Protein AF-A0A3C1F1G6-F1 (afdb_monomer_lite)

Sequence (880 aa):
FYLWEHVTALAGELMGINPFNEPGVIGSKQRADEFIAQLTQGTVPRDATHVAANADGTITLDYGAIMRIGGSELAKAMEQLMAEHGLRRDHPAHVWAALLYLSAQRGKSYGSLLPYLVSTPSETTAWKHWQQMMTRAARMATFTSEGPRFQHSVLQLLTDGPKTGLHALVAFDNDATPLVIGDPSRPTLTFGQFIRAQSLGTAKSLEEKGQWVMRFGVQEHSGWETEFGRMLAETEATLTRLTASASASTSTNDMRPMPPTPPSVRQMTDTSGSPSDRGAGHAARVADGEAETREGVMTREAAMRAALATHSELTAFRQLVEQLPGLADTDDFLKRVLQVANERYVKALPEPFNAEAAIDALVSELRMMRMLDRPSNPTTNPMLQWPRTAEQLDSFLRRMAHALTAPSDSSSVYLTWLPGGGHLPWKVFEGVYQPEDADDNSGAQHLGQALDMAHRADPTLFVGADVLDMGMGSGPHTGYALLRGARRAVGIDVQQTALDNAWWNLEHWMPELAGRFVGYVGDVWDALPATEQTTTFKIIMLNAPPVYSRLAPRDANIHAGVGGEMIDRFVRGLPQRLAPNGVAFLRIFHGNGFADHGYNKARLEQLITTERLPLAIREELVVGSFTVVTLVPAAAHHEVAPLAPHADGSAGTSEASALAERRQIWEELSQKSGRFLVIGGKWKGAIGAQLKALVAAGQWDEAITLARQHPDQREDRLGWVNVLDRLLAQPQLLEEVEAEARWLWAKRSHVVFIGQGGSILSIPVAQQLWPNPDAPQVHWLDSTDPEAKVALLLALTGAPDLAALKQMTADELRQALARVQFIVITKSGETRETRENLKWVTSLHHRTGLHSKDHVWVLTDPGTSLWREAQAREYYPWAS

Structure (mmCIF, N/CA/C/O backbone):
data_AF-A0A3C1F1G6-F1
#
_entry.id   AF-A0A3C1F1G6-F1
#
loop_
_atom_site.group_PDB
_atom_site.id
_atom_site.type_symbol
_atom_site.label_atom_id
_atom_site.label_alt_id
_atom_site.label_comp_id
_atom_site.label_asym_id
_atom_site.label_entity_id
_atom_site.label_seq_id
_atom_site.pdbx_PDB_ins_code
_atom_site.Cartn_x
_atom_site.Cartn_y
_atom_site.Cartn_z
_atom_site.occupancy
_atom_site.B_iso_or_equiv
_atom_site.auth_seq_id
_atom_site.auth_comp_id
_atom_site.auth_asym_id
_atom_site.auth_atom_id
_atom_site.pdbx_PDB_model_num
ATOM 1 N N . PHE A 1 1 ? -14.128 -12.984 3.183 1.00 51.91 1 PHE A N 1
ATOM 2 C CA . PHE A 1 1 ? -13.138 -13.288 4.234 1.00 51.91 1 PHE A CA 1
ATOM 3 C C . PHE A 1 1 ? -12.560 -14.695 4.078 1.00 51.91 1 PHE A C 1
ATOM 5 O O . PHE A 1 1 ? -11.412 -14.787 3.684 1.00 51.91 1 PHE A O 1
ATOM 12 N N . TYR A 1 2 ? -13.346 -15.773 4.205 1.00 50.59 2 TYR A N 1
ATOM 13 C CA . TYR A 1 2 ? -12.890 -17.162 3.961 1.00 50.59 2 TYR A CA 1
ATOM 14 C C . TYR A 1 2 ? -12.131 -17.406 2.653 1.00 50.59 2 TYR A C 1
ATOM 16 O O . TYR A 1 2 ? -11.154 -18.152 2.643 1.00 50.59 2 TYR A O 1
ATOM 24 N N . LEU A 1 3 ? -12.581 -16.777 1.561 1.00 59.16 3 LEU A N 1
ATOM 25 C CA . LEU A 1 3 ? -11.887 -16.821 0.275 1.00 59.16 3 LEU A CA 1
ATOM 26 C C . LEU A 1 3 ? -10.472 -16.244 0.387 1.00 59.16 3 LEU A C 1
ATOM 28 O O . LEU A 1 3 ? -9.530 -16.886 -0.049 1.00 59.16 3 LEU A O 1
ATOM 32 N N . TRP A 1 4 ? -10.313 -15.075 1.009 1.00 63.25 4 TRP A N 1
ATOM 33 C CA . TRP A 1 4 ? -9.011 -14.427 1.188 1.00 63.25 4 TRP A CA 1
ATOM 34 C C . TRP A 1 4 ? -8.070 -15.242 2.072 1.00 63.25 4 TRP A C 1
ATOM 36 O O . TRP A 1 4 ? -6.881 -15.298 1.791 1.00 63.25 4 TRP A O 1
ATOM 46 N N . GLU A 1 5 ? -8.596 -15.929 3.080 1.00 65.44 5 GLU A N 1
ATOM 47 C CA . GLU A 1 5 ? -7.817 -16.819 3.949 1.00 65.44 5 GLU A CA 1
ATOM 48 C C . GLU A 1 5 ? -7.340 -18.069 3.195 1.00 65.44 5 GLU A C 1
ATOM 50 O O . GLU A 1 5 ? -6.167 -18.428 3.270 1.00 65.44 5 GLU A O 1
ATOM 55 N N . HIS A 1 6 ? -8.207 -18.679 2.377 1.00 64.56 6 HIS A N 1
ATOM 56 C CA . HIS A 1 6 ? -7.811 -19.776 1.484 1.00 64.56 6 HIS A CA 1
ATOM 57 C C . HIS A 1 6 ? -6.813 -19.321 0.418 1.00 64.56 6 HIS A C 1
ATOM 59 O O . HIS A 1 6 ? -5.832 -20.014 0.165 1.00 64.56 6 HIS A O 1
ATOM 65 N N . VAL A 1 7 ? -7.034 -18.154 -0.190 1.00 75.12 7 VAL A N 1
ATOM 66 C CA . VAL A 1 7 ? -6.128 -17.573 -1.188 1.00 75.12 7 VAL A CA 1
ATOM 67 C C . VAL A 1 7 ? -4.779 -17.248 -0.555 1.00 75.12 7 VAL A C 1
ATOM 69 O O . VAL A 1 7 ? -3.757 -17.550 -1.155 1.00 75.12 7 VAL A O 1
ATOM 72 N N . THR A 1 8 ? -4.747 -16.714 0.666 1.00 72.88 8 THR A N 1
ATOM 73 C CA . THR A 1 8 ? -3.501 -16.435 1.397 1.00 72.88 8 THR A CA 1
ATOM 74 C C . THR A 1 8 ? -2.773 -17.727 1.756 1.00 72.88 8 THR A C 1
ATOM 76 O O . THR A 1 8 ? -1.559 -17.805 1.585 1.00 72.88 8 THR A O 1
ATOM 79 N N . ALA A 1 9 ? -3.500 -18.763 2.189 1.00 72.75 9 ALA A N 1
ATOM 80 C CA . ALA A 1 9 ? -2.941 -20.090 2.439 1.00 72.75 9 ALA A CA 1
ATOM 81 C C . ALA A 1 9 ? -2.313 -20.700 1.176 1.00 72.75 9 ALA A C 1
ATOM 83 O O . ALA A 1 9 ? -1.165 -21.143 1.207 1.00 72.75 9 ALA A O 1
ATOM 84 N N . LEU A 1 10 ? -3.047 -20.672 0.060 1.00 75.00 10 LEU A N 1
ATOM 85 C CA . LEU A 1 10 ? -2.601 -21.192 -1.230 1.00 75.00 10 LEU A CA 1
ATOM 86 C C . LEU A 1 10 ? -1.421 -20.390 -1.786 1.00 75.00 10 LEU A C 1
ATOM 88 O O . LEU A 1 10 ? -0.431 -20.976 -2.208 1.00 75.00 10 LEU A O 1
ATOM 92 N N . ALA A 1 11 ? -1.502 -19.060 -1.763 1.00 78.81 11 ALA A N 1
ATOM 93 C CA . ALA A 1 11 ? -0.425 -18.182 -2.202 1.00 78.81 11 ALA A CA 1
ATOM 94 C C . ALA A 1 11 ? 0.829 -18.374 -1.340 1.00 78.81 11 ALA A C 1
ATOM 96 O O . ALA A 1 11 ? 1.931 -18.406 -1.878 1.00 78.81 11 ALA A O 1
ATOM 97 N N . GLY A 1 12 ? 0.663 -18.561 -0.027 1.00 77.31 12 GLY A N 1
ATOM 98 C CA . GLY A 1 12 ? 1.740 -18.932 0.884 1.00 77.31 12 GLY A CA 1
ATOM 99 C C . GLY A 1 12 ? 2.448 -20.207 0.429 1.00 77.31 12 GLY A C 1
ATOM 100 O O . GLY A 1 12 ? 3.647 -20.161 0.168 1.00 77.31 12 GLY A O 1
ATOM 101 N N . GLU A 1 13 ? 1.710 -21.306 0.241 1.00 73.81 13 GLU A N 1
ATOM 102 C CA . GLU A 1 13 ? 2.277 -22.578 -0.239 1.00 73.81 13 GLU A CA 1
ATOM 103 C C . GLU A 1 13 ? 2.973 -22.416 -1.601 1.00 73.81 13 GLU A C 1
ATOM 105 O O . GLU A 1 13 ? 4.109 -22.859 -1.762 1.00 73.81 13 GLU A O 1
ATOM 110 N N . LEU A 1 14 ? 2.348 -21.715 -2.556 1.00 76.94 14 LEU A N 1
ATOM 111 C CA . LEU A 1 14 ? 2.932 -21.441 -3.877 1.00 76.94 14 LEU A CA 1
ATOM 112 C C . LEU A 1 14 ? 4.233 -20.627 -3.799 1.00 76.94 14 LEU A C 1
ATOM 114 O O . LEU A 1 14 ? 5.099 -20.765 -4.659 1.00 76.94 14 LEU A O 1
ATOM 118 N N . MET A 1 15 ? 4.379 -19.784 -2.777 1.00 78.44 15 MET A N 1
ATOM 119 C CA . MET A 1 15 ? 5.577 -18.981 -2.530 1.00 78.44 15 MET A CA 1
ATOM 120 C C . MET A 1 15 ? 6.591 -19.662 -1.597 1.00 78.44 15 MET A C 1
ATOM 122 O O . MET A 1 15 ? 7.638 -19.074 -1.325 1.00 78.44 15 MET A O 1
ATOM 126 N N . GLY A 1 16 ? 6.306 -20.868 -1.089 1.00 76.00 16 GLY A N 1
ATOM 127 C CA . GLY A 1 16 ? 7.144 -21.553 -0.097 1.00 76.00 16 GLY A CA 1
ATOM 128 C C . GLY A 1 16 ? 7.104 -20.919 1.301 1.00 76.00 16 GLY A C 1
ATOM 129 O O . GLY A 1 16 ? 8.001 -21.141 2.115 1.00 76.00 16 GLY A O 1
ATOM 130 N N . ILE A 1 17 ? 6.072 -20.126 1.591 1.00 80.56 17 ILE A N 1
ATOM 131 C CA . ILE A 1 17 ? 5.868 -19.418 2.856 1.00 80.56 17 ILE A CA 1
ATOM 132 C C . ILE A 1 17 ? 4.772 -20.126 3.643 1.00 80.56 17 ILE A C 1
ATOM 134 O O . ILE A 1 17 ? 3.696 -20.398 3.124 1.00 80.56 17 ILE A O 1
ATOM 138 N N . ASN A 1 18 ? 4.989 -20.351 4.937 1.00 76.31 18 ASN A N 1
ATOM 139 C CA . ASN A 1 18 ? 3.908 -20.772 5.821 1.00 76.31 18 ASN A CA 1
ATOM 140 C C . ASN A 1 18 ? 3.184 -19.527 6.371 1.00 76.31 18 ASN A C 1
ATOM 142 O O . ASN A 1 18 ? 3.747 -18.837 7.219 1.00 76.31 18 ASN A O 1
ATOM 146 N N . PRO A 1 19 ? 1.941 -19.233 5.949 1.00 70.25 19 PRO A N 1
ATOM 147 C CA . PRO A 1 19 ? 1.253 -18.005 6.353 1.00 70.25 19 PRO A CA 1
ATOM 148 C C . PRO A 1 19 ? 0.762 -18.037 7.807 1.00 70.25 19 PRO A C 1
ATOM 150 O O . PRO A 1 19 ? 0.228 -17.053 8.304 1.00 70.25 19 PRO A O 1
ATOM 153 N N . PHE A 1 20 ? 0.943 -19.160 8.508 1.00 71.19 20 PHE A N 1
ATOM 154 C CA . PHE A 1 20 ? 0.504 -19.351 9.888 1.00 71.19 20 PHE A CA 1
ATOM 155 C C . PHE A 1 20 ? 1.668 -19.424 10.889 1.00 71.19 20 PHE A C 1
ATOM 157 O O . PHE A 1 20 ? 1.458 -19.782 12.056 1.00 71.19 20 PHE A O 1
ATOM 164 N N . ASN A 1 21 ? 2.903 -19.151 10.464 1.00 71.12 21 ASN A N 1
ATOM 165 C CA . ASN A 1 21 ? 4.050 -18.959 11.350 1.00 71.12 21 ASN A CA 1
ATOM 166 C C . ASN A 1 21 ? 4.728 -17.606 11.073 1.00 71.12 21 ASN A C 1
ATOM 168 O O . ASN A 1 21 ? 4.386 -16.917 10.121 1.00 71.12 21 ASN A O 1
ATOM 172 N N . GLU A 1 22 ? 5.651 -17.203 11.948 1.00 73.12 22 GLU A N 1
ATOM 173 C CA . GLU A 1 22 ? 6.291 -15.883 11.857 1.00 73.12 22 GLU A CA 1
ATOM 174 C C . GLU A 1 22 ? 7.806 -15.882 12.192 1.00 73.12 22 GLU A C 1
ATOM 176 O O . GLU A 1 22 ? 8.292 -14.983 12.883 1.00 73.12 22 GLU A O 1
ATOM 181 N N . PRO A 1 23 ? 8.608 -16.880 11.760 1.00 78.06 23 PRO A N 1
ATOM 182 C CA . PRO A 1 23 ? 10.034 -16.930 12.096 1.00 78.06 23 PRO A CA 1
ATOM 183 C C . PRO A 1 23 ? 10.818 -15.703 11.594 1.00 78.06 23 PRO A C 1
ATOM 185 O O . PRO A 1 23 ? 11.740 -15.253 12.277 1.00 78.06 23 PRO A O 1
ATOM 188 N N . GLY A 1 24 ? 10.451 -15.134 10.441 1.00 75.12 24 GLY A N 1
ATOM 189 C CA . GLY A 1 24 ? 11.069 -13.920 9.903 1.00 75.12 24 GLY A CA 1
ATOM 190 C C . GLY A 1 24 ? 10.789 -12.675 10.744 1.00 75.12 24 GLY A C 1
ATOM 191 O O . GLY A 1 24 ? 11.681 -11.851 10.965 1.00 75.12 24 GLY A O 1
ATOM 192 N N . VAL A 1 25 ? 9.573 -12.584 11.290 1.00 79.50 25 VAL A N 1
ATOM 193 C CA . VAL A 1 25 ? 9.165 -11.534 12.234 1.00 79.50 25 VAL A CA 1
ATOM 194 C C . VAL A 1 25 ? 9.964 -11.637 13.530 1.00 79.50 25 VAL A C 1
ATOM 196 O O . VAL A 1 25 ? 10.509 -10.638 14.000 1.00 79.50 25 VAL A O 1
ATOM 199 N N . ILE A 1 26 ? 10.078 -12.845 14.093 1.00 79.88 26 ILE A N 1
ATOM 200 C CA . ILE A 1 26 ? 10.829 -13.088 15.333 1.00 79.88 26 ILE A CA 1
ATOM 201 C C . ILE A 1 26 ? 12.297 -12.688 15.162 1.00 79.88 26 ILE A C 1
ATOM 203 O O . ILE A 1 26 ? 12.833 -11.971 16.005 1.00 79.88 26 ILE A O 1
ATOM 207 N N . GLY A 1 27 ? 12.932 -13.096 14.061 1.00 81.44 27 GLY A N 1
ATOM 208 C CA . GLY A 1 27 ? 14.331 -12.753 13.808 1.00 81.44 27 GLY A CA 1
ATOM 209 C C . GLY A 1 27 ? 14.558 -11.242 13.698 1.00 81.44 27 GLY A C 1
ATOM 210 O O . GLY A 1 27 ? 15.524 -10.718 14.246 1.00 81.44 27 GLY A O 1
ATOM 211 N N . SER A 1 28 ? 13.653 -10.512 13.039 1.00 84.25 28 SER A N 1
ATOM 212 C CA . SER A 1 28 ? 13.753 -9.048 12.954 1.00 84.25 28 SER A CA 1
ATOM 213 C C . SER A 1 28 ? 13.650 -8.365 14.317 1.00 84.25 28 SER A C 1
ATOM 215 O O . SER A 1 28 ? 14.442 -7.471 14.617 1.00 84.25 28 SER A O 1
ATOM 217 N N . LYS A 1 29 ? 12.731 -8.832 15.174 1.00 82.44 29 LYS A N 1
ATOM 218 C CA . LYS A 1 29 ? 12.583 -8.331 16.550 1.00 82.44 29 LYS A CA 1
ATOM 219 C C . LYS A 1 29 ? 13.867 -8.527 17.359 1.00 82.44 29 LYS A C 1
ATOM 221 O O . LYS A 1 29 ? 14.328 -7.584 17.989 1.00 82.44 29 LYS A O 1
ATOM 226 N N . GLN A 1 30 ? 14.486 -9.705 17.263 1.00 85.88 30 GLN A N 1
ATOM 227 C CA . GLN A 1 30 ? 15.752 -10.002 17.945 1.00 85.88 30 GLN A CA 1
ATOM 228 C C . GLN A 1 30 ? 16.879 -9.050 17.517 1.00 85.88 30 GLN A C 1
ATOM 230 O O . GLN A 1 30 ? 17.566 -8.487 18.364 1.00 85.88 30 GLN A O 1
ATOM 235 N N . ARG A 1 31 ? 17.027 -8.795 16.212 1.00 88.69 31 ARG A N 1
ATOM 236 C CA . ARG A 1 31 ? 18.035 -7.852 15.696 1.00 88.69 31 ARG A CA 1
ATOM 23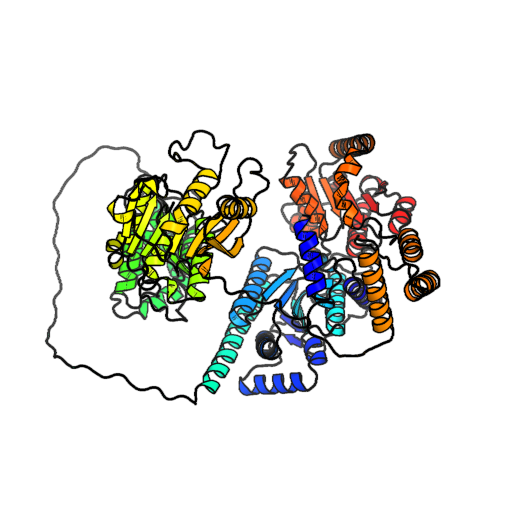7 C C . ARG A 1 31 ? 17.761 -6.411 16.118 1.00 88.69 31 ARG A C 1
ATOM 239 O O . ARG A 1 31 ? 18.687 -5.670 16.437 1.00 88.69 31 ARG A O 1
ATOM 246 N N . ALA A 1 32 ? 16.494 -6.002 16.145 1.00 86.75 32 ALA A N 1
ATOM 247 C CA . ALA A 1 32 ? 16.123 -4.693 16.673 1.00 86.75 32 ALA A CA 1
ATOM 248 C C . ALA A 1 32 ? 16.504 -4.563 18.160 1.00 86.75 32 ALA A C 1
ATOM 250 O O . ALA A 1 32 ? 17.051 -3.532 18.553 1.00 86.75 32 ALA A O 1
ATOM 251 N N . ASP A 1 33 ? 16.294 -5.611 18.966 1.00 84.62 33 ASP A N 1
ATOM 252 C CA . ASP A 1 33 ? 16.694 -5.643 20.380 1.00 84.62 33 ASP A CA 1
ATOM 253 C C . ASP A 1 33 ? 18.220 -5.533 20.561 1.00 84.62 33 ASP A C 1
ATOM 255 O O . ASP A 1 33 ? 18.683 -4.835 21.466 1.00 84.62 33 ASP A O 1
ATOM 259 N N . GLU A 1 34 ? 19.017 -6.145 19.681 1.00 87.25 34 GLU A N 1
ATOM 260 C CA . GLU A 1 34 ? 20.481 -6.004 19.683 1.00 87.25 34 GLU A CA 1
ATOM 261 C C . GLU A 1 34 ? 20.922 -4.554 19.427 1.00 87.25 34 GLU A C 1
ATOM 263 O O . GLU A 1 34 ? 21.783 -4.027 20.138 1.00 87.25 34 GLU A O 1
ATOM 268 N N . PHE A 1 35 ? 20.312 -3.873 18.452 1.00 87.06 35 PHE A N 1
ATOM 269 C CA . PHE A 1 35 ? 20.601 -2.461 18.179 1.00 87.06 35 PHE A CA 1
ATOM 270 C C . PHE A 1 35 ? 20.104 -1.531 19.294 1.00 87.06 35 PHE A C 1
ATOM 272 O O . PHE A 1 35 ? 20.777 -0.555 19.628 1.00 87.06 35 PHE A O 1
ATOM 279 N N . ILE A 1 36 ? 18.967 -1.849 19.916 1.00 84.62 36 ILE A N 1
ATOM 280 C CA . ILE A 1 36 ? 18.474 -1.157 21.114 1.00 84.62 36 ILE A CA 1
ATOM 281 C C . ILE A 1 36 ? 19.477 -1.291 22.264 1.00 84.62 36 ILE A C 1
ATOM 283 O O . ILE A 1 36 ? 19.794 -0.295 22.914 1.00 84.62 36 ILE A O 1
ATOM 287 N N . ALA A 1 37 ? 20.018 -2.488 22.498 1.00 84.94 37 ALA A N 1
ATOM 288 C CA . ALA A 1 37 ? 21.003 -2.708 23.552 1.00 84.94 37 ALA A CA 1
ATOM 289 C C . ALA A 1 37 ? 22.269 -1.856 23.343 1.00 84.94 37 ALA A C 1
ATOM 291 O O . ALA A 1 37 ? 22.789 -1.295 24.309 1.00 84.94 37 ALA A O 1
ATOM 292 N N . GLN A 1 38 ? 22.724 -1.699 22.095 1.00 83.88 38 GLN A N 1
ATOM 293 C CA . GLN A 1 38 ? 23.843 -0.812 21.748 1.00 83.88 38 GLN A CA 1
ATOM 294 C C . GLN A 1 38 ? 23.529 0.660 22.057 1.00 83.88 38 GLN A C 1
ATOM 296 O O . GLN A 1 38 ? 24.345 1.342 22.680 1.00 83.88 38 GLN A O 1
ATOM 301 N N . LEU A 1 39 ? 22.333 1.135 21.686 1.00 81.25 39 LEU A N 1
ATOM 302 C CA . LEU A 1 39 ? 21.876 2.501 21.975 1.00 81.25 39 LEU A CA 1
ATOM 303 C C . LEU A 1 39 ? 21.836 2.783 23.478 1.00 81.25 39 LEU A C 1
ATOM 305 O O . LEU A 1 39 ? 22.338 3.810 23.929 1.00 81.25 39 LEU A O 1
ATOM 309 N N . THR A 1 40 ? 21.305 1.851 24.272 1.00 79.00 40 THR A N 1
ATOM 310 C CA . THR A 1 40 ? 21.264 1.983 25.737 1.00 79.00 40 THR A CA 1
ATOM 311 C C . THR A 1 40 ? 22.665 1.989 26.365 1.00 79.00 40 THR A C 1
ATOM 313 O O . THR A 1 40 ? 22.858 2.564 27.433 1.00 79.00 40 THR A O 1
ATOM 316 N N . GLN A 1 41 ? 23.664 1.408 25.697 1.00 80.56 41 GLN A N 1
ATOM 317 C CA . GLN A 1 41 ? 25.077 1.470 26.094 1.00 80.56 41 GLN A CA 1
ATOM 318 C C . GLN A 1 41 ? 25.792 2.743 25.597 1.00 80.56 41 GLN A C 1
ATOM 320 O O . GLN A 1 41 ? 27.002 2.873 25.772 1.00 80.56 41 GLN A O 1
ATOM 325 N N . GLY A 1 42 ? 25.072 3.686 24.978 1.00 73.62 42 GLY A N 1
ATOM 326 C CA . GLY A 1 42 ? 25.628 4.935 24.451 1.00 73.62 42 GLY A CA 1
ATOM 327 C C . GLY A 1 42 ? 26.350 4.784 23.110 1.00 73.62 42 GLY A C 1
ATOM 328 O O . GLY A 1 42 ? 27.085 5.682 22.705 1.00 73.62 42 GLY A O 1
ATOM 329 N N . THR A 1 43 ? 26.163 3.658 22.416 1.00 77.19 43 THR A N 1
ATOM 330 C CA . THR A 1 43 ? 26.735 3.422 21.085 1.00 77.19 43 THR A CA 1
ATOM 331 C C . THR A 1 43 ? 25.707 3.764 20.015 1.00 77.19 43 THR A C 1
ATOM 333 O O . THR A 1 43 ? 24.568 3.317 20.086 1.00 77.19 43 THR A O 1
ATOM 336 N N . VAL A 1 44 ? 26.104 4.523 18.990 1.00 70.38 44 VAL A N 1
ATOM 337 C CA . VAL A 1 44 ? 25.251 4.789 17.822 1.00 70.38 44 VAL A CA 1
ATOM 338 C C . VAL A 1 44 ? 25.330 3.579 16.884 1.00 70.38 44 VAL A C 1
ATOM 340 O O . VAL A 1 44 ? 26.378 3.381 16.263 1.00 70.38 44 VAL A O 1
ATOM 343 N N . PRO A 1 45 ? 24.266 2.770 16.733 1.00 69.00 45 PRO A N 1
ATOM 344 C CA . PRO A 1 45 ? 24.318 1.579 15.901 1.00 69.00 45 PRO A CA 1
ATOM 345 C C . PRO A 1 45 ? 24.520 1.972 14.436 1.00 69.00 45 PRO A C 1
ATOM 347 O O . PRO A 1 45 ? 23.848 2.871 13.921 1.00 69.00 45 PRO A O 1
ATOM 350 N N . ARG A 1 46 ? 25.476 1.338 13.759 1.00 65.75 46 ARG A N 1
ATOM 351 C CA . ARG A 1 46 ? 25.737 1.520 12.326 1.00 65.75 46 ARG A CA 1
ATOM 352 C C . ARG A 1 46 ? 26.023 0.156 11.703 1.00 65.75 46 ARG A C 1
ATOM 354 O O . ARG A 1 46 ? 26.907 -0.545 12.175 1.00 65.75 46 ARG A O 1
ATOM 361 N N . ASP A 1 47 ? 25.300 -0.179 10.638 1.00 66.56 47 ASP A N 1
ATOM 362 C CA . ASP A 1 47 ? 25.583 -1.341 9.766 1.00 66.56 47 ASP A CA 1
ATOM 363 C C . ASP A 1 47 ? 25.958 -0.906 8.326 1.00 66.56 47 ASP A C 1
ATOM 365 O O . ASP A 1 47 ? 26.246 -1.708 7.429 1.00 66.56 47 ASP A O 1
ATOM 369 N N . ALA A 1 48 ? 25.992 0.412 8.112 1.00 70.94 48 ALA A N 1
ATOM 370 C CA . ALA A 1 48 ? 26.249 1.019 6.822 1.00 70.94 48 ALA A CA 1
ATOM 371 C C . ALA A 1 48 ? 27.714 0.842 6.416 1.00 70.94 48 ALA A C 1
ATOM 373 O O . ALA A 1 48 ? 28.627 1.323 7.090 1.00 70.94 48 ALA A O 1
ATOM 374 N N . THR A 1 49 ? 27.933 0.166 5.290 1.00 75.69 49 THR A N 1
ATOM 375 C CA . THR A 1 49 ? 29.273 -0.014 4.696 1.00 75.69 49 THR A CA 1
ATOM 376 C C . THR A 1 49 ? 29.440 0.725 3.377 1.00 75.69 49 THR A C 1
ATOM 378 O O . THR A 1 49 ? 30.565 1.029 2.996 1.00 75.69 49 THR A O 1
ATOM 381 N N . HIS A 1 50 ? 28.337 1.031 2.694 1.00 88.25 50 HIS A N 1
ATOM 382 C CA . HIS A 1 50 ? 28.326 1.738 1.420 1.00 88.25 50 HIS A CA 1
ATOM 383 C C . HIS A 1 50 ? 27.205 2.771 1.451 1.00 88.25 50 HIS A C 1
ATOM 385 O O . HIS A 1 50 ? 26.033 2.401 1.464 1.00 88.25 50 HIS A O 1
ATOM 391 N N . VAL A 1 51 ? 27.571 4.054 1.481 1.00 91.06 51 VAL A N 1
ATOM 392 C CA . VAL A 1 51 ? 26.623 5.163 1.627 1.00 91.06 51 VAL A CA 1
ATOM 393 C C . VAL A 1 51 ? 26.857 6.193 0.533 1.00 91.06 51 VAL A C 1
ATOM 395 O O . VAL A 1 51 ? 27.994 6.598 0.295 1.00 91.06 51 VAL A O 1
ATOM 398 N N . ALA A 1 52 ? 25.775 6.622 -0.107 1.00 93.31 52 ALA A N 1
ATOM 399 C CA . ALA A 1 52 ? 25.732 7.814 -0.946 1.00 93.31 52 ALA A CA 1
ATOM 400 C C . ALA A 1 52 ? 24.881 8.887 -0.263 1.00 93.31 52 ALA A C 1
ATOM 402 O O . ALA A 1 52 ? 23.947 8.553 0.464 1.00 93.31 52 ALA A O 1
ATOM 403 N N . ALA A 1 53 ? 25.188 10.160 -0.492 1.00 91.94 53 ALA A N 1
ATOM 404 C CA . ALA A 1 53 ? 24.446 11.272 0.089 1.00 91.94 53 ALA A CA 1
ATOM 405 C C . ALA A 1 53 ? 24.301 12.400 -0.933 1.00 91.94 53 ALA A C 1
ATOM 407 O O . ALA A 1 53 ? 25.197 12.646 -1.739 1.00 91.94 53 ALA A O 1
ATOM 408 N N . ASN A 1 54 ? 23.161 13.084 -0.927 1.00 89.31 54 ASN A N 1
ATOM 409 C CA . ASN A 1 54 ? 23.038 14.329 -1.678 1.00 89.31 54 ASN A CA 1
ATOM 410 C C . ASN A 1 54 ? 23.929 15.426 -1.048 1.00 89.31 54 ASN A C 1
ATOM 412 O O . ASN A 1 54 ? 24.474 15.262 0.043 1.00 89.31 54 ASN A O 1
ATOM 416 N N . ALA A 1 55 ? 24.126 16.537 -1.763 1.00 84.62 55 ALA A N 1
ATOM 417 C CA . ALA A 1 55 ? 25.151 17.530 -1.420 1.00 84.62 55 ALA A CA 1
ATOM 418 C C . ALA A 1 55 ? 24.989 18.164 -0.023 1.00 84.62 55 ALA A C 1
ATOM 420 O O . ALA A 1 55 ? 25.986 18.540 0.589 1.00 84.62 55 ALA A O 1
ATOM 421 N N . ASP A 1 56 ? 23.758 18.278 0.473 1.00 84.06 56 ASP A N 1
ATOM 422 C CA . ASP A 1 56 ? 23.419 18.832 1.788 1.00 84.06 56 ASP A CA 1
ATOM 423 C C . ASP A 1 56 ? 23.249 17.755 2.881 1.00 84.06 56 ASP A C 1
ATOM 425 O O . ASP A 1 56 ? 23.082 18.090 4.052 1.00 84.06 56 ASP A O 1
ATOM 429 N N . GLY A 1 57 ? 23.329 16.467 2.525 1.00 85.44 57 GLY A N 1
ATOM 430 C CA . GLY A 1 57 ? 23.164 15.341 3.446 1.00 85.44 57 GLY A CA 1
ATOM 431 C C . GLY A 1 57 ? 21.724 15.102 3.914 1.00 85.44 57 GLY A C 1
ATOM 432 O O . GLY A 1 57 ? 21.516 14.318 4.844 1.00 85.44 57 GLY A O 1
ATOM 433 N N . THR A 1 58 ? 20.741 15.757 3.291 1.00 87.56 58 THR A N 1
ATOM 434 C CA . THR A 1 58 ? 19.313 15.600 3.604 1.00 87.56 58 THR A CA 1
ATOM 435 C C . THR A 1 58 ? 18.813 14.190 3.297 1.00 87.56 58 THR A C 1
ATOM 437 O O . THR A 1 58 ? 17.992 13.663 4.046 1.00 87.56 58 THR A O 1
ATOM 440 N N . ILE A 1 59 ? 19.340 13.564 2.238 1.00 89.94 59 ILE A N 1
ATOM 441 C CA . ILE A 1 59 ? 19.036 12.190 1.830 1.00 89.94 59 ILE A CA 1
ATOM 442 C C . ILE A 1 59 ? 20.326 11.372 1.781 1.00 89.94 59 ILE A C 1
ATOM 444 O O . ILE A 1 59 ? 21.245 11.673 1.013 1.00 89.94 59 ILE A O 1
ATOM 448 N N . THR A 1 60 ? 20.362 10.285 2.545 1.00 91.62 60 THR A N 1
ATOM 449 C CA . THR A 1 60 ? 21.392 9.246 2.465 1.00 91.62 60 THR A CA 1
ATOM 450 C C . THR A 1 60 ? 20.797 7.965 1.887 1.00 91.62 60 THR A C 1
ATOM 452 O O . THR A 1 60 ? 19.621 7.667 2.075 1.00 91.62 60 THR A O 1
ATOM 455 N N . LEU A 1 61 ? 21.607 7.191 1.170 1.00 94.62 61 LEU A N 1
ATOM 456 C CA . LEU A 1 61 ? 21.266 5.864 0.668 1.00 94.62 61 LEU A CA 1
ATOM 457 C C . LEU A 1 61 ? 22.342 4.881 1.123 1.00 94.62 61 LEU A C 1
ATOM 459 O O . LEU A 1 61 ? 23.455 4.898 0.597 1.00 94.62 61 LEU A O 1
ATOM 463 N N . ASP A 1 62 ? 22.001 4.020 2.078 1.00 93.81 62 ASP A N 1
ATOM 464 C CA . ASP A 1 62 ? 22.807 2.867 2.474 1.00 93.81 62 ASP A CA 1
ATOM 465 C C . ASP A 1 62 ? 22.405 1.640 1.655 1.00 93.81 62 ASP A C 1
ATOM 467 O O . ASP A 1 62 ? 21.291 1.125 1.775 1.00 93.81 62 ASP A O 1
ATOM 471 N N . TYR A 1 63 ? 23.332 1.170 0.826 1.00 94.94 63 TYR A N 1
ATOM 472 C CA . TYR A 1 63 ? 23.170 0.010 -0.051 1.00 94.94 63 TYR A CA 1
ATOM 473 C C . TYR A 1 63 ? 24.168 -1.111 0.281 1.00 94.94 63 TYR A C 1
ATOM 475 O O . TYR A 1 63 ? 24.381 -2.026 -0.520 1.00 94.94 63 TYR A O 1
ATOM 483 N N . GLY A 1 64 ? 24.779 -1.069 1.472 1.00 93.75 64 GLY A N 1
ATOM 484 C CA . GLY A 1 64 ? 25.817 -2.012 1.889 1.00 93.75 64 GLY A CA 1
ATOM 485 C C . GLY A 1 64 ? 25.372 -3.475 1.879 1.00 93.75 64 GLY A C 1
ATOM 486 O O . GLY A 1 64 ? 26.124 -4.335 1.421 1.00 93.75 64 GLY A O 1
ATOM 487 N N . ALA A 1 65 ? 24.139 -3.758 2.307 1.00 93.75 65 ALA A N 1
ATOM 488 C CA . ALA A 1 65 ? 23.593 -5.116 2.309 1.00 93.75 65 ALA A CA 1
ATOM 489 C C . ALA A 1 65 ? 23.534 -5.721 0.896 1.00 93.75 65 ALA A C 1
ATOM 491 O O . ALA A 1 65 ? 23.946 -6.862 0.687 1.00 93.75 65 ALA A O 1
ATOM 492 N N . ILE A 1 66 ? 23.115 -4.938 -0.105 1.00 95.38 66 ILE A N 1
ATOM 493 C CA . ILE A 1 66 ? 23.102 -5.378 -1.508 1.00 95.38 66 ILE A CA 1
ATOM 494 C C . ILE A 1 66 ? 24.517 -5.700 -1.993 1.00 95.38 66 ILE A C 1
ATOM 496 O O . ILE A 1 66 ? 24.723 -6.739 -2.618 1.00 95.38 66 ILE A O 1
ATOM 500 N N . MET A 1 67 ? 25.501 -4.856 -1.670 1.00 94.94 67 MET A N 1
ATOM 501 C CA . MET A 1 67 ? 26.893 -5.085 -2.071 1.00 94.94 67 MET A CA 1
ATOM 502 C C . MET A 1 67 ? 27.487 -6.335 -1.418 1.00 94.94 67 MET A C 1
ATOM 504 O O . MET A 1 67 ? 28.192 -7.093 -2.082 1.00 94.94 67 MET A O 1
ATOM 508 N N . ARG A 1 68 ? 27.176 -6.592 -0.141 1.00 94.06 68 ARG A N 1
ATOM 509 C CA . ARG A 1 68 ? 27.633 -7.796 0.572 1.00 94.06 68 ARG A CA 1
ATOM 510 C C . ARG A 1 68 ? 27.010 -9.068 -0.002 1.00 94.06 68 ARG A C 1
ATOM 512 O O . ARG A 1 68 ? 27.736 -10.029 -0.237 1.00 94.06 68 ARG A O 1
ATOM 519 N N . ILE A 1 69 ? 25.709 -9.054 -0.303 1.00 93.25 69 ILE A N 1
ATOM 520 C CA . ILE A 1 69 ? 25.012 -10.188 -0.933 1.00 93.25 69 ILE A CA 1
ATOM 521 C C . ILE A 1 69 ? 25.519 -10.430 -2.358 1.00 93.25 69 ILE A C 1
ATOM 523 O O . ILE A 1 69 ? 25.757 -11.569 -2.752 1.00 93.25 69 ILE A O 1
ATOM 527 N N . GLY A 1 70 ? 25.665 -9.367 -3.151 1.00 90.62 70 GLY A N 1
ATOM 528 C CA . GLY A 1 70 ? 26.100 -9.459 -4.544 1.00 90.62 70 GLY A CA 1
ATOM 529 C C . GLY A 1 70 ? 27.587 -9.783 -4.721 1.00 90.62 70 GLY A C 1
ATOM 530 O O . GLY A 1 70 ? 27.990 -10.223 -5.802 1.00 90.62 70 GLY A O 1
ATOM 531 N N . GLY A 1 71 ? 28.397 -9.578 -3.678 1.00 93.38 71 GLY A N 1
ATOM 532 C CA . GLY A 1 71 ? 29.817 -9.912 -3.644 1.00 93.38 71 GLY A CA 1
ATOM 533 C C . GLY A 1 71 ? 30.649 -9.185 -4.705 1.00 93.38 71 GLY A C 1
ATOM 534 O O . GLY A 1 71 ? 30.268 -8.142 -5.243 1.00 93.38 71 GLY A O 1
ATOM 535 N N . SER A 1 72 ? 31.813 -9.756 -5.033 1.00 93.25 72 SER A N 1
ATOM 536 C CA . SER A 1 72 ? 32.758 -9.156 -5.985 1.00 93.25 72 SER A CA 1
ATOM 537 C C . SER A 1 72 ? 32.182 -8.981 -7.388 1.00 93.25 72 SER A C 1
ATOM 539 O O . SER A 1 72 ? 32.577 -8.063 -8.099 1.00 93.25 72 SER A O 1
ATOM 541 N N . GLU A 1 73 ? 31.261 -9.851 -7.799 1.00 93.69 73 GLU A N 1
ATOM 542 C CA . GLU A 1 73 ? 30.681 -9.815 -9.143 1.00 93.69 73 GLU A CA 1
ATOM 543 C C . GLU A 1 73 ? 29.704 -8.652 -9.310 1.00 93.69 73 GLU A C 1
ATOM 545 O O . GLU A 1 73 ? 29.745 -7.952 -10.323 1.00 93.69 73 GLU A O 1
ATOM 550 N N . LEU A 1 74 ? 28.858 -8.384 -8.307 1.00 94.69 74 LEU A N 1
ATOM 551 C CA . LEU A 1 74 ? 28.029 -7.181 -8.331 1.00 94.69 74 LEU A CA 1
ATOM 552 C C . LEU A 1 74 ? 28.884 -5.919 -8.224 1.00 94.69 74 LEU A C 1
ATOM 554 O O . LEU A 1 74 ? 28.628 -4.967 -8.956 1.00 94.69 74 LEU A O 1
ATOM 558 N N . ALA A 1 75 ? 29.906 -5.929 -7.361 1.00 94.31 75 ALA A N 1
ATOM 559 C CA . ALA A 1 75 ? 30.814 -4.799 -7.214 1.00 94.31 75 ALA A CA 1
ATOM 560 C C . ALA A 1 75 ? 31.432 -4.411 -8.560 1.00 94.31 75 ALA A C 1
ATOM 562 O O . ALA A 1 75 ? 31.209 -3.291 -9.006 1.00 94.31 75 ALA A O 1
ATOM 563 N N . LYS A 1 76 ? 32.090 -5.349 -9.257 1.00 96.00 76 LYS A N 1
ATOM 564 C CA . LYS A 1 76 ? 32.685 -5.113 -10.585 1.00 96.00 76 LYS A CA 1
ATOM 565 C C . LYS A 1 76 ? 31.671 -4.589 -11.603 1.00 96.00 76 LYS A C 1
ATOM 567 O O . LYS A 1 76 ? 31.968 -3.628 -12.305 1.00 96.00 76 LYS A O 1
ATOM 572 N N . ALA A 1 77 ? 30.479 -5.190 -11.668 1.00 96.00 77 ALA A N 1
ATOM 573 C CA . ALA A 1 77 ? 29.433 -4.759 -12.598 1.00 96.00 77 ALA A CA 1
ATOM 574 C C . ALA A 1 77 ? 28.962 -3.322 -12.312 1.00 96.00 77 ALA A C 1
ATOM 576 O O . ALA A 1 77 ? 28.763 -2.541 -13.239 1.00 96.00 77 ALA A O 1
ATOM 577 N N . MET A 1 78 ? 28.831 -2.962 -11.033 1.00 95.81 78 MET A N 1
ATOM 578 C CA . MET A 1 78 ? 28.531 -1.600 -10.592 1.00 95.81 78 MET A CA 1
ATOM 579 C C . MET A 1 78 ? 29.655 -0.636 -10.995 1.00 95.81 78 MET A C 1
ATOM 581 O O . MET A 1 78 ? 29.373 0.425 -11.544 1.00 95.81 78 MET A O 1
ATOM 585 N N . GLU A 1 79 ? 30.925 -1.002 -10.774 1.00 95.50 79 GLU A N 1
ATOM 586 C CA . GLU A 1 79 ? 32.072 -0.158 -11.142 1.00 95.50 79 GLU A CA 1
ATOM 587 C C . GLU A 1 79 ? 32.117 0.113 -12.646 1.00 95.50 79 GLU A C 1
ATOM 589 O O . GLU A 1 79 ? 32.277 1.262 -13.059 1.00 95.50 79 GLU A O 1
ATOM 594 N N . GLN A 1 80 ? 31.948 -0.942 -13.443 1.00 95.75 80 GLN A N 1
ATOM 595 C CA . GLN A 1 80 ? 31.962 -0.880 -14.897 1.00 95.75 80 GLN A CA 1
ATOM 596 C C . GLN A 1 80 ? 30.825 -0.001 -15.422 1.00 95.75 80 GLN A C 1
ATOM 598 O O . GLN A 1 80 ? 31.086 0.960 -16.140 1.00 95.75 80 GLN A O 1
ATOM 603 N N . LEU A 1 81 ? 29.584 -0.268 -14.999 1.00 95.62 81 LEU A N 1
ATOM 604 C CA . LEU A 1 81 ? 28.414 0.502 -15.423 1.00 95.62 81 LEU A CA 1
ATOM 605 C C . LEU A 1 81 ? 28.561 1.987 -15.074 1.00 95.62 81 LEU A C 1
ATOM 607 O O . LEU A 1 81 ? 28.229 2.864 -15.870 1.00 95.62 81 LEU A O 1
ATOM 611 N N . MET A 1 82 ? 29.073 2.277 -13.876 1.00 96.06 82 MET A N 1
ATOM 612 C CA . MET A 1 82 ? 29.270 3.654 -13.443 1.00 96.06 82 MET A CA 1
ATOM 613 C C . MET A 1 82 ? 30.337 4.373 -14.264 1.00 96.06 82 MET A C 1
ATOM 615 O O . MET A 1 82 ? 30.122 5.522 -14.645 1.00 96.06 82 MET A O 1
ATOM 619 N N . ALA A 1 83 ? 31.454 3.708 -14.568 1.00 94.88 83 ALA A N 1
ATOM 620 C CA . ALA A 1 83 ? 32.513 4.275 -15.398 1.00 94.88 83 ALA A CA 1
ATOM 621 C C . ALA A 1 83 ? 32.045 4.514 -16.843 1.00 94.88 83 ALA A C 1
ATOM 623 O O . ALA A 1 83 ? 32.288 5.586 -17.393 1.00 94.88 83 ALA A O 1
ATOM 624 N N . GLU A 1 84 ? 31.336 3.549 -17.435 1.00 94.69 84 GLU A N 1
ATOM 625 C CA . GLU A 1 84 ? 30.828 3.619 -18.812 1.00 94.69 84 GLU A CA 1
ATOM 626 C C . GLU A 1 84 ? 29.822 4.760 -19.015 1.00 94.69 84 GLU A C 1
ATOM 628 O O . GLU A 1 84 ? 29.813 5.399 -20.067 1.00 94.69 84 GLU A O 1
ATOM 633 N N . HIS A 1 85 ? 29.001 5.048 -18.002 1.00 94.00 85 HIS A N 1
ATOM 634 C CA . HIS A 1 85 ? 27.919 6.032 -18.093 1.00 94.00 85 HIS A CA 1
ATOM 635 C C . HIS A 1 85 ? 28.164 7.325 -17.302 1.00 94.00 85 HIS A C 1
ATOM 637 O O . HIS A 1 85 ? 27.259 8.153 -17.191 1.00 94.00 85 HIS A O 1
ATOM 643 N N . GLY A 1 86 ? 29.371 7.522 -16.760 1.00 94.62 86 GLY A N 1
ATOM 644 C CA . GLY A 1 86 ? 29.728 8.728 -16.005 1.00 94.62 86 GLY A CA 1
ATOM 645 C C . GLY A 1 86 ? 28.911 8.918 -14.721 1.00 94.62 86 GLY A C 1
ATOM 646 O O . GLY A 1 86 ? 28.657 10.048 -14.303 1.00 94.62 86 GLY A O 1
ATOM 647 N N . LEU A 1 87 ? 28.466 7.822 -14.105 1.00 96.62 87 LEU A N 1
ATOM 648 C CA . LEU A 1 87 ? 27.704 7.848 -12.860 1.00 96.62 87 LEU A CA 1
ATOM 649 C C . LEU A 1 87 ? 28.642 8.016 -11.660 1.00 96.62 87 LEU A C 1
ATOM 651 O O . LEU A 1 87 ? 29.793 7.581 -11.668 1.00 96.62 87 LEU A O 1
ATOM 655 N N . ARG A 1 88 ? 28.125 8.617 -10.587 1.00 95.00 88 ARG A N 1
ATOM 656 C CA . ARG A 1 88 ? 28.897 8.925 -9.374 1.00 95.00 88 ARG A CA 1
ATOM 657 C C . ARG A 1 88 ? 28.475 8.036 -8.204 1.00 95.00 88 ARG A C 1
ATOM 659 O O . ARG A 1 88 ? 27.283 7.889 -7.955 1.00 95.00 88 ARG A O 1
ATOM 666 N N . ARG A 1 89 ? 29.446 7.476 -7.471 1.00 92.00 89 ARG A N 1
ATOM 667 C CA . ARG A 1 89 ? 29.212 6.592 -6.304 1.00 92.00 89 ARG A CA 1
ATOM 668 C C . ARG A 1 89 ? 28.748 7.320 -5.050 1.00 92.00 89 ARG A C 1
ATOM 670 O O . ARG A 1 89 ? 28.128 6.704 -4.194 1.00 92.00 89 ARG A O 1
ATOM 677 N N . ASP A 1 90 ? 29.079 8.599 -4.939 1.00 92.06 90 ASP A N 1
ATOM 678 C CA . ASP A 1 90 ? 28.670 9.469 -3.838 1.00 92.06 90 ASP A CA 1
ATOM 679 C C . ASP A 1 90 ? 27.248 10.015 -4.030 1.00 92.06 90 ASP A C 1
ATOM 681 O O . ASP A 1 90 ? 26.689 10.573 -3.095 1.00 92.06 90 ASP A O 1
ATOM 685 N N . HIS A 1 91 ? 26.636 9.815 -5.204 1.00 94.69 91 HIS A N 1
ATOM 686 C CA . HIS A 1 91 ? 25.342 10.388 -5.557 1.00 94.69 91 HIS A CA 1
ATOM 687 C C . HIS A 1 91 ? 24.201 9.360 -5.454 1.00 94.69 91 HIS A C 1
ATOM 689 O O . HIS A 1 91 ? 24.189 8.388 -6.216 1.00 94.69 91 HIS A O 1
ATOM 695 N N . PRO A 1 92 ? 23.188 9.575 -4.592 1.00 95.44 92 PRO A N 1
ATOM 696 C CA . PRO A 1 92 ? 22.162 8.567 -4.316 1.00 95.44 92 PRO A CA 1
ATOM 697 C C . PRO A 1 92 ? 21.317 8.208 -5.547 1.00 95.44 92 PRO A C 1
ATOM 699 O O . PRO A 1 92 ? 21.134 7.026 -5.815 1.00 95.44 92 PRO A O 1
ATOM 702 N N . ALA A 1 93 ? 20.894 9.186 -6.359 1.00 96.19 93 ALA A N 1
ATOM 703 C CA . ALA A 1 93 ? 20.156 8.925 -7.602 1.00 96.19 93 ALA A CA 1
ATOM 704 C C . ALA A 1 93 ? 20.938 8.063 -8.617 1.00 96.19 93 ALA A C 1
ATOM 706 O O . ALA A 1 93 ? 20.388 7.143 -9.222 1.00 96.19 93 ALA A O 1
ATOM 707 N N . HIS A 1 94 ? 22.243 8.311 -8.774 1.00 97.25 94 HIS A N 1
ATOM 708 C CA . HIS A 1 94 ? 23.112 7.530 -9.659 1.00 97.25 94 HIS A CA 1
ATOM 709 C C . HIS A 1 94 ? 23.303 6.092 -9.170 1.00 97.25 94 HIS A C 1
ATOM 711 O O . HIS A 1 94 ? 23.183 5.150 -9.954 1.00 97.25 94 HIS A O 1
ATOM 717 N N . VAL A 1 95 ? 23.587 5.923 -7.875 1.00 97.12 95 VAL A N 1
ATOM 718 C CA . VAL A 1 95 ? 23.689 4.604 -7.238 1.00 97.12 95 VAL A CA 1
ATOM 719 C C . VAL A 1 95 ? 22.376 3.850 -7.396 1.00 97.12 95 VAL A C 1
ATOM 721 O O . VAL A 1 95 ? 22.381 2.685 -7.789 1.00 97.12 95 VAL A O 1
ATOM 724 N N . TRP A 1 96 ? 21.250 4.514 -7.143 1.00 95.94 96 TRP A N 1
ATOM 725 C CA . TRP A 1 96 ? 19.947 3.878 -7.194 1.00 95.94 96 TRP A CA 1
ATOM 726 C C . TRP A 1 96 ? 19.576 3.429 -8.610 1.00 95.94 96 TRP A C 1
ATOM 728 O O . TRP A 1 96 ? 19.195 2.276 -8.809 1.00 95.94 96 TRP A O 1
ATOM 738 N N . ALA A 1 97 ? 19.800 4.279 -9.615 1.00 96.69 97 ALA A N 1
ATOM 739 C CA . ALA A 1 97 ? 19.573 3.931 -11.016 1.00 96.69 97 ALA A CA 1
ATOM 740 C C . ALA A 1 97 ? 20.452 2.752 -11.470 1.00 96.69 97 ALA A C 1
ATOM 742 O O . ALA A 1 97 ? 19.965 1.841 -12.143 1.00 96.69 97 ALA A O 1
ATOM 743 N N . ALA A 1 98 ? 21.727 2.730 -11.063 1.00 96.75 98 ALA A N 1
ATOM 744 C CA . ALA A 1 98 ? 22.636 1.620 -11.345 1.00 96.75 98 ALA A CA 1
ATOM 745 C C . ALA A 1 98 ? 22.158 0.309 -10.697 1.00 96.75 98 ALA A C 1
ATOM 747 O O . ALA A 1 98 ? 22.126 -0.733 -11.355 1.00 96.75 98 ALA A O 1
ATOM 748 N N . LEU A 1 99 ? 21.727 0.356 -9.433 1.00 95.88 99 LEU A N 1
ATOM 749 C CA . LEU A 1 99 ? 21.185 -0.809 -8.735 1.00 95.88 99 LEU A CA 1
ATOM 750 C C . LEU A 1 99 ? 19.897 -1.315 -9.383 1.00 95.88 99 LEU A C 1
ATOM 752 O O . LEU A 1 99 ? 19.760 -2.525 -9.544 1.00 95.88 99 LEU A O 1
ATOM 756 N N . LEU A 1 100 ? 18.980 -0.438 -9.798 1.00 95.50 100 LEU A N 1
ATOM 757 C CA . LEU A 1 100 ? 17.755 -0.834 -10.503 1.00 95.50 100 LEU A CA 1
ATOM 758 C C . LEU A 1 100 ? 18.067 -1.511 -11.842 1.00 95.50 100 LEU A C 1
ATOM 760 O O . LEU A 1 100 ? 17.530 -2.582 -12.131 1.00 95.50 100 LEU A O 1
ATOM 764 N N . TYR A 1 101 ? 18.998 -0.947 -12.614 1.00 95.19 101 TYR A N 1
ATOM 765 C CA . TYR A 1 101 ? 19.450 -1.534 -13.874 1.00 95.19 101 TYR A CA 1
ATOM 766 C C . TYR A 1 101 ? 20.044 -2.939 -13.674 1.00 95.19 101 TYR A C 1
ATOM 768 O O . TYR A 1 101 ? 19.655 -3.897 -14.345 1.00 95.19 101 TYR A O 1
ATOM 776 N N . LEU A 1 102 ? 20.939 -3.100 -12.694 1.00 94.56 102 LEU A N 1
ATOM 777 C CA . LEU A 1 102 ? 21.567 -4.388 -12.378 1.00 94.56 102 LEU A CA 1
ATOM 778 C C . LEU A 1 102 ? 20.597 -5.389 -11.734 1.00 94.56 102 LEU A C 1
ATOM 780 O O . LEU A 1 102 ? 20.789 -6.599 -11.885 1.00 94.56 102 LEU A O 1
ATOM 784 N N . SER A 1 103 ? 19.573 -4.901 -11.031 1.00 93.12 103 SER A N 1
ATOM 785 C CA . SER A 1 103 ? 18.511 -5.714 -10.429 1.00 93.12 103 SER A CA 1
ATOM 786 C C . SER A 1 103 ? 17.670 -6.398 -11.503 1.00 93.12 103 SER A C 1
ATOM 788 O O . SER A 1 103 ? 17.438 -7.604 -11.413 1.00 93.12 103 SER A O 1
ATOM 790 N N . ALA A 1 104 ? 17.277 -5.663 -12.549 1.00 88.25 104 ALA A N 1
ATOM 791 C CA . ALA A 1 104 ? 16.522 -6.218 -13.673 1.00 88.25 104 ALA A CA 1
ATOM 792 C C . ALA A 1 104 ? 17.291 -7.357 -14.369 1.00 88.25 104 ALA A C 1
ATOM 794 O O . ALA A 1 104 ? 16.740 -8.428 -14.613 1.00 88.25 104 ALA A O 1
ATOM 795 N N . GLN A 1 105 ? 18.599 -7.181 -14.590 1.00 88.75 105 GLN A N 1
ATOM 796 C CA . GLN A 1 105 ? 19.465 -8.219 -15.174 1.00 88.75 105 GLN A CA 1
ATOM 797 C C . GLN A 1 105 ? 19.625 -9.465 -14.291 1.00 88.75 105 GLN A C 1
ATOM 799 O O . GLN A 1 105 ? 19.996 -10.530 -14.777 1.00 88.75 105 GLN A O 1
ATOM 804 N N . ARG A 1 106 ? 19.366 -9.338 -12.987 1.00 90.75 106 ARG A N 1
ATOM 805 C CA . ARG A 1 106 ? 19.495 -10.412 -11.992 1.00 90.75 106 ARG A CA 1
ATOM 806 C C . ARG A 1 106 ? 18.146 -11.000 -11.579 1.00 90.75 106 ARG A C 1
ATOM 808 O O . ARG A 1 106 ? 18.055 -11.646 -10.538 1.00 90.75 106 ARG A O 1
ATOM 815 N N . GLY A 1 107 ? 17.103 -10.781 -12.383 1.00 89.38 107 GLY A N 1
ATOM 816 C CA . GLY A 1 107 ? 15.792 -11.401 -12.189 1.00 89.38 107 GLY A CA 1
ATOM 817 C C . GLY A 1 107 ? 15.030 -10.880 -10.971 1.00 89.38 107 GLY A C 1
ATOM 818 O O . GLY A 1 107 ? 14.148 -11.567 -10.455 1.00 89.38 107 GLY A O 1
ATOM 819 N N . LYS A 1 108 ? 15.359 -9.679 -10.482 1.00 92.75 108 LYS A N 1
ATOM 820 C CA . LYS A 1 108 ? 14.530 -9.010 -9.479 1.00 92.75 108 LYS A CA 1
ATOM 821 C C . LYS A 1 108 ? 13.223 -8.572 -10.142 1.00 92.75 108 LYS A C 1
ATOM 823 O O . LYS A 1 108 ? 13.256 -7.947 -11.198 1.00 92.75 108 LYS A O 1
ATOM 828 N N . SER A 1 109 ? 12.087 -8.913 -9.539 1.00 90.31 109 SER A N 1
ATOM 829 C CA . SER A 1 109 ? 10.760 -8.781 -10.159 1.00 90.31 109 SER A CA 1
ATOM 830 C C . SER A 1 109 ? 9.790 -7.897 -9.381 1.00 90.31 109 SER A C 1
ATOM 832 O O . SER A 1 109 ? 8.788 -7.451 -9.944 1.00 90.31 109 SER A O 1
ATOM 834 N N . TYR A 1 110 ? 10.080 -7.611 -8.109 1.00 93.50 110 TYR A N 1
ATOM 835 C CA . TYR A 1 110 ? 9.245 -6.734 -7.299 1.00 93.50 110 TYR A CA 1
ATOM 836 C C . TYR A 1 110 ? 10.059 -5.855 -6.352 1.00 93.50 110 TYR A C 1
ATOM 838 O O . TYR A 1 110 ? 11.136 -6.233 -5.885 1.00 93.50 110 TYR A O 1
ATOM 846 N N . GLY A 1 111 ? 9.512 -4.679 -6.061 1.00 92.69 111 GLY A N 1
ATOM 847 C CA . GLY A 1 111 ? 10.025 -3.735 -5.087 1.00 92.69 111 GLY A CA 1
ATOM 848 C C . GLY A 1 111 ? 9.066 -3.548 -3.915 1.00 92.69 111 GLY A C 1
ATOM 849 O O . GLY A 1 111 ? 7.852 -3.521 -4.110 1.00 92.69 111 GLY A O 1
ATOM 850 N N . SER A 1 112 ? 9.587 -3.357 -2.705 1.00 93.12 112 SER A N 1
ATOM 851 C CA . SER A 1 112 ? 8.765 -2.936 -1.563 1.00 93.12 112 SER A CA 1
ATOM 852 C C . SER A 1 112 ? 9.304 -1.667 -0.923 1.00 93.12 112 SER A C 1
ATOM 854 O O . SER A 1 112 ? 10.488 -1.613 -0.584 1.00 93.12 112 SER A O 1
ATOM 856 N N . LEU A 1 113 ? 8.429 -0.696 -0.688 1.00 92.75 113 LEU A N 1
ATOM 857 C CA . LEU A 1 113 ? 8.746 0.503 0.077 1.00 92.75 113 LEU A CA 1
ATOM 858 C C . LEU A 1 113 ? 8.234 0.351 1.512 1.00 92.75 113 LEU A C 1
ATOM 860 O O . LEU A 1 113 ? 7.057 0.074 1.742 1.00 92.75 113 LEU A O 1
ATOM 864 N N . LEU A 1 114 ? 9.137 0.510 2.473 1.00 91.00 114 LEU A N 1
ATOM 865 C CA . LEU A 1 114 ? 8.923 0.249 3.892 1.00 91.00 114 LEU A CA 1
ATOM 866 C C . LEU A 1 114 ? 9.233 1.518 4.708 1.00 91.00 114 LEU A C 1
ATOM 868 O O . LEU A 1 114 ? 10.288 1.591 5.351 1.00 91.00 114 LEU A O 1
ATOM 872 N N . PRO A 1 115 ? 8.380 2.558 4.636 1.00 87.94 115 PRO A N 1
ATOM 873 C CA . PRO A 1 115 ? 8.623 3.809 5.339 1.00 87.94 115 PRO A CA 1
ATOM 874 C C . PRO A 1 115 ? 8.329 3.644 6.830 1.00 87.94 115 PRO A C 1
ATOM 876 O O . PRO A 1 115 ? 7.252 3.206 7.213 1.00 87.94 115 PRO A O 1
ATOM 879 N N . TYR A 1 116 ? 9.274 4.018 7.685 1.00 81.69 116 TYR A N 1
ATOM 880 C CA . TYR A 1 116 ? 9.119 4.101 9.141 1.00 81.69 116 TYR A CA 1
ATOM 881 C C . TYR A 1 116 ? 8.591 5.472 9.606 1.00 81.69 116 TYR A C 1
ATOM 883 O O . TYR A 1 116 ? 8.772 5.838 10.765 1.00 81.69 116 TYR A O 1
ATOM 891 N N . LEU A 1 117 ? 7.967 6.209 8.688 1.00 76.25 117 LEU A N 1
ATOM 892 C CA . LEU A 1 117 ? 7.428 7.558 8.856 1.00 76.25 117 LEU A CA 1
ATOM 893 C C . LEU A 1 117 ? 5.896 7.503 8.722 1.00 76.25 117 LEU A C 1
ATOM 895 O O . LEU A 1 117 ? 5.380 6.633 8.011 1.00 76.25 117 LEU A O 1
ATOM 899 N N . VAL A 1 118 ? 5.170 8.375 9.420 1.00 65.00 118 VAL A N 1
ATOM 900 C CA . VAL A 1 118 ? 3.708 8.503 9.323 1.00 65.00 118 VAL A CA 1
ATOM 901 C C . VAL A 1 118 ? 3.326 9.286 8.081 1.00 65.00 118 VAL A C 1
ATOM 903 O O . VAL A 1 118 ? 3.597 10.473 8.003 1.00 65.00 118 VAL A O 1
ATOM 906 N N . SER A 1 119 ? 2.567 8.646 7.187 1.00 62.25 119 SER A N 1
ATOM 907 C CA . SER A 1 119 ? 2.107 9.250 5.936 1.00 62.25 119 SER A CA 1
ATOM 908 C C . SER A 1 119 ? 1.368 10.579 6.141 1.00 62.25 119 SER A C 1
ATOM 910 O O . SER A 1 119 ? 0.162 10.614 6.403 1.00 62.25 119 SER A O 1
ATOM 912 N N . THR A 1 120 ? 2.071 11.687 5.929 1.00 65.62 120 THR A N 1
ATOM 913 C CA . THR A 1 120 ? 1.464 12.989 5.632 1.00 65.62 120 THR A CA 1
ATOM 914 C C . THR A 1 120 ? 1.040 13.042 4.149 1.00 65.62 120 THR A C 1
ATOM 916 O O . THR A 1 120 ? 1.439 12.188 3.342 1.00 65.62 120 THR A O 1
ATOM 919 N N . PRO A 1 121 ? 0.221 14.020 3.716 1.00 66.56 121 PRO A N 1
ATOM 920 C CA . PRO A 1 121 ? -0.104 14.179 2.295 1.00 66.56 121 PRO A CA 1
ATOM 921 C C . PRO A 1 121 ? 1.129 14.387 1.390 1.00 66.56 121 PRO A C 1
ATOM 923 O O . PRO A 1 121 ? 1.164 13.861 0.270 1.00 66.56 121 PRO A O 1
ATOM 926 N N . SER A 1 122 ? 2.157 15.108 1.865 1.00 62.22 122 SER A N 1
ATOM 927 C CA . SER A 1 122 ? 3.421 15.305 1.135 1.00 62.22 122 SER A CA 1
ATOM 928 C C . SER A 1 122 ? 4.186 13.990 0.985 1.00 62.22 122 SER A C 1
ATOM 930 O O . SER A 1 122 ? 4.600 13.635 -0.120 1.00 62.22 122 SER A O 1
ATOM 932 N N . GLU A 1 123 ? 4.283 13.205 2.055 1.00 71.00 123 GLU A N 1
ATOM 933 C CA . GLU A 1 123 ? 4.924 11.889 2.034 1.00 71.00 123 GLU A CA 1
ATOM 934 C C . GLU A 1 123 ? 4.185 10.890 1.143 1.00 71.00 123 GLU A C 1
ATOM 936 O O . GLU A 1 123 ? 4.800 10.185 0.344 1.00 71.00 123 GLU A O 1
ATOM 941 N N . THR A 1 124 ? 2.850 10.888 1.185 1.00 75.69 124 THR A N 1
ATOM 942 C CA . THR A 1 124 ? 2.017 10.043 0.313 1.00 75.69 124 THR A CA 1
ATOM 943 C C . THR A 1 124 ? 2.308 10.309 -1.166 1.00 75.69 124 THR A C 1
ATOM 945 O O . THR A 1 124 ? 2.324 9.385 -1.984 1.00 75.69 124 THR A O 1
ATOM 948 N N . THR A 1 125 ? 2.584 11.566 -1.521 1.00 79.50 125 THR A N 1
ATOM 949 C CA . THR A 1 125 ? 2.982 11.953 -2.880 1.00 79.50 125 THR A CA 1
ATOM 950 C C . THR A 1 125 ? 4.354 11.378 -3.244 1.00 79.50 125 THR A C 1
ATOM 952 O O . THR A 1 125 ? 4.513 10.809 -4.327 1.00 79.50 125 THR A O 1
ATOM 955 N N . ALA A 1 126 ? 5.325 11.440 -2.328 1.00 83.69 126 ALA A N 1
ATOM 956 C CA . ALA A 1 126 ? 6.646 10.841 -2.514 1.00 83.69 126 ALA A CA 1
ATOM 957 C C . ALA A 1 126 ? 6.581 9.307 -2.672 1.00 83.69 126 ALA A C 1
ATOM 959 O O . ALA A 1 126 ? 7.226 8.744 -3.560 1.00 83.69 126 ALA A O 1
ATOM 960 N N . TRP A 1 127 ? 5.748 8.624 -1.880 1.00 87.75 127 TRP A N 1
ATOM 961 C CA . TRP A 1 127 ? 5.533 7.175 -1.979 1.00 87.75 127 TRP A CA 1
ATOM 962 C C . TRP A 1 127 ? 4.904 6.775 -3.316 1.00 87.75 127 TRP A C 1
ATOM 964 O O . TRP A 1 127 ? 5.365 5.823 -3.951 1.00 87.75 127 TRP A O 1
ATOM 974 N N . LYS A 1 128 ? 3.903 7.531 -3.789 1.00 87.31 128 LYS A N 1
ATOM 975 C CA . LYS A 1 128 ? 3.293 7.329 -5.114 1.00 87.31 128 LYS A CA 1
ATOM 976 C C . LYS A 1 128 ? 4.310 7.521 -6.238 1.00 87.31 128 LYS A C 1
ATOM 978 O O . LYS A 1 128 ? 4.351 6.708 -7.159 1.00 87.31 128 LYS A O 1
ATOM 983 N N . HIS A 1 129 ? 5.157 8.547 -6.154 1.00 87.62 129 HIS A N 1
ATOM 984 C CA . HIS A 1 129 ? 6.219 8.773 -7.136 1.00 87.62 129 HIS A CA 1
ATOM 985 C C . HIS A 1 129 ? 7.209 7.597 -7.168 1.00 87.62 129 HIS A C 1
ATOM 987 O O . HIS A 1 129 ? 7.515 7.080 -8.243 1.00 87.62 129 HIS A O 1
ATOM 993 N N . TRP A 1 130 ? 7.632 7.086 -6.005 1.00 92.38 130 TRP A N 1
ATOM 994 C CA . TRP A 1 130 ? 8.492 5.900 -5.938 1.00 92.38 130 TRP A CA 1
ATOM 995 C C . TRP A 1 130 ? 7.845 4.685 -6.620 1.00 92.38 130 TRP A C 1
ATOM 997 O O . TRP A 1 130 ? 8.475 4.036 -7.457 1.00 92.38 130 TRP A O 1
ATOM 1007 N N . GLN A 1 131 ? 6.569 4.403 -6.329 1.00 91.94 131 GLN A N 1
ATOM 1008 C CA . GLN A 1 131 ? 5.836 3.283 -6.937 1.00 91.94 131 GLN A CA 1
ATOM 1009 C C . GLN A 1 131 ? 5.720 3.431 -8.460 1.00 91.94 131 GLN A C 1
ATOM 1011 O O . GLN A 1 131 ? 5.906 2.460 -9.203 1.00 91.94 131 GLN A O 1
ATOM 1016 N N . GLN A 1 132 ? 5.446 4.647 -8.938 1.00 90.31 132 GLN A N 1
ATOM 1017 C CA . GLN A 1 132 ? 5.364 4.953 -10.364 1.00 90.31 132 GLN A CA 1
ATOM 1018 C C . GLN A 1 132 ? 6.709 4.743 -11.063 1.00 90.31 132 GLN A C 1
ATOM 1020 O O . GLN A 1 132 ? 6.738 4.052 -12.081 1.00 90.31 132 GLN A O 1
ATOM 1025 N N . MET A 1 133 ? 7.810 5.253 -10.502 1.00 92.44 133 MET A N 1
ATOM 1026 C CA . MET A 1 133 ? 9.163 5.063 -11.037 1.00 92.44 133 MET A CA 1
ATOM 1027 C C . MET A 1 133 ? 9.521 3.571 -11.115 1.00 92.44 133 MET A C 1
ATOM 1029 O O . MET A 1 133 ? 9.952 3.078 -12.159 1.00 92.44 133 MET A O 1
ATOM 1033 N N . MET A 1 134 ? 9.296 2.816 -10.039 1.00 92.69 134 MET A N 1
ATOM 1034 C CA . MET A 1 134 ? 9.571 1.376 -10.005 1.00 92.69 134 MET A CA 1
ATOM 1035 C C . MET A 1 134 ? 8.743 0.597 -11.042 1.00 92.69 134 MET A C 1
ATOM 1037 O O . MET A 1 134 ? 9.264 -0.282 -11.729 1.00 92.69 134 MET A O 1
ATOM 1041 N N . THR A 1 135 ? 7.466 0.947 -11.213 1.00 90.62 135 THR A N 1
ATOM 1042 C CA . THR A 1 135 ? 6.569 0.261 -12.158 1.00 90.62 135 THR A CA 1
ATOM 1043 C C . THR A 1 135 ? 6.875 0.635 -13.612 1.00 90.62 135 THR A C 1
ATOM 1045 O O . THR A 1 135 ? 6.893 -0.226 -14.495 1.00 90.62 135 THR A O 1
ATOM 1048 N N . ARG A 1 136 ? 7.119 1.920 -13.893 1.00 86.94 136 ARG A N 1
ATOM 1049 C CA . ARG A 1 136 ? 7.298 2.441 -15.258 1.00 86.94 136 ARG A CA 1
ATOM 1050 C C . ARG A 1 136 ? 8.718 2.247 -15.771 1.00 86.94 136 ARG A C 1
ATOM 1052 O O . ARG A 1 136 ? 8.887 1.730 -16.876 1.00 86.94 136 ARG A O 1
ATOM 1059 N N . ALA A 1 137 ? 9.711 2.637 -14.976 1.00 83.50 137 ALA A N 1
ATOM 1060 C CA . ALA A 1 137 ? 11.109 2.640 -15.385 1.00 83.50 137 ALA A CA 1
ATOM 1061 C C . ALA A 1 137 ? 11.812 1.320 -15.049 1.00 83.50 137 ALA A C 1
ATOM 1063 O O . ALA A 1 137 ? 12.486 0.760 -15.910 1.00 83.50 137 ALA A O 1
ATOM 1064 N N . ALA A 1 138 ? 11.611 0.775 -13.842 1.00 84.06 138 ALA A N 1
ATOM 1065 C CA . ALA A 1 138 ? 12.236 -0.493 -13.443 1.00 84.06 138 ALA A CA 1
ATOM 1066 C C . ALA A 1 138 ? 11.429 -1.746 -13.839 1.00 84.06 138 ALA A C 1
ATOM 1068 O O . ALA A 1 138 ? 11.957 -2.852 -13.757 1.00 84.06 138 ALA A O 1
ATOM 1069 N N . ARG A 1 139 ? 10.175 -1.586 -14.299 1.00 88.44 139 ARG A N 1
ATOM 1070 C CA . ARG A 1 139 ? 9.265 -2.684 -14.697 1.00 88.44 139 ARG A CA 1
ATOM 1071 C C . ARG A 1 139 ? 9.039 -3.724 -13.592 1.00 88.44 139 ARG A C 1
ATOM 1073 O O . ARG A 1 139 ? 8.841 -4.902 -13.875 1.00 88.44 139 ARG A O 1
ATOM 1080 N N . MET A 1 140 ? 9.054 -3.282 -12.337 1.00 92.50 140 MET A N 1
ATOM 1081 C CA . MET A 1 140 ? 8.857 -4.133 -11.164 1.00 92.50 140 MET A CA 1
ATOM 1082 C C . MET A 1 140 ? 7.450 -3.973 -10.595 1.00 92.50 140 MET A C 1
ATOM 1084 O O . MET A 1 140 ? 6.929 -2.860 -10.526 1.00 92.50 140 MET A O 1
ATOM 1088 N N . ALA A 1 141 ? 6.857 -5.073 -10.123 1.00 92.88 141 ALA A N 1
ATOM 1089 C CA . ALA A 1 141 ? 5.669 -4.995 -9.273 1.00 92.88 141 ALA A CA 1
ATOM 1090 C C . ALA A 1 141 ? 6.022 -4.264 -7.970 1.00 92.88 141 ALA A C 1
ATOM 1092 O O . ALA A 1 141 ? 7.136 -4.417 -7.470 1.00 92.88 141 ALA A O 1
ATOM 1093 N N . THR A 1 142 ? 5.106 -3.478 -7.402 1.00 92.69 142 THR A N 1
ATOM 1094 C CA . THR A 1 142 ? 5.391 -2.751 -6.159 1.00 92.69 142 THR A CA 1
ATOM 1095 C C . THR A 1 142 ? 4.297 -2.862 -5.121 1.00 92.69 142 THR A C 1
ATOM 1097 O O . THR A 1 142 ? 3.123 -3.008 -5.448 1.00 92.69 142 THR A O 1
ATOM 1100 N N . PHE A 1 143 ? 4.696 -2.759 -3.856 1.00 88.12 143 PHE A N 1
ATOM 1101 C CA . PHE A 1 143 ? 3.784 -2.487 -2.754 1.00 88.12 143 PHE A CA 1
ATOM 1102 C C . PHE A 1 143 ? 4.474 -1.623 -1.692 1.00 88.12 143 PHE A C 1
ATOM 1104 O O . PHE A 1 143 ? 5.704 -1.595 -1.594 1.00 88.12 143 PHE A O 1
ATOM 1111 N N . THR A 1 144 ? 3.673 -0.928 -0.889 1.00 86.75 144 THR A N 1
ATOM 1112 C CA . THR A 1 144 ? 4.149 -0.092 0.219 1.00 86.75 144 THR A CA 1
ATOM 1113 C C . THR A 1 144 ? 3.488 -0.554 1.507 1.00 86.75 144 THR A C 1
ATOM 1115 O O . THR A 1 144 ? 2.294 -0.850 1.514 1.00 86.75 144 THR A O 1
ATOM 1118 N N . SER A 1 145 ? 4.250 -0.638 2.595 1.00 80.81 145 SER A N 1
ATOM 1119 C CA . SER A 1 145 ? 3.706 -0.962 3.913 1.00 80.81 145 SER A CA 1
ATOM 1120 C C . SER A 1 145 ? 4.473 -0.219 4.996 1.00 80.81 145 SER A C 1
ATOM 1122 O O . SER A 1 145 ? 5.698 -0.273 5.032 1.00 80.81 145 SER A O 1
ATOM 1124 N N . GLU A 1 146 ? 3.758 0.491 5.861 1.00 76.62 146 GLU A N 1
ATOM 1125 C CA . GLU A 1 146 ? 4.357 1.344 6.887 1.00 76.62 146 GLU A CA 1
ATOM 1126 C C . GLU A 1 146 ? 5.026 0.541 8.015 1.00 76.62 146 GLU A C 1
ATOM 1128 O O . GLU A 1 146 ? 4.553 -0.519 8.436 1.00 76.62 146 GLU A O 1
ATOM 1133 N N . GLY A 1 147 ? 6.129 1.097 8.515 1.00 67.12 147 GLY A N 1
ATOM 1134 C CA . GLY A 1 147 ? 7.143 0.529 9.403 1.00 67.12 147 GLY A CA 1
ATOM 1135 C C . GLY A 1 147 ? 6.633 -0.375 10.516 1.00 67.12 147 GLY A C 1
ATOM 1136 O O . GLY A 1 147 ? 6.863 -1.587 10.495 1.00 67.12 147 GLY A O 1
ATOM 1137 N N . PRO A 1 148 ? 5.955 0.192 11.524 1.00 61.03 148 PRO A N 1
ATOM 1138 C CA . PRO A 1 148 ? 5.473 -0.587 12.661 1.00 61.03 148 PRO A CA 1
ATOM 1139 C C . PRO A 1 148 ? 4.418 -1.632 12.264 1.00 61.03 148 PRO A C 1
ATOM 1141 O O . PRO A 1 148 ? 4.326 -2.690 12.878 1.00 61.03 148 PRO A O 1
ATOM 1144 N N . ARG A 1 149 ? 3.640 -1.378 11.205 1.00 69.81 149 ARG A N 1
ATOM 1145 C CA . ARG A 1 149 ? 2.513 -2.231 10.793 1.00 69.81 149 ARG A CA 1
ATOM 1146 C C . ARG A 1 149 ? 2.977 -3.478 10.049 1.00 69.81 149 ARG A C 1
ATOM 1148 O O . ARG A 1 149 ? 2.498 -4.579 10.327 1.00 69.81 149 ARG A O 1
ATOM 1155 N N . PHE A 1 150 ? 3.934 -3.329 9.132 1.00 70.06 150 PHE A N 1
ATOM 1156 C CA . PHE A 1 150 ? 4.404 -4.425 8.280 1.00 70.06 150 PHE A CA 1
ATOM 1157 C C . PHE A 1 150 ? 5.127 -5.521 9.077 1.00 70.06 150 PHE A C 1
ATOM 1159 O O . PHE A 1 150 ? 5.149 -6.685 8.661 1.00 70.06 150 PHE A O 1
ATOM 1166 N N . GLN A 1 151 ? 5.707 -5.165 10.232 1.00 66.50 151 GLN A N 1
ATOM 1167 C CA . GLN A 1 151 ? 6.467 -6.077 11.092 1.00 66.50 151 GLN A CA 1
ATOM 1168 C C . GLN A 1 151 ? 5.631 -7.249 11.615 1.00 66.50 151 GLN A C 1
ATOM 1170 O O . GLN A 1 151 ? 6.200 -8.240 12.056 1.00 66.50 151 GLN A O 1
ATOM 1175 N N . HIS A 1 152 ? 4.302 -7.175 11.537 1.00 64.88 152 HIS A N 1
ATOM 1176 C CA . HIS A 1 152 ? 3.399 -8.206 12.045 1.00 64.88 152 HIS A CA 1
ATOM 1177 C C . HIS A 1 152 ? 2.880 -9.191 10.986 1.00 64.88 152 HIS A C 1
ATOM 1179 O O . HIS A 1 152 ? 2.234 -10.168 11.355 1.00 64.88 152 HIS A O 1
ATOM 1185 N N . SER A 1 153 ? 3.125 -8.965 9.691 1.00 67.94 153 SER A N 1
ATOM 1186 C CA . SER A 1 153 ? 2.602 -9.846 8.630 1.00 67.94 153 SER A CA 1
ATOM 1187 C C . SER A 1 153 ? 3.438 -9.810 7.350 1.00 67.94 153 SER A C 1
ATOM 1189 O O . SER A 1 153 ? 3.975 -10.826 6.917 1.00 67.94 153 SER A O 1
ATOM 1191 N N . VAL A 1 154 ? 3.612 -8.627 6.765 1.00 80.25 154 VAL A N 1
ATOM 1192 C CA . VAL A 1 154 ? 4.309 -8.422 5.485 1.00 80.25 154 VAL A CA 1
ATOM 1193 C C . VAL A 1 154 ? 5.788 -8.798 5.568 1.00 80.25 154 VAL A C 1
ATOM 1195 O O . VAL A 1 154 ? 6.347 -9.314 4.604 1.00 80.25 154 VAL A O 1
ATOM 1198 N N . LEU A 1 155 ? 6.434 -8.599 6.718 1.00 83.06 155 LEU A N 1
ATOM 1199 C CA . LEU A 1 155 ? 7.846 -8.947 6.868 1.00 83.06 155 LEU A CA 1
ATOM 1200 C C . LEU A 1 155 ? 8.114 -10.440 6.642 1.00 83.06 155 LEU A C 1
ATOM 1202 O O . LEU A 1 155 ? 9.139 -10.782 6.062 1.00 83.06 155 LEU A O 1
ATOM 1206 N N . GLN A 1 156 ? 7.180 -11.309 7.036 1.00 83.38 156 GLN A N 1
ATOM 1207 C CA . GLN A 1 156 ? 7.275 -12.752 6.812 1.00 83.38 156 GLN A CA 1
ATOM 1208 C C . GLN A 1 156 ? 7.310 -13.079 5.311 1.00 83.38 156 GLN A C 1
ATOM 1210 O O . GLN A 1 156 ? 8.142 -13.876 4.875 1.00 83.38 156 GLN A O 1
ATOM 1215 N N . LEU A 1 157 ? 6.461 -12.412 4.518 1.00 85.00 157 LEU A N 1
ATOM 1216 C CA . LEU A 1 157 ? 6.476 -12.506 3.056 1.00 85.00 157 LEU A CA 1
ATOM 1217 C C . LEU A 1 157 ? 7.836 -12.088 2.491 1.00 85.00 157 LEU A C 1
ATOM 1219 O O . LEU A 1 157 ? 8.379 -12.767 1.625 1.00 85.00 157 LEU A O 1
ATOM 1223 N N . LEU A 1 158 ? 8.411 -11.002 3.004 1.00 89.31 158 LEU A N 1
ATOM 1224 C CA . LEU A 1 158 ? 9.689 -10.502 2.508 1.00 89.31 158 LEU A CA 1
ATOM 1225 C C . LEU A 1 158 ? 10.865 -11.404 2.884 1.00 89.31 158 LEU A C 1
ATOM 1227 O O . LEU A 1 158 ? 11.725 -11.682 2.052 1.00 89.31 158 LEU A O 1
ATOM 1231 N N . THR A 1 159 ? 10.924 -11.898 4.117 1.00 88.31 159 THR A N 1
ATOM 1232 C CA . THR A 1 159 ? 12.054 -12.713 4.579 1.00 88.31 159 THR A CA 1
ATOM 1233 C C . THR A 1 159 ? 12.027 -14.125 4.011 1.00 88.31 159 THR A C 1
ATOM 1235 O O . THR A 1 159 ? 13.076 -14.641 3.617 1.00 88.31 159 THR A O 1
ATOM 1238 N N . ASP A 1 160 ? 10.852 -14.751 3.964 1.00 84.38 160 ASP A N 1
ATOM 1239 C CA . ASP A 1 160 ? 10.725 -16.174 3.643 1.00 84.38 160 ASP A CA 1
ATOM 1240 C C . ASP A 1 160 ? 10.174 -16.425 2.234 1.00 84.38 160 ASP A C 1
ATOM 1242 O O . ASP A 1 160 ? 10.267 -17.545 1.744 1.00 84.38 160 ASP A O 1
ATOM 1246 N N . GLY A 1 161 ? 9.678 -15.389 1.553 1.00 83.69 161 GLY A N 1
ATOM 1247 C CA . GLY A 1 161 ? 9.245 -15.471 0.163 1.00 83.69 161 GLY A CA 1
ATOM 1248 C C . GLY A 1 161 ? 10.373 -15.442 -0.872 1.00 83.69 161 GLY A C 1
ATOM 1249 O O . GLY A 1 161 ? 11.566 -15.477 -0.531 1.00 83.69 161 GLY A O 1
ATOM 1250 N N . PRO A 1 162 ? 10.003 -15.348 -2.165 1.00 86.44 162 PRO A N 1
ATOM 1251 C CA . PRO A 1 162 ? 10.945 -15.377 -3.277 1.00 86.44 162 PRO A CA 1
ATOM 1252 C C . PRO A 1 162 ? 12.058 -14.328 -3.158 1.00 86.44 162 PRO A C 1
ATOM 1254 O O . PRO A 1 162 ? 11.822 -13.167 -2.806 1.00 86.44 162 PRO A O 1
ATOM 1257 N N . LYS A 1 163 ? 13.284 -14.719 -3.531 1.00 90.44 163 LYS A N 1
ATOM 1258 C CA . LYS A 1 163 ? 14.498 -13.872 -3.492 1.00 90.44 163 LYS A CA 1
ATOM 1259 C C . LYS A 1 163 ? 14.603 -12.882 -4.655 1.00 90.44 163 LYS A C 1
ATOM 1261 O O . LYS A 1 163 ? 15.677 -12.352 -4.950 1.00 90.44 163 LYS A O 1
ATOM 1266 N N . THR A 1 164 ? 13.484 -12.620 -5.318 1.00 91.50 164 THR A N 1
ATOM 1267 C CA . THR A 1 164 ? 13.360 -11.675 -6.431 1.00 91.50 164 THR A CA 1
ATOM 1268 C C . THR A 1 164 ? 13.000 -10.260 -5.961 1.00 91.50 164 THR A C 1
ATOM 1270 O O . THR A 1 164 ? 12.786 -9.381 -6.794 1.00 91.50 164 THR A O 1
ATOM 1273 N N . GLY A 1 165 ? 12.955 -10.029 -4.644 1.00 91.06 165 GLY A N 1
ATOM 1274 C CA . GLY A 1 165 ? 12.607 -8.748 -4.038 1.00 91.06 165 GLY A CA 1
ATOM 1275 C C . GLY A 1 165 ? 13.759 -7.746 -3.978 1.00 91.06 165 GLY A C 1
ATOM 1276 O O . GLY A 1 165 ? 14.934 -8.126 -3.863 1.00 91.06 165 GLY A O 1
ATOM 1277 N N . LEU A 1 166 ? 13.385 -6.466 -4.047 1.00 94.31 166 LEU A N 1
ATOM 1278 C CA . LEU A 1 166 ? 14.219 -5.292 -3.799 1.00 94.31 166 LEU A CA 1
ATOM 1279 C C . LEU A 1 166 ? 13.518 -4.356 -2.799 1.00 94.31 166 LEU A C 1
ATOM 1281 O O . LEU A 1 166 ? 12.487 -3.760 -3.102 1.00 94.31 166 LEU A O 1
ATOM 1285 N N . HIS A 1 167 ? 14.059 -4.220 -1.595 1.00 94.38 167 HIS A N 1
ATOM 1286 C CA . HIS A 1 167 ? 13.377 -3.568 -0.476 1.00 94.38 167 HIS A CA 1
ATOM 1287 C C . HIS A 1 167 ? 14.040 -2.233 -0.130 1.00 94.38 167 HIS A C 1
ATOM 1289 O O . HIS A 1 167 ? 15.249 -2.172 0.088 1.00 94.38 167 HIS A O 1
ATOM 1295 N N . ALA A 1 168 ? 13.244 -1.171 -0.055 1.00 94.31 168 ALA A N 1
ATOM 1296 C CA . ALA A 1 168 ? 13.673 0.165 0.330 1.00 94.31 168 ALA A CA 1
ATOM 1297 C C . ALA A 1 168 ? 13.042 0.537 1.673 1.00 94.31 168 ALA A C 1
ATOM 1299 O O . ALA A 1 168 ? 11.827 0.693 1.763 1.00 94.31 168 ALA A O 1
ATOM 1300 N N . LEU A 1 169 ? 13.860 0.683 2.713 1.00 92.81 169 LEU A N 1
ATOM 1301 C CA . LEU A 1 169 ? 13.428 1.243 3.992 1.00 92.81 169 LEU A CA 1
ATOM 1302 C C . LEU A 1 169 ? 13.631 2.754 3.958 1.00 92.81 169 LEU A C 1
ATOM 1304 O O . LEU A 1 169 ? 14.650 3.203 3.444 1.00 92.81 169 LEU A O 1
ATOM 1308 N N . VAL A 1 170 ? 12.717 3.527 4.538 1.00 89.88 170 VAL A N 1
ATOM 1309 C CA . VAL A 1 170 ? 12.903 4.977 4.721 1.00 89.88 170 VAL A CA 1
ATOM 1310 C C . VAL A 1 170 ? 12.747 5.298 6.196 1.00 89.88 170 VAL A C 1
ATOM 1312 O O . VAL A 1 170 ? 11.756 4.894 6.795 1.00 89.88 170 VAL A O 1
ATOM 1315 N N . ALA A 1 171 ? 13.726 5.960 6.804 1.00 86.06 171 ALA A N 1
ATOM 1316 C CA . ALA A 1 171 ? 13.686 6.312 8.221 1.00 86.06 171 ALA A CA 1
ATOM 1317 C C . ALA A 1 171 ? 14.490 7.586 8.491 1.00 86.06 171 ALA A C 1
ATOM 1319 O O . ALA A 1 171 ? 15.465 7.864 7.791 1.00 86.06 171 ALA A O 1
ATOM 1320 N N . PHE A 1 172 ? 14.135 8.317 9.549 1.00 80.69 172 PHE A N 1
ATOM 1321 C CA . PHE A 1 172 ? 14.979 9.404 10.032 1.00 80.69 172 PHE A CA 1
ATOM 1322 C C . PHE A 1 172 ? 16.331 8.867 10.523 1.00 80.69 172 PHE A C 1
ATOM 1324 O O . PHE A 1 172 ? 16.410 7.829 11.191 1.00 80.69 172 PHE A O 1
ATOM 1331 N N . ASP A 1 173 ? 17.405 9.563 10.155 1.00 72.88 173 ASP A N 1
ATOM 1332 C CA . ASP A 1 173 ? 18.780 9.215 10.536 1.00 72.88 173 ASP A CA 1
ATOM 1333 C C . ASP A 1 173 ? 19.311 10.025 11.723 1.00 72.88 173 ASP A C 1
ATOM 1335 O O . ASP A 1 173 ? 20.441 9.803 12.168 1.00 72.88 173 ASP A O 1
ATOM 1339 N N . ASN A 1 174 ? 18.503 10.938 12.259 1.00 65.25 174 ASN A N 1
ATOM 1340 C CA . ASN A 1 174 ? 18.853 11.756 13.405 1.00 65.25 174 ASN A CA 1
ATOM 1341 C C . ASN A 1 174 ? 18.279 11.183 14.717 1.00 65.25 174 ASN A C 1
ATOM 1343 O O . ASN A 1 174 ? 17.199 10.604 14.773 1.00 65.25 174 ASN A O 1
ATOM 1347 N N . ASP A 1 175 ? 19.012 11.380 15.814 1.00 58.97 175 ASP A N 1
ATOM 1348 C CA . ASP A 1 175 ? 18.542 11.052 17.170 1.00 58.97 175 ASP A CA 1
ATOM 1349 C C . ASP A 1 175 ? 17.604 12.144 17.738 1.00 58.97 175 ASP A C 1
ATOM 1351 O O . ASP A 1 175 ? 17.249 12.113 18.918 1.00 58.97 175 ASP A O 1
ATOM 1355 N N . ALA A 1 176 ? 17.244 13.143 16.922 1.00 51.50 176 ALA A N 1
ATOM 1356 C CA . ALA A 1 176 ? 16.754 14.445 17.371 1.00 51.50 176 ALA A CA 1
ATOM 1357 C C . ALA A 1 176 ? 15.260 14.493 17.714 1.00 51.50 176 ALA A C 1
ATOM 1359 O O . ALA A 1 176 ? 14.806 15.512 18.241 1.00 51.50 176 ALA A O 1
ATOM 1360 N N . THR A 1 177 ? 14.507 13.406 17.518 1.00 56.56 177 THR A N 1
ATOM 1361 C CA . THR A 1 177 ? 13.085 13.444 17.850 1.00 56.56 177 THR A CA 1
ATOM 1362 C C . THR A 1 177 ? 12.887 13.501 19.373 1.00 56.56 177 THR A C 1
ATOM 1364 O O . THR A 1 177 ? 13.287 12.575 20.088 1.00 56.56 177 THR A O 1
ATOM 1367 N N . PRO A 1 178 ? 12.246 14.554 19.915 1.00 57.59 178 PRO A N 1
ATOM 1368 C CA . PRO A 1 178 ? 12.308 14.891 21.341 1.00 57.59 178 PRO A CA 1
ATOM 1369 C C . PRO A 1 178 ? 11.459 13.990 22.249 1.00 57.59 178 PRO A C 1
ATOM 1371 O O . PRO A 1 178 ? 11.493 14.136 23.473 1.00 57.59 178 PRO A O 1
ATOM 1374 N N . LEU A 1 179 ? 10.662 13.072 21.690 1.00 67.06 179 LEU A N 1
ATOM 1375 C CA . LEU A 1 179 ? 9.827 12.187 22.496 1.00 67.06 179 LEU A CA 1
ATOM 1376 C C . LEU A 1 179 ? 10.660 11.042 23.079 1.00 67.06 179 LEU A C 1
ATOM 1378 O O . LEU A 1 179 ? 11.013 10.077 22.397 1.00 67.06 179 LEU A O 1
ATOM 1382 N N . VAL A 1 180 ? 10.937 11.160 24.374 1.00 71.69 180 VAL A N 1
ATOM 1383 C CA . VAL A 1 180 ? 11.605 10.138 25.179 1.00 71.69 180 VAL A CA 1
ATOM 1384 C C . VAL A 1 180 ? 10.665 8.987 25.542 1.00 71.69 180 VAL A C 1
ATOM 1386 O O . VAL A 1 180 ? 9.477 9.171 25.813 1.00 71.69 180 VAL A O 1
ATOM 1389 N N . ILE A 1 181 ? 11.236 7.790 25.586 1.00 68.94 181 ILE A N 1
ATOM 1390 C CA . ILE A 1 181 ? 10.627 6.553 26.053 1.00 68.94 181 ILE A CA 1
ATOM 1391 C C . ILE A 1 181 ? 11.067 6.307 27.503 1.00 68.94 181 ILE A C 1
ATOM 1393 O O . ILE A 1 181 ? 12.262 6.176 27.804 1.00 68.94 181 ILE A O 1
ATOM 1397 N N . GLY A 1 182 ? 10.085 6.179 28.397 1.00 60.91 182 GLY A N 1
ATOM 1398 C CA . GLY A 1 182 ? 10.292 5.955 29.830 1.00 60.91 182 GLY A CA 1
ATOM 1399 C C . GLY A 1 182 ? 10.127 7.224 30.670 1.00 60.91 182 GLY A C 1
ATOM 1400 O O . GLY A 1 182 ? 9.449 8.167 30.266 1.00 60.91 182 GLY A O 1
ATOM 1401 N N . ASP A 1 183 ? 10.708 7.220 31.870 1.00 55.22 183 ASP A N 1
ATOM 1402 C CA . ASP A 1 183 ? 10.696 8.371 32.777 1.00 55.22 183 ASP A CA 1
ATOM 1403 C C . ASP A 1 183 ? 11.532 9.521 32.176 1.00 55.22 183 ASP A C 1
ATOM 1405 O O . ASP A 1 183 ? 12.709 9.309 31.882 1.00 55.22 183 ASP A O 1
ATOM 1409 N N . PRO A 1 184 ? 10.985 10.740 32.012 1.00 53.34 184 PRO A N 1
ATOM 1410 C CA . PRO A 1 184 ? 11.738 11.893 31.514 1.00 53.34 184 PRO A CA 1
ATOM 1411 C C . PRO A 1 184 ? 12.994 12.241 32.328 1.00 53.34 184 PRO A C 1
ATOM 1413 O O . PRO A 1 184 ? 13.921 12.836 31.787 1.00 53.34 184 PRO A O 1
ATOM 1416 N N . SER A 1 185 ? 13.045 11.877 33.613 1.00 45.94 185 SER A N 1
ATOM 1417 C CA . SER A 1 185 ? 14.211 12.082 34.482 1.00 45.94 185 SER A CA 1
ATOM 1418 C C . SER A 1 185 ? 15.319 11.038 34.278 1.00 45.94 185 SER A C 1
ATOM 1420 O O . SER A 1 185 ? 16.460 11.263 34.686 1.00 45.94 185 SER A O 1
ATOM 1422 N N . ARG A 1 186 ? 14.996 9.900 33.644 1.00 53.66 186 ARG A N 1
ATOM 1423 C CA . ARG A 1 186 ? 15.909 8.797 33.296 1.00 53.66 186 ARG A CA 1
ATOM 1424 C C . ARG A 1 186 ? 15.458 8.139 31.980 1.00 53.66 186 ARG A C 1
ATOM 1426 O O . ARG A 1 186 ? 14.982 6.998 32.000 1.00 53.66 186 ARG A O 1
ATOM 1433 N N . PRO A 1 187 ? 15.554 8.854 30.845 1.00 58.59 187 PRO A N 1
ATOM 1434 C CA . PRO A 1 187 ? 15.071 8.347 29.569 1.00 58.59 187 PRO A CA 1
ATOM 1435 C C . PRO A 1 187 ? 15.874 7.113 29.151 1.00 58.59 187 PRO A C 1
ATOM 1437 O O . PRO A 1 187 ? 17.091 7.067 29.322 1.00 58.59 187 PRO A O 1
ATOM 1440 N N . THR A 1 188 ? 15.187 6.103 28.613 1.00 68.19 188 THR A N 1
ATOM 1441 C CA . THR A 1 188 ? 15.845 4.866 28.150 1.00 68.19 188 THR A CA 1
ATOM 1442 C C . THR A 1 188 ? 16.271 4.951 26.685 1.00 68.19 188 THR A C 1
ATOM 1444 O O . THR A 1 188 ? 17.371 4.523 26.350 1.00 68.19 188 THR A O 1
ATOM 1447 N N . LEU A 1 189 ? 15.415 5.525 25.834 1.00 75.12 189 LEU A N 1
ATOM 1448 C CA . LEU A 1 189 ? 15.605 5.767 24.398 1.00 75.12 189 LEU A CA 1
ATOM 1449 C C . LEU A 1 189 ? 14.721 6.949 23.967 1.00 75.12 189 LEU A C 1
ATOM 1451 O O . LEU A 1 189 ? 13.776 7.288 24.679 1.00 75.12 189 LEU A O 1
ATOM 1455 N N . THR A 1 190 ? 14.947 7.532 22.791 1.00 78.38 190 THR A N 1
ATOM 1456 C CA . THR A 1 190 ? 13.922 8.316 22.074 1.00 78.38 190 THR A CA 1
ATOM 1457 C C . THR A 1 190 ? 13.144 7.434 21.095 1.00 78.38 190 THR A C 1
ATOM 1459 O O . THR A 1 190 ? 13.606 6.363 20.694 1.00 78.38 190 THR A O 1
ATOM 1462 N N . PHE A 1 191 ? 11.954 7.868 20.674 1.00 77.12 191 PHE A N 1
ATOM 1463 C CA . PHE A 1 191 ? 11.219 7.175 19.609 1.00 77.12 191 PHE A CA 1
ATOM 1464 C C . PHE A 1 191 ? 11.970 7.191 18.266 1.00 77.12 191 PHE A C 1
ATOM 1466 O O . PHE A 1 191 ? 11.907 6.198 17.544 1.00 77.12 191 PHE A O 1
ATOM 1473 N N . GLY A 1 192 ? 12.749 8.240 17.970 1.00 77.12 192 GLY A N 1
ATOM 1474 C CA . GLY A 1 192 ? 13.634 8.273 16.796 1.00 77.12 192 GLY A CA 1
ATOM 1475 C C . GLY A 1 192 ? 14.721 7.194 16.862 1.00 77.12 192 GLY A C 1
ATOM 1476 O O . GLY A 1 192 ? 14.882 6.405 15.932 1.00 77.12 192 GLY A O 1
ATOM 1477 N N . GLN A 1 193 ? 15.386 7.058 18.015 1.00 80.25 193 GLN A N 1
ATOM 1478 C CA . GLN A 1 193 ? 16.357 5.984 18.265 1.00 80.25 193 GLN A CA 1
ATOM 1479 C C . GLN A 1 193 ? 15.727 4.589 18.151 1.00 80.25 193 GLN A C 1
ATOM 1481 O O . GLN A 1 193 ? 16.331 3.670 17.594 1.00 80.25 193 GLN A O 1
ATOM 1486 N N . PHE A 1 194 ? 14.498 4.431 18.645 1.00 81.56 194 PHE A N 1
ATOM 1487 C CA . PHE A 1 194 ? 13.754 3.180 18.546 1.00 81.56 194 PHE A CA 1
ATOM 1488 C C . PHE A 1 194 ? 13.425 2.818 17.089 1.00 81.56 194 PHE A C 1
ATOM 1490 O O . PHE A 1 194 ? 13.712 1.702 16.657 1.00 81.56 194 PHE A O 1
ATOM 1497 N N . ILE A 1 195 ? 12.902 3.765 16.304 1.00 81.62 195 ILE A N 1
ATOM 1498 C CA . ILE A 1 195 ? 12.629 3.591 14.867 1.00 81.62 195 ILE A CA 1
ATOM 1499 C C . ILE A 1 195 ? 13.908 3.237 14.105 1.00 81.62 195 ILE A C 1
ATOM 1501 O O . ILE A 1 195 ? 13.921 2.307 13.294 1.00 81.62 195 ILE A O 1
ATOM 1505 N N . ARG A 1 196 ? 15.010 3.928 14.406 1.00 82.12 196 ARG A N 1
ATOM 1506 C CA . ARG A 1 196 ? 16.317 3.650 13.812 1.00 82.12 196 ARG A CA 1
ATOM 1507 C C . ARG A 1 196 ? 16.732 2.203 14.063 1.00 82.12 196 ARG A C 1
ATOM 1509 O O . ARG A 1 196 ? 17.045 1.496 13.105 1.00 82.12 196 ARG A O 1
ATOM 1516 N N . ALA A 1 197 ? 16.644 1.734 15.307 1.00 85.50 197 ALA A N 1
ATOM 1517 C CA . ALA A 1 197 ? 16.944 0.348 15.657 1.00 85.50 197 ALA A CA 1
ATOM 1518 C C . ALA A 1 197 ? 16.027 -0.666 14.950 1.00 85.50 197 ALA A C 1
ATOM 1520 O O . ALA A 1 197 ? 16.520 -1.674 14.446 1.00 85.50 197 ALA A O 1
ATOM 1521 N N . GLN A 1 198 ? 14.721 -0.394 14.841 1.00 85.94 198 GLN A N 1
ATOM 1522 C CA . GLN A 1 198 ? 13.794 -1.272 14.115 1.00 85.94 198 GLN A CA 1
ATOM 1523 C C . GLN A 1 198 ? 14.101 -1.348 12.616 1.00 85.94 198 GLN A C 1
ATOM 1525 O O . GLN A 1 198 ? 14.078 -2.436 12.033 1.00 85.94 198 GLN A O 1
ATOM 1530 N N . SER A 1 199 ? 14.409 -0.207 11.994 1.00 87.94 199 SER A N 1
ATOM 1531 C CA . SER A 1 199 ? 14.756 -0.155 10.573 1.00 87.94 199 SER A CA 1
ATOM 1532 C C . SER A 1 199 ? 16.052 -0.921 10.288 1.00 87.94 199 SER A C 1
ATOM 1534 O O . SER A 1 199 ? 16.109 -1.711 9.347 1.00 87.94 199 SER A O 1
ATOM 1536 N N . LEU A 1 200 ? 17.065 -0.779 11.150 1.00 88.56 200 LEU A N 1
ATOM 1537 C CA . LEU A 1 200 ? 18.316 -1.532 11.056 1.00 88.56 200 LEU A CA 1
ATOM 1538 C C . LEU A 1 200 ? 18.096 -3.031 11.300 1.00 88.56 200 LEU A C 1
ATOM 1540 O O . LEU A 1 200 ? 18.603 -3.851 10.538 1.00 88.56 200 LEU A O 1
ATOM 1544 N N . GLY A 1 201 ? 17.294 -3.399 12.303 1.00 89.50 201 GLY A N 1
ATOM 1545 C CA . GLY A 1 201 ? 16.955 -4.796 12.586 1.00 89.50 201 GLY A CA 1
ATOM 1546 C C . GLY A 1 201 ? 16.248 -5.479 11.413 1.00 89.50 201 GLY A C 1
ATOM 1547 O O . GLY A 1 201 ? 16.582 -6.610 11.051 1.00 89.50 201 GLY A O 1
ATOM 1548 N N . THR A 1 202 ? 15.341 -4.757 10.750 1.00 90.25 202 THR A N 1
ATOM 1549 C CA . THR A 1 202 ? 14.651 -5.242 9.549 1.00 90.25 202 THR A CA 1
ATOM 1550 C C . THR A 1 202 ? 15.591 -5.361 8.357 1.00 90.25 202 THR A C 1
ATOM 1552 O O . THR A 1 202 ? 15.592 -6.402 7.699 1.00 90.25 202 THR A O 1
ATOM 1555 N N . ALA A 1 203 ? 16.421 -4.346 8.096 1.00 91.38 203 ALA A N 1
ATOM 1556 C CA . ALA A 1 203 ? 17.424 -4.410 7.036 1.00 91.38 203 ALA A CA 1
ATOM 1557 C C . ALA A 1 203 ? 18.358 -5.612 7.234 1.00 91.38 203 ALA A C 1
ATOM 1559 O O . ALA A 1 203 ? 18.557 -6.400 6.311 1.00 91.38 203 ALA A O 1
ATOM 1560 N N . LYS A 1 204 ? 18.835 -5.829 8.463 1.00 90.94 204 LYS A N 1
ATOM 1561 C CA . LYS A 1 204 ? 19.690 -6.968 8.797 1.00 90.94 204 LYS A CA 1
ATOM 1562 C C . LYS A 1 204 ? 18.977 -8.312 8.624 1.00 90.94 204 LYS A C 1
ATOM 1564 O O . LYS A 1 204 ? 19.551 -9.258 8.092 1.00 90.94 204 LYS A O 1
ATOM 1569 N N . SER A 1 205 ? 17.703 -8.385 9.012 1.00 91.38 205 SER A N 1
ATOM 1570 C CA . SER A 1 205 ? 16.857 -9.572 8.825 1.00 91.38 205 SER A CA 1
ATOM 1571 C C . SER A 1 205 ? 16.714 -9.965 7.358 1.00 91.38 205 SER A C 1
ATOM 1573 O O . SER A 1 205 ? 16.851 -11.136 7.004 1.00 91.38 205 SER A O 1
ATOM 1575 N N . LEU A 1 206 ? 16.448 -8.980 6.500 1.00 92.44 206 LEU A N 1
ATOM 1576 C CA . LEU A 1 206 ? 16.328 -9.176 5.059 1.00 92.44 206 LEU A CA 1
ATOM 1577 C C . LEU A 1 206 ? 17.675 -9.564 4.441 1.00 92.44 206 LEU A C 1
ATOM 1579 O O . LEU A 1 206 ? 17.724 -10.486 3.625 1.00 92.44 206 LEU A O 1
ATOM 1583 N N . GLU A 1 207 ? 18.763 -8.928 4.882 1.00 92.75 207 GLU A N 1
ATOM 1584 C CA . GLU A 1 207 ? 20.115 -9.235 4.422 1.00 92.75 207 GLU A CA 1
ATOM 1585 C C . GLU A 1 207 ? 20.495 -10.699 4.677 1.00 92.75 207 GLU A C 1
ATOM 1587 O O . GLU A 1 207 ? 20.893 -11.408 3.754 1.00 92.75 207 GLU A O 1
ATOM 1592 N N . GLU A 1 208 ? 20.340 -11.179 5.912 1.00 91.25 208 GLU A N 1
ATOM 1593 C CA . GLU A 1 208 ? 20.672 -12.561 6.294 1.00 91.25 208 GLU A CA 1
ATOM 1594 C C . GLU A 1 208 ? 19.837 -13.602 5.540 1.00 91.25 208 GLU A C 1
ATOM 1596 O O . GLU A 1 208 ? 20.251 -14.747 5.360 1.00 91.25 208 GLU A O 1
ATOM 1601 N N . LYS A 1 209 ? 18.657 -13.195 5.068 1.00 90.81 209 LYS A N 1
ATOM 1602 C CA . LYS A 1 209 ? 17.768 -14.003 4.233 1.00 90.81 209 LYS A CA 1
ATOM 1603 C C . LYS A 1 209 ? 18.078 -13.876 2.739 1.00 90.81 209 LYS A C 1
ATOM 1605 O O . LYS A 1 209 ? 17.320 -14.415 1.931 1.00 90.81 209 LYS A O 1
ATOM 1610 N N . GLY A 1 210 ? 19.151 -13.183 2.359 1.00 91.25 210 GLY A N 1
ATOM 1611 C CA . GLY A 1 210 ? 19.591 -12.999 0.975 1.00 91.25 210 GLY A CA 1
ATOM 1612 C C . GLY A 1 210 ? 18.710 -12.055 0.153 1.00 91.25 210 GLY A C 1
ATOM 1613 O O . GLY A 1 210 ? 18.795 -12.057 -1.077 1.00 91.25 210 GLY A O 1
ATOM 1614 N N . GLN A 1 211 ? 17.846 -11.269 0.798 1.00 92.94 211 GLN A N 1
ATOM 1615 C CA . GLN A 1 211 ? 17.026 -10.279 0.109 1.00 92.94 211 GLN A CA 1
ATOM 1616 C C . GLN A 1 211 ? 17.816 -9.002 -0.156 1.00 92.94 211 GLN A C 1
ATOM 1618 O O . GLN A 1 211 ? 18.612 -8.556 0.668 1.00 92.94 211 GLN A O 1
ATOM 1623 N N . TRP A 1 212 ? 17.580 -8.385 -1.313 1.00 95.25 212 TRP A N 1
ATOM 1624 C CA . TRP A 1 212 ? 18.234 -7.122 -1.637 1.00 95.25 212 TRP A CA 1
ATOM 1625 C C . TRP A 1 212 ? 17.526 -5.999 -0.906 1.00 95.25 212 TRP A C 1
ATOM 1627 O O . TRP A 1 212 ? 16.352 -5.746 -1.152 1.00 95.25 212 TRP A O 1
ATOM 1637 N N . VAL A 1 213 ? 18.240 -5.340 -0.002 1.00 95.12 213 VAL A N 1
ATOM 1638 C CA . VAL A 1 213 ? 17.681 -4.308 0.861 1.00 95.12 213 VAL A CA 1
ATOM 1639 C C . VAL A 1 213 ? 18.602 -3.100 0.928 1.00 95.12 213 VAL A C 1
ATOM 1641 O O . VAL A 1 213 ? 19.822 -3.234 1.010 1.00 95.12 213 VAL A O 1
ATOM 1644 N N . MET A 1 214 ? 18.006 -1.918 0.895 1.00 94.88 214 MET A N 1
ATOM 1645 C CA . MET A 1 214 ? 18.680 -0.650 1.143 1.00 94.88 214 MET A CA 1
ATOM 1646 C C . MET A 1 214 ? 17.865 0.197 2.104 1.00 94.88 214 MET A C 1
ATOM 1648 O O . MET A 1 214 ? 16.663 -0.019 2.292 1.00 94.88 214 MET A O 1
ATOM 1652 N N . ARG A 1 215 ? 18.521 1.201 2.670 1.00 93.06 215 ARG A N 1
ATOM 1653 C CA . ARG A 1 215 ? 17.899 2.141 3.589 1.00 93.06 215 ARG A CA 1
ATOM 1654 C C . ARG A 1 215 ? 18.172 3.566 3.134 1.00 93.06 215 ARG A C 1
ATOM 1656 O O . ARG A 1 215 ? 19.323 3.969 3.007 1.00 93.06 215 ARG A O 1
ATOM 1663 N N . PHE A 1 216 ? 17.102 4.313 2.917 1.00 91.94 216 PHE A N 1
ATOM 1664 C CA . PHE A 1 216 ? 17.130 5.754 2.774 1.00 91.94 216 PHE A CA 1
ATOM 1665 C C . PHE A 1 216 ? 17.077 6.383 4.165 1.00 91.94 216 PHE A C 1
ATOM 1667 O O . PHE A 1 216 ? 16.124 6.162 4.918 1.00 91.94 216 PHE A O 1
ATOM 1674 N N . GLY A 1 217 ? 18.119 7.128 4.513 1.00 89.25 217 GLY A N 1
ATOM 1675 C CA . GLY A 1 217 ? 18.117 7.995 5.681 1.00 89.25 217 GLY A CA 1
ATOM 1676 C C . GLY A 1 217 ? 17.652 9.385 5.278 1.00 89.25 217 GLY A C 1
ATOM 1677 O O . GLY A 1 217 ? 18.133 9.935 4.288 1.00 89.25 217 GLY A O 1
ATOM 1678 N N . VAL A 1 218 ? 16.713 9.944 6.033 1.00 86.31 218 VAL A N 1
ATOM 1679 C CA . VAL A 1 218 ? 16.216 11.310 5.823 1.00 86.31 218 VAL A CA 1
ATOM 1680 C C . VAL A 1 218 ? 16.423 12.152 7.081 1.00 86.31 218 VAL A C 1
ATOM 1682 O O . VAL A 1 218 ? 16.604 11.615 8.178 1.00 86.31 218 VAL A O 1
ATOM 1685 N N . GLN A 1 219 ? 16.446 13.473 6.936 1.00 78.50 219 GLN A N 1
ATOM 1686 C CA . GLN A 1 219 ? 16.578 14.409 8.055 1.00 78.50 219 GLN A CA 1
ATOM 1687 C C . GLN A 1 219 ? 15.207 14.992 8.435 1.00 78.50 219 GLN A C 1
ATOM 1689 O O . GLN A 1 219 ? 14.389 15.262 7.568 1.00 78.50 219 GLN A O 1
ATOM 1694 N N . GLU A 1 220 ? 14.972 15.225 9.728 1.00 64.00 220 GLU A N 1
ATOM 1695 C CA . GLU A 1 220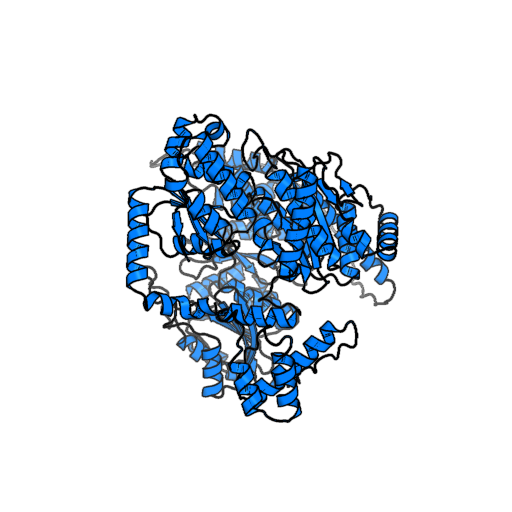 ? 13.677 15.648 10.312 1.00 64.00 220 GLU A CA 1
ATOM 1696 C C . GLU A 1 220 ? 13.239 17.083 9.958 1.00 64.00 220 GLU A C 1
ATOM 1698 O O . GLU A 1 220 ? 12.177 17.531 10.377 1.00 64.00 220 GLU A O 1
ATOM 1703 N N . HIS A 1 221 ? 14.035 17.845 9.203 1.00 58.72 221 HIS A N 1
ATOM 1704 C CA . HIS A 1 221 ? 13.646 19.202 8.824 1.00 58.72 221 HIS A CA 1
ATOM 1705 C C . HIS A 1 221 ? 12.639 19.188 7.662 1.00 58.72 221 HIS A C 1
ATOM 1707 O O . HIS A 1 221 ? 12.682 18.327 6.786 1.00 58.72 221 HIS A O 1
ATOM 1713 N N . SER A 1 222 ? 11.739 20.175 7.645 1.00 58.84 222 SER A N 1
ATOM 1714 C CA . SER A 1 222 ? 10.752 20.365 6.576 1.00 58.84 222 SER A CA 1
ATOM 1715 C C . SER A 1 222 ? 11.436 20.413 5.204 1.00 58.84 222 SER A C 1
ATOM 1717 O O . SER A 1 222 ? 12.329 21.244 5.016 1.00 58.84 222 SER A O 1
ATOM 1719 N N . GLY A 1 223 ? 11.003 19.584 4.248 1.00 72.69 223 GLY A N 1
ATOM 1720 C CA . GLY A 1 223 ? 11.464 19.650 2.856 1.00 72.69 223 GLY A CA 1
ATOM 1721 C C . GLY A 1 223 ? 12.224 18.423 2.352 1.00 72.69 223 GLY A C 1
ATOM 1722 O O . GLY A 1 223 ? 12.522 18.362 1.155 1.00 72.69 223 GLY A O 1
ATOM 1723 N N . TRP A 1 224 ? 12.496 17.426 3.201 1.00 83.50 224 TRP A N 1
ATOM 1724 C CA . TRP A 1 224 ? 13.145 16.185 2.767 1.00 83.50 224 TRP A CA 1
ATOM 1725 C C . TRP A 1 224 ? 12.330 15.456 1.686 1.00 83.50 224 TRP A C 1
ATOM 1727 O O . TRP A 1 224 ? 12.917 14.855 0.790 1.00 83.50 224 TRP A O 1
ATOM 1737 N N . GLU A 1 225 ? 10.997 15.558 1.693 1.00 85.75 225 GLU A N 1
ATOM 1738 C CA . GLU A 1 225 ? 10.116 14.943 0.690 1.00 85.75 225 GLU A CA 1
ATOM 1739 C C . GLU A 1 225 ? 10.349 15.540 -0.699 1.00 85.75 225 GLU A C 1
ATOM 1741 O O . GLU A 1 225 ? 10.282 14.841 -1.712 1.00 85.75 225 GLU A O 1
ATOM 1746 N N . THR A 1 226 ? 10.663 16.838 -0.744 1.00 86.25 226 THR A N 1
ATOM 1747 C CA . THR A 1 226 ? 10.988 17.541 -1.987 1.00 86.25 226 THR A CA 1
ATOM 1748 C C . THR A 1 226 ? 12.324 17.053 -2.536 1.00 86.25 226 THR A C 1
ATOM 1750 O O . THR A 1 226 ? 12.414 16.731 -3.722 1.00 86.25 226 THR A O 1
ATOM 1753 N N . GLU A 1 227 ? 13.351 16.940 -1.690 1.00 87.88 227 GLU A N 1
ATOM 1754 C CA . GLU A 1 227 ? 14.653 16.405 -2.110 1.00 87.88 227 GLU A CA 1
ATOM 1755 C C . GLU A 1 227 ? 14.568 14.929 -2.507 1.00 87.88 227 GLU A C 1
ATOM 1757 O O . GLU A 1 227 ? 15.137 14.526 -3.524 1.00 87.88 227 GLU A O 1
ATOM 1762 N N . PHE A 1 228 ? 13.801 14.125 -1.768 1.00 90.38 228 PHE A N 1
ATOM 1763 C CA . PHE A 1 228 ? 13.539 12.733 -2.116 1.00 90.38 228 PHE A CA 1
ATOM 1764 C C . PHE A 1 228 ? 12.825 12.636 -3.471 1.00 90.38 228 PHE A C 1
ATOM 1766 O O . PHE A 1 228 ? 13.245 11.868 -4.334 1.00 90.38 228 PHE A O 1
ATOM 1773 N N . GLY A 1 229 ? 11.815 13.475 -3.718 1.00 90.88 229 GLY A N 1
ATOM 1774 C CA . GLY A 1 229 ? 11.131 13.568 -5.008 1.00 90.88 229 GLY A CA 1
ATOM 1775 C C . GLY A 1 229 ? 12.064 13.940 -6.167 1.00 90.88 229 GLY A C 1
ATOM 1776 O O . GLY A 1 229 ? 11.992 13.318 -7.229 1.00 90.88 229 GLY A O 1
ATOM 1777 N N . ARG A 1 230 ? 12.984 14.895 -5.969 1.00 90.81 230 ARG A N 1
ATOM 1778 C CA . ARG A 1 230 ? 14.010 15.241 -6.973 1.00 90.81 230 ARG A CA 1
ATOM 1779 C C . ARG A 1 230 ? 14.962 14.079 -7.236 1.00 90.81 230 ARG A C 1
ATOM 1781 O O . ARG A 1 230 ? 15.235 13.772 -8.395 1.00 90.81 230 ARG A O 1
ATOM 1788 N N . MET A 1 231 ? 15.416 13.400 -6.182 1.00 94.25 231 MET A N 1
ATOM 1789 C CA . MET A 1 231 ? 16.264 12.214 -6.300 1.00 94.25 231 MET A CA 1
ATOM 1790 C C . MET A 1 231 ? 15.569 11.106 -7.109 1.00 94.25 231 MET A C 1
ATOM 1792 O O . MET A 1 231 ? 16.213 10.471 -7.946 1.00 94.25 231 MET A O 1
ATOM 1796 N N . LEU A 1 232 ? 14.268 10.872 -6.902 1.00 94.31 232 LEU A N 1
ATOM 1797 C CA . LEU A 1 232 ? 13.498 9.891 -7.677 1.00 94.31 232 LEU A CA 1
ATOM 1798 C C . LEU A 1 232 ? 13.393 10.274 -9.157 1.00 94.31 232 LEU A C 1
ATOM 1800 O O . LEU A 1 232 ? 13.666 9.433 -10.012 1.00 94.31 232 LEU A O 1
ATOM 1804 N N . ALA A 1 233 ? 13.099 11.540 -9.467 1.00 92.81 233 ALA A N 1
ATOM 1805 C CA . ALA A 1 233 ? 13.038 12.019 -10.850 1.00 92.81 233 ALA A CA 1
ATOM 1806 C C . ALA A 1 233 ? 14.392 11.870 -11.573 1.00 92.81 233 ALA A C 1
ATOM 1808 O O . ALA A 1 233 ? 14.462 11.422 -12.719 1.00 92.81 233 ALA A O 1
ATOM 1809 N N . GLU A 1 234 ? 15.493 12.193 -10.891 1.00 95.50 234 GLU A N 1
ATOM 1810 C CA . GLU A 1 234 ? 16.843 12.016 -11.432 1.00 95.50 234 GLU A CA 1
ATOM 1811 C C . GLU A 1 234 ? 17.208 10.534 -11.614 1.00 95.50 234 GLU A C 1
ATOM 1813 O O . GLU A 1 234 ? 17.840 10.159 -12.611 1.00 95.50 234 GLU A O 1
ATOM 1818 N N . THR A 1 235 ? 16.777 9.677 -10.682 1.00 96.31 235 THR A N 1
ATOM 1819 C CA . THR A 1 235 ? 16.919 8.220 -10.795 1.00 96.31 235 THR A CA 1
ATOM 1820 C C . THR A 1 235 ? 16.188 7.717 -12.037 1.00 96.31 235 THR A C 1
ATOM 1822 O O . THR A 1 235 ? 16.781 6.991 -12.834 1.00 96.31 235 THR A O 1
ATOM 1825 N N . GLU A 1 236 ? 14.932 8.125 -12.240 1.00 94.88 236 GLU A N 1
ATOM 1826 C CA . GLU A 1 236 ? 14.113 7.732 -13.390 1.00 94.88 236 GLU A CA 1
ATOM 1827 C C . GLU A 1 236 ? 14.759 8.152 -14.714 1.00 94.88 236 GLU A C 1
ATOM 1829 O O . GLU A 1 236 ? 14.921 7.333 -15.626 1.00 94.88 236 GLU A O 1
ATOM 1834 N N . ALA A 1 237 ? 15.195 9.411 -14.805 1.00 94.00 237 ALA A N 1
ATOM 1835 C CA . ALA A 1 237 ? 15.878 9.935 -15.982 1.00 94.00 237 ALA A CA 1
ATOM 1836 C C . ALA A 1 237 ? 17.181 9.171 -16.269 1.00 94.00 237 ALA A C 1
ATOM 1838 O O . ALA A 1 237 ? 17.496 8.850 -17.419 1.00 94.00 237 ALA A O 1
ATOM 1839 N N . THR A 1 238 ? 17.944 8.836 -15.228 1.00 95.38 238 THR A N 1
ATOM 1840 C CA . THR A 1 238 ? 19.196 8.084 -15.360 1.00 95.38 238 THR A CA 1
ATOM 1841 C C . THR A 1 238 ? 18.948 6.637 -15.776 1.00 95.38 238 THR A C 1
ATOM 1843 O O . THR A 1 238 ? 19.568 6.174 -16.731 1.00 95.38 238 THR A O 1
ATOM 1846 N N . LEU A 1 239 ? 17.995 5.945 -15.152 1.00 94.50 239 LEU A N 1
ATOM 1847 C CA . LEU A 1 239 ? 17.615 4.578 -15.513 1.00 94.50 239 LEU A CA 1
ATOM 1848 C C . LEU A 1 239 ? 17.082 4.493 -16.953 1.00 94.50 239 LEU A C 1
ATOM 1850 O O . LEU A 1 239 ? 17.420 3.568 -17.695 1.00 94.50 239 LEU A O 1
ATOM 1854 N N . THR A 1 240 ? 16.310 5.491 -17.385 1.00 92.06 240 THR A N 1
ATOM 1855 C CA . THR A 1 240 ? 15.820 5.593 -18.768 1.00 92.06 240 THR A CA 1
ATOM 1856 C C . THR A 1 240 ? 16.976 5.721 -19.764 1.00 92.06 240 THR A C 1
ATOM 1858 O O . THR A 1 240 ? 16.977 5.065 -20.804 1.00 92.06 240 THR A O 1
ATOM 1861 N N . ARG A 1 241 ? 18.018 6.502 -19.438 1.00 92.00 241 ARG A N 1
ATOM 1862 C CA . ARG A 1 241 ? 19.228 6.591 -20.277 1.00 92.00 241 ARG A CA 1
ATOM 1863 C C . ARG A 1 241 ? 19.981 5.260 -20.354 1.00 92.00 241 ARG A C 1
ATOM 1865 O O . ARG A 1 241 ? 20.352 4.858 -21.454 1.00 92.00 241 ARG A O 1
ATOM 1872 N N . LEU A 1 242 ? 20.162 4.573 -19.222 1.00 91.56 242 LEU A N 1
ATOM 1873 C CA . LEU A 1 242 ? 20.853 3.273 -19.156 1.00 91.56 242 LEU A CA 1
ATOM 1874 C C . LEU A 1 242 ? 20.138 2.188 -19.978 1.00 91.56 242 LEU A C 1
ATOM 1876 O O . LEU A 1 242 ? 20.769 1.381 -20.660 1.00 91.56 242 LEU A O 1
ATOM 1880 N N . THR A 1 243 ? 18.806 2.174 -19.945 1.00 87.94 243 THR A N 1
ATOM 1881 C CA . THR A 1 243 ? 17.996 1.203 -20.698 1.00 87.94 243 THR A CA 1
ATOM 1882 C C . THR A 1 243 ? 17.949 1.518 -22.198 1.00 87.94 243 THR A C 1
ATOM 1884 O O . THR A 1 243 ? 18.004 0.603 -23.026 1.00 87.94 243 THR A O 1
ATOM 1887 N N . ALA A 1 244 ? 17.940 2.800 -22.579 1.00 83.31 244 ALA A N 1
ATOM 1888 C CA . ALA A 1 244 ? 18.014 3.215 -23.980 1.00 83.31 244 ALA A CA 1
ATOM 1889 C C . ALA A 1 244 ? 19.368 2.871 -24.630 1.00 83.31 244 ALA A C 1
ATOM 1891 O O . ALA A 1 244 ? 19.394 2.368 -25.756 1.00 83.31 244 ALA A O 1
ATOM 1892 N N . SER A 1 245 ? 20.493 3.068 -23.930 1.00 72.50 245 SER A N 1
ATOM 1893 C CA . SER A 1 245 ? 21.823 2.724 -24.462 1.00 72.50 245 SER A CA 1
ATOM 1894 C C . SER A 1 245 ? 22.004 1.221 -24.691 1.00 72.50 245 SER A C 1
ATOM 1896 O O . SER A 1 245 ? 22.621 0.826 -25.680 1.00 72.50 245 SER A O 1
ATOM 1898 N N . ALA A 1 246 ? 21.414 0.380 -23.837 1.00 63.66 246 ALA A N 1
ATOM 1899 C CA . ALA A 1 246 ? 21.417 -1.076 -24.006 1.00 63.66 246 ALA A CA 1
ATOM 1900 C C . ALA A 1 246 ? 20.585 -1.548 -25.219 1.00 63.66 246 ALA A C 1
ATOM 1902 O O . ALA A 1 246 ? 20.905 -2.555 -25.851 1.00 63.66 246 ALA A O 1
ATOM 1903 N N . SER A 1 247 ? 19.537 -0.799 -25.572 1.00 57.44 247 SER A N 1
ATOM 1904 C CA . SER A 1 247 ? 18.674 -1.083 -26.730 1.00 57.44 247 SER A CA 1
ATOM 1905 C C . SER A 1 247 ? 19.337 -0.691 -28.060 1.00 57.44 247 SER A C 1
ATOM 1907 O O . SER A 1 247 ? 19.091 -1.303 -29.096 1.00 57.44 247 SER A O 1
ATOM 1909 N N . ALA A 1 248 ? 20.208 0.323 -28.043 1.00 48.72 248 ALA A N 1
ATOM 1910 C CA . ALA A 1 248 ? 20.949 0.764 -29.224 1.00 48.72 248 ALA A CA 1
ATOM 1911 C C . ALA A 1 248 ? 22.089 -0.202 -29.598 1.00 48.72 248 ALA A C 1
ATOM 1913 O O . ALA A 1 248 ? 22.315 -0.452 -30.785 1.00 48.72 248 ALA A O 1
ATOM 1914 N N . SER A 1 249 ? 22.769 -0.796 -28.608 1.00 45.62 249 SER A N 1
ATOM 1915 C CA . SER A 1 249 ? 23.877 -1.740 -28.833 1.00 45.62 249 SER A CA 1
ATOM 1916 C C . SER A 1 249 ? 23.436 -3.103 -29.385 1.00 45.62 249 SER A C 1
ATOM 1918 O O . SER A 1 249 ? 24.259 -3.830 -29.937 1.00 45.62 249 SER A O 1
ATOM 1920 N N . THR A 1 250 ? 22.144 -3.434 -29.303 1.00 40.88 250 THR A N 1
ATOM 1921 C CA . THR A 1 250 ? 21.552 -4.675 -29.834 1.00 40.88 250 THR A CA 1
ATOM 1922 C C . THR A 1 250 ? 21.033 -4.554 -31.277 1.00 40.88 250 THR A C 1
ATOM 1924 O O . THR A 1 250 ? 20.604 -5.551 -31.850 1.00 40.88 250 THR A O 1
ATOM 1927 N N . SER A 1 251 ? 21.106 -3.369 -31.903 1.00 33.31 251 SER A N 1
ATOM 1928 C CA . SER A 1 251 ? 20.482 -3.082 -33.214 1.00 33.31 251 SER A CA 1
ATOM 1929 C C . SER A 1 251 ? 21.393 -3.194 -34.453 1.00 33.31 251 SER A C 1
ATOM 1931 O O . SER A 1 251 ? 20.960 -2.881 -35.559 1.00 33.31 251 SER A O 1
ATOM 1933 N N . THR A 1 252 ? 22.639 -3.661 -34.331 1.00 33.94 252 THR A N 1
ATOM 1934 C CA . THR A 1 252 ? 23.596 -3.697 -35.462 1.00 33.94 252 THR A CA 1
ATOM 1935 C C . THR A 1 252 ? 23.497 -4.924 -36.375 1.00 33.94 252 THR A C 1
ATOM 1937 O O . THR A 1 252 ? 24.361 -5.103 -37.231 1.00 33.94 252 THR A O 1
ATOM 1940 N N . ASN A 1 253 ? 22.455 -5.751 -36.265 1.00 34.75 253 ASN A N 1
ATOM 1941 C CA . ASN A 1 253 ? 22.303 -6.926 -37.125 1.00 34.75 253 ASN A CA 1
ATOM 1942 C C . ASN A 1 253 ? 20.832 -7.177 -37.499 1.00 34.75 253 ASN A C 1
ATOM 1944 O O . ASN A 1 253 ? 20.198 -8.058 -36.937 1.00 34.75 253 ASN A O 1
ATOM 1948 N N . ASP A 1 254 ? 20.277 -6.387 -38.426 1.00 29.28 254 ASP A N 1
ATOM 1949 C CA . ASP A 1 254 ? 19.343 -6.922 -39.430 1.00 29.28 254 ASP A CA 1
ATOM 1950 C C . ASP A 1 254 ? 19.006 -5.906 -40.535 1.00 29.28 254 ASP A C 1
ATOM 1952 O O . ASP A 1 254 ? 18.591 -4.773 -40.288 1.00 29.28 254 ASP A O 1
ATOM 1956 N N . MET A 1 255 ? 19.176 -6.339 -41.787 1.00 37.78 255 MET A N 1
ATOM 1957 C CA . MET A 1 255 ? 18.814 -5.585 -42.987 1.00 37.78 255 MET A CA 1
ATOM 1958 C C . MET A 1 255 ? 17.294 -5.545 -43.185 1.00 37.78 255 MET A C 1
ATOM 1960 O O . MET A 1 255 ? 16.641 -6.588 -43.209 1.00 37.78 255 MET A O 1
ATOM 1964 N N . ARG A 1 256 ? 16.736 -4.362 -43.480 1.00 29.61 256 ARG A N 1
ATOM 1965 C CA . ARG A 1 256 ? 15.436 -4.238 -44.167 1.00 29.61 256 ARG A CA 1
ATOM 1966 C C . ARG A 1 256 ? 15.463 -3.196 -45.295 1.00 29.61 256 ARG A C 1
ATOM 1968 O O . ARG A 1 256 ? 16.250 -2.254 -45.223 1.00 29.61 256 ARG A O 1
ATOM 1975 N N . PRO A 1 257 ? 14.630 -3.368 -46.344 1.00 29.39 257 PRO A N 1
ATOM 1976 C CA . PRO A 1 257 ? 14.730 -2.644 -47.610 1.00 29.39 257 PRO A CA 1
ATOM 1977 C C . PRO A 1 257 ? 13.927 -1.331 -47.619 1.00 29.39 257 PRO A C 1
ATOM 1979 O O . PRO A 1 257 ? 12.882 -1.220 -46.979 1.00 29.39 257 PRO A O 1
ATOM 1982 N N . MET A 1 258 ? 14.412 -0.355 -48.393 1.00 28.08 258 MET A N 1
ATOM 1983 C CA . MET A 1 258 ? 13.805 0.969 -48.609 1.00 28.08 258 MET A CA 1
ATOM 1984 C C . MET A 1 258 ? 12.533 0.928 -49.483 1.00 28.08 258 MET A C 1
ATOM 1986 O O . MET A 1 258 ? 12.514 0.184 -50.467 1.00 28.08 258 MET A O 1
ATOM 1990 N N . PRO A 1 259 ? 11.518 1.779 -49.219 1.00 28.19 259 PRO A N 1
ATOM 1991 C CA . PRO A 1 259 ? 10.409 2.029 -50.141 1.00 28.19 259 PRO A CA 1
ATOM 1992 C C . PRO A 1 259 ? 10.646 3.262 -51.055 1.00 28.19 259 PRO A C 1
ATOM 1994 O O . PRO A 1 259 ? 11.524 4.080 -50.769 1.00 28.19 259 PRO A O 1
ATOM 1997 N N . PRO A 1 260 ? 9.893 3.397 -52.171 1.00 28.14 260 PRO A N 1
ATOM 1998 C CA . PRO A 1 260 ? 10.221 4.284 -53.289 1.00 28.14 260 PRO A CA 1
ATOM 1999 C C . PRO A 1 260 ? 9.599 5.691 -53.197 1.00 28.14 260 PRO A C 1
ATOM 2001 O O . PRO A 1 260 ? 8.555 5.905 -52.584 1.00 28.14 260 PRO A O 1
ATOM 2004 N N . THR A 1 261 ? 10.236 6.639 -53.884 1.00 34.12 261 THR A N 1
ATOM 2005 C CA . THR A 1 261 ? 9.858 8.055 -54.042 1.00 34.12 261 THR A CA 1
ATOM 2006 C C . THR A 1 261 ? 8.764 8.275 -55.105 1.00 34.12 261 THR A C 1
ATOM 2008 O O . THR A 1 261 ? 8.834 7.654 -56.167 1.00 34.12 261 THR A O 1
ATOM 2011 N N . PRO A 1 262 ? 7.831 9.231 -54.909 1.00 26.92 262 PRO A N 1
ATOM 2012 C CA . PRO A 1 262 ? 7.096 9.879 -56.007 1.00 26.92 262 PRO A CA 1
ATOM 2013 C C . PRO A 1 262 ? 7.185 11.436 -55.994 1.00 26.92 262 PRO A C 1
ATOM 2015 O O . PRO A 1 262 ? 7.761 12.003 -55.066 1.00 26.92 262 PRO A O 1
ATOM 2018 N N . PRO A 1 263 ? 6.712 12.136 -57.056 1.00 27.72 263 PRO A N 1
ATOM 2019 C CA . PRO A 1 263 ? 7.466 13.212 -57.713 1.00 27.72 263 PRO A CA 1
ATOM 2020 C C . PRO A 1 263 ? 7.040 14.660 -57.392 1.00 27.72 263 PRO A C 1
ATOM 2022 O O . PRO A 1 263 ? 6.031 14.937 -56.754 1.00 27.72 263 PRO A O 1
ATOM 2025 N N . SER A 1 264 ? 7.855 15.583 -57.906 1.00 29.70 264 SER A N 1
ATOM 2026 C CA . SER A 1 264 ? 7.793 17.044 -57.834 1.00 29.70 264 SER A CA 1
ATOM 2027 C C . SER A 1 264 ? 6.724 17.696 -58.726 1.00 29.70 264 SER A C 1
ATOM 2029 O O . SER A 1 264 ? 6.595 17.341 -59.895 1.00 29.70 264 SER A O 1
ATOM 2031 N N . VAL A 1 265 ? 6.060 18.752 -58.224 1.00 26.94 265 VAL A N 1
ATOM 2032 C CA . VAL A 1 265 ? 5.389 19.795 -59.032 1.00 26.94 265 VAL A CA 1
ATOM 2033 C C . VAL A 1 265 ? 5.579 21.181 -58.385 1.00 26.94 265 VAL A C 1
ATOM 2035 O O . VAL A 1 265 ? 5.733 21.311 -57.176 1.00 26.94 265 VAL A O 1
ATOM 2038 N N . ARG A 1 266 ? 5.667 22.189 -59.260 1.00 25.77 266 ARG A N 1
ATOM 2039 C CA . ARG A 1 266 ? 6.233 23.541 -59.140 1.00 25.77 266 ARG A CA 1
ATOM 2040 C C . ARG A 1 266 ? 5.366 24.602 -58.434 1.00 25.77 266 ARG A C 1
ATOM 2042 O O . ARG A 1 266 ? 4.146 24.534 -58.431 1.00 25.77 266 ARG A O 1
ATOM 2049 N N . GLN A 1 267 ? 6.102 25.619 -57.972 1.00 27.89 267 GLN A N 1
ATOM 2050 C CA . GLN A 1 267 ? 5.789 27.007 -57.581 1.00 27.89 267 GLN A CA 1
ATOM 2051 C C . GLN A 1 267 ? 4.675 27.753 -58.347 1.00 27.89 267 GLN A C 1
ATOM 2053 O O . GLN A 1 267 ? 4.557 27.578 -59.556 1.00 27.89 267 GLN A O 1
ATOM 2058 N N . MET A 1 268 ? 4.046 28.729 -57.665 1.00 23.28 268 MET A N 1
ATOM 2059 C CA . MET A 1 268 ? 3.936 30.164 -58.049 1.00 23.28 268 MET A CA 1
ATOM 2060 C C . MET A 1 268 ? 3.292 30.964 -56.880 1.00 23.28 268 MET A C 1
ATOM 2062 O O . MET A 1 268 ? 2.292 30.505 -56.344 1.00 23.28 268 MET A O 1
ATOM 2066 N N . THR A 1 269 ? 3.997 31.926 -56.245 1.00 24.78 269 THR A N 1
ATOM 2067 C CA . THR A 1 269 ? 3.864 33.420 -56.354 1.00 24.78 269 THR A CA 1
ATOM 2068 C C . THR A 1 269 ? 2.456 33.946 -55.992 1.00 24.78 269 THR A C 1
ATOM 2070 O O . THR A 1 269 ? 1.489 33.383 -56.475 1.00 24.78 269 THR A O 1
ATOM 2073 N N . ASP A 1 270 ? 2.186 35.021 -55.244 1.00 25.45 270 ASP A N 1
ATOM 2074 C CA . ASP A 1 270 ? 2.963 36.173 -54.779 1.00 25.45 270 ASP A CA 1
ATOM 2075 C C . ASP A 1 270 ? 2.169 36.951 -53.687 1.00 25.45 270 ASP A C 1
ATOM 2077 O O . ASP A 1 270 ? 0.945 36.879 -53.623 1.00 25.45 270 ASP A O 1
ATOM 2081 N N . THR A 1 271 ? 2.922 37.664 -52.849 1.00 25.48 271 THR A N 1
ATOM 2082 C CA . THR A 1 271 ? 2.724 38.935 -52.106 1.00 25.48 271 THR A CA 1
ATOM 2083 C C . THR A 1 271 ? 1.358 39.610 -51.774 1.00 25.48 271 THR A C 1
ATOM 2085 O O . THR A 1 271 ? 0.565 39.998 -52.620 1.00 25.48 271 THR A O 1
ATOM 2088 N N . SER A 1 272 ? 1.273 39.972 -50.476 1.00 26.64 272 SER A N 1
ATOM 2089 C CA . SER A 1 272 ? 0.944 41.286 -49.855 1.00 26.64 272 SER A CA 1
ATOM 2090 C C . SER A 1 272 ? -0.456 41.930 -49.925 1.00 26.64 272 SER A C 1
ATOM 2092 O O . SER A 1 272 ? -0.979 42.192 -51.000 1.00 26.64 272 SER A O 1
ATOM 2094 N N . GLY A 1 273 ? -0.939 42.401 -48.757 1.00 25.02 273 GLY A N 1
ATOM 2095 C CA . GLY A 1 273 ? -1.787 43.603 -48.660 1.00 25.02 273 GLY A CA 1
ATOM 2096 C C . GLY A 1 273 ? -2.826 43.639 -47.523 1.00 25.02 273 GLY A C 1
ATOM 2097 O O . GLY A 1 273 ? -3.952 43.201 -47.713 1.00 25.02 273 GLY A O 1
ATOM 2098 N N . SER A 1 274 ? -2.484 44.255 -46.387 1.00 24.22 274 SER A N 1
ATOM 2099 C CA . SER A 1 274 ? -3.423 44.936 -45.457 1.00 24.22 274 SER A CA 1
ATOM 2100 C C . SER A 1 274 ? -3.317 46.462 -45.693 1.00 24.22 274 SER A C 1
ATOM 2102 O O . SER A 1 274 ? -2.384 46.852 -46.403 1.00 24.22 274 SER A O 1
ATOM 2104 N N . PRO A 1 275 ? -4.075 47.379 -45.039 1.00 44.44 275 PRO A N 1
ATOM 2105 C CA . PRO A 1 275 ? -5.345 47.311 -44.278 1.00 44.44 275 PRO A CA 1
ATOM 2106 C C . PRO A 1 275 ? -6.346 48.443 -44.681 1.00 44.44 275 PRO A C 1
ATOM 2108 O O . PRO A 1 275 ? -6.006 49.320 -45.471 1.00 44.44 275 PRO A O 1
ATOM 2111 N N . SER A 1 276 ? -7.557 48.504 -44.099 1.00 25.17 276 SER A N 1
ATOM 2112 C CA . SER A 1 276 ? -8.066 49.694 -43.357 1.00 25.17 276 SER A CA 1
ATOM 2113 C C . SER A 1 276 ? -9.583 49.710 -43.072 1.00 25.17 276 SER A C 1
ATOM 2115 O O . SER A 1 276 ? -10.404 49.178 -43.810 1.00 25.17 276 SER A O 1
ATOM 2117 N N . ASP A 1 277 ? -9.857 50.361 -41.941 1.00 25.89 277 ASP A N 1
ATOM 2118 C CA . ASP A 1 277 ? -11.057 50.661 -41.150 1.00 25.89 277 ASP A CA 1
ATOM 2119 C C . ASP A 1 277 ? -12.339 51.251 -41.779 1.00 25.89 277 ASP A C 1
ATOM 2121 O O . ASP A 1 277 ? -12.330 51.863 -42.848 1.00 25.89 277 ASP A O 1
ATOM 2125 N N . ARG A 1 278 ? -13.360 51.262 -40.888 1.00 26.34 278 ARG A N 1
ATOM 2126 C CA . ARG A 1 278 ? -14.583 52.104 -40.738 1.00 26.34 278 ARG A CA 1
ATOM 2127 C C . ARG A 1 278 ? -15.882 51.364 -41.094 1.00 26.34 278 ARG A C 1
ATOM 2129 O O . ARG A 1 278 ? -15.997 50.812 -42.172 1.00 26.34 278 ARG A O 1
ATOM 2136 N N . GLY A 1 279 ? -16.951 51.339 -40.296 1.00 23.73 279 GLY A N 1
ATOM 2137 C CA . GLY A 1 279 ? -17.296 52.030 -39.054 1.00 23.73 279 GLY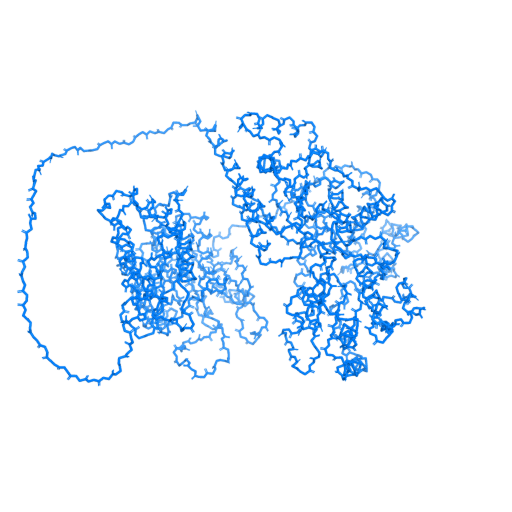 A CA 1
ATOM 2138 C C . GLY A 1 279 ? -18.809 52.333 -39.015 1.00 23.73 279 GLY A C 1
ATOM 2139 O O . GLY A 1 279 ? -19.293 53.052 -39.876 1.00 23.73 279 GLY A O 1
ATOM 2140 N N . ALA A 1 280 ? -19.485 51.825 -37.975 1.00 26.17 280 ALA A N 1
ATOM 2141 C CA . ALA A 1 280 ? -20.642 52.376 -37.237 1.00 26.17 280 ALA A CA 1
ATOM 2142 C C . ALA A 1 280 ? -22.068 52.538 -37.846 1.00 26.17 280 ALA A C 1
ATOM 2144 O O . ALA A 1 280 ? -22.277 53.133 -38.896 1.00 26.17 280 ALA A O 1
ATOM 2145 N N . GLY A 1 281 ? -23.061 52.157 -37.016 1.00 24.05 281 GLY A N 1
ATOM 2146 C CA . GLY A 1 281 ? -24.469 52.618 -36.993 1.00 24.05 281 GLY A CA 1
ATOM 2147 C C . GLY A 1 281 ? -25.347 51.735 -36.073 1.00 24.05 281 GLY A C 1
ATOM 2148 O O . GLY A 1 281 ? -25.628 50.608 -36.449 1.00 24.05 281 GLY A O 1
ATOM 2149 N N . HIS A 1 282 ? -25.535 52.074 -34.780 1.00 25.59 282 HIS A N 1
ATOM 2150 C CA . HIS A 1 282 ? -26.750 52.672 -34.142 1.00 25.59 282 HIS A CA 1
ATOM 2151 C C . HIS A 1 282 ? -28.040 51.803 -34.203 1.00 25.59 282 HIS A C 1
ATOM 2153 O O . HIS A 1 282 ? -28.383 51.343 -35.277 1.00 25.59 282 HIS A O 1
ATOM 2159 N N . ALA A 1 283 ? -28.884 51.598 -33.171 1.00 26.05 283 ALA A N 1
ATOM 2160 C CA . ALA A 1 283 ? -28.970 52.067 -31.778 1.00 26.05 283 ALA A CA 1
ATOM 2161 C C . ALA A 1 283 ? -30.103 51.327 -30.986 1.00 26.05 283 ALA A C 1
ATOM 2163 O O . ALA A 1 283 ? -31.085 50.934 -31.600 1.00 26.05 283 ALA A O 1
ATOM 2164 N N . ALA A 1 284 ? -29.935 51.209 -29.649 1.00 26.33 284 ALA A N 1
ATOM 2165 C CA . ALA A 1 284 ? -30.853 51.392 -28.480 1.00 26.33 284 ALA A CA 1
ATOM 2166 C C . ALA A 1 284 ? -32.347 50.913 -28.520 1.00 26.33 284 ALA A C 1
ATOM 2168 O O . ALA A 1 284 ? -33.009 51.067 -29.532 1.00 26.33 284 ALA A O 1
ATOM 2169 N N . ARG A 1 285 ? -33.016 50.399 -27.460 1.00 27.42 285 ARG A N 1
ATOM 2170 C CA . ARG A 1 285 ? -33.153 50.805 -26.029 1.00 27.42 285 ARG A CA 1
ATOM 2171 C C . ARG A 1 285 ? -33.818 49.682 -25.170 1.00 27.42 285 ARG A C 1
ATOM 2173 O O . ARG A 1 285 ? -34.726 49.036 -25.671 1.00 27.42 285 ARG A O 1
ATOM 2180 N N . VAL A 1 286 ? -33.312 49.398 -23.954 1.00 26.53 286 VAL A N 1
ATOM 2181 C CA . VAL A 1 286 ? -33.828 49.698 -22.571 1.00 26.53 286 VAL A CA 1
ATOM 2182 C C . VAL A 1 286 ? -34.907 48.754 -21.996 1.00 26.53 286 VAL A C 1
ATOM 2184 O O . VAL A 1 286 ? -36.044 48.798 -22.449 1.00 26.53 286 VAL A O 1
ATOM 2187 N N . ALA A 1 287 ? -34.572 48.032 -20.913 1.00 27.22 287 ALA A N 1
ATOM 2188 C CA . ALA A 1 287 ? -35.246 48.105 -19.599 1.00 27.22 287 ALA A CA 1
ATOM 2189 C C . ALA A 1 287 ? -34.484 47.277 -18.541 1.00 27.22 287 ALA A C 1
ATOM 2191 O O . ALA A 1 287 ? -33.943 46.219 -18.845 1.00 27.22 287 ALA A O 1
ATOM 2192 N N . ASP A 1 288 ? -34.423 47.829 -17.333 1.00 26.56 288 ASP A N 1
ATOM 2193 C CA . ASP A 1 288 ? -33.519 47.515 -16.227 1.00 26.56 288 ASP A CA 1
ATOM 2194 C C . ASP A 1 288 ? -33.850 46.238 -15.440 1.00 26.56 288 ASP A C 1
ATOM 2196 O O . ASP A 1 288 ? -35.013 45.873 -15.270 1.00 26.56 288 ASP A O 1
ATOM 2200 N N . GLY A 1 289 ? -32.809 45.624 -14.874 1.00 24.44 289 GLY A N 1
ATOM 2201 C CA . GLY A 1 289 ? -32.912 44.543 -13.898 1.00 24.44 289 GLY A CA 1
ATOM 2202 C C . GLY A 1 289 ? -31.539 43.981 -13.545 1.00 24.44 289 GLY A C 1
ATOM 2203 O O . GLY A 1 289 ? -31.036 43.119 -14.249 1.00 24.44 289 GLY A O 1
ATOM 2204 N N . GLU A 1 290 ? -30.963 44.507 -12.465 1.00 27.33 290 GLU A N 1
ATOM 2205 C CA . GLU A 1 290 ? -29.794 43.991 -11.734 1.00 27.33 290 GLU A CA 1
ATOM 2206 C C . GLU A 1 290 ? -28.440 44.041 -12.463 1.00 27.33 290 GLU A C 1
ATOM 2208 O O . GLU A 1 290 ? -27.998 43.150 -13.182 1.00 27.33 290 GLU A O 1
ATOM 2213 N N . ALA A 1 291 ? -27.733 45.140 -12.196 1.00 29.69 291 ALA A N 1
ATOM 2214 C CA . ALA A 1 291 ? -26.304 45.258 -12.407 1.00 29.69 291 ALA A CA 1
ATOM 2215 C C . ALA A 1 291 ? -25.552 44.333 -11.432 1.00 29.69 291 ALA A C 1
ATOM 2217 O O . ALA A 1 291 ? -25.121 44.767 -10.366 1.00 29.69 291 ALA A O 1
ATOM 2218 N N . GLU A 1 292 ? -25.357 43.072 -11.815 1.00 31.70 292 GLU A N 1
ATOM 2219 C CA . GLU A 1 292 ? -24.206 42.311 -11.334 1.00 31.70 292 GLU A CA 1
ATOM 2220 C C . GLU A 1 292 ? -22.938 42.853 -12.007 1.00 31.70 292 GLU A C 1
ATOM 2222 O O . GLU A 1 292 ? -22.848 43.100 -13.213 1.00 31.70 292 GLU A O 1
ATOM 2227 N N . THR A 1 293 ? -21.961 43.148 -11.168 1.00 34.31 293 THR A N 1
ATOM 2228 C CA . THR A 1 293 ? -20.790 43.970 -11.438 1.00 34.31 293 THR A CA 1
ATOM 2229 C C . THR A 1 293 ? -19.864 43.351 -12.492 1.00 34.31 293 THR A C 1
ATOM 2231 O O . THR A 1 293 ? -19.127 42.399 -12.244 1.00 34.31 293 THR A O 1
ATOM 2234 N N . ARG A 1 294 ? -19.784 43.986 -13.671 1.00 38.06 294 ARG A N 1
ATOM 2235 C CA . ARG A 1 294 ? -18.730 43.741 -14.684 1.00 38.06 294 ARG A CA 1
ATOM 2236 C C . ARG A 1 294 ? -17.297 43.907 -14.140 1.00 38.06 294 ARG A C 1
ATOM 2238 O O . ARG A 1 294 ? -16.358 43.416 -14.763 1.00 38.06 294 ARG A O 1
ATOM 2245 N N . GLU A 1 295 ? -17.122 44.553 -12.985 1.00 39.53 295 GLU A N 1
ATOM 2246 C CA . GLU A 1 295 ? -15.833 44.670 -12.285 1.00 39.53 295 GLU A CA 1
ATOM 2247 C C . GLU A 1 295 ? -15.337 43.341 -11.687 1.00 39.53 295 GLU A C 1
ATOM 2249 O O . GLU A 1 295 ? -14.126 43.125 -11.645 1.00 39.53 295 GLU A O 1
ATOM 2254 N N . GLY A 1 296 ? -16.225 42.412 -11.306 1.00 43.25 296 GLY A N 1
ATOM 2255 C CA . GLY A 1 296 ? -15.829 41.107 -10.755 1.00 43.25 296 GLY A CA 1
ATOM 2256 C C . GLY A 1 296 ? -15.275 40.146 -11.813 1.00 43.25 296 GLY A C 1
ATOM 2257 O O . GLY A 1 296 ? -14.278 39.467 -11.597 1.00 43.25 296 GLY A O 1
ATOM 2258 N N . VAL A 1 297 ? -15.864 40.125 -13.012 1.00 45.84 297 VAL A N 1
ATOM 2259 C CA . VAL A 1 297 ? -15.432 39.213 -14.090 1.00 45.84 297 VAL A CA 1
ATOM 2260 C C . VAL A 1 297 ? -14.107 39.664 -14.710 1.00 45.84 297 VAL A C 1
ATOM 2262 O O . VAL A 1 297 ? -13.222 38.839 -14.924 1.00 45.84 297 VAL A O 1
ATOM 2265 N N . MET A 1 298 ? -13.925 40.972 -14.931 1.00 49.59 298 MET A N 1
ATOM 2266 C CA . MET A 1 298 ? -12.666 41.516 -15.462 1.00 49.59 298 MET A CA 1
ATOM 2267 C C . MET A 1 298 ? -11.494 41.329 -14.489 1.00 49.59 298 MET A C 1
ATOM 2269 O O . MET A 1 298 ? -10.365 41.125 -14.931 1.00 49.59 298 MET A O 1
ATOM 2273 N N . THR A 1 299 ? -11.744 41.351 -13.174 1.00 62.22 299 THR A N 1
ATOM 2274 C CA . THR A 1 299 ? -10.710 41.079 -12.160 1.00 62.22 299 THR A CA 1
ATOM 2275 C C . THR A 1 299 ? -10.379 39.590 -12.054 1.00 62.22 299 THR A C 1
ATOM 2277 O O . THR A 1 299 ? -9.196 39.258 -11.999 1.00 62.22 299 THR A O 1
ATOM 2280 N N . ARG A 1 300 ? -11.368 38.684 -12.132 1.00 64.94 300 ARG A N 1
ATOM 2281 C CA . ARG A 1 300 ? -11.122 37.228 -12.209 1.00 64.94 300 ARG A CA 1
ATOM 2282 C C . ARG A 1 300 ? -10.372 36.830 -13.482 1.00 64.94 300 ARG A C 1
ATOM 2284 O O . ARG A 1 300 ? -9.425 36.052 -13.409 1.00 64.94 300 ARG A O 1
ATOM 2291 N N . GLU A 1 301 ? -10.741 37.388 -14.635 1.00 62.31 301 GLU A N 1
ATOM 2292 C CA . GLU A 1 301 ? -10.054 37.128 -15.905 1.00 62.31 301 GLU A CA 1
ATOM 2293 C C . GLU A 1 301 ? -8.622 37.686 -15.895 1.00 62.31 301 GLU A C 1
ATOM 2295 O O . GLU A 1 301 ? -7.697 37.022 -16.361 1.00 62.31 301 GLU A O 1
ATOM 2300 N N . ALA A 1 302 ? -8.407 38.871 -15.314 1.00 66.31 302 ALA A N 1
ATOM 2301 C CA . ALA A 1 302 ? -7.070 39.433 -15.131 1.00 66.31 302 ALA A CA 1
ATOM 2302 C C . ALA A 1 302 ? -6.212 38.594 -14.167 1.00 66.31 302 ALA A C 1
ATOM 2304 O O . ALA A 1 302 ? -5.043 38.350 -14.463 1.00 66.31 302 ALA A O 1
ATOM 2305 N N . ALA A 1 303 ? -6.786 38.105 -13.062 1.00 67.50 303 ALA A N 1
ATOM 2306 C CA . ALA A 1 303 ? -6.112 37.206 -12.125 1.00 67.50 303 ALA A CA 1
ATOM 2307 C C . ALA A 1 303 ? -5.753 35.866 -12.785 1.00 67.50 303 ALA A C 1
ATOM 2309 O O . ALA A 1 303 ? -4.630 35.391 -12.636 1.00 67.50 303 ALA A O 1
ATOM 2310 N N . MET A 1 304 ? -6.662 35.308 -13.593 1.00 69.31 304 MET A N 1
ATOM 2311 C CA . MET A 1 304 ? -6.408 34.101 -14.379 1.00 69.31 304 MET A CA 1
ATOM 2312 C C . MET A 1 304 ? -5.293 34.328 -15.406 1.00 69.31 304 MET A C 1
ATOM 2314 O O . MET A 1 304 ? -4.374 33.525 -15.510 1.00 69.31 304 MET A O 1
ATOM 2318 N N . ARG A 1 305 ? -5.316 35.451 -16.139 1.00 68.38 305 ARG A N 1
ATOM 2319 C CA . ARG A 1 305 ? -4.256 35.817 -17.097 1.00 68.38 305 ARG A CA 1
ATOM 2320 C C . ARG A 1 305 ? -2.896 35.974 -16.419 1.00 68.38 305 ARG A C 1
ATOM 2322 O O . ARG A 1 305 ? -1.901 35.516 -16.973 1.00 68.38 305 ARG A O 1
ATOM 2329 N N . ALA A 1 306 ? -2.854 36.603 -15.245 1.00 69.12 306 ALA A N 1
ATOM 2330 C CA . ALA A 1 306 ? -1.623 36.790 -14.485 1.00 69.12 306 ALA A CA 1
ATOM 2331 C C . ALA A 1 306 ? -1.060 35.451 -13.992 1.00 69.12 306 ALA A C 1
ATOM 2333 O O . ALA A 1 306 ? 0.109 35.163 -14.231 1.00 69.12 306 ALA A O 1
ATOM 2334 N N . ALA A 1 307 ? -1.900 34.612 -13.386 1.00 67.44 307 ALA A N 1
ATOM 2335 C CA . ALA A 1 307 ? -1.475 33.320 -12.865 1.00 67.44 307 ALA A CA 1
ATOM 2336 C C . ALA A 1 307 ? -1.098 32.332 -13.990 1.00 67.44 307 ALA A C 1
ATOM 2338 O O . ALA A 1 307 ? -0.129 31.588 -13.853 1.00 67.44 307 ALA A O 1
ATOM 2339 N N . LEU A 1 308 ? -1.760 32.387 -15.156 1.00 66.12 308 LEU A N 1
ATOM 2340 C CA . LEU A 1 308 ? -1.375 31.600 -16.338 1.00 66.12 308 LEU A CA 1
ATOM 2341 C C . LEU A 1 308 ? -0.004 31.999 -16.882 1.00 66.12 308 LEU A C 1
ATOM 2343 O O . LEU A 1 308 ? 0.742 31.140 -17.346 1.00 66.12 308 LEU A O 1
ATOM 2347 N N . ALA A 1 309 ? 0.326 33.292 -16.842 1.00 65.06 309 ALA A N 1
ATOM 2348 C CA . ALA A 1 309 ? 1.604 33.796 -17.334 1.00 65.06 309 ALA A CA 1
ATOM 2349 C C . ALA A 1 309 ? 2.795 33.344 -16.471 1.00 65.06 309 ALA A C 1
ATOM 2351 O O . ALA A 1 309 ? 3.925 33.338 -16.956 1.00 65.06 309 ALA A O 1
ATOM 2352 N N . THR A 1 310 ? 2.552 32.973 -15.211 1.00 65.19 310 THR A N 1
ATOM 2353 C CA . THR A 1 310 ? 3.587 32.572 -14.248 1.00 65.19 310 THR A CA 1
ATOM 2354 C C . THR A 1 310 ? 3.590 31.077 -13.934 1.00 65.19 310 THR A C 1
ATOM 2356 O O . THR A 1 310 ? 4.517 30.602 -13.278 1.00 65.19 310 THR A O 1
ATOM 2359 N N . HIS A 1 311 ? 2.585 30.321 -14.391 1.00 73.50 311 HIS A N 1
ATOM 2360 C CA . HIS A 1 311 ? 2.483 28.886 -14.121 1.00 73.50 311 HIS A CA 1
ATOM 2361 C C . HIS A 1 311 ? 3.512 28.105 -14.945 1.00 73.50 311 HIS A C 1
ATOM 2363 O O . HIS A 1 311 ? 3.512 28.129 -16.183 1.00 73.50 311 HIS A O 1
ATOM 2369 N N . SER A 1 312 ? 4.436 27.441 -14.253 1.00 68.75 312 SER A N 1
ATOM 2370 C CA . SER A 1 312 ? 5.652 26.873 -14.844 1.00 68.75 312 SER A CA 1
ATOM 2371 C C . SER A 1 312 ? 5.368 25.788 -15.885 1.00 68.75 312 SER A C 1
ATOM 2373 O O . SER A 1 312 ? 6.052 25.713 -16.907 1.00 68.75 312 SER A O 1
ATOM 2375 N N . GLU A 1 313 ? 4.327 24.985 -15.684 1.00 64.88 313 GLU A N 1
ATOM 2376 C CA . GLU A 1 313 ? 3.990 23.893 -16.598 1.00 64.88 313 GLU A CA 1
ATOM 2377 C C . GLU A 1 313 ? 3.259 24.356 -17.849 1.00 64.88 313 GLU A C 1
ATOM 2379 O O . GLU A 1 313 ? 3.526 23.859 -18.940 1.00 64.88 313 GLU A O 1
ATOM 2384 N N . LEU A 1 314 ? 2.397 25.364 -17.730 1.00 66.25 314 LEU A N 1
ATOM 2385 C CA . LEU A 1 314 ? 1.767 25.978 -18.898 1.00 66.25 314 LEU A CA 1
ATOM 2386 C C . LEU A 1 314 ? 2.759 26.811 -19.702 1.00 66.25 314 LEU A C 1
ATOM 2388 O O . LEU A 1 314 ? 2.641 26.895 -20.923 1.00 66.25 314 LEU A O 1
ATOM 2392 N N . THR A 1 315 ? 3.785 27.353 -19.047 1.00 67.62 315 THR A N 1
ATOM 2393 C CA . THR A 1 315 ? 4.925 27.978 -19.726 1.00 67.62 315 THR A CA 1
ATOM 2394 C C . THR A 1 315 ? 5.705 26.947 -20.546 1.00 67.62 315 THR A C 1
ATOM 2396 O O . THR A 1 315 ? 5.995 27.186 -21.719 1.00 67.62 315 THR A O 1
ATOM 2399 N N . ALA A 1 316 ? 5.986 25.769 -19.979 1.00 64.62 316 ALA A N 1
ATOM 2400 C CA . ALA A 1 316 ? 6.616 24.666 -20.707 1.00 64.62 316 ALA A CA 1
ATOM 2401 C C . ALA A 1 316 ? 5.726 24.144 -21.851 1.00 64.62 316 ALA A C 1
ATOM 2403 O O . ALA A 1 316 ? 6.211 23.852 -22.946 1.00 64.62 316 ALA A O 1
ATOM 2404 N N . PHE A 1 317 ? 4.411 24.092 -21.634 1.00 63.78 317 PHE A N 1
ATOM 2405 C CA . PHE A 1 317 ? 3.442 23.706 -22.652 1.00 63.78 317 PHE A CA 1
ATOM 2406 C C . PHE A 1 317 ? 3.358 24.710 -23.801 1.00 63.78 317 PHE A C 1
ATOM 2408 O O . PHE A 1 317 ? 3.362 24.323 -24.966 1.00 63.78 317 PHE A O 1
ATOM 2415 N N . ARG A 1 318 ? 3.369 26.011 -23.501 1.00 68.19 318 ARG A N 1
ATOM 2416 C CA . ARG A 1 318 ? 3.442 27.078 -24.505 1.00 68.19 318 ARG A CA 1
ATOM 2417 C C . ARG A 1 318 ? 4.685 26.920 -25.384 1.00 68.19 318 ARG A C 1
ATOM 2419 O O . ARG A 1 318 ? 4.567 26.930 -26.605 1.00 68.19 318 ARG A O 1
ATOM 2426 N N . GLN A 1 319 ? 5.848 26.687 -24.774 1.00 68.38 319 GLN A N 1
ATOM 2427 C CA . GLN A 1 319 ? 7.103 26.446 -25.497 1.00 68.38 319 GLN A CA 1
ATOM 2428 C C . GLN A 1 319 ? 7.058 25.179 -26.363 1.00 68.38 319 GLN A C 1
ATOM 2430 O O . GLN A 1 319 ? 7.717 25.117 -27.401 1.00 68.38 319 GLN A O 1
ATOM 2435 N N . LEU A 1 320 ? 6.294 24.161 -25.954 1.00 64.56 320 LEU A N 1
ATOM 2436 C CA . LEU A 1 320 ? 6.048 22.959 -26.749 1.00 64.56 320 LEU A CA 1
ATOM 2437 C C . LEU A 1 320 ? 5.192 23.266 -27.986 1.00 64.56 320 LEU A C 1
ATOM 2439 O O . LEU A 1 320 ? 5.502 22.811 -29.086 1.00 64.56 320 LEU A O 1
ATOM 2443 N N . VAL A 1 321 ? 4.122 24.036 -27.799 1.00 63.91 321 VAL A N 1
ATOM 2444 C CA . VAL A 1 321 ? 3.168 24.413 -28.848 1.00 63.91 321 VAL A CA 1
ATOM 2445 C C . VAL A 1 321 ? 3.816 25.330 -29.888 1.00 63.91 321 VAL A C 1
ATOM 2447 O O . VAL A 1 321 ? 3.602 25.134 -31.080 1.00 63.91 321 VAL A O 1
ATOM 2450 N N . GLU A 1 322 ? 4.686 26.250 -29.468 1.00 68.06 322 GLU A N 1
ATOM 2451 C CA . GLU A 1 322 ? 5.467 27.133 -30.354 1.00 68.06 322 GLU A CA 1
ATOM 2452 C C . GLU A 1 322 ? 6.407 26.377 -31.309 1.00 68.06 322 GLU A C 1
ATOM 2454 O O . GLU A 1 322 ? 6.834 26.921 -32.325 1.00 68.06 322 GLU A O 1
ATOM 2459 N N . GLN A 1 323 ? 6.711 25.108 -31.022 1.00 66.62 323 GLN A N 1
ATOM 2460 C CA . GLN A 1 323 ? 7.529 24.253 -31.886 1.00 66.62 323 GLN A CA 1
ATOM 2461 C C . GLN A 1 323 ? 6.704 23.491 -32.937 1.00 66.62 323 GLN A C 1
ATOM 2463 O O . GLN A 1 323 ? 7.284 22.796 -33.775 1.00 66.62 323 GLN A O 1
ATOM 2468 N N . LEU A 1 324 ? 5.367 23.597 -32.918 1.00 64.12 324 LEU A N 1
ATOM 2469 C CA . LEU A 1 324 ? 4.504 22.970 -33.918 1.00 64.12 324 LEU A CA 1
ATOM 2470 C C . LEU A 1 324 ? 4.504 23.774 -35.233 1.00 64.12 324 LEU A C 1
ATOM 2472 O O . LEU A 1 324 ? 4.343 24.996 -35.216 1.00 64.12 324 LEU A O 1
ATOM 2476 N N . PRO A 1 325 ? 4.612 23.112 -36.400 1.00 62.66 325 PRO A N 1
ATOM 2477 C CA . PRO A 1 325 ? 4.545 23.799 -37.685 1.00 62.66 325 PRO A CA 1
ATOM 2478 C C . PRO A 1 325 ? 3.185 24.490 -37.888 1.00 62.66 325 PRO A C 1
ATOM 2480 O O . PRO A 1 325 ? 2.137 23.874 -37.669 1.00 62.66 325 PRO A O 1
ATOM 2483 N N . GLY A 1 326 ? 3.208 25.743 -38.362 1.00 62.59 326 GLY A N 1
ATOM 2484 C CA . GLY A 1 326 ? 2.016 26.491 -38.792 1.00 62.59 326 GLY A CA 1
ATOM 2485 C C . GLY A 1 326 ? 1.340 27.365 -37.729 1.00 62.59 326 GLY A C 1
ATOM 2486 O O . GLY A 1 326 ? 0.242 27.858 -37.976 1.00 62.59 326 GLY A O 1
ATOM 2487 N N . LEU A 1 327 ? 1.952 27.565 -36.558 1.00 57.75 327 LEU A N 1
ATOM 2488 C CA . LEU A 1 327 ? 1.381 28.405 -35.502 1.00 57.75 327 LEU A CA 1
ATOM 2489 C C . LEU A 1 327 ? 1.660 29.887 -35.810 1.00 57.75 327 LEU A C 1
ATOM 2491 O O . LEU A 1 327 ? 2.802 30.332 -35.743 1.00 57.75 327 LEU A O 1
ATOM 2495 N N . ALA A 1 328 ? 0.630 30.636 -36.211 1.00 51.72 328 ALA A N 1
ATOM 2496 C CA . ALA A 1 328 ? 0.780 32.038 -36.613 1.00 51.72 328 ALA A CA 1
ATOM 2497 C C . ALA A 1 328 ? 0.829 33.016 -35.421 1.00 51.72 328 ALA A C 1
ATOM 2499 O O . ALA A 1 328 ? 1.442 34.073 -35.546 1.00 51.72 328 ALA A O 1
ATOM 2500 N N . ASP A 1 329 ? 0.203 32.670 -34.285 1.00 60.22 329 ASP A N 1
ATOM 2501 C CA . ASP A 1 329 ? 0.167 33.493 -33.067 1.00 60.22 329 ASP A CA 1
ATOM 2502 C C . ASP A 1 329 ? -0.160 32.642 -31.816 1.00 60.22 329 ASP A C 1
ATOM 2504 O O . ASP A 1 329 ? -1.249 32.074 -31.695 1.00 60.22 329 ASP A O 1
ATOM 2508 N N . THR A 1 330 ? 0.780 32.539 -30.873 1.00 56.66 330 THR A N 1
ATOM 2509 C CA . THR A 1 330 ? 0.618 31.788 -29.615 1.00 56.66 330 THR A CA 1
ATOM 2510 C C . THR A 1 330 ? -0.350 32.460 -28.632 1.00 56.66 330 THR A C 1
ATOM 2512 O O . THR A 1 330 ? -0.892 31.797 -27.743 1.00 56.66 330 THR A O 1
ATOM 2515 N N . ASP A 1 331 ? -0.606 33.763 -28.774 1.00 58.81 331 ASP A N 1
ATOM 2516 C CA . ASP A 1 331 ? -1.499 34.490 -27.869 1.00 58.81 331 ASP A CA 1
ATOM 2517 C C . ASP A 1 331 ? -2.981 34.193 -28.159 1.00 58.81 331 ASP A C 1
ATOM 2519 O O . ASP A 1 331 ? -3.807 34.241 -27.243 1.00 58.81 331 ASP A O 1
ATOM 2523 N N . ASP A 1 332 ? -3.342 33.813 -29.392 1.00 57.06 332 ASP A N 1
ATOM 2524 C CA . ASP A 1 332 ? -4.708 33.370 -29.726 1.00 57.06 332 ASP A CA 1
ATOM 2525 C C . ASP A 1 332 ? -5.028 31.980 -29.144 1.00 57.06 332 ASP A C 1
ATOM 2527 O O . ASP A 1 332 ? -6.153 31.703 -28.723 1.00 57.06 332 ASP A O 1
ATOM 2531 N N . PHE A 1 333 ? -4.008 31.129 -29.016 1.00 59.94 333 PHE A N 1
ATOM 2532 C CA . PHE A 1 333 ? -4.084 29.836 -28.335 1.00 59.94 333 PHE A CA 1
ATOM 2533 C C . PHE A 1 333 ? -4.349 29.998 -26.831 1.00 59.94 333 PHE A C 1
ATOM 2535 O O . PHE A 1 333 ? -5.284 29.399 -26.295 1.00 59.94 333 PHE A O 1
ATOM 2542 N N . LEU A 1 334 ? -3.585 30.864 -26.153 1.00 59.00 334 LEU A N 1
ATOM 2543 C CA . LEU A 1 334 ? -3.770 31.132 -24.723 1.00 59.00 334 LEU A CA 1
ATOM 2544 C C . LEU A 1 334 ? -5.147 31.729 -24.428 1.00 59.00 334 LEU A C 1
ATOM 2546 O O . LEU A 1 334 ? -5.766 31.354 -23.436 1.00 59.00 334 LEU A O 1
ATOM 2550 N N . LYS A 1 335 ? -5.667 32.597 -25.307 1.00 63.16 335 LYS A N 1
ATOM 2551 C CA . LYS A 1 335 ? -7.038 33.129 -25.200 1.00 63.16 335 LYS A CA 1
ATOM 2552 C C . LYS A 1 335 ? -8.105 32.031 -25.239 1.00 63.16 335 LYS A C 1
ATOM 2554 O O . LYS A 1 335 ? -9.114 32.155 -24.555 1.00 63.16 335 LYS A O 1
ATOM 2559 N N . ARG A 1 336 ? -7.888 30.951 -25.992 1.00 64.50 336 ARG A N 1
ATOM 2560 C CA . ARG A 1 336 ? -8.845 29.835 -26.114 1.00 64.50 336 ARG A CA 1
ATOM 2561 C C . ARG A 1 336 ? -8.753 28.854 -24.951 1.00 64.50 336 ARG A C 1
ATOM 2563 O O . ARG A 1 336 ? -9.782 28.405 -24.460 1.00 64.50 336 ARG A O 1
ATOM 2570 N N . VAL A 1 337 ? -7.543 28.582 -24.460 1.00 62.94 337 VAL A N 1
ATOM 2571 C CA . VAL A 1 337 ? -7.335 27.852 -23.195 1.00 62.94 337 VAL A CA 1
ATOM 2572 C C . VAL A 1 337 ? -7.987 28.615 -22.034 1.00 62.94 337 VAL A C 1
ATOM 2574 O O . VAL A 1 337 ? -8.687 28.025 -21.214 1.00 62.94 337 VAL A O 1
ATOM 2577 N N . LEU A 1 338 ? -7.845 29.944 -22.025 1.00 60.94 338 LEU A N 1
ATOM 2578 C CA . LEU A 1 338 ? -8.543 30.846 -21.110 1.00 60.94 338 LEU A CA 1
ATOM 2579 C C . LEU A 1 338 ? -10.060 30.790 -21.260 1.00 60.94 338 LEU A C 1
ATOM 2581 O O . LEU A 1 338 ? -10.750 30.794 -20.250 1.00 60.94 338 LEU A O 1
ATOM 2585 N N . GLN A 1 339 ? -10.585 30.736 -22.483 1.00 62.97 339 GLN A N 1
ATOM 2586 C CA . GLN A 1 339 ? -12.024 30.632 -22.717 1.00 62.97 339 GLN A CA 1
ATOM 2587 C C . GLN A 1 339 ? -12.597 29.344 -22.105 1.00 62.97 339 GLN A C 1
ATOM 2589 O O . GLN A 1 339 ? -13.555 29.417 -21.339 1.00 62.97 339 GLN A O 1
ATOM 2594 N N . VAL A 1 340 ? -11.945 28.204 -22.355 1.00 60.94 340 VAL A N 1
ATOM 2595 C CA . VAL A 1 340 ? -12.285 26.897 -21.765 1.00 60.94 340 VAL A CA 1
ATOM 2596 C C . VAL A 1 340 ? -12.268 26.955 -20.234 1.00 60.94 340 VAL A C 1
ATOM 2598 O O . VAL A 1 340 ? -13.222 26.535 -19.579 1.00 60.94 340 VAL A O 1
ATOM 2601 N N . ALA A 1 341 ? -11.205 27.519 -19.654 1.00 59.72 341 ALA A N 1
ATOM 2602 C CA . ALA A 1 341 ? -11.063 27.653 -18.207 1.00 59.72 341 ALA A CA 1
ATOM 2603 C C . ALA A 1 341 ? -12.108 28.606 -17.600 1.00 59.72 341 ALA A C 1
ATOM 2605 O O . ALA A 1 341 ? -12.641 28.361 -16.516 1.00 59.72 341 ALA A O 1
ATOM 2606 N N . ASN A 1 342 ? -12.428 29.688 -18.311 1.00 59.62 342 ASN A N 1
ATOM 2607 C CA . ASN A 1 342 ? -13.397 30.692 -17.892 1.00 59.62 342 ASN A CA 1
ATOM 2608 C C . ASN A 1 342 ? -14.825 30.130 -17.869 1.00 59.62 342 ASN A C 1
ATOM 2610 O O . ASN A 1 342 ? -15.580 30.350 -16.924 1.00 59.62 342 ASN A O 1
ATOM 2614 N N . GLU A 1 343 ? -15.199 29.366 -18.889 1.00 59.50 343 GLU A N 1
ATOM 2615 C CA . GLU A 1 343 ? -16.528 28.761 -18.980 1.00 59.50 343 GLU A CA 1
ATOM 2616 C C . GLU A 1 343 ? -16.719 27.632 -17.965 1.00 59.50 343 GLU A C 1
ATOM 2618 O O . GLU A 1 343 ? -17.782 27.555 -17.352 1.00 59.50 343 GLU A O 1
ATOM 2623 N N .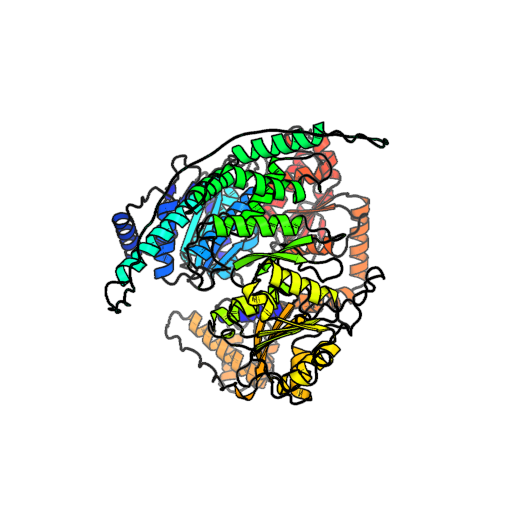 ARG A 1 344 ? -15.684 26.816 -17.726 1.00 58.28 344 ARG A N 1
ATOM 2624 C CA . ARG A 1 344 ? -15.766 25.656 -16.830 1.00 58.28 344 ARG A CA 1
ATOM 2625 C C . ARG A 1 344 ? -15.578 25.987 -15.347 1.00 58.28 344 ARG A C 1
ATOM 2627 O O . ARG A 1 344 ? -16.267 25.405 -14.519 1.00 58.28 344 ARG A O 1
ATOM 2634 N N . TYR A 1 345 ? -14.674 26.906 -14.999 1.00 58.97 345 TYR A N 1
ATOM 2635 C CA . TYR A 1 345 ? -14.297 27.158 -13.598 1.00 58.97 345 TYR A CA 1
ATOM 2636 C C . TYR A 1 345 ? -14.653 28.557 -13.101 1.00 58.97 345 TYR A C 1
ATOM 2638 O O . TYR A 1 345 ? -14.956 28.729 -11.925 1.00 58.97 345 TYR A O 1
ATOM 2646 N N . VAL A 1 346 ? -14.645 29.574 -13.967 1.00 57.38 346 VAL A N 1
ATOM 2647 C CA . VAL A 1 346 ? -14.883 30.961 -13.521 1.00 57.38 346 VAL A CA 1
ATOM 2648 C C . VAL A 1 346 ? -16.374 31.275 -13.410 1.00 57.38 346 VAL A C 1
ATOM 2650 O O . VAL A 1 346 ? -16.768 31.990 -12.488 1.00 57.38 346 VAL A O 1
ATOM 2653 N N . LYS A 1 347 ? -17.209 30.737 -14.309 1.00 56.94 347 LYS A N 1
ATOM 2654 C CA . LYS A 1 347 ? -18.672 30.921 -14.271 1.00 56.94 347 LYS A CA 1
ATOM 2655 C C . LYS A 1 347 ? -19.410 29.949 -13.339 1.00 56.94 347 LYS A C 1
ATOM 2657 O O . LYS A 1 347 ? -20.522 30.264 -12.935 1.00 56.94 347 LYS A O 1
ATOM 2662 N N . ALA A 1 348 ? -18.819 28.798 -13.007 1.00 54.34 348 ALA A N 1
ATOM 2663 C CA . ALA A 1 348 ? -19.506 27.705 -12.305 1.00 54.34 348 ALA A CA 1
ATOM 2664 C C . ALA A 1 348 ? -19.228 27.613 -10.787 1.00 54.34 348 ALA A C 1
ATOM 2666 O O . ALA A 1 348 ? -19.923 26.868 -10.099 1.00 54.34 348 ALA A O 1
ATOM 2667 N N . LEU A 1 349 ? -18.235 28.335 -10.246 1.00 51.62 349 LEU A N 1
ATOM 2668 C CA . LEU A 1 349 ? -17.818 28.215 -8.838 1.00 51.62 349 LEU A CA 1
ATOM 2669 C C . LEU A 1 349 ? -18.333 29.377 -7.954 1.00 51.62 349 LEU A C 1
ATOM 2671 O O . LEU A 1 349 ? -18.185 30.541 -8.346 1.00 51.62 349 LEU A O 1
ATOM 2675 N N . PRO A 1 350 ? -18.889 29.105 -6.752 1.00 52.12 350 PRO A N 1
ATOM 2676 C CA . PRO A 1 350 ? -19.226 30.139 -5.766 1.00 52.12 350 PRO A CA 1
ATOM 2677 C C . PRO A 1 350 ? -17.973 30.773 -5.126 1.00 52.12 350 PRO A C 1
ATOM 2679 O O . PRO A 1 350 ? -16.923 30.141 -5.049 1.00 52.12 350 PRO A O 1
ATOM 2682 N N . GLU A 1 351 ? -18.083 32.015 -4.640 1.00 51.03 351 GLU A N 1
ATOM 2683 C CA . GLU A 1 351 ? -16.996 32.746 -3.951 1.00 51.03 351 GLU A CA 1
ATOM 2684 C C . GLU A 1 351 ? -16.580 32.093 -2.606 1.00 51.03 351 GLU A C 1
ATOM 2686 O O . GLU A 1 351 ? -17.454 31.574 -1.901 1.00 51.03 351 GLU A O 1
ATOM 2691 N N . PRO A 1 352 ? -15.290 32.180 -2.189 1.00 57.69 352 PRO A N 1
ATOM 2692 C CA . PRO A 1 352 ? -14.217 32.982 -2.793 1.00 57.69 352 PRO A CA 1
ATOM 2693 C C . PRO A 1 352 ? -13.485 32.320 -3.984 1.00 57.69 352 PRO A C 1
ATOM 2695 O O . PRO A 1 352 ? -13.039 31.178 -3.893 1.00 57.69 352 PRO A O 1
ATOM 2698 N N . PHE A 1 353 ? -13.302 33.057 -5.087 1.00 62.84 353 PHE A N 1
ATOM 2699 C CA . PHE A 1 353 ? -12.608 32.596 -6.300 1.00 62.84 353 PHE A CA 1
ATOM 2700 C C . PHE A 1 353 ? -11.074 32.600 -6.147 1.00 62.84 353 PHE A C 1
ATOM 2702 O O . PHE A 1 353 ? -10.463 33.645 -5.922 1.00 62.84 353 PHE A O 1
ATOM 2709 N N . ASN A 1 354 ? -10.438 31.439 -6.343 1.00 70.25 354 ASN A N 1
ATOM 2710 C CA . ASN A 1 354 ? -8.980 31.283 -6.351 1.00 70.25 354 ASN A CA 1
ATOM 2711 C C . ASN A 1 354 ? -8.477 30.938 -7.766 1.00 70.25 354 ASN A C 1
ATOM 2713 O O . ASN A 1 354 ? -8.696 29.832 -8.263 1.00 70.25 354 ASN A O 1
ATOM 2717 N N . ALA A 1 355 ? -7.782 31.887 -8.401 1.00 66.44 355 ALA A N 1
ATOM 2718 C CA . ALA A 1 355 ? -7.261 31.736 -9.759 1.00 66.44 355 ALA A CA 1
ATOM 2719 C C . ALA A 1 355 ? -6.150 30.676 -9.874 1.00 66.44 355 ALA A C 1
ATOM 2721 O O . ALA A 1 355 ? -6.109 29.968 -10.875 1.00 66.44 355 ALA A O 1
ATOM 2722 N N . GLU A 1 356 ? -5.285 30.521 -8.865 1.00 68.00 356 GLU A N 1
ATOM 2723 C CA . GLU A 1 356 ? -4.231 29.495 -8.880 1.00 68.00 356 GLU A CA 1
ATOM 2724 C C . GLU A 1 356 ? -4.832 28.093 -8.795 1.00 68.00 356 GLU A C 1
ATOM 2726 O O . GLU A 1 356 ? -4.505 27.244 -9.615 1.00 68.00 356 GLU A O 1
ATOM 2731 N N . ALA A 1 357 ? -5.802 27.881 -7.901 1.00 64.50 357 ALA A N 1
ATOM 2732 C CA . ALA A 1 357 ? -6.496 26.598 -7.788 1.00 64.50 357 ALA A CA 1
ATOM 2733 C C . ALA A 1 357 ? -7.270 26.234 -9.071 1.00 64.50 357 ALA A C 1
ATOM 2735 O O . ALA A 1 357 ? -7.302 25.072 -9.472 1.00 64.50 357 ALA A O 1
ATOM 2736 N N . ALA A 1 358 ? -7.872 27.222 -9.741 1.00 64.19 358 ALA A N 1
ATOM 2737 C CA . ALA A 1 358 ? -8.555 27.012 -11.016 1.00 64.19 358 ALA A CA 1
ATOM 2738 C C . ALA A 1 358 ? -7.578 26.672 -12.160 1.00 64.19 358 ALA A C 1
ATOM 2740 O O . ALA A 1 358 ? -7.898 25.849 -13.019 1.00 64.19 358 ALA A O 1
ATOM 2741 N N . ILE A 1 359 ? -6.378 27.262 -12.166 1.00 68.00 359 ILE A N 1
ATOM 2742 C CA . ILE A 1 359 ? -5.323 26.910 -13.127 1.00 68.00 359 ILE A CA 1
ATOM 2743 C C . ILE A 1 359 ? -4.741 25.544 -12.807 1.00 68.00 359 ILE A C 1
ATOM 2745 O O . ILE A 1 359 ? -4.565 24.759 -13.726 1.00 68.00 359 ILE A O 1
ATOM 2749 N N . ASP A 1 360 ? -4.495 25.217 -11.542 1.00 66.12 360 ASP A N 1
ATOM 2750 C CA . ASP A 1 360 ? -4.026 23.891 -11.141 1.00 66.12 360 ASP A CA 1
ATOM 2751 C C . ASP A 1 360 ? -5.031 22.802 -11.527 1.00 66.12 360 ASP A C 1
ATOM 2753 O O . ASP A 1 360 ? -4.627 21.740 -11.999 1.00 66.12 360 ASP A O 1
ATOM 2757 N N . ALA A 1 361 ? -6.335 23.078 -11.423 1.00 61.38 361 ALA A N 1
ATOM 2758 C CA . ALA A 1 361 ? -7.382 22.189 -11.923 1.00 61.38 361 ALA A CA 1
ATOM 2759 C C . ALA A 1 361 ? -7.302 22.014 -13.450 1.00 61.38 361 ALA A C 1
ATOM 2761 O O . ALA A 1 361 ? -7.264 20.883 -13.935 1.00 61.38 361 ALA A O 1
ATOM 2762 N N . LEU A 1 362 ? -7.177 23.109 -14.208 1.00 65.62 362 LEU A N 1
ATOM 2763 C CA . LEU A 1 362 ? -7.005 23.065 -15.664 1.00 65.62 362 LEU A CA 1
ATOM 2764 C C . LEU A 1 362 ? -5.723 22.325 -16.080 1.00 65.62 362 LEU A C 1
ATOM 2766 O O . LEU A 1 362 ? -5.733 21.534 -17.020 1.00 65.62 362 LEU A O 1
ATOM 2770 N N . VAL A 1 363 ? -4.609 22.575 -15.394 1.00 66.12 363 VAL A N 1
ATOM 2771 C CA . VAL A 1 363 ? -3.320 21.913 -15.622 1.00 66.12 363 VAL A CA 1
ATOM 2772 C C . VAL A 1 363 ? -3.433 20.434 -15.292 1.00 66.12 363 VAL A C 1
ATOM 2774 O O . VAL A 1 363 ? -2.944 19.614 -16.059 1.00 66.12 363 VAL A O 1
ATOM 2777 N N . SER A 1 364 ? -4.109 20.073 -14.203 1.00 59.62 364 SER A N 1
ATOM 2778 C CA . SER A 1 364 ? -4.401 18.682 -13.863 1.00 59.62 364 SER A CA 1
ATOM 2779 C C . SER A 1 364 ? -5.230 18.004 -14.960 1.00 59.62 364 SER A C 1
ATOM 2781 O O . SER A 1 364 ? -4.884 16.907 -15.393 1.00 59.62 364 SER A O 1
ATOM 2783 N N . GLU A 1 365 ? -6.247 18.676 -15.509 1.00 57.91 365 GLU A N 1
ATOM 2784 C CA . GLU A 1 365 ? -7.029 18.165 -16.643 1.00 57.91 365 GLU A CA 1
ATOM 2785 C C . GLU A 1 365 ? -6.182 18.000 -17.914 1.00 57.91 365 GLU A C 1
ATOM 2787 O O . GLU A 1 365 ? -6.240 16.956 -18.568 1.00 57.91 365 GLU A O 1
ATOM 2792 N N . LEU A 1 366 ? -5.347 18.988 -18.249 1.00 61.72 366 LEU A N 1
ATOM 2793 C CA . LEU A 1 366 ? -4.408 18.901 -19.369 1.00 61.72 366 LEU A CA 1
ATOM 2794 C C . LEU A 1 366 ? -3.380 17.780 -19.150 1.00 61.72 366 LEU A C 1
ATOM 2796 O O . LEU A 1 366 ? -3.102 17.030 -20.083 1.00 61.72 366 LEU A O 1
ATOM 2800 N N . ARG A 1 367 ? -2.864 17.581 -17.931 1.00 59.00 367 ARG A N 1
ATOM 2801 C CA . ARG A 1 367 ? -1.991 16.445 -17.584 1.00 59.00 367 ARG A CA 1
ATOM 2802 C C . ARG A 1 367 ? -2.721 15.114 -17.735 1.00 59.00 367 ARG A C 1
ATOM 2804 O O . ARG A 1 367 ? -2.161 14.189 -18.315 1.00 59.00 367 ARG A O 1
ATOM 2811 N N . MET A 1 368 ? -3.965 15.008 -17.265 1.00 51.56 368 MET A N 1
ATOM 2812 C CA . MET A 1 368 ? -4.769 13.795 -17.432 1.00 51.56 368 MET A CA 1
ATOM 2813 C C . MET A 1 368 ? -4.966 13.475 -18.911 1.00 51.56 368 MET A C 1
ATOM 2815 O O . MET A 1 368 ? -4.701 12.356 -19.331 1.00 51.56 368 MET A O 1
ATOM 2819 N N . MET A 1 369 ? -5.281 14.467 -19.746 1.00 51.47 369 MET A N 1
ATOM 2820 C CA . MET A 1 369 ? -5.350 14.299 -21.204 1.00 51.47 369 MET A CA 1
ATOM 2821 C C . MET A 1 369 ? -4.010 13.982 -21.873 1.00 51.47 369 MET A C 1
ATOM 2823 O O . MET A 1 369 ? -3.958 13.810 -23.092 1.00 51.47 369 MET A O 1
ATOM 2827 N N . ARG A 1 370 ? -2.923 13.901 -21.095 1.00 53.50 370 ARG A N 1
ATOM 2828 C CA . ARG A 1 370 ? -1.540 13.843 -21.571 1.00 53.50 370 ARG A CA 1
ATOM 2829 C C . ARG A 1 370 ? -1.232 14.986 -22.527 1.00 53.50 370 ARG A C 1
ATOM 2831 O O . ARG A 1 370 ? -0.345 14.854 -23.361 1.00 53.50 370 ARG A O 1
ATOM 2838 N N . MET A 1 371 ? -1.955 16.105 -22.373 1.00 56.69 371 MET A N 1
ATOM 2839 C CA . MET A 1 371 ? -1.749 17.366 -23.073 1.00 56.69 371 MET A CA 1
ATOM 2840 C C . MET A 1 371 ? -0.479 18.103 -22.594 1.00 56.69 371 MET A C 1
ATOM 2842 O O . MET A 1 371 ? -0.064 19.079 -23.191 1.00 56.69 371 MET A O 1
ATOM 2846 N N . LEU A 1 372 ? 0.189 17.648 -21.539 1.00 56.16 372 LEU A N 1
ATOM 2847 C CA . LEU A 1 372 ? 1.433 18.272 -21.066 1.00 56.16 372 LEU A CA 1
ATOM 2848 C C . LEU A 1 372 ? 2.667 17.381 -21.279 1.00 56.16 372 LEU A C 1
ATOM 2850 O O . LEU A 1 372 ? 3.793 17.824 -21.062 1.00 56.16 372 LEU A O 1
ATOM 2854 N N . ASP A 1 373 ? 2.467 16.166 -21.798 1.00 51.97 373 ASP A N 1
ATOM 2855 C CA . ASP A 1 373 ? 3.521 15.180 -22.018 1.00 51.97 373 ASP A CA 1
ATOM 2856 C C . ASP A 1 373 ? 3.963 15.160 -23.493 1.00 51.97 373 ASP A C 1
ATOM 2858 O O . ASP A 1 373 ? 3.152 14.991 -24.407 1.00 51.97 373 ASP A O 1
ATOM 2862 N N . ARG A 1 374 ? 5.274 15.257 -23.763 1.00 49.78 374 ARG A N 1
ATOM 2863 C CA . ARG A 1 374 ? 5.813 14.940 -25.103 1.00 49.78 374 ARG A CA 1
ATOM 2864 C C . ARG A 1 374 ? 5.614 13.450 -25.404 1.00 49.78 374 ARG A C 1
ATOM 2866 O O . ARG A 1 374 ? 5.937 12.621 -24.553 1.00 49.78 374 ARG A O 1
ATOM 2873 N N . PRO A 1 375 ? 5.180 13.063 -26.617 1.00 47.66 375 PRO A N 1
ATOM 2874 C CA . PRO A 1 375 ? 4.948 11.657 -26.912 1.00 47.66 375 PRO A CA 1
ATOM 2875 C C . PRO A 1 375 ? 6.273 10.887 -26.998 1.00 47.66 375 PRO A C 1
ATOM 2877 O O . PRO A 1 375 ? 7.170 11.255 -27.754 1.00 47.66 375 PRO A O 1
ATOM 2880 N N . SER A 1 376 ? 6.367 9.777 -26.262 1.00 41.25 376 SER A N 1
ATOM 2881 C CA . SER A 1 376 ? 7.467 8.805 -26.336 1.00 41.25 376 SER A CA 1
ATOM 2882 C C . SER A 1 376 ? 7.124 7.546 -27.147 1.00 41.25 376 SER A C 1
ATOM 2884 O O . SER A 1 376 ? 7.978 6.674 -27.287 1.00 41.25 376 SER A O 1
ATOM 2886 N N . ASN A 1 377 ? 5.911 7.425 -27.713 1.00 36.91 377 ASN A N 1
ATOM 2887 C CA . ASN A 1 377 ? 5.521 6.236 -28.483 1.00 36.91 377 ASN A CA 1
ATOM 2888 C C . ASN A 1 377 ? 4.527 6.551 -29.629 1.00 36.91 377 ASN A C 1
ATOM 2890 O O . ASN A 1 377 ? 3.498 7.182 -29.375 1.00 36.91 377 ASN A O 1
ATOM 2894 N N . PRO A 1 378 ? 4.780 6.122 -30.882 1.00 37.22 378 PRO A N 1
ATOM 2895 C CA . PRO A 1 378 ? 3.844 6.299 -31.989 1.00 37.22 378 PRO A CA 1
ATOM 2896 C C . PRO A 1 378 ? 2.714 5.259 -31.928 1.00 37.22 378 PRO A C 1
ATOM 2898 O O . PRO A 1 378 ? 2.917 4.078 -32.195 1.00 37.22 378 PRO A O 1
ATOM 2901 N N . THR A 1 379 ? 1.491 5.691 -31.619 1.00 42.91 379 THR A N 1
ATOM 2902 C CA . THR A 1 379 ? 0.279 4.900 -31.893 1.00 42.91 379 THR A CA 1
ATOM 2903 C C . THR A 1 379 ? -0.020 4.934 -33.398 1.00 42.91 379 THR A C 1
ATOM 2905 O O . THR A 1 379 ? 0.277 5.920 -34.064 1.00 42.91 379 THR A O 1
ATOM 2908 N N . THR A 1 380 ? -0.599 3.885 -33.989 1.00 34.84 380 THR A N 1
ATOM 2909 C CA . THR A 1 380 ? -0.917 3.846 -35.437 1.00 34.84 380 THR A CA 1
ATOM 2910 C C . THR A 1 380 ? -2.157 4.660 -35.824 1.00 34.84 380 THR A C 1
ATOM 2912 O O . THR A 1 380 ? -2.391 4.872 -37.012 1.00 34.84 380 THR A O 1
ATOM 2915 N N . ASN A 1 381 ? -2.935 5.151 -34.851 1.00 39.97 381 ASN A N 1
ATOM 2916 C CA . ASN A 1 381 ? -4.123 5.967 -35.095 1.00 39.97 381 ASN A CA 1
ATOM 2917 C C . ASN A 1 381 ? -3.822 7.465 -34.852 1.00 39.97 381 ASN A C 1
ATOM 2919 O O . ASN A 1 381 ? -3.557 7.835 -33.706 1.00 39.97 381 ASN A O 1
ATOM 2923 N N . PRO A 1 382 ? -3.899 8.331 -35.883 1.00 38.12 382 PRO A N 1
ATOM 2924 C CA . PRO A 1 382 ? -3.588 9.761 -35.781 1.00 38.12 382 PRO A CA 1
ATOM 2925 C C . PRO A 1 382 ? -4.470 10.543 -34.793 1.00 38.12 382 PRO A C 1
ATOM 2927 O O . PRO A 1 382 ? -4.064 11.609 -34.348 1.00 38.12 382 PRO A O 1
ATOM 2930 N N . MET A 1 383 ? -5.630 10.011 -34.402 1.00 40.72 383 MET A N 1
ATOM 2931 C CA . MET A 1 383 ? -6.549 10.636 -33.439 1.00 40.72 383 MET A CA 1
ATOM 2932 C C . MET A 1 383 ? -6.162 10.420 -31.969 1.00 40.72 383 MET A C 1
ATOM 2934 O O . MET A 1 383 ? -6.632 11.138 -31.095 1.00 40.72 383 MET A O 1
ATOM 2938 N N . LEU A 1 384 ? -5.314 9.425 -31.692 1.00 45.84 384 LEU A N 1
ATOM 2939 C CA . LEU A 1 384 ? -4.757 9.140 -30.361 1.00 45.84 384 LEU A CA 1
ATOM 2940 C C . LEU A 1 384 ? -3.324 9.671 -30.221 1.00 45.84 384 LEU A C 1
ATOM 2942 O O . LEU A 1 384 ? -2.605 9.306 -29.291 1.00 45.84 384 LEU A O 1
ATOM 2946 N N . GLN A 1 385 ? -2.876 10.464 -31.191 1.00 52.91 385 GLN A N 1
ATOM 2947 C CA . GLN A 1 385 ? -1.567 11.089 -31.178 1.00 52.91 385 GLN A CA 1
ATOM 2948 C C . GLN A 1 385 ? -1.691 12.525 -30.694 1.00 52.91 385 GLN A C 1
ATOM 2950 O O . GLN A 1 385 ? -2.658 13.219 -31.001 1.00 52.91 385 GLN A O 1
ATOM 2955 N N . TRP A 1 386 ? -0.651 12.977 -29.995 1.00 55.72 386 TRP A N 1
ATOM 2956 C CA . TRP A 1 386 ? -0.400 14.394 -29.785 1.00 55.72 386 TRP A CA 1
ATOM 2957 C C . TRP A 1 386 ? -0.588 15.169 -31.105 1.00 55.72 386 TRP A C 1
ATOM 2959 O O . TRP A 1 386 ? -0.001 14.742 -32.111 1.00 55.72 386 TRP A O 1
ATOM 2969 N N . PRO A 1 387 ? -1.362 16.272 -31.148 1.00 60.84 387 PRO A N 1
ATOM 2970 C CA . PRO A 1 387 ? -1.544 17.034 -32.379 1.00 60.84 387 PRO A CA 1
ATOM 2971 C C . PRO A 1 387 ? -0.187 17.457 -32.955 1.00 60.84 387 PRO A C 1
ATOM 2973 O O . PRO A 1 387 ? 0.619 18.111 -32.296 1.00 60.84 387 PRO A O 1
ATOM 2976 N N . ARG A 1 388 ? 0.089 17.041 -34.196 1.00 61.31 388 ARG A N 1
ATOM 2977 C CA . ARG A 1 388 ? 1.410 17.183 -34.836 1.00 61.31 388 ARG A CA 1
ATOM 2978 C C . ARG A 1 388 ? 1.595 18.518 -35.551 1.00 61.31 388 ARG A C 1
ATOM 2980 O O . ARG A 1 388 ? 2.700 18.836 -35.981 1.00 61.31 388 ARG A O 1
ATOM 2987 N N . THR A 1 389 ? 0.515 19.277 -35.705 1.00 64.50 389 THR A N 1
ATOM 2988 C CA . THR A 1 389 ? 0.489 20.594 -36.346 1.00 64.50 389 THR A CA 1
ATOM 2989 C C . THR A 1 389 ? -0.313 21.570 -35.499 1.00 64.50 389 THR A C 1
ATOM 2991 O O . THR A 1 389 ? -1.187 21.165 -34.725 1.00 64.50 389 THR A O 1
ATOM 2994 N N . ALA A 1 390 ? -0.043 22.861 -35.688 1.00 63.53 390 ALA A N 1
ATOM 2995 C CA . ALA A 1 390 ? -0.818 23.935 -35.082 1.00 63.53 390 ALA A CA 1
ATOM 2996 C C . ALA A 1 390 ? -2.316 23.808 -35.389 1.00 63.53 390 ALA A C 1
ATOM 2998 O O . ALA A 1 390 ? -3.152 23.954 -34.504 1.00 63.53 390 ALA A O 1
ATOM 2999 N N . GLU A 1 391 ? -2.647 23.460 -36.632 1.00 63.56 391 GLU A N 1
ATOM 3000 C CA . GLU A 1 391 ? -4.019 23.320 -37.112 1.00 63.56 391 GLU A CA 1
ATOM 3001 C C . GLU A 1 391 ? -4.770 22.176 -36.416 1.00 63.56 391 GLU A C 1
ATOM 3003 O O . GLU A 1 391 ? -5.923 22.346 -36.025 1.00 63.56 391 GLU A O 1
ATOM 3008 N N . GLN A 1 392 ? -4.119 21.029 -36.190 1.00 63.69 392 GLN A N 1
ATOM 3009 C CA . GLN A 1 392 ? -4.716 19.901 -35.462 1.00 63.69 392 GLN A CA 1
ATOM 3010 C C . GLN A 1 392 ? -4.983 20.238 -33.991 1.00 63.69 392 GLN A C 1
ATOM 3012 O O . GLN A 1 392 ? -6.049 19.898 -33.473 1.00 63.69 392 GLN A O 1
ATOM 3017 N N . LEU A 1 393 ? -4.044 20.925 -33.334 1.00 67.25 393 LEU A N 1
ATOM 3018 C CA . LEU A 1 393 ? -4.195 21.369 -31.947 1.00 67.25 393 LEU A CA 1
ATOM 3019 C C . LEU A 1 393 ? -5.301 22.425 -31.822 1.00 67.25 393 LEU A C 1
ATOM 3021 O O . LEU A 1 393 ? -6.169 22.316 -30.962 1.00 67.25 393 LEU A O 1
ATOM 3025 N N . ASP A 1 394 ? -5.313 23.410 -32.716 1.00 63.91 394 ASP A N 1
ATOM 3026 C CA . ASP A 1 394 ? -6.323 24.468 -32.778 1.00 63.91 394 ASP A CA 1
ATOM 3027 C C . ASP A 1 394 ? -7.720 23.896 -33.086 1.00 63.91 394 ASP A C 1
ATOM 3029 O O . ASP A 1 394 ? -8.713 24.258 -32.458 1.00 63.91 394 ASP A O 1
ATOM 3033 N N . SER A 1 395 ? -7.804 22.919 -33.991 1.00 67.00 395 SER A N 1
ATOM 3034 C CA . SER A 1 395 ? -9.027 22.163 -34.287 1.00 67.00 395 SER A CA 1
ATOM 3035 C C . SER A 1 395 ? -9.538 21.386 -33.063 1.00 67.00 395 SER A C 1
ATOM 3037 O O . SER A 1 395 ? -10.734 21.415 -32.771 1.00 67.00 395 SER A O 1
ATOM 3039 N N . PHE A 1 396 ? -8.643 20.745 -32.303 1.00 69.06 396 PHE A N 1
ATOM 3040 C CA . PHE A 1 396 ? -8.982 20.046 -31.060 1.00 69.06 396 PHE A CA 1
ATOM 3041 C C . PHE A 1 396 ? -9.488 21.005 -29.972 1.00 69.06 396 PHE A C 1
ATOM 3043 O O . PHE A 1 396 ? -10.563 20.786 -29.414 1.00 69.06 396 PHE A O 1
ATOM 3050 N N . LEU A 1 397 ? -8.774 22.106 -29.721 1.00 67.94 397 LEU A N 1
ATOM 3051 C CA . LEU A 1 397 ? -9.173 23.103 -28.725 1.00 67.94 397 LEU A CA 1
ATOM 3052 C C . LEU A 1 397 ? -10.486 23.805 -29.092 1.00 67.94 397 LEU A C 1
ATOM 3054 O O . LEU A 1 397 ? -11.306 24.045 -28.210 1.00 67.94 397 LEU A O 1
ATOM 3058 N N . ARG A 1 398 ? -10.734 24.076 -30.383 1.00 65.94 398 ARG A N 1
ATOM 3059 C CA . ARG A 1 398 ? -12.029 24.592 -30.863 1.00 65.94 398 ARG A CA 1
ATOM 3060 C C . ARG A 1 398 ? -13.170 23.633 -30.563 1.00 65.94 398 ARG A C 1
ATOM 3062 O O . ARG A 1 398 ? -14.208 24.063 -30.071 1.00 65.94 398 ARG A O 1
ATOM 3069 N N . ARG A 1 399 ? -12.982 22.340 -30.837 1.00 64.81 399 ARG A N 1
ATOM 3070 C CA . ARG A 1 399 ? -13.982 21.317 -30.513 1.00 64.81 399 ARG A CA 1
ATOM 3071 C C . ARG A 1 399 ? -14.222 21.218 -29.011 1.00 64.81 399 ARG A C 1
ATOM 3073 O O . ARG A 1 399 ? -15.370 21.083 -28.605 1.00 64.81 399 ARG A O 1
ATOM 3080 N N . MET A 1 400 ? -13.182 21.339 -28.192 1.00 66.25 400 MET A N 1
ATOM 3081 C CA . MET A 1 400 ? -13.303 21.325 -26.733 1.00 66.25 400 MET A CA 1
ATOM 3082 C C . MET A 1 400 ? -14.056 22.547 -26.195 1.00 66.25 400 MET A C 1
ATOM 3084 O O . MET A 1 400 ? -15.017 22.377 -25.451 1.00 66.25 400 MET A O 1
ATOM 3088 N N . ALA A 1 401 ? -13.703 23.757 -26.633 1.00 63.25 401 ALA A N 1
ATOM 3089 C CA . ALA A 1 401 ? -14.429 24.976 -26.274 1.00 63.25 401 ALA A CA 1
ATOM 3090 C C . ALA A 1 401 ? -15.894 24.921 -26.740 1.00 63.25 401 ALA A C 1
ATOM 3092 O O . ALA A 1 401 ? -16.806 25.226 -25.978 1.00 63.25 401 ALA A O 1
ATOM 3093 N N . HIS A 1 402 ? -16.147 24.449 -27.965 1.00 62.72 402 HIS A N 1
ATOM 3094 C CA . HIS A 1 402 ? -17.508 24.254 -28.466 1.00 62.72 402 HIS A CA 1
ATOM 3095 C C . HIS A 1 402 ? -18.292 23.217 -27.645 1.00 62.72 402 HIS A C 1
ATOM 3097 O O . HIS A 1 402 ? -19.451 23.440 -27.318 1.00 62.72 402 HIS A O 1
ATOM 3103 N N . ALA A 1 403 ? -17.674 22.094 -27.265 1.00 60.53 403 ALA A N 1
ATOM 3104 C CA . ALA A 1 403 ? -18.319 21.065 -26.445 1.00 60.53 403 ALA A CA 1
ATOM 3105 C C . ALA A 1 403 ? -18.786 21.606 -25.084 1.00 60.53 403 ALA A C 1
ATOM 3107 O O . ALA A 1 403 ? -19.867 21.234 -24.618 1.00 60.53 403 ALA A O 1
ATOM 3108 N N . LEU A 1 404 ? -17.978 22.490 -24.488 1.00 57.88 404 LEU A N 1
ATOM 3109 C CA . LEU A 1 404 ? -18.223 23.139 -23.199 1.00 57.88 404 LEU A CA 1
ATOM 3110 C C . LEU A 1 404 ? -19.230 24.301 -23.276 1.00 57.88 404 LEU A C 1
ATOM 3112 O O . LEU A 1 404 ? -19.823 24.645 -22.260 1.00 57.88 404 LEU A O 1
ATOM 3116 N N . THR A 1 405 ? -19.446 24.882 -24.462 1.00 54.28 405 THR A N 1
ATOM 3117 C CA . THR A 1 405 ? -20.344 26.039 -24.683 1.00 54.28 405 THR A CA 1
ATOM 3118 C C . THR A 1 405 ? -21.646 25.712 -25.389 1.00 54.28 405 THR A C 1
ATOM 3120 O O . THR A 1 405 ? -22.560 26.537 -25.377 1.00 54.28 405 THR A O 1
ATOM 3123 N N . ALA A 1 406 ? -21.736 24.549 -26.036 1.00 54.97 406 ALA A N 1
ATOM 3124 C CA . ALA A 1 406 ? -22.922 24.145 -26.770 1.00 54.97 406 ALA A CA 1
ATOM 3125 C C . ALA A 1 406 ? -24.140 24.131 -25.825 1.00 54.97 406 ALA A C 1
ATOM 3127 O O . ALA A 1 406 ? -24.094 23.434 -24.806 1.00 54.97 406 ALA A O 1
ATOM 3128 N N . PRO A 1 407 ? -25.214 24.878 -26.149 1.00 44.66 407 PRO A N 1
ATOM 3129 C CA . PRO A 1 407 ? -26.378 25.000 -25.290 1.00 44.66 407 PRO A CA 1
ATOM 3130 C C . PRO A 1 407 ? -27.115 23.664 -25.251 1.00 44.66 407 PRO A C 1
ATOM 3132 O O . PRO A 1 407 ? -27.747 23.250 -26.219 1.00 44.66 407 PRO A O 1
ATOM 3135 N N . SER A 1 408 ? -27.018 22.987 -24.119 1.00 43.28 408 SER A N 1
ATOM 3136 C CA . SER A 1 408 ? -27.962 21.954 -23.722 1.00 43.28 408 SER A CA 1
ATOM 3137 C C . SER A 1 408 ? -28.134 22.078 -22.223 1.00 43.28 408 SER A C 1
ATOM 3139 O O . SER A 1 408 ? -27.145 21.987 -21.488 1.00 43.28 408 SER A O 1
ATOM 3141 N N . ASP A 1 409 ? -29.371 22.347 -21.815 1.00 44.41 409 ASP A N 1
ATOM 3142 C CA . ASP A 1 409 ? -29.806 22.395 -20.426 1.00 44.41 409 ASP A CA 1
ATOM 3143 C C . ASP A 1 409 ? -29.191 21.183 -19.687 1.00 44.41 409 ASP A C 1
ATOM 3145 O O . ASP A 1 409 ? -29.410 20.035 -20.066 1.00 44.41 409 ASP A O 1
ATOM 3149 N N . SER A 1 410 ? -28.281 21.457 -18.746 1.00 50.59 410 SER A N 1
ATOM 3150 C CA . SER A 1 410 ? -27.605 20.487 -17.854 1.00 50.59 410 SER A CA 1
ATOM 3151 C C . SER A 1 410 ? -26.685 19.393 -18.446 1.00 50.59 410 SER A C 1
ATOM 3153 O O . SER A 1 410 ? -26.499 18.349 -17.823 1.00 50.59 410 SER A O 1
ATOM 3155 N N . SER A 1 411 ? -26.007 19.598 -19.583 1.00 49.50 411 SER A N 1
ATOM 3156 C CA . SER A 1 411 ? -24.956 18.643 -20.014 1.00 49.50 411 SER A CA 1
ATOM 3157 C C . SER A 1 411 ? -23.597 18.885 -19.344 1.00 49.50 411 SER A C 1
ATOM 3159 O O . SER A 1 411 ? -23.105 20.015 -19.361 1.00 49.50 411 SER A O 1
ATOM 3161 N N . SER A 1 412 ? -22.922 17.820 -18.909 1.00 53.72 412 SER A N 1
ATOM 3162 C CA . SER A 1 412 ? -21.548 17.878 -18.397 1.00 53.72 412 SER A CA 1
ATOM 3163 C C . SER A 1 412 ? -20.565 17.205 -19.366 1.00 53.72 412 SER A C 1
ATOM 3165 O O . SER A 1 412 ? -20.820 16.125 -19.905 1.00 53.72 412 SER A O 1
ATOM 3167 N N . VAL A 1 413 ? -19.421 17.848 -19.620 1.00 52.59 413 VAL A N 1
ATOM 3168 C CA . VAL A 1 413 ? -18.325 17.269 -20.417 1.00 52.59 413 VAL A CA 1
ATOM 3169 C C . VAL A 1 413 ? -17.314 16.644 -19.464 1.00 52.59 413 VAL A C 1
ATOM 3171 O O . VAL A 1 413 ? -16.633 17.360 -18.731 1.00 52.59 413 VAL A O 1
ATOM 3174 N N . TYR A 1 414 ? -17.189 15.320 -19.486 1.00 54.00 414 TYR A N 1
ATOM 3175 C CA . TYR A 1 414 ? -16.250 14.595 -18.630 1.00 54.00 414 TYR A CA 1
ATOM 3176 C C . TYR A 1 414 ? -15.035 14.132 -19.424 1.00 54.00 414 TYR A C 1
ATOM 3178 O O . TYR A 1 414 ? -15.087 13.936 -20.639 1.00 54.00 414 TYR A O 1
ATOM 3186 N N . LEU A 1 415 ? -13.914 13.950 -18.736 1.00 49.91 415 LEU A N 1
ATOM 3187 C CA . LEU A 1 415 ? -12.745 13.308 -19.324 1.00 49.91 415 LEU A CA 1
ATOM 3188 C C . LEU A 1 415 ? -12.938 11.799 -19.212 1.00 49.91 415 LEU A C 1
ATOM 3190 O O . LEU A 1 415 ? -12.526 11.186 -18.229 1.00 49.91 415 LEU A O 1
ATOM 3194 N N . THR A 1 416 ? -13.590 11.187 -20.204 1.00 48.88 416 THR A N 1
ATOM 3195 C CA . THR A 1 416 ? -13.716 9.729 -20.200 1.00 48.88 416 THR A CA 1
ATOM 3196 C C . THR A 1 416 ? -12.391 9.096 -20.606 1.00 48.88 416 THR A C 1
ATOM 3198 O O . THR A 1 416 ? -11.709 9.526 -21.543 1.00 48.88 416 THR A O 1
ATOM 3201 N N . TRP A 1 417 ? -12.012 8.055 -19.875 1.00 49.38 417 TRP A N 1
ATOM 3202 C CA . TRP A 1 417 ? -10.871 7.234 -20.231 1.00 49.38 417 TRP A CA 1
ATOM 3203 C C . TRP A 1 417 ? -11.246 6.388 -21.445 1.00 49.38 417 TRP A C 1
ATOM 3205 O O . TRP A 1 417 ? -12.108 5.511 -21.347 1.00 49.38 417 TRP A O 1
ATOM 3215 N N . LEU A 1 418 ? -10.599 6.628 -22.588 1.00 55.44 418 LEU A N 1
ATOM 3216 C CA . LEU A 1 418 ? -10.617 5.633 -23.645 1.00 55.44 418 LEU A CA 1
ATOM 3217 C C . LEU A 1 418 ? -9.584 4.557 -23.313 1.00 55.44 418 LEU A C 1
ATOM 3219 O O . LEU A 1 418 ? -8.450 4.875 -22.926 1.00 55.44 418 LEU A O 1
ATOM 3223 N N . PRO A 1 419 ? -9.935 3.279 -23.498 1.00 48.41 419 PRO A N 1
ATOM 3224 C CA . PRO A 1 419 ? -8.995 2.215 -23.229 1.00 48.41 419 PRO A CA 1
ATOM 3225 C C . PRO A 1 419 ? -7.685 2.374 -24.012 1.00 48.41 419 PRO A C 1
ATOM 3227 O O . PRO A 1 419 ? -7.670 2.836 -25.149 1.00 48.41 419 PRO A O 1
ATOM 3230 N N . GLY A 1 420 ? -6.541 2.095 -23.385 1.00 46.22 420 GLY A N 1
ATOM 3231 C CA . GLY A 1 420 ? -5.223 2.296 -24.013 1.00 46.22 420 GLY A CA 1
ATOM 3232 C C . GLY A 1 420 ? -4.533 3.628 -23.710 1.00 46.22 420 GLY A C 1
ATOM 3233 O O . GLY A 1 420 ? -3.495 3.919 -24.304 1.00 46.22 420 GLY A O 1
ATOM 3234 N N . GLY A 1 421 ? -5.044 4.398 -22.743 1.00 44.28 421 GLY A N 1
ATOM 3235 C CA . GLY A 1 421 ? -4.283 5.455 -22.066 1.00 44.28 421 GLY A CA 1
ATOM 3236 C C . GLY A 1 421 ? -4.336 6.844 -22.703 1.00 44.28 421 GLY A C 1
ATOM 3237 O O . GLY A 1 421 ? -3.462 7.656 -22.408 1.00 44.28 421 GLY A O 1
ATOM 3238 N N . GLY A 1 422 ? -5.331 7.118 -23.549 1.00 49.88 422 GLY A N 1
ATOM 3239 C CA . GLY A 1 422 ? -5.684 8.478 -23.962 1.00 49.88 422 GLY A CA 1
ATOM 3240 C C . GLY A 1 422 ? -6.993 8.897 -23.298 1.00 49.88 422 GLY A C 1
ATOM 3241 O O . GLY A 1 422 ? -7.947 8.121 -23.294 1.00 49.88 422 GLY A O 1
ATOM 3242 N N . HIS A 1 423 ? -7.057 10.107 -22.745 1.00 55.09 423 HIS A N 1
ATOM 3243 C CA . HIS A 1 423 ? -8.333 10.690 -22.334 1.00 55.09 423 HIS A CA 1
ATOM 3244 C C . HIS A 1 423 ? -8.838 11.535 -23.500 1.00 55.09 423 HIS A C 1
ATOM 3246 O O . HIS A 1 423 ? -8.141 12.450 -23.941 1.00 55.09 423 HIS A O 1
ATOM 3252 N N . LEU A 1 424 ? -10.021 11.209 -24.021 1.00 58.59 424 LEU A N 1
ATOM 3253 C CA . LEU A 1 424 ? -10.745 12.129 -24.892 1.00 58.59 424 LEU A CA 1
ATOM 3254 C C . LEU A 1 424 ? -11.791 12.853 -24.043 1.00 58.59 424 LEU A C 1
ATOM 3256 O O . LEU A 1 424 ? -12.426 12.218 -23.194 1.00 58.59 424 LEU A O 1
ATOM 3260 N N . PRO A 1 425 ? -12.008 14.159 -24.262 1.00 62.88 425 PRO A N 1
ATOM 3261 C CA . PRO A 1 425 ? -13.180 14.810 -23.708 1.00 62.88 425 PRO A CA 1
ATOM 3262 C C . PRO A 1 425 ? -14.406 14.100 -24.287 1.00 62.88 425 PRO A C 1
ATOM 3264 O O . PRO A 1 425 ? -14.511 13.927 -25.497 1.00 62.88 425 PRO A O 1
ATOM 3267 N N . TRP A 1 426 ? -15.306 13.640 -23.429 1.00 73.00 426 TRP A N 1
ATOM 3268 C CA . TRP A 1 426 ? -16.479 12.871 -23.820 1.00 73.00 426 TRP A CA 1
ATOM 3269 C C . TRP A 1 426 ? -17.698 13.484 -23.155 1.00 73.00 426 TRP A C 1
ATOM 3271 O O . TRP A 1 426 ? -17.771 13.608 -21.930 1.00 73.00 426 TRP A O 1
ATOM 3281 N N . LYS A 1 427 ? -18.647 13.936 -23.969 1.00 73.56 427 LYS A N 1
ATOM 3282 C CA . LYS A 1 427 ? -19.823 14.642 -23.469 1.00 73.56 427 LYS A CA 1
ATOM 3283 C C . LYS A 1 427 ? -20.860 13.633 -23.004 1.00 73.56 427 LYS A C 1
ATOM 3285 O O . LYS A 1 427 ? -21.121 12.660 -23.713 1.00 73.56 427 LYS A O 1
ATOM 3290 N N . VAL A 1 428 ? -21.472 13.886 -21.853 1.00 71.81 428 VAL A N 1
ATOM 3291 C CA . VAL A 1 428 ? -22.618 13.116 -21.364 1.00 71.81 428 VAL A CA 1
ATOM 3292 C C . VAL A 1 428 ? -23.823 14.048 -21.283 1.00 71.81 428 VAL A C 1
ATOM 3294 O O . VAL A 1 428 ? -23.746 15.132 -20.699 1.00 71.81 428 VAL A O 1
ATOM 3297 N N . PHE A 1 429 ? -24.916 13.665 -21.937 1.00 73.00 429 PHE A N 1
ATOM 3298 C CA . PHE A 1 429 ? -26.180 14.396 -21.871 1.00 73.00 429 PHE A CA 1
ATOM 3299 C C . PHE A 1 429 ? -26.898 14.094 -20.554 1.00 73.00 429 PHE A C 1
ATOM 3301 O O . PHE A 1 429 ? -26.735 13.016 -19.982 1.00 73.00 429 PHE A O 1
ATOM 3308 N N . GLU A 1 430 ? -27.707 15.038 -20.076 1.00 64.75 430 GLU A N 1
ATOM 3309 C CA . GLU A 1 430 ? -28.542 14.820 -18.895 1.00 64.75 430 GLU A CA 1
ATOM 3310 C C . GLU A 1 430 ? -29.438 13.581 -19.082 1.00 64.75 430 GLU A C 1
ATOM 3312 O O . GLU A 1 430 ? -30.010 13.359 -20.151 1.00 64.75 430 GLU A O 1
ATOM 3317 N N . GLY A 1 431 ? -29.531 12.739 -18.049 1.00 60.47 431 GLY A N 1
ATOM 3318 C CA . GLY A 1 431 ? -30.316 11.501 -18.078 1.00 60.47 431 GLY A CA 1
ATOM 3319 C C . GLY A 1 431 ? -29.641 10.302 -18.759 1.00 60.47 431 GLY A C 1
ATOM 3320 O O . GLY A 1 431 ? -30.157 9.192 -18.632 1.00 60.47 431 GLY A O 1
ATOM 3321 N N . VAL A 1 432 ? -28.487 10.488 -19.413 1.00 70.56 432 VAL A N 1
ATOM 3322 C CA . VAL A 1 432 ? -27.628 9.392 -19.893 1.00 70.56 432 VAL A CA 1
ATOM 3323 C C . VAL A 1 432 ? -26.660 8.998 -18.780 1.00 70.56 432 VAL A C 1
ATOM 3325 O O . VAL A 1 432 ? -26.125 9.860 -18.085 1.00 70.56 432 VAL A O 1
ATOM 3328 N N . TYR A 1 433 ? -26.418 7.692 -18.604 1.00 66.75 433 TYR A N 1
ATOM 3329 C CA . TYR A 1 433 ? -25.498 7.209 -17.572 1.00 66.75 433 TYR A CA 1
ATOM 3330 C C . TYR A 1 433 ? -24.121 7.870 -17.709 1.00 66.75 433 TYR A C 1
ATOM 3332 O O . TYR A 1 433 ? -23.433 7.734 -18.727 1.00 66.75 433 TYR A O 1
ATOM 3340 N N . GLN A 1 434 ? -23.725 8.567 -16.649 1.00 58.00 434 GLN A N 1
ATOM 3341 C CA . GLN A 1 434 ? -22.426 9.194 -16.535 1.00 58.00 434 GLN A CA 1
ATOM 3342 C C . GLN A 1 434 ? -21.390 8.151 -16.090 1.00 58.00 434 GLN A C 1
ATOM 3344 O O . GLN A 1 434 ? -21.560 7.527 -15.042 1.00 58.00 434 GLN A O 1
ATOM 3349 N N . PRO A 1 435 ? -20.285 7.966 -16.831 1.00 54.41 435 PRO A N 1
ATOM 3350 C CA . PRO A 1 435 ? -19.110 7.309 -16.280 1.00 54.41 435 PRO A CA 1
ATOM 3351 C C . PRO A 1 435 ? -18.558 8.229 -15.181 1.00 54.41 435 PRO A C 1
ATOM 3353 O O . PRO A 1 435 ? -18.018 9.284 -15.504 1.00 54.41 435 PRO A O 1
ATOM 3356 N N . GLU A 1 436 ? -18.769 7.897 -13.904 1.00 48.47 436 GLU A N 1
ATOM 3357 C CA . GLU A 1 436 ? -18.306 8.724 -12.777 1.00 48.47 436 GLU A CA 1
ATOM 3358 C C . GLU A 1 436 ? -16.793 9.021 -12.869 1.00 48.47 436 GLU A C 1
ATOM 3360 O O . GLU A 1 436 ? -16.003 8.175 -13.314 1.00 48.47 436 GLU A O 1
ATOM 3365 N N . ASP A 1 437 ? -16.436 10.258 -12.502 1.00 37.31 437 ASP A N 1
ATOM 3366 C CA . ASP A 1 437 ? -15.091 10.845 -12.547 1.00 37.31 437 ASP A CA 1
ATOM 3367 C C . ASP A 1 437 ? -14.058 10.025 -11.762 1.00 37.31 437 ASP A C 1
ATOM 3369 O O . ASP A 1 437 ? -14.392 9.492 -10.715 1.00 37.31 437 ASP A O 1
ATOM 3373 N N . ALA A 1 438 ? -12.819 9.996 -12.282 1.00 37.56 438 ALA A N 1
ATOM 3374 C CA . ALA A 1 438 ? -11.475 9.800 -11.689 1.00 37.56 438 ALA A CA 1
ATOM 3375 C C . ALA A 1 438 ? -11.199 8.849 -10.488 1.00 37.56 438 ALA A C 1
ATOM 3377 O O . ALA A 1 438 ? -10.040 8.472 -10.311 1.00 37.56 438 ALA A O 1
ATOM 3378 N N . ASP A 1 439 ? -12.185 8.405 -9.717 1.00 35.47 439 ASP A N 1
ATOM 3379 C CA . ASP A 1 439 ? -12.085 7.410 -8.651 1.00 35.47 439 ASP A CA 1
ATOM 3380 C C . ASP A 1 439 ? -12.421 6.014 -9.210 1.00 35.47 439 ASP A C 1
ATOM 3382 O O . ASP A 1 439 ? -13.525 5.527 -9.017 1.00 35.47 439 ASP A O 1
ATOM 3386 N N . ASP A 1 440 ? -11.486 5.406 -9.956 1.00 41.84 440 ASP A N 1
ATOM 3387 C CA . ASP A 1 440 ? -11.249 3.965 -10.267 1.00 41.84 440 ASP A CA 1
ATOM 3388 C C . ASP A 1 440 ? -12.412 2.921 -10.372 1.00 41.84 440 ASP A C 1
ATOM 3390 O O . ASP A 1 440 ? -12.158 1.714 -10.468 1.00 41.84 440 ASP A O 1
ATOM 3394 N N . ASN A 1 441 ? -13.691 3.307 -10.384 1.00 45.78 441 ASN A N 1
ATOM 3395 C CA . ASN A 1 441 ? -14.805 2.400 -10.077 1.00 45.78 441 ASN A CA 1
ATOM 3396 C C . ASN A 1 441 ? -16.030 2.515 -10.996 1.00 45.78 441 ASN A C 1
ATOM 3398 O O . ASN A 1 441 ? -17.040 1.848 -10.743 1.00 45.78 441 ASN A O 1
ATOM 3402 N N . SER A 1 442 ? -15.972 3.293 -12.083 1.00 57.00 442 SER A N 1
ATOM 3403 C CA . SER A 1 442 ? -17.091 3.328 -13.030 1.00 57.00 442 SER A CA 1
ATOM 3404 C C . SER A 1 442 ? -17.098 2.090 -13.932 1.00 57.00 442 SER A C 1
ATOM 3406 O O . SER A 1 442 ? -16.081 1.628 -14.452 1.00 57.00 442 SER A O 1
ATOM 3408 N N . GLY A 1 443 ? -18.289 1.535 -14.156 1.00 57.06 443 GLY A N 1
ATOM 3409 C CA . GLY A 1 443 ? -18.462 0.291 -14.902 1.00 57.06 443 GLY A CA 1
ATOM 3410 C C . GLY A 1 443 ? -17.945 0.289 -16.333 1.00 57.06 443 GLY A C 1
ATOM 3411 O O . GLY A 1 443 ? -17.506 -0.741 -16.850 1.00 57.06 443 GLY A O 1
ATOM 3412 N N . ALA A 1 444 ? -17.967 1.465 -16.955 1.00 62.62 444 ALA A N 1
ATOM 3413 C CA . ALA A 1 444 ? -17.436 1.666 -18.287 1.00 62.62 444 ALA A CA 1
ATOM 3414 C C . ALA A 1 444 ? -15.901 1.549 -18.322 1.00 62.62 444 ALA A C 1
ATOM 3416 O O . ALA A 1 444 ? -15.354 1.053 -19.307 1.00 62.62 444 ALA A O 1
ATOM 3417 N N . GLN A 1 445 ? -15.192 1.926 -17.253 1.00 66.62 445 GLN A N 1
ATOM 3418 C CA . GLN A 1 445 ? -13.733 1.813 -17.202 1.00 66.62 445 GLN A CA 1
ATOM 3419 C C . GLN A 1 445 ? -13.276 0.354 -17.135 1.00 66.62 445 GLN A C 1
ATOM 3421 O O . GLN A 1 445 ? -12.368 -0.019 -17.871 1.00 66.62 445 GLN A O 1
ATOM 3426 N N . HIS A 1 446 ? -13.924 -0.498 -16.333 1.00 71.81 446 HIS A N 1
ATOM 3427 C CA . HIS A 1 446 ? -13.522 -1.910 -16.194 1.00 71.81 446 HIS A CA 1
ATOM 3428 C C . HIS A 1 446 ? -13.748 -2.713 -17.479 1.00 71.81 446 HIS A C 1
ATOM 3430 O O . HIS A 1 446 ? -12.857 -3.446 -17.910 1.00 71.81 446 HIS A O 1
ATOM 3436 N N . LEU A 1 447 ? -14.902 -2.534 -18.138 1.00 77.50 447 LEU A N 1
ATOM 3437 C CA . LEU A 1 447 ? -15.135 -3.124 -19.462 1.00 77.50 447 LEU A CA 1
ATOM 3438 C C . LEU A 1 447 ? -14.120 -2.586 -20.478 1.00 77.50 447 LEU A C 1
ATOM 3440 O O . LEU A 1 447 ? -13.549 -3.345 -21.256 1.00 77.50 447 LEU A O 1
ATOM 3444 N N . GLY A 1 448 ? -13.829 -1.289 -20.406 1.00 76.75 448 GLY A N 1
ATOM 3445 C CA . GLY A 1 448 ? -12.781 -0.664 -21.194 1.00 76.75 448 GLY A CA 1
ATOM 3446 C C . GLY A 1 448 ? -11.410 -1.324 -21.009 1.00 76.75 448 GLY A C 1
ATOM 3447 O O . GLY A 1 448 ? -10.754 -1.668 -21.988 1.00 76.75 448 GLY A O 1
ATOM 3448 N N . GLN A 1 449 ? -10.978 -1.544 -19.766 1.00 73.75 449 GLN A N 1
ATOM 3449 C CA . GLN A 1 449 ? -9.692 -2.171 -19.448 1.00 73.75 449 GLN A CA 1
ATOM 3450 C C . GLN A 1 449 ? -9.587 -3.575 -20.043 1.00 73.75 449 GLN A C 1
ATOM 3452 O O . GLN A 1 449 ? -8.566 -3.895 -20.651 1.00 73.75 449 GLN A O 1
ATOM 3457 N N . ALA A 1 450 ? -10.651 -4.374 -19.946 1.00 78.81 450 ALA A N 1
ATOM 3458 C CA . ALA A 1 450 ? -10.699 -5.695 -20.564 1.00 78.81 450 ALA A CA 1
ATOM 3459 C C . ALA A 1 450 ? -10.560 -5.622 -22.097 1.00 78.81 450 ALA A C 1
ATOM 3461 O O . ALA A 1 450 ? -9.787 -6.383 -22.680 1.00 78.81 450 ALA A O 1
ATOM 3462 N N . LEU A 1 451 ? -11.232 -4.664 -22.750 1.00 82.50 451 LEU A N 1
ATOM 3463 C CA . LEU A 1 451 ? -11.108 -4.447 -24.197 1.00 82.50 451 LEU A CA 1
ATOM 3464 C C . LEU A 1 451 ? -9.680 -4.056 -24.605 1.00 82.50 451 LEU A C 1
ATOM 3466 O O . LEU A 1 451 ? -9.187 -4.528 -25.630 1.00 82.50 451 LEU A O 1
ATOM 3470 N N . ASP A 1 452 ? -8.994 -3.230 -23.810 1.00 77.69 452 ASP A N 1
ATOM 3471 C CA . ASP A 1 452 ? -7.602 -2.859 -24.089 1.00 77.69 452 ASP A CA 1
ATOM 3472 C C . ASP A 1 452 ? -6.626 -4.005 -23.846 1.00 77.69 452 ASP A C 1
ATOM 3474 O O . ASP A 1 452 ? -5.700 -4.192 -24.631 1.00 77.69 452 ASP A O 1
ATOM 3478 N N . MET A 1 453 ? -6.832 -4.799 -22.794 1.00 76.38 453 MET A N 1
ATOM 3479 C CA . MET A 1 453 ? -6.040 -6.005 -22.550 1.00 76.38 453 MET A CA 1
ATOM 3480 C C . MET A 1 453 ? -6.172 -6.983 -23.720 1.00 76.38 453 MET A C 1
ATOM 3482 O O . MET A 1 453 ? -5.156 -7.431 -24.255 1.00 76.38 453 MET A O 1
ATOM 3486 N N . ALA A 1 454 ? -7.399 -7.222 -24.188 1.00 80.94 454 ALA A N 1
ATOM 3487 C CA . ALA A 1 454 ? -7.659 -8.065 -25.349 1.00 80.94 454 ALA A CA 1
ATOM 3488 C C . ALA A 1 454 ? -7.031 -7.494 -26.632 1.00 80.94 454 ALA A C 1
ATOM 3490 O O . ALA A 1 454 ? -6.427 -8.234 -27.406 1.00 80.94 454 ALA A O 1
ATOM 3491 N N . HIS A 1 455 ? -7.092 -6.174 -26.840 1.00 80.94 455 HIS A N 1
ATOM 3492 C CA . HIS A 1 455 ? -6.422 -5.521 -27.966 1.00 80.94 455 HIS A CA 1
ATOM 3493 C C . HIS A 1 455 ? -4.892 -5.624 -27.900 1.00 80.94 455 HIS A C 1
ATOM 3495 O O . HIS A 1 455 ? -4.237 -5.764 -28.927 1.00 80.94 455 HIS A O 1
ATOM 3501 N N . ARG A 1 456 ? -4.288 -5.539 -26.711 1.00 75.06 456 ARG A N 1
ATOM 3502 C CA . ARG A 1 456 ? -2.832 -5.699 -26.562 1.00 75.06 456 ARG A CA 1
ATOM 3503 C C . ARG A 1 456 ? -2.392 -7.134 -26.820 1.00 75.06 456 ARG A C 1
ATOM 3505 O O . ARG A 1 456 ? -1.310 -7.332 -27.365 1.00 75.06 456 ARG A O 1
ATOM 3512 N N . ALA A 1 457 ? -3.215 -8.105 -26.430 1.00 77.12 457 ALA A N 1
ATOM 3513 C CA . ALA A 1 457 ? -2.982 -9.514 -26.721 1.00 77.12 457 ALA A CA 1
ATOM 3514 C C . ALA A 1 457 ? -3.134 -9.817 -28.223 1.00 77.12 457 ALA A C 1
ATOM 3516 O O . ALA A 1 457 ? -2.322 -10.551 -28.782 1.00 77.12 457 ALA A O 1
ATOM 3517 N N . ASP A 1 458 ? -4.119 -9.203 -28.887 1.00 81.81 458 ASP A N 1
ATOM 3518 C CA . ASP A 1 458 ? -4.319 -9.267 -30.337 1.00 81.81 458 ASP A CA 1
ATOM 3519 C C . ASP A 1 458 ? -4.562 -7.865 -30.937 1.00 81.81 458 ASP A C 1
ATOM 3521 O O . ASP A 1 458 ? -5.702 -7.382 -31.004 1.00 81.81 458 ASP A O 1
ATOM 3525 N N . PRO A 1 459 ? -3.506 -7.204 -31.456 1.00 81.06 459 PRO A N 1
ATOM 3526 C CA . PRO A 1 459 ? -3.628 -5.892 -32.094 1.00 81.06 459 PRO A CA 1
ATOM 3527 C C . PRO A 1 459 ? -4.550 -5.873 -33.322 1.00 81.06 459 PRO A C 1
ATOM 3529 O O . PRO A 1 459 ? -4.976 -4.803 -33.756 1.00 81.06 459 PRO A O 1
ATOM 3532 N N . THR A 1 460 ? -4.879 -7.037 -33.888 1.00 85.00 460 THR A N 1
ATOM 3533 C CA . THR A 1 460 ? -5.770 -7.178 -35.049 1.00 85.00 460 THR A CA 1
ATOM 3534 C C . THR A 1 460 ? -7.222 -7.463 -34.666 1.00 85.00 460 THR A C 1
ATOM 3536 O O . THR A 1 460 ? -8.086 -7.546 -35.544 1.00 85.00 460 THR A O 1
ATOM 3539 N N . LEU A 1 461 ? -7.525 -7.564 -33.368 1.00 86.38 461 LEU A N 1
ATOM 3540 C CA . LEU A 1 461 ? -8.833 -7.966 -32.853 1.00 86.38 461 LEU A CA 1
ATOM 3541 C C . LEU A 1 461 ? -9.979 -7.133 -33.447 1.00 86.38 461 LEU A C 1
ATOM 3543 O O . LEU A 1 461 ? -10.931 -7.696 -33.990 1.00 86.38 461 LEU A O 1
ATOM 3547 N N . PHE A 1 462 ? -9.843 -5.806 -33.429 1.00 89.94 462 PHE A N 1
ATOM 3548 C CA . PHE A 1 462 ? -10.844 -4.864 -33.941 1.00 89.94 462 PHE A CA 1
ATOM 3549 C C . PHE A 1 462 ? -10.720 -4.581 -35.442 1.00 89.94 462 PHE A C 1
ATOM 3551 O O . PHE A 1 462 ? -11.679 -4.116 -36.052 1.00 89.94 462 PHE A O 1
ATOM 3558 N N . VAL A 1 463 ? -9.575 -4.860 -36.069 1.00 90.50 463 VAL A N 1
ATOM 3559 C CA . VAL A 1 463 ? -9.318 -4.470 -37.463 1.00 90.50 463 VAL A CA 1
ATOM 3560 C C . VAL A 1 463 ? -10.284 -5.192 -38.405 1.00 90.50 463 VAL A C 1
ATOM 3562 O O . VAL A 1 463 ? -10.303 -6.419 -38.484 1.00 90.50 463 VAL A O 1
ATOM 3565 N N . GLY A 1 464 ? -11.107 -4.418 -39.119 1.00 90.12 464 GLY A N 1
ATOM 3566 C CA . GLY A 1 464 ? -12.114 -4.935 -40.051 1.00 90.12 464 GLY A CA 1
ATOM 3567 C C . GLY A 1 464 ? -13.310 -5.632 -39.386 1.00 90.12 464 GLY A C 1
ATOM 3568 O O . GLY A 1 464 ? -14.148 -6.196 -40.091 1.00 90.12 464 GLY A O 1
ATOM 3569 N N . ALA A 1 465 ? -13.399 -5.600 -38.054 1.00 92.62 465 ALA A N 1
ATOM 3570 C CA . ALA A 1 465 ? -14.438 -6.272 -37.285 1.00 92.62 465 ALA A CA 1
ATOM 3571 C C . ALA A 1 465 ? -15.787 -5.542 -37.368 1.00 92.62 465 ALA A C 1
ATOM 3573 O O . ALA A 1 465 ? -15.824 -4.310 -37.382 1.00 92.62 465 ALA A O 1
ATOM 3574 N N . ASP A 1 466 ? -16.877 -6.311 -37.348 1.00 94.75 466 ASP A N 1
ATOM 3575 C CA . ASP A 1 466 ? -18.187 -5.806 -36.932 1.00 94.75 466 ASP A CA 1
ATOM 3576 C C . ASP A 1 466 ? -18.329 -5.995 -35.425 1.00 94.75 466 ASP A C 1
ATOM 3578 O O . ASP A 1 466 ? -18.119 -7.098 -34.903 1.00 94.75 466 ASP A O 1
ATOM 3582 N N . VAL A 1 467 ? -18.667 -4.900 -34.751 1.00 96.19 467 VAL A N 1
ATOM 3583 C CA . VAL A 1 467 ? -18.720 -4.791 -33.292 1.00 96.19 467 VAL A CA 1
ATOM 3584 C C . VAL A 1 467 ? -20.143 -4.459 -32.868 1.00 96.19 467 VAL A C 1
ATOM 3586 O O . VAL A 1 467 ? -20.788 -3.634 -33.511 1.00 96.19 467 VAL A O 1
ATOM 3589 N N . LEU A 1 468 ? -20.620 -5.091 -31.800 1.00 95.81 468 LEU A N 1
ATOM 3590 C CA . LEU A 1 468 ? -21.921 -4.823 -31.193 1.00 95.81 468 LEU A CA 1
ATOM 3591 C C . LEU A 1 468 ? -21.736 -4.376 -29.741 1.00 95.81 468 LEU A C 1
ATOM 3593 O O . LEU A 1 468 ? -21.108 -5.087 -28.960 1.00 95.81 468 LEU A O 1
ATOM 3597 N N . ASP A 1 469 ? -22.279 -3.214 -29.398 1.00 93.12 469 ASP A N 1
ATOM 3598 C CA . ASP A 1 469 ? -22.198 -2.578 -28.083 1.00 93.12 469 ASP A CA 1
ATOM 3599 C C . ASP A 1 469 ? -23.607 -2.416 -27.498 1.00 93.12 469 ASP A C 1
ATOM 3601 O O . ASP A 1 469 ? -24.426 -1.680 -28.046 1.00 93.12 469 ASP A O 1
ATOM 3605 N N . MET A 1 470 ? -23.923 -3.147 -26.429 1.00 89.75 470 MET A N 1
ATOM 3606 C CA . MET A 1 470 ? -25.246 -3.153 -25.799 1.00 89.75 470 MET A CA 1
ATOM 3607 C C . MET A 1 470 ? -25.212 -2.476 -24.430 1.00 89.75 470 MET A C 1
ATOM 3609 O O . MET A 1 470 ? -24.386 -2.818 -23.580 1.00 89.75 470 MET A O 1
ATOM 3613 N N . GLY A 1 471 ? -26.148 -1.553 -24.198 1.00 82.50 471 GLY A N 1
ATOM 3614 C CA . GLY A 1 471 ? -26.096 -0.662 -23.036 1.00 82.50 471 GLY A CA 1
ATOM 3615 C C . GLY A 1 471 ? -24.940 0.329 -23.166 1.00 82.50 471 GLY A C 1
ATOM 3616 O O . GLY A 1 471 ? -24.172 0.532 -22.224 1.00 82.50 471 GLY A O 1
ATOM 3617 N N . MET A 1 472 ? -24.770 0.874 -24.371 1.00 83.12 472 MET A N 1
ATOM 3618 C CA . MET A 1 472 ? -23.602 1.670 -24.744 1.00 83.12 472 MET A CA 1
ATOM 3619 C C . MET A 1 472 ? -23.556 3.049 -24.062 1.00 83.12 472 MET A C 1
ATOM 3621 O O . MET A 1 472 ? -22.493 3.677 -24.024 1.00 83.12 472 MET A O 1
ATOM 3625 N N . GLY A 1 473 ? -24.688 3.552 -23.550 1.00 83.00 473 GLY A N 1
ATOM 3626 C CA . GLY A 1 473 ? -24.784 4.886 -22.964 1.00 83.00 473 GLY A CA 1
ATOM 3627 C C . GLY A 1 473 ? -24.286 5.965 -23.929 1.00 83.00 473 GLY A C 1
ATOM 3628 O O . GLY A 1 473 ? -24.689 6.021 -25.086 1.00 83.00 473 GLY A O 1
ATOM 3629 N N . SER A 1 474 ? -23.347 6.797 -23.477 1.00 80.06 474 SER A N 1
ATOM 3630 C CA . SER A 1 474 ? -22.734 7.858 -24.292 1.00 80.06 474 SER A CA 1
ATOM 3631 C C . SER A 1 474 ? -21.743 7.361 -25.365 1.00 80.06 474 SER A C 1
ATOM 3633 O O . SER A 1 474 ? -21.112 8.180 -26.037 1.00 80.06 474 SER A O 1
ATOM 3635 N N . GLY A 1 475 ? -21.581 6.044 -25.539 1.00 84.00 475 GLY A N 1
ATOM 3636 C CA . GLY A 1 475 ? -20.817 5.405 -26.619 1.00 84.00 475 GLY A CA 1
ATOM 3637 C C . GLY A 1 475 ? -19.282 5.306 -26.494 1.00 84.00 475 GLY A C 1
ATOM 3638 O O . GLY A 1 475 ? -18.627 5.243 -27.541 1.00 84.00 475 GLY A O 1
ATOM 3639 N N . PRO A 1 476 ? -18.645 5.280 -25.303 1.00 81.00 476 PRO A N 1
ATOM 3640 C CA . PRO A 1 476 ? -17.180 5.261 -25.206 1.00 81.00 476 PRO A CA 1
ATOM 3641 C C . PRO A 1 476 ? -16.535 3.976 -25.765 1.00 81.00 476 PRO A C 1
ATOM 3643 O O . PRO A 1 476 ? -15.495 4.052 -26.424 1.00 81.00 476 PRO A O 1
ATOM 3646 N N . HIS A 1 477 ? -17.135 2.793 -25.564 1.00 85.62 477 HIS A N 1
ATOM 3647 C CA . HIS A 1 477 ? -16.594 1.520 -26.082 1.00 85.62 477 HIS A CA 1
ATOM 3648 C C . HIS A 1 477 ? -16.789 1.383 -27.590 1.00 85.62 477 HIS A C 1
ATOM 3650 O O . HIS A 1 477 ? -15.872 0.961 -28.296 1.00 85.62 477 HIS A O 1
ATOM 3656 N N . THR A 1 478 ? -17.939 1.827 -28.095 1.00 89.19 478 THR A N 1
ATOM 3657 C CA . THR A 1 478 ? -18.190 2.023 -29.527 1.00 89.19 478 THR A CA 1
ATOM 3658 C C . THR A 1 478 ? -17.111 2.901 -30.170 1.00 89.19 478 THR A C 1
ATOM 3660 O O . THR A 1 478 ? -16.489 2.500 -31.159 1.00 89.19 478 THR A O 1
ATOM 3663 N N . GLY A 1 479 ? -16.824 4.069 -29.583 1.00 85.50 479 GLY A N 1
ATOM 3664 C CA . GLY A 1 479 ? -15.757 4.957 -30.048 1.00 85.50 479 GLY A CA 1
ATOM 3665 C C . GLY A 1 479 ? -14.382 4.287 -30.027 1.00 85.50 479 GLY A C 1
ATOM 3666 O O . GLY A 1 479 ? -13.641 4.358 -31.010 1.00 85.50 479 GLY A O 1
ATOM 3667 N N . TYR A 1 480 ? -14.059 3.568 -28.948 1.00 84.12 480 TYR A N 1
ATOM 3668 C CA . TYR A 1 480 ? -12.815 2.804 -28.836 1.00 84.12 480 TYR A CA 1
ATOM 3669 C C . TYR A 1 480 ? -12.659 1.772 -29.960 1.00 84.12 480 TYR A C 1
ATOM 3671 O O . TYR A 1 480 ? -11.624 1.723 -30.626 1.00 84.12 480 TYR A O 1
ATOM 3679 N N . ALA A 1 481 ? -13.696 0.977 -30.218 1.00 88.12 481 ALA A N 1
ATOM 3680 C CA . ALA A 1 481 ? -13.666 -0.058 -31.240 1.00 88.12 481 ALA A CA 1
ATOM 3681 C C . ALA A 1 481 ? -13.449 0.520 -32.650 1.00 88.12 481 ALA A C 1
ATOM 3683 O O . ALA A 1 481 ? -12.620 0.014 -33.415 1.00 88.12 481 ALA A O 1
ATOM 3684 N N . LEU A 1 482 ? -14.134 1.622 -32.979 1.00 89.75 482 LEU A N 1
ATOM 3685 C CA . LEU A 1 482 ? -13.950 2.339 -34.245 1.00 89.75 482 LEU A CA 1
ATOM 3686 C C . LEU A 1 482 ? -12.525 2.896 -34.377 1.00 89.75 482 LEU A C 1
ATOM 3688 O O . LEU A 1 482 ? -11.896 2.731 -35.425 1.00 89.75 482 LEU A O 1
ATOM 3692 N N . LEU A 1 483 ? -11.966 3.464 -33.303 1.00 83.38 483 LEU A N 1
ATOM 3693 C CA . LEU A 1 483 ? -10.571 3.917 -33.266 1.00 83.38 483 LEU A CA 1
ATOM 3694 C C . LEU A 1 483 ? -9.565 2.765 -33.431 1.00 83.38 483 LEU A C 1
ATOM 3696 O O . LEU A 1 483 ? -8.463 2.979 -33.940 1.00 83.38 483 LEU A O 1
ATOM 3700 N N . ARG A 1 484 ? -9.906 1.536 -33.039 1.00 84.12 484 ARG A N 1
ATOM 3701 C CA . ARG A 1 484 ? -9.060 0.349 -33.261 1.00 84.12 484 ARG A CA 1
ATOM 3702 C C . ARG A 1 484 ? -9.262 -0.310 -34.627 1.00 84.12 484 ARG A C 1
ATOM 3704 O O . ARG A 1 484 ? -8.679 -1.357 -34.897 1.00 84.12 484 ARG A O 1
ATOM 3711 N N . GLY A 1 485 ? -10.009 0.336 -35.521 1.00 86.75 485 GLY A N 1
ATOM 3712 C CA . GLY A 1 485 ? -10.144 -0.088 -36.910 1.00 86.75 485 GLY A CA 1
ATOM 3713 C C . GLY A 1 485 ? -11.329 -1.010 -37.170 1.00 86.75 485 GLY A C 1
ATOM 3714 O O . GLY A 1 485 ? -11.326 -1.691 -38.200 1.00 86.75 485 GLY A O 1
ATOM 3715 N N . ALA A 1 486 ? -12.337 -1.023 -36.290 1.00 93.25 486 ALA A N 1
ATOM 3716 C CA . ALA A 1 486 ? -13.608 -1.673 -36.590 1.00 93.25 486 ALA A CA 1
ATOM 3717 C C . ALA A 1 486 ? -14.180 -1.147 -37.914 1.00 93.25 486 ALA A C 1
ATOM 3719 O O . ALA A 1 486 ? -14.137 0.052 -38.223 1.00 93.25 486 ALA A O 1
ATOM 3720 N N . ARG A 1 487 ? -14.694 -2.073 -38.727 1.00 94.56 487 ARG A N 1
ATOM 3721 C CA . ARG A 1 487 ? -15.342 -1.744 -39.999 1.00 94.56 487 ARG A CA 1
ATOM 3722 C C . ARG A 1 487 ? -16.651 -1.010 -39.740 1.00 94.56 487 ARG A C 1
ATOM 3724 O O . ARG A 1 487 ? -16.946 -0.041 -40.435 1.00 94.56 487 ARG A O 1
ATOM 3731 N N . ARG A 1 488 ? -17.410 -1.488 -38.753 1.00 94.56 488 ARG A N 1
ATOM 3732 C CA . ARG A 1 488 ? -18.698 -0.944 -38.326 1.00 94.56 488 ARG A CA 1
ATOM 3733 C C . ARG A 1 488 ? -18.921 -1.254 -36.849 1.00 94.56 488 ARG A C 1
ATOM 3735 O O . ARG A 1 488 ? -18.562 -2.338 -36.388 1.00 94.56 488 ARG A O 1
ATOM 3742 N N . ALA A 1 489 ? -19.544 -0.324 -36.138 1.00 94.88 489 ALA A N 1
ATOM 3743 C CA . ALA A 1 489 ? -20.000 -0.524 -34.770 1.00 94.88 489 ALA A CA 1
ATOM 3744 C C . ALA A 1 489 ? -21.519 -0.335 -34.703 1.00 94.88 489 ALA A C 1
ATOM 3746 O O . ALA A 1 489 ? -22.048 0.667 -35.179 1.00 94.88 489 ALA A O 1
ATOM 3747 N N . VAL A 1 490 ? -22.213 -1.321 -34.149 1.00 95.19 490 VAL A N 1
ATOM 3748 C CA . VAL A 1 490 ? -23.652 -1.285 -33.904 1.00 95.19 490 VAL A CA 1
ATOM 3749 C C . VAL A 1 490 ? -23.862 -1.051 -32.416 1.00 95.19 490 VAL A C 1
ATOM 3751 O O . VAL A 1 490 ? -23.357 -1.819 -31.605 1.00 95.19 490 VAL A O 1
ATOM 3754 N N . GLY A 1 491 ? -24.580 0.007 -32.067 1.00 92.50 491 GLY A N 1
ATOM 3755 C CA . GLY A 1 491 ? -24.915 0.358 -30.694 1.00 92.50 491 GLY A CA 1
ATOM 3756 C C . GLY A 1 491 ? -26.382 0.107 -30.392 1.00 92.50 491 GLY A C 1
ATOM 3757 O O . GLY A 1 491 ? -27.246 0.400 -31.220 1.00 92.50 491 GLY A O 1
ATOM 3758 N N . ILE A 1 492 ? -26.665 -0.420 -29.208 1.00 91.19 492 ILE A N 1
ATOM 3759 C CA . ILE A 1 492 ? -28.022 -0.611 -28.706 1.00 91.19 492 ILE A CA 1
ATOM 3760 C C . ILE A 1 492 ? -28.127 0.038 -27.337 1.00 91.19 492 ILE A C 1
ATOM 3762 O O . ILE A 1 492 ? -27.322 -0.235 -26.443 1.00 91.19 492 ILE A O 1
ATOM 3766 N N . ASP A 1 493 ? -29.150 0.864 -27.171 1.00 88.31 493 ASP A N 1
ATOM 3767 C CA . ASP A 1 493 ? -29.535 1.399 -25.875 1.00 88.31 493 ASP A CA 1
ATOM 3768 C C . ASP A 1 493 ? -31.058 1.513 -25.791 1.00 88.31 493 ASP A C 1
ATOM 3770 O O . ASP A 1 493 ? -31.746 1.645 -26.800 1.00 88.31 493 ASP A O 1
ATOM 3774 N N . VAL A 1 494 ? -31.605 1.463 -24.585 1.00 81.75 494 VAL A N 1
ATOM 3775 C CA . VAL A 1 494 ? -33.053 1.582 -24.369 1.00 81.75 494 VAL A CA 1
ATOM 3776 C C . VAL A 1 494 ? -33.506 3.041 -24.436 1.00 81.75 494 VAL A C 1
ATOM 3778 O O . VAL A 1 494 ? -34.695 3.310 -24.606 1.00 81.75 494 VAL A O 1
ATOM 3781 N N . GLN A 1 495 ? -32.566 3.988 -24.343 1.00 78.50 495 GLN A N 1
ATOM 3782 C CA . GLN A 1 495 ? -32.822 5.421 -24.437 1.00 78.50 495 GLN A CA 1
ATOM 3783 C C . GLN A 1 495 ? -32.367 5.992 -25.787 1.00 78.50 495 GLN A C 1
ATOM 3785 O O . GLN A 1 495 ? -31.191 5.921 -26.143 1.00 78.50 495 GLN A O 1
ATOM 3790 N N . GLN A 1 496 ? -33.274 6.673 -26.498 1.00 83.69 496 GLN A N 1
ATOM 3791 C CA . GLN A 1 496 ? -32.917 7.451 -27.695 1.00 83.69 496 GLN A CA 1
ATOM 3792 C C . GLN A 1 496 ? -31.850 8.510 -27.376 1.00 83.69 496 GLN A C 1
ATOM 3794 O O . GLN A 1 496 ? -30.895 8.661 -28.129 1.00 83.69 496 GLN A O 1
ATOM 3799 N N . THR A 1 497 ? -31.946 9.164 -26.213 1.00 79.06 497 THR A N 1
ATOM 3800 C CA . THR A 1 497 ? -30.979 10.176 -25.759 1.00 79.06 497 THR A CA 1
ATOM 3801 C C . THR A 1 497 ? -29.553 9.627 -25.647 1.00 79.06 497 THR A C 1
ATOM 3803 O O . THR A 1 497 ? -28.601 10.354 -25.918 1.00 79.06 497 THR A O 1
ATOM 3806 N N . ALA A 1 498 ? -29.381 8.347 -25.297 1.00 81.56 498 ALA A N 1
ATOM 3807 C CA . ALA A 1 498 ? -28.068 7.703 -25.258 1.00 81.56 498 ALA A CA 1
ATOM 3808 C C . ALA A 1 498 ? -27.492 7.519 -26.673 1.00 81.56 498 ALA A C 1
ATOM 3810 O O . ALA A 1 498 ? -26.325 7.841 -26.909 1.00 81.56 498 ALA A O 1
ATOM 3811 N N . LEU A 1 499 ? -28.323 7.105 -27.641 1.00 86.94 499 LEU A N 1
ATOM 3812 C CA . LEU A 1 499 ? -27.913 7.046 -29.047 1.00 86.94 499 LEU A CA 1
ATOM 3813 C C . LEU A 1 499 ? -27.539 8.421 -29.598 1.00 86.94 499 LEU A C 1
ATOM 3815 O O . LEU A 1 499 ? -26.491 8.553 -30.230 1.00 86.94 499 LEU A O 1
ATOM 3819 N N . ASP A 1 500 ? -28.358 9.437 -29.328 1.00 85.00 500 ASP A N 1
ATOM 3820 C CA . ASP A 1 500 ? -28.111 10.807 -29.779 1.00 85.00 500 ASP A CA 1
ATOM 3821 C C . ASP A 1 500 ? -26.815 11.352 -29.165 1.00 85.00 500 ASP A C 1
ATOM 3823 O O . ASP A 1 500 ? -26.015 11.998 -29.844 1.00 85.00 500 ASP A O 1
ATOM 3827 N N . ASN A 1 501 ? -26.553 11.034 -27.894 1.00 85.44 501 ASN A N 1
ATOM 3828 C CA . ASN A 1 501 ? -25.326 11.420 -27.214 1.00 85.44 501 ASN A CA 1
ATOM 3829 C C . ASN A 1 501 ? -24.088 10.721 -27.803 1.00 85.44 501 ASN A C 1
ATOM 3831 O O . ASN A 1 501 ? -23.068 11.382 -28.018 1.00 85.44 501 ASN A O 1
ATOM 3835 N N . ALA A 1 502 ? -24.157 9.418 -28.087 1.00 86.31 502 ALA A N 1
ATOM 3836 C CA . ALA A 1 502 ? -23.069 8.694 -28.743 1.00 86.31 502 ALA A CA 1
ATOM 3837 C C . ALA A 1 502 ? -22.821 9.199 -30.169 1.00 86.31 502 ALA A C 1
ATOM 3839 O O . ALA A 1 502 ? -21.667 9.397 -30.551 1.00 86.31 502 ALA A O 1
ATOM 3840 N N . TRP A 1 503 ? -23.889 9.471 -30.927 1.00 87.12 503 TRP A N 1
ATOM 3841 C CA . TRP A 1 503 ? -23.796 10.067 -32.258 1.00 87.12 503 TRP A CA 1
ATOM 3842 C C . TRP A 1 503 ? -23.104 11.424 -32.199 1.00 87.12 503 TRP A C 1
ATOM 3844 O O . TRP A 1 503 ? -22.142 11.649 -32.926 1.00 87.12 503 TRP A O 1
ATOM 3854 N N . TRP A 1 504 ? -23.521 12.283 -31.266 1.00 86.19 504 TRP A N 1
ATOM 3855 C CA . TRP A 1 504 ? -22.901 13.583 -31.046 1.00 86.19 504 TRP A CA 1
ATOM 3856 C C . TRP A 1 504 ? -21.411 13.450 -30.721 1.00 86.19 504 TRP A C 1
ATOM 3858 O O . TRP A 1 504 ? -20.594 14.143 -31.318 1.00 86.19 504 TRP A O 1
ATOM 3868 N N . ASN A 1 505 ? -21.025 12.533 -29.825 1.00 83.31 505 ASN A N 1
ATOM 3869 C CA . ASN A 1 505 ? -19.613 12.318 -29.496 1.00 83.31 505 ASN A CA 1
ATOM 3870 C C . ASN A 1 505 ? -18.810 11.828 -30.707 1.00 83.31 505 ASN A C 1
ATOM 3872 O O . ASN A 1 505 ? -17.694 12.293 -30.931 1.00 83.31 505 ASN A O 1
ATOM 3876 N N . LEU A 1 506 ? -19.359 10.911 -31.502 1.00 86.25 506 LEU A N 1
ATOM 3877 C CA . LEU A 1 506 ? -18.683 10.399 -32.689 1.00 86.25 506 LEU A CA 1
ATOM 3878 C C . LEU A 1 506 ? -18.586 11.452 -33.789 1.00 86.25 506 LEU A C 1
ATOM 3880 O O . LEU A 1 506 ? -17.515 11.620 -34.352 1.00 86.25 506 LEU A O 1
ATOM 3884 N N . GLU A 1 507 ? -19.650 12.189 -34.082 1.00 85.62 507 GLU A N 1
ATOM 3885 C CA . GLU A 1 507 ? -19.640 13.258 -35.084 1.00 85.62 507 GLU A CA 1
ATOM 3886 C C . GLU A 1 507 ? -18.707 14.400 -34.675 1.00 85.62 507 GLU A C 1
ATOM 3888 O O . GLU A 1 507 ? -17.934 14.905 -35.490 1.00 85.62 507 GLU A O 1
ATOM 3893 N N . HIS A 1 508 ? -18.727 14.770 -33.395 1.00 79.38 508 HIS A N 1
ATOM 3894 C CA . HIS A 1 508 ? -17.939 15.882 -32.884 1.00 79.38 508 HIS A CA 1
ATOM 3895 C C . HIS A 1 508 ? -16.459 15.522 -32.760 1.00 79.38 508 HIS A C 1
ATOM 3897 O O . HIS A 1 508 ? -15.606 16.273 -33.230 1.00 79.38 508 HIS A O 1
ATOM 3903 N N . TRP A 1 509 ? -16.125 14.374 -32.164 1.00 75.19 509 TRP A N 1
ATOM 3904 C CA . TRP A 1 509 ? -14.730 13.989 -31.929 1.00 75.19 509 TRP A CA 1
ATOM 3905 C C . TRP A 1 509 ? -14.114 13.201 -33.078 1.00 75.19 509 TRP A C 1
ATOM 3907 O O . TRP A 1 509 ? -12.906 13.300 -33.278 1.00 75.19 509 TRP A O 1
ATOM 3917 N N . MET A 1 510 ? -14.914 12.434 -33.825 1.00 79.19 510 MET A N 1
ATOM 3918 C CA . MET A 1 510 ? -14.467 11.485 -34.855 1.00 79.19 510 MET A CA 1
ATOM 3919 C C . MET A 1 510 ? -15.333 11.518 -36.127 1.00 79.19 510 MET A C 1
ATOM 3921 O O . MET A 1 510 ? -15.821 10.469 -36.564 1.00 79.19 510 MET A O 1
ATOM 3925 N N . PRO A 1 511 ? -15.510 12.686 -36.770 1.00 81.50 511 PRO A N 1
ATOM 3926 C CA . PRO A 1 511 ? -16.462 12.849 -37.872 1.00 81.50 511 PRO A CA 1
ATOM 3927 C C . PRO A 1 511 ? -16.247 11.849 -39.020 1.00 81.50 511 PRO A C 1
ATOM 3929 O O . PRO A 1 511 ? -17.206 11.356 -39.607 1.00 81.50 511 PRO A O 1
ATOM 3932 N N . GLU A 1 512 ? -14.996 11.470 -39.303 1.00 83.62 512 GLU A N 1
ATOM 3933 C CA . GLU A 1 512 ? -14.670 10.486 -40.349 1.00 83.62 512 GLU A CA 1
ATOM 3934 C C . GLU A 1 512 ? -15.072 9.040 -40.008 1.00 83.62 512 GLU A C 1
ATOM 3936 O O . GLU A 1 512 ? -15.187 8.187 -40.892 1.00 83.62 512 GLU A O 1
ATOM 3941 N N . LEU A 1 513 ? -15.274 8.743 -38.723 1.00 85.69 513 LEU A N 1
ATOM 3942 C CA . LEU A 1 513 ? -15.687 7.431 -38.226 1.00 85.69 513 LEU A CA 1
ATOM 3943 C C . LEU A 1 513 ? -17.180 7.379 -37.890 1.00 85.69 513 LEU A C 1
ATOM 3945 O O . LEU A 1 513 ? -17.732 6.282 -37.853 1.00 85.69 513 LEU A O 1
ATOM 3949 N N . ALA A 1 514 ? -17.840 8.527 -37.700 1.00 86.62 514 ALA A N 1
ATOM 3950 C CA . ALA A 1 514 ? -19.256 8.611 -37.335 1.00 86.62 514 ALA A CA 1
ATOM 3951 C C . ALA A 1 514 ? -20.166 7.844 -38.309 1.00 86.62 514 ALA A C 1
ATOM 3953 O O . ALA A 1 514 ? -21.040 7.097 -37.885 1.00 86.62 514 ALA A O 1
ATOM 3954 N N . GLY A 1 515 ? -19.880 7.900 -39.616 1.00 89.88 515 GLY A N 1
ATOM 3955 C CA . GLY A 1 515 ? -20.623 7.146 -40.638 1.00 89.88 515 GLY A CA 1
ATOM 3956 C C . GLY A 1 515 ? -20.497 5.614 -40.553 1.00 89.88 515 GLY A C 1
ATOM 3957 O O . GLY A 1 515 ? -21.146 4.907 -41.321 1.00 89.88 515 GLY A O 1
ATOM 3958 N N . ARG A 1 516 ? -19.656 5.083 -39.656 1.00 93.75 516 ARG A N 1
ATOM 3959 C CA . ARG A 1 516 ? -19.500 3.641 -39.386 1.00 93.75 516 ARG A CA 1
ATOM 3960 C C . ARG A 1 516 ? -20.276 3.180 -38.155 1.00 93.75 516 ARG A C 1
ATOM 3962 O O . ARG A 1 516 ? -20.227 1.993 -37.829 1.00 93.75 516 ARG A O 1
ATOM 3969 N N . PHE A 1 517 ? -20.942 4.094 -37.460 1.00 95.56 517 PHE A N 1
ATOM 3970 C CA . PHE A 1 517 ? -21.796 3.785 -36.327 1.00 95.56 517 PHE A CA 1
ATOM 3971 C C . PHE A 1 517 ? -23.250 3.625 -36.778 1.00 95.56 517 PHE A C 1
ATOM 3973 O O . PHE A 1 517 ? -23.713 4.320 -37.681 1.00 95.56 517 PHE A O 1
ATOM 3980 N N . VAL A 1 518 ? -23.965 2.683 -36.169 1.00 93.62 518 VAL A N 1
ATOM 3981 C CA . VAL A 1 518 ? -25.402 2.473 -36.377 1.00 93.62 518 VAL A CA 1
ATOM 3982 C C . VAL A 1 518 ? -26.043 2.229 -35.017 1.00 93.62 518 VAL A C 1
ATOM 3984 O O . VAL A 1 518 ? -25.648 1.294 -34.328 1.00 93.62 518 VAL A O 1
ATOM 3987 N N . GLY A 1 519 ? -27.016 3.052 -34.628 1.00 91.81 519 GLY A N 1
ATOM 3988 C CA . GLY A 1 519 ? -27.710 2.940 -33.343 1.00 91.81 519 GLY A CA 1
ATOM 3989 C C . GLY A 1 519 ? -29.125 2.377 -33.482 1.00 91.81 519 GLY A C 1
ATOM 3990 O O . GLY A 1 519 ? -29.843 2.752 -34.409 1.00 91.81 519 GLY A O 1
ATOM 3991 N N . TYR A 1 520 ? -29.543 1.529 -32.542 1.00 92.94 520 TYR A N 1
ATOM 3992 C CA . TYR A 1 520 ? -30.922 1.046 -32.426 1.00 92.94 520 TYR A CA 1
ATOM 3993 C C . TYR A 1 520 ? -31.456 1.229 -31.008 1.00 92.94 520 TYR A C 1
ATOM 3995 O O . TYR A 1 520 ? -30.778 0.892 -30.038 1.00 92.94 520 TYR A O 1
ATOM 4003 N N . VAL A 1 521 ? -32.680 1.754 -30.893 1.00 89.00 521 VAL A N 1
ATOM 4004 C CA . VAL A 1 521 ? -33.346 1.897 -29.595 1.00 89.00 521 VAL A CA 1
ATOM 4005 C C . VAL A 1 521 ? -34.085 0.611 -29.258 1.00 89.00 521 VAL A C 1
ATOM 4007 O O . VAL A 1 521 ? -34.945 0.176 -30.024 1.00 89.00 521 VAL A O 1
ATOM 4010 N N . GLY A 1 522 ? -33.787 0.024 -28.102 1.00 84.12 522 GLY A N 1
ATOM 4011 C CA . GLY A 1 522 ? -34.516 -1.126 -27.576 1.00 84.12 522 GLY A CA 1
ATOM 4012 C C . GLY A 1 522 ? -33.691 -1.989 -26.625 1.00 84.12 522 GLY A C 1
ATOM 4013 O O . GLY A 1 522 ? -32.567 -1.652 -26.264 1.00 84.12 522 GLY A O 1
ATOM 4014 N N . ASP A 1 523 ? -34.267 -3.120 -26.217 1.00 82.19 523 ASP A N 1
ATOM 4015 C CA . ASP A 1 523 ? -33.661 -4.037 -25.248 1.00 82.19 523 ASP A CA 1
ATOM 4016 C C . ASP A 1 523 ? -32.855 -5.147 -25.941 1.00 82.19 523 ASP A C 1
ATOM 4018 O O . ASP A 1 523 ? -33.403 -5.930 -26.718 1.00 82.19 523 ASP A O 1
ATOM 4022 N N . VAL A 1 524 ? -31.555 -5.228 -25.633 1.00 85.38 524 VAL A N 1
ATOM 4023 C CA . VAL A 1 524 ? -30.619 -6.293 -26.048 1.00 85.38 524 VAL A CA 1
ATOM 4024 C C . VAL A 1 524 ? -30.847 -6.759 -27.501 1.00 85.38 524 VAL A C 1
ATOM 4026 O O . VAL A 1 524 ? -30.536 -6.034 -28.440 1.00 85.38 524 VAL A O 1
ATOM 4029 N N . TRP A 1 525 ? -31.375 -7.970 -27.716 1.00 89.62 525 TRP A N 1
ATOM 4030 C CA . TRP A 1 525 ? -31.519 -8.571 -29.046 1.00 89.62 525 TRP A CA 1
ATOM 4031 C C . TRP A 1 525 ? -32.762 -8.090 -29.797 1.00 89.62 525 TRP A C 1
ATOM 4033 O O . TRP A 1 525 ? -32.764 -8.130 -31.029 1.00 89.62 525 TRP A O 1
ATOM 4043 N N . ASP A 1 526 ? -33.793 -7.634 -29.082 1.00 85.81 526 ASP A N 1
ATOM 4044 C CA . ASP A 1 526 ? -35.089 -7.250 -29.654 1.00 85.81 526 ASP A CA 1
ATOM 4045 C C . ASP A 1 526 ? -35.010 -5.910 -30.398 1.00 85.81 526 ASP A C 1
ATOM 4047 O O . ASP A 1 526 ? -35.812 -5.638 -31.290 1.00 85.81 526 ASP A O 1
ATOM 4051 N N . ALA A 1 527 ? -34.003 -5.091 -30.078 1.00 86.50 527 ALA A N 1
ATOM 4052 C CA . ALA A 1 527 ? -33.733 -3.829 -30.761 1.00 86.50 527 ALA A CA 1
ATOM 4053 C C . ALA A 1 527 ? -33.194 -4.012 -32.191 1.00 86.50 527 ALA A C 1
ATOM 4055 O O . ALA A 1 527 ? -33.247 -3.083 -32.998 1.00 86.50 527 ALA A O 1
ATOM 4056 N N . LEU A 1 528 ? -32.646 -5.189 -32.521 1.00 89.19 528 LEU A N 1
ATOM 4057 C CA . LEU A 1 528 ? -32.049 -5.417 -33.833 1.00 89.19 528 LEU A CA 1
ATOM 4058 C C . LEU A 1 528 ? -33.141 -5.571 -34.907 1.00 89.19 528 LEU A C 1
ATOM 4060 O O . LEU A 1 528 ? -33.967 -6.492 -34.823 1.00 89.19 528 LEU A O 1
ATOM 4064 N N . PRO A 1 529 ? -33.129 -4.743 -35.970 1.00 87.50 529 PRO A N 1
ATOM 4065 C CA . PRO A 1 529 ? -34.080 -4.885 -37.066 1.00 87.50 529 PRO A CA 1
ATOM 4066 C C . PRO A 1 529 ? -33.868 -6.218 -37.786 1.00 87.50 529 PRO A C 1
ATOM 4068 O O . PRO A 1 529 ? -32.783 -6.797 -37.738 1.00 87.50 529 PRO A O 1
ATOM 4071 N N . ALA A 1 530 ? -34.878 -6.680 -38.527 1.00 83.88 530 ALA A N 1
ATOM 4072 C CA . ALA A 1 530 ? -34.822 -7.947 -39.266 1.00 83.88 530 ALA A CA 1
ATOM 4073 C C . ALA A 1 530 ? -33.567 -8.091 -40.154 1.00 83.88 530 ALA A C 1
ATOM 4075 O O . ALA A 1 530 ? -33.051 -9.193 -40.319 1.00 83.88 530 ALA A O 1
ATOM 4076 N N . THR A 1 531 ? -33.036 -6.979 -40.671 1.00 79.88 531 THR A N 1
ATOM 4077 C CA . THR A 1 531 ? -31.800 -6.930 -41.469 1.00 79.88 531 THR A CA 1
ATOM 4078 C C . THR A 1 531 ? -30.533 -7.271 -40.684 1.00 79.88 531 THR A C 1
ATOM 4080 O O . THR A 1 531 ? -29.565 -7.722 -41.282 1.00 79.88 531 THR A O 1
ATOM 4083 N N . GLU A 1 532 ? -30.526 -7.072 -39.365 1.00 82.50 532 GLU A N 1
ATOM 4084 C CA . GLU A 1 532 ? -29.401 -7.388 -38.475 1.00 82.50 532 GLU A CA 1
ATOM 4085 C C . GLU A 1 532 ? -29.653 -8.657 -37.644 1.00 82.50 532 GLU A C 1
ATOM 4087 O O . GLU A 1 532 ? -28.778 -9.109 -36.906 1.00 82.50 532 GLU A O 1
ATOM 4092 N N . GLN A 1 533 ? -30.839 -9.271 -37.755 1.00 79.06 533 GLN A N 1
ATOM 4093 C CA . GLN A 1 533 ? -31.205 -10.450 -36.963 1.00 79.06 533 GLN A CA 1
ATOM 4094 C C . GLN A 1 533 ? -30.412 -11.719 -37.308 1.00 79.06 533 GLN A C 1
ATOM 4096 O O . GLN A 1 533 ? -30.393 -12.668 -36.530 1.00 79.06 533 GLN A O 1
ATOM 4101 N N . THR A 1 534 ? -29.718 -11.740 -38.441 1.00 81.44 534 THR A N 1
ATOM 4102 C CA . THR A 1 534 ? -28.844 -12.852 -38.839 1.00 81.44 534 THR A CA 1
ATOM 4103 C C . THR A 1 534 ? -27.368 -12.462 -38.871 1.00 81.44 534 THR A C 1
ATOM 4105 O O . THR A 1 534 ? -26.530 -13.281 -39.241 1.00 81.44 534 THR A O 1
ATOM 4108 N N . THR A 1 535 ? -27.032 -11.217 -38.517 1.00 87.06 535 THR A N 1
ATOM 4109 C CA . THR A 1 535 ? -25.648 -10.737 -38.509 1.00 87.06 535 THR A CA 1
ATOM 4110 C C . THR A 1 535 ? -24.887 -11.367 -37.347 1.00 87.06 535 THR A C 1
ATOM 4112 O O . THR A 1 535 ? -25.353 -11.347 -36.204 1.00 87.06 535 THR A O 1
ATOM 4115 N N . THR A 1 536 ? -23.694 -11.891 -37.637 1.00 92.94 536 THR A N 1
ATOM 4116 C CA . THR A 1 536 ? -22.729 -12.302 -36.614 1.00 92.94 536 THR A CA 1
ATOM 4117 C C . THR A 1 536 ? -21.679 -11.224 -36.398 1.00 92.94 536 THR A C 1
ATOM 4119 O O . THR A 1 536 ? -21.130 -10.693 -37.365 1.00 92.94 536 THR A O 1
ATOM 4122 N N . PHE A 1 537 ? -21.332 -10.964 -35.146 1.00 95.00 537 PHE A N 1
ATOM 4123 C CA . PHE A 1 537 ? -20.354 -9.960 -34.751 1.00 95.00 537 PHE A CA 1
ATOM 4124 C C . PHE A 1 537 ? -19.086 -10.639 -34.243 1.00 95.00 537 PHE A C 1
ATOM 4126 O O . PHE A 1 537 ? -19.140 -11.659 -33.550 1.00 95.00 537 PHE A O 1
ATOM 4133 N N . LYS A 1 538 ? -17.925 -10.075 -34.592 1.00 94.12 538 LYS A N 1
ATOM 4134 C CA . LYS A 1 538 ? -16.635 -10.571 -34.089 1.00 94.12 538 LYS A CA 1
ATOM 4135 C C . LYS A 1 538 ? -16.448 -10.179 -32.622 1.00 94.12 538 LYS A C 1
ATOM 4137 O O . LYS A 1 538 ? -15.802 -10.910 -31.881 1.00 94.12 538 LYS A O 1
ATOM 4142 N N . ILE A 1 539 ? -17.010 -9.043 -32.211 1.00 95.88 539 ILE A N 1
ATOM 4143 C CA . ILE A 1 539 ? -16.918 -8.533 -30.842 1.00 95.88 539 ILE A CA 1
ATOM 4144 C C . ILE A 1 539 ? -18.314 -8.125 -30.385 1.00 95.88 539 ILE A C 1
ATOM 4146 O O . ILE A 1 539 ? -18.980 -7.357 -31.078 1.00 95.88 539 ILE A O 1
ATOM 4150 N N . ILE A 1 540 ? -18.749 -8.635 -29.234 1.00 96.19 540 ILE A N 1
ATOM 4151 C CA . ILE A 1 540 ? -20.027 -8.273 -28.608 1.00 96.19 540 ILE A CA 1
ATOM 4152 C C . ILE A 1 540 ? -19.752 -7.799 -27.184 1.00 96.19 540 ILE A C 1
ATOM 4154 O O . ILE A 1 540 ? -19.009 -8.441 -26.450 1.00 96.19 540 ILE A O 1
ATOM 4158 N N . MET A 1 541 ? -20.329 -6.677 -26.783 1.00 92.62 541 MET A N 1
ATOM 4159 C CA . MET A 1 541 ? -20.081 -6.055 -25.486 1.00 92.62 541 MET A CA 1
ATOM 4160 C C . MET A 1 541 ? -21.414 -5.819 -24.787 1.00 92.62 541 MET A C 1
ATOM 4162 O O . MET A 1 541 ? -22.363 -5.352 -25.413 1.00 92.62 541 MET A O 1
ATOM 4166 N N . LEU A 1 542 ? -21.481 -6.146 -23.497 1.00 88.44 542 LEU A N 1
ATOM 4167 C CA . LEU A 1 542 ? -22.603 -5.782 -22.639 1.00 88.44 542 LEU A CA 1
ATOM 4168 C C . LEU A 1 542 ? -22.083 -5.173 -21.337 1.00 88.44 542 LEU A C 1
ATOM 4170 O O . LEU A 1 542 ? -21.501 -5.861 -20.488 1.00 88.44 542 LEU A O 1
ATOM 4174 N N . ASN A 1 543 ? -22.350 -3.880 -21.162 1.00 77.12 543 ASN A N 1
ATOM 4175 C CA . ASN A 1 543 ? -22.131 -3.178 -19.904 1.00 77.12 543 ASN A CA 1
ATOM 4176 C C . ASN A 1 543 ? -23.411 -3.215 -19.057 1.00 77.12 543 ASN A C 1
ATOM 4178 O O . ASN A 1 543 ? -24.161 -2.244 -18.997 1.00 77.12 543 ASN A O 1
ATOM 4182 N N . ALA A 1 544 ? -23.687 -4.354 -18.418 1.00 68.00 544 ALA A N 1
ATOM 4183 C CA . ALA A 1 544 ? -24.898 -4.500 -17.617 1.00 68.00 544 ALA A CA 1
ATOM 4184 C C . ALA A 1 544 ? -24.938 -3.463 -16.465 1.00 68.00 544 ALA A C 1
ATOM 4186 O O . ALA A 1 544 ? -23.935 -3.303 -15.757 1.00 68.00 544 ALA A O 1
ATOM 4187 N N . PRO A 1 545 ? -26.066 -2.756 -16.247 1.00 61.38 545 PRO A N 1
ATOM 4188 C CA . PRO A 1 545 ? -26.201 -1.824 -15.132 1.00 61.38 545 PRO A CA 1
ATOM 4189 C C . PRO A 1 545 ? -26.271 -2.563 -13.779 1.00 61.38 545 PRO A C 1
ATOM 4191 O O . PRO A 1 545 ? -26.659 -3.735 -13.729 1.00 61.38 545 PRO A O 1
ATOM 4194 N N . PRO A 1 546 ? -25.932 -1.892 -12.662 1.00 52.38 546 PRO A N 1
ATOM 4195 C CA . PRO A 1 546 ? -26.148 -2.431 -11.321 1.00 52.38 546 PRO A CA 1
ATOM 4196 C C . PRO A 1 546 ? -27.636 -2.695 -11.066 1.00 52.38 546 PRO A C 1
ATOM 4198 O O . PRO A 1 546 ? -28.494 -1.897 -11.446 1.00 52.38 546 PRO A O 1
ATOM 4201 N N . VAL A 1 547 ? -27.953 -3.780 -10.359 1.00 50.91 547 VAL A N 1
ATOM 4202 C CA . VAL A 1 547 ? -29.332 -4.071 -9.943 1.00 50.91 547 VAL A CA 1
ATOM 4203 C C . VAL A 1 547 ? -29.658 -3.279 -8.673 1.00 50.91 547 VAL A C 1
ATOM 4205 O O . VAL A 1 547 ? -29.483 -3.772 -7.561 1.00 50.91 547 VAL A O 1
ATOM 4208 N N . TYR A 1 548 ? -30.094 -2.025 -8.812 1.00 46.56 548 TYR A N 1
ATOM 4209 C CA . TYR A 1 548 ? -30.514 -1.206 -7.670 1.00 46.56 548 TYR A CA 1
ATOM 4210 C C . TYR A 1 548 ? -31.965 -1.518 -7.282 1.00 46.56 548 TYR A C 1
ATOM 4212 O O . TYR A 1 548 ? -32.893 -1.145 -7.990 1.00 46.56 548 TYR A O 1
ATOM 4220 N N . SER A 1 549 ? -32.187 -2.159 -6.131 1.00 37.31 549 SER A N 1
ATOM 4221 C CA . SER A 1 549 ? -33.544 -2.451 -5.638 1.00 37.31 549 SER A CA 1
ATOM 4222 C C . SER A 1 549 ? -34.178 -1.329 -4.797 1.00 37.31 549 SER A C 1
ATOM 4224 O O . SER A 1 549 ? -35.310 -1.493 -4.345 1.00 37.31 549 SER A O 1
ATOM 4226 N N . ARG A 1 550 ? -33.504 -0.188 -4.562 1.00 36.78 550 ARG A N 1
ATOM 4227 C CA . ARG A 1 550 ? -34.030 0.903 -3.705 1.00 36.78 550 ARG A CA 1
ATOM 4228 C C . ARG A 1 550 ? -33.546 2.316 -4.066 1.00 36.78 550 ARG A C 1
ATOM 4230 O O . ARG A 1 550 ? -33.037 3.025 -3.202 1.00 36.78 550 ARG A O 1
ATOM 4237 N N . LEU A 1 551 ? -33.747 2.768 -5.302 1.00 35.06 551 LEU A N 1
ATOM 4238 C CA . LEU A 1 551 ? -33.763 4.213 -5.561 1.00 35.06 551 LEU A CA 1
ATOM 4239 C C . LEU A 1 551 ? -35.199 4.738 -5.466 1.00 35.06 551 LEU A C 1
ATOM 4241 O O . LEU A 1 551 ? -36.116 4.238 -6.113 1.00 35.06 551 LEU A O 1
ATOM 4245 N N . ALA A 1 552 ? -35.376 5.726 -4.588 1.00 28.14 552 ALA A N 1
ATOM 4246 C CA . ALA A 1 552 ? -36.565 6.561 -4.491 1.00 28.14 552 ALA A CA 1
ATOM 4247 C C . ALA A 1 552 ? -36.825 7.285 -5.836 1.00 28.14 552 ALA A C 1
ATOM 4249 O O . ALA A 1 552 ? -35.888 7.489 -6.608 1.00 28.14 552 ALA A O 1
ATOM 4250 N N . PRO A 1 553 ? -38.075 7.687 -6.130 1.00 33.84 553 PRO A N 1
ATOM 4251 C CA . PRO A 1 553 ? -38.551 8.043 -7.471 1.00 33.84 553 PRO A CA 1
ATOM 4252 C C . PRO A 1 553 ? -38.089 9.432 -7.952 1.00 33.84 553 PRO A C 1
ATOM 4254 O O . PRO A 1 553 ? -38.916 10.310 -8.191 1.00 33.84 553 PRO A O 1
ATOM 4257 N N . ARG A 1 554 ? -36.777 9.658 -8.094 1.00 36.53 554 ARG A N 1
ATOM 4258 C CA . ARG A 1 554 ? -36.258 10.828 -8.825 1.00 36.53 554 ARG A CA 1
ATOM 4259 C C . ARG A 1 554 ? -35.888 10.546 -10.280 1.00 36.53 554 ARG A C 1
ATOM 4261 O O . ARG A 1 554 ? -36.011 11.466 -11.074 1.00 36.53 554 ARG A O 1
ATOM 4268 N N . ASP A 1 555 ? -35.607 9.298 -10.657 1.00 41.41 555 ASP A N 1
ATOM 4269 C CA . ASP A 1 555 ? -35.223 8.963 -12.035 1.00 41.41 555 ASP A CA 1
ATOM 4270 C C . ASP A 1 555 ? -36.211 7.987 -12.681 1.00 41.41 555 ASP A C 1
ATOM 4272 O O . ASP A 1 555 ? -35.999 6.778 -12.741 1.00 41.41 555 ASP A O 1
ATOM 4276 N N . ALA A 1 556 ? -37.310 8.526 -13.209 1.00 34.78 556 ALA A N 1
ATOM 4277 C CA . ALA A 1 556 ? -38.311 7.786 -13.988 1.00 34.78 556 ALA A CA 1
ATOM 4278 C C . ALA A 1 556 ? -37.797 7.286 -15.365 1.00 34.78 556 ALA A C 1
ATOM 4280 O O . ALA A 1 556 ? -38.578 6.771 -16.163 1.00 34.78 556 ALA A O 1
ATOM 4281 N N . ASN A 1 557 ? -36.496 7.425 -15.653 1.00 40.34 557 ASN A N 1
ATOM 4282 C CA . ASN A 1 557 ? -35.897 7.185 -16.972 1.00 40.34 557 ASN A CA 1
ATOM 4283 C C . ASN A 1 557 ? -35.119 5.860 -17.095 1.00 40.34 557 ASN A C 1
ATOM 4285 O O . ASN A 1 557 ? -34.638 5.539 -18.182 1.00 40.34 557 ASN A O 1
ATOM 4289 N N . ILE A 1 558 ? -35.009 5.058 -16.030 1.00 46.62 558 ILE A N 1
ATOM 4290 C CA . ILE A 1 558 ? -34.343 3.741 -16.064 1.00 46.62 558 ILE A CA 1
ATOM 4291 C C . ILE A 1 558 ? -35.414 2.640 -16.142 1.00 46.62 558 ILE A C 1
ATOM 4293 O O . ILE A 1 558 ? -35.643 1.887 -15.197 1.00 46.62 558 ILE A O 1
ATOM 4297 N N . HIS A 1 559 ? -36.128 2.568 -17.266 1.00 39.94 559 HIS A N 1
ATOM 4298 C CA . HIS A 1 559 ? -37.165 1.558 -17.493 1.00 39.94 559 HIS A CA 1
ATOM 4299 C C . HIS A 1 559 ? -36.866 0.696 -18.721 1.00 39.94 559 HIS A C 1
ATOM 4301 O O . HIS A 1 559 ? -37.418 0.899 -19.796 1.00 39.94 559 HIS A O 1
ATOM 4307 N N . ALA A 1 560 ? -36.038 -0.328 -18.510 1.00 35.75 560 ALA A N 1
ATOM 4308 C CA . ALA A 1 560 ? -36.087 -1.596 -19.234 1.00 35.75 560 ALA A CA 1
ATOM 4309 C C . ALA A 1 560 ? -35.417 -2.678 -18.369 1.00 35.75 560 ALA A C 1
ATOM 4311 O O . ALA A 1 560 ? -34.251 -2.543 -18.016 1.00 35.75 560 ALA A O 1
ATOM 4312 N N . GLY A 1 561 ? -36.186 -3.701 -17.970 1.00 48.12 561 GLY A N 1
ATOM 4313 C CA . GLY A 1 561 ? -35.767 -4.946 -17.299 1.00 48.12 561 GLY A CA 1
ATOM 4314 C C . GLY A 1 561 ? -34.379 -4.979 -16.644 1.00 48.12 561 GLY A C 1
ATOM 4315 O O . GLY A 1 561 ? -33.502 -5.705 -17.105 1.00 48.12 561 GLY A O 1
ATOM 4316 N N . VAL A 1 562 ? -34.182 -4.222 -15.563 1.00 51.06 562 VAL A N 1
ATOM 4317 C CA . VAL A 1 562 ? -32.894 -4.133 -14.860 1.00 51.06 562 VAL A CA 1
ATOM 4318 C C . VAL A 1 562 ? -32.706 -5.385 -13.996 1.00 51.06 562 VAL A C 1
ATOM 4320 O O . VAL A 1 562 ? -33.461 -5.594 -13.048 1.00 51.06 562 VAL A O 1
ATOM 4323 N N . GLY A 1 563 ? -31.732 -6.249 -14.311 1.00 60.69 563 GLY A N 1
ATOM 4324 C CA . GLY A 1 563 ? -31.477 -7.448 -13.504 1.00 60.69 563 GLY A CA 1
ATOM 4325 C C . GLY A 1 563 ? -30.804 -8.619 -14.219 1.00 60.69 563 GLY A C 1
ATOM 4326 O O . GLY A 1 563 ? -30.460 -8.559 -15.398 1.00 60.69 563 GLY A O 1
ATOM 4327 N N . GLY A 1 564 ? -30.670 -9.733 -13.492 1.00 66.50 564 GLY A N 1
ATOM 4328 C CA . GLY A 1 564 ? -30.110 -10.985 -14.008 1.00 66.50 564 GLY A CA 1
ATOM 4329 C C . GLY A 1 564 ? -30.850 -11.586 -15.210 1.00 66.50 564 GLY A C 1
ATOM 4330 O O . GLY A 1 564 ? -30.236 -12.286 -16.004 1.00 66.50 564 GLY A O 1
ATOM 4331 N N . GLU A 1 565 ? -32.137 -11.278 -15.394 1.00 74.31 565 GLU A N 1
ATOM 4332 C CA . GLU A 1 565 ? -32.919 -11.756 -16.544 1.00 74.31 565 GLU A CA 1
ATOM 4333 C C . GLU A 1 565 ? -32.468 -11.150 -17.879 1.00 74.31 565 GLU A C 1
ATOM 4335 O O . GLU A 1 565 ? -32.517 -11.826 -18.905 1.00 74.31 565 GLU A O 1
ATOM 4340 N N . MET A 1 566 ? -32.020 -9.890 -17.882 1.00 79.06 566 MET A N 1
ATOM 4341 C CA . MET A 1 566 ? -31.459 -9.255 -19.077 1.00 79.06 566 MET A CA 1
ATOM 4342 C C . MET A 1 566 ? -30.146 -9.936 -19.472 1.00 79.06 566 MET A C 1
ATOM 4344 O O . MET A 1 566 ? -29.945 -10.247 -20.645 1.00 79.06 566 MET A O 1
ATOM 4348 N N . ILE A 1 567 ? -29.307 -10.271 -18.486 1.00 83.69 567 ILE A N 1
ATOM 4349 C CA . ILE A 1 567 ? -28.072 -11.026 -18.720 1.00 83.69 567 ILE A CA 1
ATOM 4350 C C . ILE A 1 567 ? -28.397 -12.441 -19.223 1.00 83.69 567 ILE A C 1
ATOM 4352 O O . ILE A 1 567 ? -27.775 -12.898 -20.178 1.00 83.69 567 ILE A O 1
ATOM 4356 N N . ASP A 1 568 ? -29.417 -13.109 -18.673 1.00 86.19 568 ASP A N 1
ATOM 4357 C CA . ASP A 1 568 ? -29.876 -14.409 -19.181 1.00 86.19 568 ASP A CA 1
ATOM 4358 C C . ASP A 1 568 ? -30.337 -14.311 -20.652 1.00 86.19 568 ASP A C 1
ATOM 4360 O O . ASP A 1 568 ? -29.942 -15.136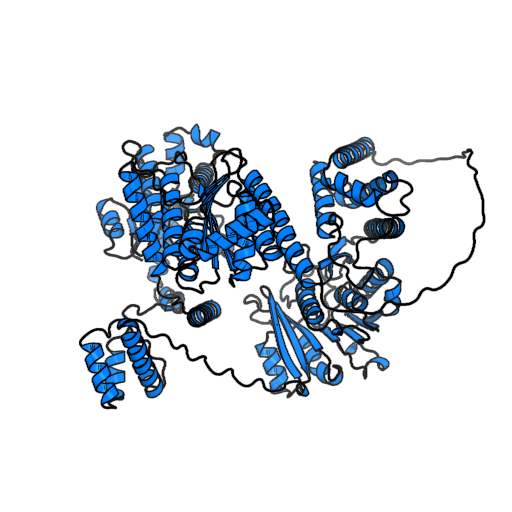 -21.479 1.00 86.19 568 ASP A O 1
ATOM 4364 N N . ARG A 1 569 ? -31.120 -13.280 -21.023 1.00 88.06 569 ARG A N 1
ATOM 4365 C CA . ARG A 1 569 ? -31.515 -13.027 -22.427 1.00 88.06 569 ARG A CA 1
ATOM 4366 C C . ARG A 1 569 ? -30.303 -12.762 -23.319 1.00 88.06 569 ARG A C 1
ATOM 4368 O O . ARG A 1 569 ? -30.215 -13.337 -24.406 1.00 88.06 569 ARG A O 1
ATOM 4375 N N . PHE A 1 570 ? -29.357 -11.941 -22.861 1.00 90.62 570 PHE A N 1
ATOM 4376 C CA . PHE A 1 570 ? -28.099 -11.684 -23.558 1.00 90.62 570 PHE A CA 1
ATOM 4377 C C . PHE A 1 570 ? -27.352 -12.991 -23.848 1.00 90.62 570 PHE A C 1
ATOM 4379 O O . PHE A 1 570 ? -27.129 -13.337 -25.008 1.00 90.62 570 PHE A O 1
ATOM 4386 N N . VAL A 1 571 ? -27.051 -13.775 -22.813 1.00 92.25 571 VAL A N 1
ATOM 4387 C CA . VAL A 1 571 ? -26.256 -15.004 -22.933 1.00 92.25 571 VAL A CA 1
ATOM 4388 C C . VAL A 1 571 ? -26.954 -16.053 -23.808 1.00 92.25 571 VAL A C 1
ATOM 4390 O O . VAL A 1 571 ? -26.285 -16.714 -24.599 1.00 92.25 571 VAL A O 1
ATOM 4393 N N . ARG A 1 572 ? -28.289 -16.169 -23.751 1.00 93.06 572 ARG A N 1
ATOM 4394 C CA . ARG A 1 572 ? -29.063 -17.093 -24.606 1.00 93.06 572 ARG A CA 1
ATOM 4395 C C . ARG A 1 572 ? -29.009 -16.753 -26.095 1.00 93.06 572 ARG A C 1
ATOM 4397 O O . ARG A 1 572 ? -28.983 -17.663 -26.922 1.00 93.06 572 ARG A O 1
ATOM 4404 N N . GLY A 1 573 ? -29.006 -15.469 -26.451 1.00 90.56 573 GLY A N 1
ATOM 4405 C CA . GLY A 1 573 ? -28.926 -15.037 -27.854 1.00 90.56 573 GLY A CA 1
ATOM 4406 C C . GLY A 1 573 ? -27.508 -15.089 -28.428 1.00 90.56 573 GLY A C 1
ATOM 4407 O O . GLY A 1 573 ? -27.332 -15.220 -29.641 1.00 90.56 573 GLY A O 1
ATOM 4408 N N . LEU A 1 574 ? -26.492 -15.056 -27.563 1.00 93.19 574 LEU A N 1
ATOM 4409 C CA . LEU A 1 574 ? -25.090 -14.945 -27.950 1.00 93.19 574 LEU A CA 1
ATOM 4410 C C . LEU A 1 574 ? -24.597 -16.035 -28.931 1.00 93.19 574 LEU A C 1
ATOM 4412 O O . LEU A 1 574 ? -23.952 -15.666 -29.912 1.00 93.19 574 LEU A O 1
ATOM 4416 N N . PRO A 1 575 ? -24.917 -17.340 -28.775 1.00 92.88 575 PRO A N 1
ATOM 4417 C CA . PRO A 1 575 ? -24.431 -18.391 -29.676 1.00 92.88 575 PRO A CA 1
ATOM 4418 C C . PRO A 1 575 ? -24.793 -18.201 -31.151 1.00 92.88 575 PRO A C 1
ATOM 4420 O O . PRO A 1 575 ? -24.062 -18.654 -32.024 1.00 92.88 575 PRO A O 1
ATOM 4423 N N . GLN A 1 576 ? -25.926 -17.555 -31.437 1.00 89.56 576 GLN A N 1
ATOM 4424 C CA . GLN A 1 576 ? -26.393 -17.335 -32.809 1.00 89.56 576 GLN A CA 1
ATOM 4425 C C . GLN A 1 576 ? -25.779 -16.079 -33.436 1.00 89.56 576 GLN A C 1
ATOM 4427 O O . GLN A 1 576 ? -25.839 -15.906 -34.651 1.00 89.56 576 GLN A O 1
ATOM 4432 N N . ARG A 1 577 ? -25.229 -15.182 -32.608 1.00 91.75 577 ARG A N 1
ATOM 4433 C CA . ARG A 1 577 ? -24.777 -13.842 -33.008 1.00 91.75 577 ARG A CA 1
ATOM 4434 C C . ARG A 1 577 ? -23.273 -13.648 -32.870 1.00 91.75 577 ARG A C 1
ATOM 4436 O O . ARG A 1 577 ? -22.735 -12.721 -33.464 1.00 91.75 577 ARG A O 1
ATOM 4443 N N . LEU A 1 578 ? -22.582 -14.502 -32.122 1.00 93.62 578 LEU A N 1
ATOM 4444 C CA . LEU A 1 578 ? -21.134 -14.454 -31.977 1.00 93.62 578 LEU A CA 1
ATOM 4445 C C . LEU A 1 578 ? -20.460 -15.202 -33.133 1.00 93.62 578 LEU A C 1
ATOM 4447 O O . LEU A 1 578 ? -20.776 -16.359 -33.404 1.00 93.62 578 LEU A O 1
ATOM 4451 N N . ALA A 1 579 ? -19.523 -14.548 -33.821 1.00 91.44 579 ALA A N 1
ATOM 4452 C CA . ALA A 1 579 ? -18.755 -15.189 -34.885 1.00 91.44 579 ALA A CA 1
ATOM 4453 C C . ALA A 1 579 ? -17.935 -16.389 -34.348 1.00 91.44 579 ALA A C 1
ATOM 4455 O O . ALA A 1 579 ? -17.567 -16.397 -33.173 1.00 91.44 579 ALA A O 1
ATOM 4456 N N . PRO A 1 580 ? -17.565 -17.383 -35.183 1.00 85.69 580 PRO A N 1
ATOM 4457 C CA . PRO A 1 580 ? -16.813 -18.567 -34.736 1.00 85.69 580 PRO A CA 1
ATOM 4458 C C . PRO A 1 580 ? -15.462 -18.273 -34.063 1.00 85.69 580 PRO A C 1
ATOM 4460 O O . PRO A 1 580 ? -15.020 -19.025 -33.201 1.00 85.69 580 PRO A O 1
ATOM 4463 N N . ASN A 1 581 ? -14.808 -17.177 -34.452 1.00 86.00 581 ASN A N 1
ATOM 4464 C CA . ASN A 1 581 ? -13.587 -16.640 -33.841 1.00 86.00 581 ASN A CA 1
ATOM 4465 C C . ASN A 1 581 ? -13.857 -15.350 -33.046 1.00 86.00 581 ASN A C 1
ATOM 4467 O O . ASN A 1 581 ? -12.956 -14.533 -32.858 1.00 86.00 581 ASN A O 1
ATOM 4471 N N . GLY A 1 582 ? -15.116 -15.134 -32.674 1.00 89.06 582 GLY A N 1
ATOM 4472 C CA . GLY A 1 582 ? -15.567 -13.955 -31.967 1.00 89.06 582 GLY A CA 1
ATOM 4473 C C . GLY A 1 582 ? -15.381 -14.070 -30.462 1.00 89.06 582 GLY A C 1
ATOM 4474 O O . GLY A 1 582 ? -15.235 -15.158 -29.900 1.00 89.06 582 GLY A O 1
ATOM 4475 N N . VAL A 1 583 ? -15.416 -12.914 -29.814 1.00 92.94 583 VAL A N 1
ATOM 4476 C CA . VAL A 1 583 ? -15.314 -12.769 -28.366 1.00 92.94 583 VAL A CA 1
ATOM 4477 C C . VAL A 1 583 ? -16.429 -11.866 -27.852 1.00 92.94 583 VAL A C 1
ATOM 4479 O O . VAL A 1 583 ? -16.764 -10.859 -28.477 1.00 92.94 583 VAL A O 1
ATOM 4482 N N . ALA A 1 584 ? -17.022 -12.233 -26.723 1.00 94.88 584 ALA A N 1
ATOM 4483 C CA . ALA A 1 584 ? -18.009 -11.411 -26.050 1.00 94.88 584 ALA A CA 1
ATOM 4484 C C . ALA A 1 584 ? -17.531 -11.012 -24.656 1.00 94.88 584 ALA A C 1
ATOM 4486 O O . ALA A 1 584 ? -17.072 -11.855 -23.887 1.00 94.88 584 ALA A O 1
ATOM 4487 N N . PHE A 1 585 ? -17.664 -9.732 -24.332 1.00 92.31 585 PHE A N 1
ATOM 4488 C CA . PHE A 1 585 ? -17.284 -9.163 -23.048 1.00 92.31 585 PHE A CA 1
ATOM 4489 C C . PHE A 1 585 ? -18.541 -8.825 -22.257 1.00 92.31 585 PHE A C 1
ATOM 4491 O O . PHE A 1 585 ? -19.359 -8.010 -22.687 1.00 92.31 585 PHE A O 1
ATOM 4498 N N . LEU A 1 586 ? -18.688 -9.461 -21.100 1.00 89.00 586 LEU A N 1
ATOM 4499 C CA . LEU A 1 586 ? -19.836 -9.299 -20.223 1.00 89.00 586 LEU A CA 1
ATOM 4500 C C . LEU A 1 586 ? -19.377 -8.797 -18.860 1.00 89.00 586 LEU A C 1
ATOM 4502 O O . LEU A 1 586 ? -18.640 -9.486 -18.156 1.00 89.00 586 LEU A O 1
ATOM 4506 N N . ARG A 1 587 ? -19.857 -7.625 -18.449 1.00 81.12 587 ARG A N 1
ATOM 4507 C CA . ARG A 1 587 ? -19.654 -7.144 -17.080 1.00 81.12 587 ARG A CA 1
ATOM 4508 C C . ARG A 1 587 ? -20.730 -7.697 -16.138 1.00 81.12 587 ARG A C 1
ATOM 4510 O O . ARG A 1 587 ? -21.918 -7.598 -16.429 1.00 81.12 587 ARG A O 1
ATOM 4517 N N . ILE A 1 588 ? -20.305 -8.231 -14.993 1.00 75.88 588 ILE A N 1
ATOM 4518 C CA . ILE A 1 588 ? -21.142 -8.768 -13.908 1.00 75.88 588 ILE A CA 1
ATOM 4519 C C . ILE A 1 588 ? -20.703 -8.222 -12.533 1.00 75.88 588 ILE A C 1
ATOM 4521 O O . ILE A 1 588 ? -19.609 -7.673 -12.392 1.00 75.88 588 ILE A O 1
ATOM 4525 N N . PHE A 1 589 ? -21.553 -8.361 -11.508 1.00 66.06 589 PHE A N 1
ATOM 4526 C CA . PHE A 1 589 ? -21.376 -7.745 -10.181 1.00 66.06 589 PHE A CA 1
ATOM 4527 C C . PHE A 1 589 ? -21.189 -8.786 -9.066 1.00 66.06 589 PHE A C 1
ATOM 4529 O O . PHE A 1 589 ? -21.936 -9.757 -8.970 1.00 66.06 589 PHE A O 1
ATOM 4536 N N . HIS A 1 590 ? -20.250 -8.521 -8.156 1.00 58.62 590 HIS A N 1
ATOM 4537 C CA . HIS A 1 590 ? -19.929 -9.302 -6.961 1.00 58.62 590 HIS A CA 1
ATOM 4538 C C . HIS A 1 590 ? -19.967 -8.400 -5.712 1.00 58.62 590 HIS A C 1
ATOM 4540 O O . HIS A 1 590 ? -18.967 -7.801 -5.324 1.00 58.62 590 HIS A O 1
ATOM 4546 N N . GLY A 1 591 ? -21.121 -8.300 -5.047 1.00 46.62 591 GLY A N 1
ATOM 4547 C CA . GLY A 1 591 ? -21.245 -7.550 -3.794 1.00 46.62 591 GLY A CA 1
ATOM 4548 C C . GLY A 1 591 ? -22.264 -8.158 -2.832 1.00 46.62 591 GLY A C 1
ATOM 4549 O O . GLY A 1 591 ? -23.415 -8.377 -3.200 1.00 46.62 591 GLY A O 1
ATOM 4550 N N . ASN A 1 592 ? -21.856 -8.367 -1.575 1.00 39.41 592 ASN A N 1
ATOM 4551 C CA . ASN A 1 592 ? -22.693 -8.903 -0.488 1.00 39.41 592 ASN A CA 1
ATOM 4552 C C . ASN A 1 592 ? -23.875 -7.987 -0.088 1.00 39.41 592 ASN A C 1
ATOM 4554 O O . ASN A 1 592 ? -24.740 -8.419 0.665 1.00 39.41 592 ASN A O 1
ATOM 4558 N N . GLY A 1 593 ? -23.939 -6.744 -0.585 1.00 40.81 593 GLY A N 1
ATOM 4559 C CA . GLY A 1 593 ? -25.065 -5.820 -0.373 1.00 40.81 593 GLY A CA 1
ATOM 4560 C C . GLY A 1 593 ? -26.268 -6.044 -1.301 1.00 40.81 593 GLY A C 1
ATOM 4561 O O . GLY A 1 593 ? -27.301 -5.409 -1.122 1.00 40.81 593 GLY A O 1
ATOM 4562 N N . PHE A 1 594 ? -26.147 -6.950 -2.277 1.00 43.69 594 PHE A N 1
ATOM 4563 C CA . PHE A 1 594 ? -27.174 -7.251 -3.284 1.00 43.69 594 PHE A CA 1
ATOM 4564 C C . PHE A 1 594 ? -27.546 -8.741 -3.288 1.00 43.69 594 PHE A C 1
ATOM 4566 O O . PHE A 1 594 ? -27.834 -9.309 -4.343 1.00 43.69 594 PHE A O 1
ATOM 4573 N N . ALA A 1 595 ? -27.505 -9.384 -2.114 1.00 38.59 595 ALA A N 1
ATOM 4574 C CA . ALA A 1 595 ? -27.678 -10.830 -1.939 1.00 38.59 595 ALA A CA 1
ATOM 4575 C C . ALA A 1 595 ? -28.968 -11.397 -2.566 1.00 38.59 595 ALA A C 1
ATOM 4577 O O . ALA A 1 595 ? -28.987 -12.563 -2.946 1.00 38.59 595 ALA A O 1
ATOM 4578 N N . ASP A 1 596 ? -29.994 -10.566 -2.770 1.00 40.22 596 ASP A N 1
ATOM 4579 C CA . ASP A 1 596 ? -31.250 -11.003 -3.381 1.00 40.22 596 ASP A CA 1
ATOM 4580 C C . ASP A 1 596 ? -31.279 -10.890 -4.926 1.00 40.22 596 ASP A C 1
ATOM 4582 O O . ASP A 1 596 ? -32.191 -11.431 -5.544 1.00 40.22 596 ASP A O 1
ATOM 4586 N N . HIS A 1 597 ? -30.323 -10.202 -5.583 1.00 47.41 597 HIS A N 1
ATOM 4587 C CA . HIS A 1 597 ? -30.434 -9.866 -7.023 1.00 47.41 597 HIS A CA 1
ATOM 4588 C C . HIS A 1 597 ? -29.117 -9.841 -7.846 1.00 47.41 597 HIS A C 1
ATOM 4590 O O . HIS A 1 597 ? -29.149 -9.510 -9.033 1.00 47.41 597 HIS A O 1
ATOM 4596 N N . GLY A 1 598 ? -27.956 -10.186 -7.273 1.00 53.38 598 GLY A N 1
ATOM 4597 C CA . GLY A 1 598 ? -26.666 -10.177 -7.985 1.00 53.38 598 GLY A CA 1
ATOM 4598 C C . GLY A 1 598 ? -26.501 -11.309 -9.015 1.00 53.38 598 GLY A C 1
ATOM 4599 O O . GLY A 1 598 ? -26.659 -12.485 -8.689 1.00 53.38 598 GLY A O 1
ATOM 4600 N N . TYR A 1 599 ? -26.145 -10.973 -10.260 1.00 65.06 599 TYR A N 1
ATOM 4601 C CA . TYR A 1 599 ? -25.728 -11.944 -11.280 1.00 65.06 599 TYR A CA 1
ATOM 4602 C C . TYR A 1 599 ? -24.218 -12.172 -11.177 1.00 65.06 599 TYR A C 1
ATOM 4604 O O . TYR A 1 599 ? -23.446 -11.242 -11.400 1.00 65.06 599 TYR A O 1
ATOM 4612 N N . ASN A 1 600 ? -23.801 -13.386 -10.820 1.00 72.12 600 ASN A N 1
ATOM 4613 C CA . ASN A 1 600 ? -22.399 -13.741 -10.592 1.00 72.12 600 ASN A CA 1
ATOM 4614 C C . ASN A 1 600 ? -21.933 -14.848 -11.554 1.00 72.12 600 ASN A C 1
ATOM 4616 O O . ASN A 1 600 ? -22.742 -15.470 -12.247 1.00 72.12 600 ASN A O 1
ATOM 4620 N N . LYS A 1 601 ? -20.622 -15.116 -11.569 1.00 79.94 601 LYS A N 1
ATOM 4621 C CA . LYS A 1 601 ? -20.016 -16.161 -12.407 1.00 79.94 601 LYS A CA 1
ATOM 4622 C C . LYS A 1 601 ? -20.698 -17.524 -12.248 1.00 79.94 601 LYS A C 1
ATOM 4624 O O . LYS A 1 601 ? -20.990 -18.165 -13.247 1.00 79.94 601 LYS A O 1
ATOM 4629 N N . ALA A 1 602 ? -21.011 -17.938 -11.021 1.00 80.56 602 ALA A N 1
ATOM 4630 C CA . ALA A 1 602 ? -21.632 -19.238 -10.771 1.00 80.56 602 ALA A CA 1
ATOM 4631 C C . ALA A 1 602 ? -23.018 -19.356 -11.431 1.00 80.56 602 ALA A C 1
ATOM 4633 O O . ALA A 1 602 ? -23.338 -20.395 -12.004 1.00 80.56 602 ALA A O 1
ATOM 4634 N N . ARG A 1 603 ? -23.829 -18.287 -11.418 1.00 81.31 603 ARG A N 1
ATOM 4635 C CA . ARG A 1 603 ? -25.115 -18.249 -12.135 1.00 81.31 603 ARG A CA 1
ATOM 4636 C C . ARG A 1 603 ? -24.924 -18.280 -13.654 1.00 81.31 603 ARG A C 1
ATOM 4638 O O . ARG A 1 603 ? -25.676 -18.973 -14.332 1.00 81.31 603 ARG A O 1
ATOM 4645 N N . LEU A 1 604 ? -23.917 -17.578 -14.177 1.00 85.94 604 LEU A N 1
ATOM 4646 C CA . LEU A 1 604 ? -23.566 -17.612 -15.600 1.00 85.94 604 LEU A CA 1
ATOM 4647 C C . LEU A 1 604 ? -23.145 -19.023 -16.045 1.00 85.94 604 LEU A C 1
ATOM 4649 O O . LEU A 1 604 ? -23.655 -19.542 -17.036 1.00 85.94 604 LEU A O 1
ATOM 4653 N N . GLU A 1 605 ? -22.256 -19.666 -15.286 1.00 86.56 605 GLU A N 1
ATOM 4654 C CA . GLU A 1 605 ? -21.824 -21.051 -15.504 1.00 86.56 605 GLU A CA 1
ATOM 4655 C C . GLU A 1 605 ? -23.004 -22.018 -15.416 1.00 86.56 605 GLU A C 1
ATOM 4657 O O . GLU A 1 605 ? -23.147 -22.906 -16.261 1.00 86.56 605 GLU A O 1
ATOM 4662 N N . GLN A 1 606 ? -23.886 -21.821 -14.431 1.00 86.25 606 GLN A N 1
ATOM 4663 C CA . GLN A 1 606 ? -25.103 -22.604 -14.279 1.00 86.25 606 GLN A CA 1
ATOM 4664 C C . GLN A 1 606 ? -26.023 -22.442 -15.491 1.00 86.25 606 GLN A C 1
ATOM 4666 O O . GLN A 1 606 ? -26.512 -23.456 -15.983 1.00 86.25 606 GLN A O 1
ATOM 4671 N N . LEU A 1 607 ? -26.243 -21.225 -16.001 1.00 87.62 607 LEU A N 1
ATOM 4672 C CA . LEU A 1 607 ? -27.057 -20.983 -17.196 1.00 87.62 607 LEU A CA 1
ATOM 4673 C C . LEU A 1 607 ? -26.465 -21.696 -18.419 1.00 87.62 607 LEU A C 1
ATOM 4675 O O . LEU A 1 607 ? -27.160 -22.484 -19.060 1.00 87.62 607 LEU A O 1
ATOM 4679 N N . ILE A 1 608 ? -25.177 -21.466 -18.707 1.00 90.25 608 ILE A N 1
ATOM 4680 C CA . ILE A 1 608 ? -24.472 -22.067 -19.853 1.00 90.25 608 ILE A CA 1
ATOM 4681 C C . ILE A 1 608 ? -24.551 -23.594 -19.787 1.00 90.25 608 ILE A C 1
ATOM 4683 O O . ILE A 1 608 ? -24.868 -24.245 -20.783 1.00 90.25 608 ILE A O 1
ATOM 4687 N N . THR A 1 609 ? -24.323 -24.165 -18.603 1.00 88.38 609 THR A N 1
ATOM 4688 C CA . THR A 1 609 ? -24.334 -25.617 -18.390 1.00 88.38 609 THR A CA 1
ATOM 4689 C C . THR A 1 609 ? -25.744 -26.198 -18.481 1.00 88.38 609 THR A C 1
ATOM 4691 O O . THR A 1 609 ? -25.960 -27.199 -19.165 1.00 88.38 609 THR A O 1
ATOM 4694 N N . THR A 1 610 ? -26.718 -25.576 -17.810 1.00 90.06 610 THR A N 1
ATOM 4695 C CA . THR A 1 610 ? -28.101 -26.076 -17.724 1.00 90.06 610 THR A CA 1
ATOM 4696 C C . THR A 1 610 ? -28.787 -26.030 -19.083 1.00 90.06 610 THR A C 1
ATOM 4698 O O . THR A 1 610 ? -29.453 -26.990 -19.469 1.00 90.06 610 THR A O 1
ATOM 4701 N N . GLU A 1 611 ? -28.586 -24.952 -19.840 1.00 92.88 611 GLU A N 1
ATOM 4702 C CA . GLU A 1 611 ? -29.176 -24.778 -21.172 1.00 92.88 611 GLU A CA 1
ATOM 4703 C C . GLU A 1 611 ? -28.289 -25.318 -22.301 1.00 92.88 611 GLU A C 1
ATOM 4705 O O . GLU A 1 611 ? -28.676 -25.267 -23.467 1.00 92.88 611 GLU A O 1
ATOM 4710 N N . ARG A 1 612 ? -27.122 -25.889 -21.965 1.00 89.94 612 ARG A N 1
ATOM 4711 C CA . ARG A 1 612 ? -26.149 -26.460 -22.915 1.00 89.94 612 ARG A CA 1
ATOM 4712 C C . ARG A 1 612 ? -25.775 -25.480 -24.029 1.00 89.94 612 ARG A C 1
ATOM 4714 O O . ARG A 1 612 ? -25.674 -25.856 -25.199 1.00 89.94 612 ARG A O 1
ATOM 4721 N N . LEU A 1 613 ? -25.578 -24.217 -23.663 1.00 91.94 613 LEU A N 1
ATOM 4722 C CA . LEU A 1 613 ? -25.163 -23.187 -24.607 1.00 91.94 613 LEU A CA 1
ATOM 4723 C C . LEU A 1 613 ? -23.723 -23.488 -25.065 1.00 91.94 613 LEU A C 1
ATOM 4725 O O . LEU A 1 613 ? -22.879 -23.790 -24.222 1.00 91.94 613 LEU A O 1
ATOM 4729 N N . PRO A 1 614 ? -23.399 -23.410 -26.371 1.00 91.69 614 PRO A N 1
ATOM 4730 C CA . PRO A 1 614 ? -22.074 -23.747 -26.902 1.00 91.69 614 PRO A CA 1
ATOM 4731 C C . PRO A 1 614 ? -21.062 -22.610 -26.674 1.00 91.69 614 PRO A C 1
ATOM 4733 O O . PRO A 1 614 ? -20.406 -22.134 -27.603 1.00 91.69 614 PRO A O 1
ATOM 4736 N N . LEU A 1 615 ? -20.944 -22.162 -25.428 1.00 92.56 615 LEU A N 1
ATOM 4737 C CA . LEU A 1 615 ? -20.093 -21.067 -24.979 1.00 92.56 615 LEU A CA 1
ATOM 4738 C C . LEU A 1 615 ? -19.115 -21.569 -23.916 1.00 92.56 615 LEU A C 1
ATOM 4740 O O . LEU A 1 615 ? -19.436 -22.467 -23.141 1.00 92.56 615 LEU A O 1
ATOM 4744 N N . ALA A 1 616 ? -17.935 -20.963 -23.863 1.00 89.44 616 ALA A N 1
ATOM 4745 C CA . ALA A 1 616 ? -16.940 -21.187 -22.826 1.00 89.44 616 ALA A CA 1
ATOM 4746 C C . ALA A 1 616 ? -16.467 -19.854 -22.238 1.00 89.44 616 ALA A C 1
ATOM 4748 O O . ALA A 1 616 ? -16.407 -18.843 -22.942 1.00 89.44 616 ALA A O 1
ATOM 4749 N N . ILE A 1 617 ? -16.118 -19.868 -20.953 1.00 89.62 617 ILE A N 1
ATOM 4750 C CA . ILE A 1 617 ? -15.533 -18.729 -20.240 1.00 89.62 617 ILE A CA 1
ATOM 4751 C C . ILE A 1 617 ? -14.006 -18.854 -20.302 1.00 89.62 617 ILE A C 1
ATOM 4753 O O . ILE A 1 617 ? -13.474 -19.917 -19.982 1.00 89.62 617 ILE A O 1
ATOM 4757 N N . ARG A 1 618 ? -13.299 -17.795 -20.723 1.00 81.81 618 ARG A N 1
ATOM 4758 C CA . ARG A 1 618 ? -11.832 -17.827 -20.917 1.00 81.81 618 ARG A CA 1
ATOM 4759 C C . ARG A 1 618 ? -11.019 -16.950 -19.987 1.00 81.81 618 ARG A C 1
ATOM 4761 O O . ARG A 1 618 ? -10.018 -17.409 -19.450 1.00 81.81 618 ARG A O 1
ATOM 4768 N N . GLU A 1 619 ? -11.416 -15.697 -19.842 1.00 73.62 619 GLU A N 1
ATOM 4769 C CA . GLU A 1 619 ? -10.667 -14.703 -19.079 1.00 73.62 619 GLU A CA 1
ATOM 4770 C C . GLU A 1 619 ? -11.616 -13.935 -18.173 1.00 73.62 619 GLU A C 1
ATOM 4772 O O . GLU A 1 619 ? -12.735 -13.593 -18.571 1.00 73.62 619 GLU A O 1
ATOM 4777 N N . GLU A 1 620 ? -11.141 -13.669 -16.960 1.00 73.00 620 GLU A N 1
ATOM 4778 C CA . GLU A 1 620 ? -11.861 -12.926 -15.938 1.00 73.00 620 GLU A CA 1
ATOM 4779 C C . GLU A 1 620 ? -10.979 -11.808 -15.416 1.00 73.00 620 GLU A C 1
ATOM 4781 O O . GLU A 1 620 ? -9.885 -12.045 -14.901 1.00 73.00 620 GLU A O 1
ATOM 4786 N N . LEU A 1 621 ? -11.481 -10.584 -15.535 1.00 69.75 621 LEU A N 1
ATOM 4787 C CA . LEU A 1 621 ? -10.884 -9.421 -14.905 1.00 69.75 621 LEU A CA 1
ATOM 4788 C C . LEU A 1 621 ? -11.739 -9.044 -13.697 1.00 69.75 621 LEU A C 1
ATOM 4790 O O . LEU A 1 621 ? -12.874 -8.599 -13.862 1.00 69.75 621 LEU A O 1
ATOM 4794 N N . VAL A 1 622 ? -11.202 -9.230 -12.491 1.00 65.62 622 VAL A N 1
ATOM 4795 C CA . VAL A 1 622 ? -11.866 -8.851 -11.235 1.00 65.62 622 VAL A CA 1
ATOM 4796 C C . VAL A 1 622 ? -11.319 -7.504 -10.779 1.00 65.62 622 VAL A C 1
ATOM 4798 O O . VAL A 1 622 ? -10.131 -7.391 -10.478 1.00 65.62 622 VAL A O 1
ATOM 4801 N N . VAL A 1 623 ? -12.184 -6.490 -10.713 1.00 55.59 623 VAL A N 1
ATOM 4802 C CA . VAL A 1 623 ? -11.826 -5.139 -10.255 1.00 55.59 623 VAL A CA 1
ATOM 4803 C C . VAL A 1 623 ? -12.842 -4.700 -9.210 1.00 55.59 623 VAL A C 1
ATOM 4805 O O . VAL A 1 623 ? -14.022 -4.524 -9.511 1.00 55.59 623 VAL A O 1
ATOM 4808 N N . GLY A 1 624 ? -12.404 -4.576 -7.956 1.00 61.56 624 GLY A N 1
ATOM 4809 C CA . GLY A 1 624 ? -13.282 -4.218 -6.841 1.00 61.56 624 GLY A CA 1
ATOM 4810 C C . GLY A 1 624 ? -14.449 -5.201 -6.668 1.00 61.56 624 GLY A C 1
ATOM 4811 O O . GLY A 1 624 ? -14.243 -6.391 -6.439 1.00 61.56 624 GLY A O 1
ATOM 4812 N N . SER A 1 625 ? -15.680 -4.692 -6.763 1.00 56.94 625 SER A N 1
ATOM 4813 C CA . SER A 1 625 ? -16.935 -5.454 -6.671 1.00 56.94 625 SER A CA 1
ATOM 4814 C C . SER A 1 625 ? -17.486 -5.905 -8.032 1.00 56.94 625 SER A C 1
ATOM 4816 O O . SER A 1 625 ? -18.649 -6.297 -8.124 1.00 56.94 625 SER A O 1
ATOM 4818 N N . PHE A 1 626 ? -16.687 -5.862 -9.100 1.00 65.12 626 PHE A N 1
ATOM 4819 C CA . PHE A 1 626 ? -17.115 -6.201 -10.459 1.00 65.12 626 PHE A CA 1
ATOM 4820 C C . PHE A 1 626 ? -16.216 -7.265 -11.080 1.00 65.12 626 PHE A C 1
ATOM 4822 O O . PHE A 1 626 ? -15.058 -7.457 -10.702 1.00 65.12 626 PHE A O 1
ATOM 4829 N N . THR A 1 627 ? -16.753 -7.969 -12.068 1.00 74.12 627 THR A N 1
ATOM 4830 C CA . THR A 1 627 ? -15.988 -8.899 -12.896 1.00 74.12 627 THR A CA 1
ATOM 4831 C C . THR A 1 627 ? -16.374 -8.708 -14.352 1.00 74.12 627 THR A C 1
ATOM 4833 O O . THR A 1 627 ? -17.557 -8.639 -14.674 1.00 74.12 627 THR A O 1
ATOM 4836 N N . VAL A 1 628 ? -15.389 -8.609 -15.239 1.00 83.00 628 VAL A N 1
ATOM 4837 C CA . VAL A 1 628 ? -15.610 -8.710 -16.684 1.00 83.00 628 VAL A CA 1
ATOM 4838 C C . VAL A 1 628 ? -15.261 -10.127 -17.104 1.00 83.00 628 VAL A C 1
ATOM 4840 O O . VAL A 1 628 ? -14.130 -10.570 -16.916 1.00 83.00 628 VAL A O 1
ATOM 4843 N N . VAL A 1 629 ? -16.249 -10.836 -17.638 1.00 88.00 629 VAL A N 1
ATOM 4844 C CA . VAL A 1 629 ? -16.136 -12.212 -18.114 1.00 88.00 629 VAL A CA 1
ATOM 4845 C C . VAL A 1 629 ? -16.042 -12.208 -19.631 1.00 88.00 629 VAL A C 1
ATOM 4847 O O . VAL A 1 629 ? -16.837 -11.560 -20.315 1.00 88.00 629 VAL A O 1
ATOM 4850 N N . THR A 1 630 ? -15.093 -12.978 -20.150 1.00 90.94 630 THR A N 1
ATOM 4851 C CA . THR A 1 630 ? -14.919 -13.187 -21.585 1.00 90.94 630 THR A CA 1
ATOM 4852 C C . THR A 1 630 ? -15.553 -14.510 -22.008 1.00 90.94 630 THR A C 1
ATOM 4854 O O . THR A 1 630 ? -15.116 -15.578 -21.572 1.00 90.94 630 THR A O 1
ATOM 4857 N N . LEU A 1 631 ? -16.568 -14.436 -22.871 1.00 92.50 631 LEU A N 1
ATOM 4858 C CA . LEU A 1 631 ? -17.280 -15.574 -23.452 1.00 92.50 631 LEU A CA 1
ATOM 4859 C C . LEU A 1 631 ? -16.831 -15.804 -24.900 1.00 92.50 631 LEU A C 1
ATOM 4861 O O . LEU A 1 631 ? -16.772 -14.871 -25.702 1.00 92.50 631 LEU A O 1
ATOM 4865 N N . VAL A 1 632 ? -16.553 -17.057 -25.251 1.00 92.88 632 VAL A N 1
ATOM 4866 C CA . VAL A 1 632 ? -16.159 -17.475 -26.607 1.00 92.88 632 VAL A CA 1
ATOM 4867 C C . VAL A 1 632 ? -16.934 -18.720 -27.048 1.00 92.88 632 VAL A C 1
ATOM 4869 O O . VAL A 1 632 ? -17.458 -19.438 -26.194 1.00 92.88 632 VAL A O 1
ATOM 4872 N N . PRO A 1 633 ? -16.981 -19.052 -28.350 1.00 90.88 633 PRO A N 1
ATOM 4873 C CA . PRO A 1 633 ? -17.543 -20.320 -28.809 1.00 90.88 633 PRO A CA 1
ATOM 4874 C C . PRO A 1 633 ? -16.785 -21.534 -28.239 1.00 90.88 633 PRO A C 1
ATOM 4876 O O . PRO A 1 633 ? -15.554 -21.593 -28.286 1.00 90.88 633 PRO A O 1
ATOM 4879 N N . ALA A 1 634 ? -17.510 -22.540 -27.737 1.00 79.00 634 ALA A N 1
ATOM 4880 C CA . ALA A 1 634 ? -16.928 -23.710 -27.062 1.00 79.00 634 ALA A CA 1
ATOM 4881 C C . ALA A 1 634 ? -15.962 -24.532 -27.944 1.00 79.00 634 ALA A C 1
ATOM 4883 O O . ALA A 1 634 ? -15.021 -25.136 -27.434 1.00 79.00 634 ALA A O 1
ATOM 4884 N N . ALA A 1 635 ? -16.134 -24.498 -29.271 1.00 63.06 635 ALA A N 1
ATOM 4885 C CA . ALA A 1 635 ? -15.261 -25.180 -30.232 1.00 63.06 635 ALA A CA 1
ATOM 4886 C C . ALA A 1 635 ? -13.808 -24.657 -30.251 1.00 63.06 635 ALA A C 1
ATOM 4888 O O . ALA A 1 635 ? -12.942 -25.292 -30.847 1.00 63.06 635 ALA A O 1
ATOM 4889 N N . ALA A 1 636 ? -13.521 -23.518 -29.611 1.00 52.41 636 ALA A N 1
ATOM 4890 C CA . ALA A 1 636 ? -12.185 -22.935 -29.581 1.00 52.41 636 ALA A CA 1
ATOM 4891 C C . ALA A 1 636 ? -11.282 -23.494 -28.456 1.00 52.41 636 ALA A C 1
ATOM 4893 O O . ALA A 1 636 ? -10.078 -23.225 -28.478 1.00 52.41 636 ALA A O 1
ATOM 4894 N N . HIS A 1 637 ? -11.809 -24.211 -27.448 1.00 39.75 637 HIS A N 1
ATOM 4895 C CA . HIS A 1 637 ? -11.013 -24.770 -26.339 1.00 39.75 637 HIS A CA 1
ATOM 4896 C C . HIS A 1 637 ? -10.204 -25.999 -26.785 1.00 39.75 637 HIS A C 1
ATOM 4898 O O . HIS A 1 637 ? -10.704 -27.119 -26.780 1.00 39.75 637 HIS A O 1
ATOM 4904 N N . HIS A 1 638 ? -8.929 -25.804 -27.124 1.00 33.94 638 HIS A N 1
ATOM 4905 C CA . HIS A 1 638 ? -7.954 -26.889 -27.040 1.00 33.94 638 HIS A CA 1
ATOM 4906 C C . HIS A 1 638 ? -7.563 -27.096 -25.569 1.00 33.94 638 HIS A C 1
ATOM 4908 O O . HIS A 1 638 ? -7.216 -26.139 -24.877 1.00 33.94 638 HIS A O 1
ATOM 4914 N N . GLU A 1 639 ? -7.662 -28.342 -25.097 1.00 30.86 639 GLU A N 1
ATOM 4915 C CA . GLU A 1 639 ? -7.233 -28.789 -23.768 1.00 30.86 639 GLU A CA 1
ATOM 4916 C C . GLU A 1 639 ? -5.774 -28.393 -23.498 1.00 30.86 639 GLU A C 1
ATOM 4918 O O . GLU A 1 639 ? -4.857 -28.821 -24.200 1.00 30.86 639 GLU A O 1
ATOM 4923 N N . VAL A 1 640 ? -5.546 -27.601 -22.450 1.00 28.92 640 VAL A N 1
ATOM 4924 C CA . VAL A 1 640 ? -4.216 -27.431 -21.860 1.00 28.92 640 VAL A CA 1
ATOM 4925 C C . VAL A 1 640 ? -4.045 -28.544 -20.831 1.00 28.92 640 VAL A C 1
ATOM 4927 O O . VAL A 1 640 ? -4.756 -28.585 -19.828 1.00 28.92 640 VAL A O 1
ATOM 4930 N N . ALA A 1 641 ? -3.130 -29.475 -21.101 1.00 26.77 641 ALA A N 1
ATOM 4931 C CA . ALA A 1 641 ? -2.769 -30.534 -20.165 1.00 26.77 641 ALA A CA 1
ATOM 4932 C C . ALA A 1 641 ? -2.164 -29.946 -18.868 1.00 26.77 641 ALA A C 1
ATOM 4934 O O . ALA A 1 641 ? -1.484 -28.917 -18.932 1.00 26.77 641 ALA A O 1
ATOM 4935 N N . PRO A 1 642 ? -2.353 -30.586 -17.698 1.00 26.30 642 PRO A N 1
ATOM 4936 C CA . PRO A 1 642 ? -1.771 -30.113 -16.446 1.00 26.30 642 PRO A CA 1
ATOM 4937 C C . PRO A 1 642 ? -0.238 -30.114 -16.518 1.00 26.30 642 PRO A C 1
ATOM 4939 O O . PRO A 1 642 ? 0.372 -31.110 -16.909 1.00 26.30 642 PRO A O 1
ATOM 4942 N N . LEU A 1 643 ? 0.383 -29.008 -16.106 1.00 25.72 643 LEU A N 1
ATOM 4943 C CA . LEU A 1 643 ? 1.829 -28.908 -15.906 1.00 25.72 643 LEU A CA 1
ATOM 4944 C C . LEU A 1 643 ? 2.271 -29.891 -14.810 1.00 25.72 643 LEU A C 1
ATOM 4946 O O . LEU A 1 643 ? 1.764 -29.854 -13.689 1.00 25.72 643 LEU A O 1
ATOM 4950 N N . ALA A 1 644 ? 3.216 -30.771 -15.140 1.00 25.69 644 ALA A N 1
ATOM 4951 C CA . ALA A 1 644 ? 3.841 -31.672 -14.178 1.00 25.69 644 ALA A CA 1
ATOM 4952 C C . ALA A 1 644 ? 4.702 -30.881 -13.167 1.00 25.69 644 ALA A C 1
ATOM 4954 O O . ALA A 1 644 ? 5.345 -29.903 -13.556 1.00 25.69 644 ALA A O 1
ATOM 4955 N N . PRO A 1 645 ? 4.753 -31.291 -11.886 1.00 26.69 645 PRO A N 1
ATOM 4956 C CA . PRO A 1 645 ? 5.543 -30.601 -10.872 1.00 26.69 645 PRO A CA 1
ATOM 4957 C C . PRO A 1 645 ? 7.050 -30.739 -11.136 1.00 26.69 645 PRO A C 1
ATOM 4959 O O . PRO A 1 645 ? 7.550 -31.822 -11.449 1.00 26.69 645 PRO A O 1
ATOM 4962 N N . HIS A 1 646 ? 7.771 -29.627 -10.984 1.00 26.39 646 HIS A N 1
ATOM 4963 C CA . HIS A 1 646 ? 9.230 -29.571 -11.038 1.00 26.39 646 HIS A CA 1
ATOM 4964 C C . HIS A 1 646 ? 9.847 -30.339 -9.858 1.00 26.39 646 HIS A C 1
ATOM 4966 O O . HIS A 1 646 ? 9.481 -30.132 -8.703 1.00 26.39 646 HIS A O 1
ATOM 4972 N N . ALA A 1 647 ? 10.793 -31.230 -10.158 1.00 28.22 647 ALA A N 1
ATOM 4973 C CA . ALA A 1 647 ? 11.606 -31.920 -9.165 1.00 28.22 647 ALA A CA 1
ATOM 4974 C C . ALA A 1 647 ? 12.828 -31.057 -8.815 1.00 28.22 647 ALA A C 1
ATOM 4976 O O . ALA A 1 647 ? 13.790 -31.011 -9.582 1.00 28.22 647 ALA A O 1
ATOM 4977 N N . ASP A 1 648 ? 12.799 -30.395 -7.659 1.00 29.92 648 ASP A N 1
ATOM 4978 C CA . ASP A 1 648 ? 13.959 -29.669 -7.140 1.00 29.92 648 ASP A CA 1
ATOM 4979 C C . ASP A 1 648 ? 14.911 -30.625 -6.415 1.00 29.92 648 ASP A C 1
ATOM 4981 O O . ASP A 1 648 ? 14.651 -31.131 -5.321 1.00 29.92 648 ASP A O 1
ATOM 4985 N N . GLY A 1 649 ? 16.052 -30.874 -7.055 1.00 37.19 649 GLY A N 1
ATOM 4986 C CA . GLY A 1 649 ? 17.209 -31.513 -6.454 1.00 37.19 649 GLY A CA 1
ATOM 4987 C C . GLY A 1 649 ? 18.137 -30.478 -5.827 1.00 37.19 649 GLY A C 1
ATOM 4988 O O . GLY A 1 649 ? 18.975 -29.908 -6.516 1.00 37.19 649 GLY A O 1
ATOM 4989 N N . SER A 1 650 ? 18.067 -30.297 -4.508 1.00 31.66 650 SER A N 1
ATOM 4990 C CA . SER A 1 650 ? 19.219 -29.827 -3.728 1.00 31.66 650 SER A CA 1
ATOM 4991 C C . SER A 1 650 ? 19.123 -30.304 -2.279 1.00 31.66 650 SER A C 1
ATOM 4993 O O . SER A 1 650 ? 18.275 -29.858 -1.508 1.00 31.66 650 SER A O 1
ATOM 4995 N N . ALA A 1 651 ? 20.002 -31.237 -1.918 1.00 35.38 651 ALA A N 1
ATOM 4996 C CA . ALA A 1 651 ? 20.136 -31.784 -0.577 1.00 35.38 651 ALA A CA 1
ATOM 4997 C C . ALA A 1 651 ? 20.840 -30.788 0.363 1.00 35.38 651 ALA A C 1
ATOM 4999 O O . ALA A 1 651 ? 21.924 -30.297 0.052 1.00 35.38 651 ALA A O 1
ATOM 5000 N N . GLY A 1 652 ? 20.252 -30.553 1.542 1.00 29.59 652 GLY A N 1
ATOM 5001 C CA . GLY A 1 652 ? 20.850 -29.762 2.618 1.00 29.59 652 GLY A CA 1
ATOM 5002 C C . GLY A 1 652 ? 20.137 -29.918 3.969 1.00 29.59 652 GLY A C 1
ATOM 5003 O O . GLY A 1 652 ? 19.103 -29.307 4.205 1.00 29.59 652 GLY A O 1
ATOM 5004 N N . THR A 1 653 ? 20.782 -30.661 4.879 1.00 36.66 653 THR A N 1
ATOM 5005 C CA . THR A 1 653 ? 20.585 -30.759 6.349 1.00 36.66 653 THR A CA 1
ATOM 5006 C C . THR A 1 653 ? 19.418 -31.607 6.900 1.00 36.66 653 THR A C 1
ATOM 5008 O O . THR A 1 653 ? 18.319 -31.670 6.359 1.00 36.66 653 THR A O 1
ATOM 5011 N N . SER A 1 654 ? 19.687 -32.320 8.002 1.00 48.97 654 SER A N 1
ATOM 5012 C CA . SER A 1 654 ? 18.852 -33.379 8.604 1.00 48.97 654 SER A CA 1
ATOM 5013 C C . SER A 1 654 ? 17.439 -32.952 9.028 1.00 48.97 654 SER A C 1
ATOM 5015 O O . SER A 1 654 ? 16.556 -33.804 9.133 1.00 48.97 654 SER A O 1
ATOM 5017 N N . GLU A 1 655 ? 17.183 -31.656 9.221 1.00 42.00 655 GLU A N 1
ATOM 5018 C CA . GLU A 1 655 ? 15.836 -31.137 9.494 1.00 42.00 655 GLU A CA 1
ATOM 5019 C C . GLU A 1 655 ? 14.921 -31.164 8.267 1.00 42.00 655 GLU A C 1
ATOM 5021 O O . GLU A 1 655 ? 13.734 -31.464 8.415 1.00 42.00 655 GLU A O 1
ATOM 5026 N N . ALA A 1 656 ? 15.456 -30.928 7.064 1.00 41.22 656 ALA A N 1
ATOM 5027 C CA . ALA A 1 656 ? 14.689 -31.004 5.821 1.00 41.22 656 ALA A CA 1
ATOM 5028 C C . ALA A 1 656 ? 14.224 -32.444 5.543 1.00 41.22 656 ALA A C 1
ATOM 5030 O O . ALA A 1 656 ? 13.071 -32.666 5.179 1.00 41.22 656 ALA A O 1
ATOM 5031 N N . SER A 1 657 ? 15.084 -33.431 5.827 1.00 53.47 657 SER A N 1
ATOM 5032 C CA . SER A 1 657 ? 14.748 -34.862 5.749 1.00 53.47 657 SER A CA 1
ATOM 5033 C C . SER A 1 657 ? 13.654 -35.248 6.754 1.00 53.47 657 SER A C 1
ATOM 5035 O O . SER A 1 657 ? 12.647 -35.852 6.387 1.00 53.47 657 SER A O 1
ATOM 5037 N N . ALA A 1 658 ? 13.773 -34.794 8.007 1.00 56.03 658 ALA A N 1
ATOM 5038 C CA . ALA A 1 658 ? 12.758 -35.041 9.030 1.00 56.03 658 ALA A CA 1
ATOM 5039 C C . ALA A 1 658 ? 11.420 -34.334 8.743 1.00 56.03 658 ALA A C 1
ATOM 5041 O O . ALA A 1 658 ? 10.377 -34.753 9.248 1.00 56.03 658 ALA A O 1
ATOM 5042 N N . LEU A 1 659 ? 11.424 -33.220 8.003 1.00 53.22 659 LEU A N 1
ATOM 5043 C CA . LEU A 1 659 ? 10.210 -32.523 7.575 1.00 53.22 659 LEU A CA 1
ATOM 5044 C C . LEU A 1 659 ? 9.544 -33.231 6.387 1.00 53.22 659 LEU A C 1
ATOM 5046 O O . LEU A 1 659 ? 8.332 -33.428 6.421 1.00 53.22 659 LEU A O 1
ATOM 5050 N N . ALA A 1 660 ? 10.326 -33.669 5.397 1.00 60.06 660 ALA A N 1
ATOM 5051 C CA . ALA A 1 660 ? 9.841 -34.435 4.250 1.00 60.06 660 ALA A CA 1
ATOM 5052 C C . ALA A 1 660 ? 9.200 -35.766 4.678 1.00 60.06 660 ALA A C 1
ATOM 5054 O O . ALA A 1 660 ? 8.093 -36.088 4.258 1.00 60.06 660 ALA A O 1
ATOM 5055 N N . GLU A 1 661 ? 9.834 -36.489 5.600 1.00 68.69 661 GLU A N 1
ATOM 5056 C CA . GLU A 1 661 ? 9.307 -37.745 6.148 1.00 68.69 661 GLU A CA 1
ATOM 5057 C C . GLU A 1 661 ? 8.000 -37.531 6.938 1.00 68.69 661 GLU A C 1
ATOM 5059 O O . GLU A 1 661 ? 7.054 -38.308 6.830 1.00 68.69 661 GLU A O 1
ATOM 5064 N N . ARG A 1 662 ? 7.902 -36.434 7.706 1.00 69.12 662 ARG A N 1
ATOM 5065 C CA . ARG A 1 662 ? 6.658 -36.061 8.405 1.00 69.12 662 ARG A CA 1
ATOM 5066 C C . ARG A 1 662 ? 5.539 -35.693 7.434 1.00 69.12 662 ARG A C 1
ATOM 5068 O O . ARG A 1 662 ? 4.393 -36.052 7.693 1.00 69.12 662 ARG A O 1
ATOM 5075 N N . ARG A 1 663 ? 5.866 -34.999 6.340 1.00 66.62 663 ARG A N 1
ATOM 5076 C CA . ARG A 1 663 ? 4.919 -34.664 5.268 1.00 66.62 663 ARG A CA 1
ATOM 5077 C C . ARG A 1 663 ? 4.384 -35.928 4.596 1.00 66.62 663 ARG A C 1
ATOM 5079 O O . ARG A 1 663 ? 3.176 -36.049 4.448 1.00 66.62 663 ARG A O 1
ATOM 5086 N N . GLN A 1 664 ? 5.247 -36.894 4.295 1.00 76.25 664 GLN A N 1
ATOM 5087 C CA . GLN A 1 664 ? 4.832 -38.169 3.709 1.00 76.25 664 GLN A CA 1
ATOM 5088 C C . GLN A 1 664 ? 3.856 -38.932 4.622 1.00 76.25 664 GLN A C 1
ATOM 5090 O O . GLN A 1 664 ? 2.776 -39.329 4.194 1.00 76.25 664 GLN A O 1
ATOM 5095 N N . ILE A 1 665 ? 4.192 -39.073 5.908 1.00 76.81 665 ILE A N 1
ATOM 5096 C CA . ILE A 1 665 ? 3.320 -39.732 6.895 1.00 76.81 665 ILE A CA 1
ATOM 5097 C C . ILE A 1 665 ? 1.971 -39.005 7.015 1.00 76.81 665 ILE A C 1
ATOM 5099 O O . ILE A 1 665 ? 0.920 -39.635 7.135 1.00 76.81 665 ILE A O 1
ATOM 5103 N N . TRP A 1 666 ? 1.992 -37.672 6.978 1.00 73.56 666 TRP A N 1
ATOM 5104 C CA . TRP A 1 666 ? 0.793 -36.840 6.998 1.00 73.56 666 TRP A CA 1
ATOM 5105 C C . TRP A 1 666 ? -0.114 -37.075 5.778 1.00 73.56 666 TRP A C 1
ATOM 5107 O O . TRP A 1 666 ? -1.331 -37.229 5.940 1.00 73.56 666 TRP A O 1
ATOM 5117 N N . GLU A 1 667 ? 0.465 -37.134 4.576 1.00 71.81 667 GLU A N 1
ATOM 5118 C CA . GLU A 1 667 ? -0.251 -37.390 3.320 1.00 71.81 667 GLU A CA 1
ATOM 5119 C C . GLU A 1 667 ? -0.890 -38.783 3.327 1.00 71.81 667 GLU A C 1
ATOM 5121 O O . GLU A 1 667 ? -2.083 -38.917 3.042 1.00 71.81 667 GLU A O 1
ATOM 5126 N N . GLU A 1 668 ? -0.140 -39.807 3.741 1.00 79.00 668 GLU A N 1
ATOM 5127 C CA . GLU A 1 668 ? -0.622 -41.188 3.826 1.00 79.00 668 GLU A CA 1
ATOM 5128 C C . GLU A 1 668 ? -1.789 -41.325 4.816 1.00 79.00 668 GLU A C 1
ATOM 5130 O O . GLU A 1 668 ? -2.827 -41.904 4.484 1.00 79.00 668 GLU A O 1
ATOM 5135 N N . LEU A 1 669 ? -1.681 -40.734 6.010 1.00 76.12 669 LEU A N 1
ATOM 5136 C CA . LEU A 1 669 ? -2.758 -40.768 7.006 1.00 76.12 669 LEU A CA 1
ATOM 5137 C C . LEU A 1 669 ? -4.001 -39.996 6.549 1.00 76.12 669 LEU A C 1
ATOM 5139 O O . LEU A 1 669 ? -5.127 -40.451 6.771 1.00 76.12 669 LEU A O 1
ATOM 5143 N N . SER A 1 670 ? -3.823 -38.849 5.891 1.00 69.44 670 SER A N 1
ATOM 5144 C CA . SER A 1 670 ? -4.941 -38.054 5.367 1.00 69.44 670 SER A CA 1
ATOM 5145 C C . SER A 1 670 ? -5.685 -38.809 4.263 1.00 69.44 670 SER A C 1
ATOM 5147 O O . SER A 1 670 ? -6.911 -38.922 4.313 1.00 69.44 670 SER A O 1
ATOM 5149 N N . GLN A 1 671 ? -4.953 -39.428 3.330 1.00 74.19 671 GLN A N 1
ATOM 5150 C CA . GLN A 1 671 ? -5.539 -40.278 2.291 1.00 74.19 671 GLN A CA 1
ATOM 5151 C C . GLN A 1 671 ? -6.284 -41.479 2.883 1.00 74.19 671 GLN A C 1
ATOM 5153 O O . GLN A 1 671 ? -7.432 -41.732 2.521 1.00 74.19 671 GLN A O 1
ATOM 5158 N N . LYS A 1 672 ? -5.665 -42.205 3.822 1.00 78.69 672 LYS A N 1
ATOM 5159 C CA . LYS A 1 672 ? -6.262 -43.406 4.430 1.00 78.69 672 LYS A CA 1
ATOM 5160 C C . LYS A 1 672 ? -7.463 -43.095 5.316 1.00 78.69 672 LYS A C 1
ATOM 5162 O O . LYS A 1 672 ? -8.380 -43.905 5.394 1.00 78.69 672 LYS A O 1
ATOM 5167 N N . SER A 1 673 ? -7.494 -41.922 5.944 1.00 71.00 673 SER A N 1
ATOM 5168 C CA . SER A 1 673 ? -8.628 -41.501 6.771 1.00 71.00 673 SER A CA 1
ATOM 5169 C C . SER A 1 673 ? -9.817 -40.949 5.972 1.00 71.00 673 SER A C 1
ATOM 5171 O O . SER A 1 673 ? -10.885 -40.738 6.551 1.00 71.00 673 SER A O 1
ATOM 5173 N N . GLY A 1 674 ? -9.641 -40.672 4.672 1.00 64.19 674 GLY A N 1
ATOM 5174 C CA . GLY A 1 674 ? -10.646 -40.012 3.832 1.00 64.19 674 GLY A CA 1
ATOM 5175 C C . GLY A 1 674 ? -10.973 -38.577 4.267 1.00 64.19 674 GLY A C 1
ATOM 5176 O O . GLY A 1 674 ? -12.002 -38.030 3.870 1.00 64.19 674 GLY A O 1
ATOM 5177 N N . ARG A 1 675 ? -10.142 -37.971 5.125 1.00 52.00 675 ARG A N 1
ATOM 5178 C CA . ARG A 1 675 ? -10.307 -36.616 5.661 1.00 52.00 675 ARG A CA 1
ATOM 5179 C C . ARG A 1 675 ? -8.954 -35.922 5.747 1.00 52.00 675 ARG A C 1
ATOM 5181 O O . ARG A 1 675 ? -7.927 -36.552 5.974 1.00 52.00 675 ARG A O 1
ATOM 5188 N N . PHE A 1 676 ? -8.963 -34.600 5.629 1.00 46.69 676 PHE A N 1
ATOM 5189 C CA . PHE A 1 676 ? -7.777 -33.793 5.891 1.00 46.69 676 PHE A CA 1
ATOM 5190 C C . PHE A 1 676 ? -7.480 -33.812 7.398 1.00 46.69 676 PHE A C 1
ATOM 5192 O O . PHE A 1 676 ? -8.275 -33.305 8.193 1.00 46.69 676 PHE A O 1
ATOM 5199 N N . LEU A 1 677 ? -6.373 -34.435 7.810 1.00 54.69 677 LEU A N 1
ATOM 5200 C CA . LEU A 1 677 ? -5.966 -34.471 9.216 1.00 54.69 677 LEU A CA 1
ATOM 5201 C C . LEU A 1 677 ? -5.073 -33.266 9.509 1.00 54.69 677 LEU A C 1
ATOM 5203 O O . LEU A 1 677 ? -4.029 -33.108 8.893 1.00 54.69 677 LEU A O 1
ATOM 5207 N N . VAL A 1 678 ? -5.435 -32.415 10.467 1.00 48.34 678 VAL A N 1
ATOM 5208 C CA . VAL A 1 678 ? -4.548 -31.327 10.906 1.00 48.34 678 VAL A CA 1
ATOM 5209 C C . VAL A 1 678 ? -3.556 -31.896 11.918 1.00 48.34 678 VAL A C 1
ATOM 5211 O O . VAL A 1 678 ? -3.917 -32.209 13.049 1.00 48.34 678 VAL A O 1
ATOM 5214 N N . ILE A 1 679 ? -2.304 -32.071 11.496 1.00 52.69 679 ILE A N 1
ATOM 5215 C CA . ILE A 1 679 ? -1.265 -32.730 12.293 1.00 52.69 679 ILE A CA 1
ATOM 5216 C C . ILE A 1 679 ? -0.303 -31.683 12.863 1.00 52.69 679 ILE A C 1
ATOM 5218 O O . ILE A 1 679 ? 0.358 -30.948 12.131 1.00 52.69 679 ILE A O 1
ATOM 5222 N N . GLY A 1 680 ? -0.248 -31.601 14.193 1.00 49.12 680 GLY A N 1
ATOM 5223 C CA . GLY A 1 680 ? 0.502 -30.581 14.921 1.00 49.12 680 GLY A CA 1
ATOM 5224 C C . GLY A 1 680 ? 1.980 -30.880 15.155 1.00 49.12 680 GLY A C 1
ATOM 5225 O O . GLY A 1 680 ? 2.461 -32.006 15.056 1.00 49.12 680 GLY A O 1
ATOM 5226 N N . GLY A 1 681 ? 2.713 -29.855 15.600 1.00 46.72 681 GLY A N 1
ATOM 5227 C CA . GLY A 1 681 ? 4.143 -29.953 15.933 1.00 46.72 681 GLY A CA 1
ATOM 5228 C C . GLY A 1 681 ? 4.493 -30.857 17.131 1.00 46.72 681 GLY A C 1
ATOM 5229 O O . GLY A 1 681 ? 5.677 -31.062 17.400 1.00 46.72 681 GLY A O 1
ATOM 5230 N N . LYS A 1 682 ? 3.494 -31.406 17.841 1.00 51.31 682 LYS A N 1
ATOM 5231 C CA . LYS A 1 682 ? 3.655 -32.293 19.010 1.00 51.31 682 LYS A CA 1
ATOM 5232 C C . LYS A 1 682 ? 4.139 -33.705 18.680 1.00 51.31 682 LYS A C 1
ATOM 5234 O O . LYS A 1 682 ? 4.454 -34.464 19.587 1.00 51.31 682 LYS A O 1
ATOM 5239 N N . TRP A 1 683 ? 4.274 -34.050 17.405 1.00 64.19 683 TRP A N 1
ATOM 5240 C CA . TRP A 1 683 ? 4.760 -35.358 16.959 1.00 64.19 683 TRP A CA 1
ATOM 5241 C C . TRP A 1 683 ? 6.287 -35.507 17.063 1.00 64.19 683 TRP A C 1
ATOM 5243 O O . TRP A 1 683 ? 6.890 -36.349 16.405 1.00 64.19 683 TRP A O 1
ATOM 5253 N N . LYS A 1 684 ? 6.955 -34.668 17.860 1.00 57.09 684 LYS A N 1
ATOM 5254 C CA . LYS A 1 684 ? 8.384 -34.815 18.150 1.00 57.09 684 LYS A CA 1
ATOM 5255 C C . LYS A 1 684 ? 8.591 -35.890 19.225 1.00 57.09 684 LYS A C 1
ATOM 5257 O O . LYS A 1 684 ? 7.747 -36.088 20.095 1.00 57.09 684 LYS A O 1
ATOM 5262 N N . GLY A 1 685 ? 9.736 -36.572 19.184 1.00 68.81 685 GLY A N 1
ATOM 5263 C CA . GLY A 1 685 ? 10.109 -37.566 20.195 1.00 68.81 685 GLY A CA 1
ATOM 5264 C C . GLY A 1 685 ? 9.290 -38.860 20.114 1.00 68.81 685 GLY A C 1
ATOM 5265 O O . GLY A 1 685 ? 9.112 -39.416 19.032 1.00 68.81 685 GLY A O 1
ATOM 5266 N N . ALA A 1 686 ? 8.813 -39.348 21.263 1.00 71.44 686 ALA A N 1
ATOM 5267 C CA . ALA A 1 686 ? 8.189 -40.668 21.397 1.00 71.44 686 ALA A CA 1
ATOM 5268 C C . ALA A 1 686 ? 6.913 -40.842 20.553 1.00 71.44 686 ALA A C 1
ATOM 5270 O O . ALA A 1 686 ? 6.741 -41.880 19.920 1.00 71.44 686 ALA A O 1
ATOM 5271 N N . ILE A 1 687 ? 6.064 -39.809 20.475 1.00 75.62 687 ILE A N 1
ATOM 5272 C CA . ILE A 1 687 ? 4.814 -39.845 19.694 1.00 75.62 687 ILE A CA 1
ATOM 5273 C C . ILE A 1 687 ? 5.117 -39.994 18.198 1.00 75.62 687 ILE A C 1
ATOM 5275 O O . ILE A 1 687 ? 4.508 -40.817 17.519 1.00 75.62 687 ILE A O 1
ATOM 5279 N N . GLY A 1 688 ? 6.108 -39.255 17.687 1.00 76.00 688 GLY A N 1
ATOM 5280 C CA . GLY A 1 688 ? 6.544 -39.373 16.295 1.00 76.00 688 GLY A CA 1
ATOM 5281 C C . GLY A 1 688 ? 7.133 -40.740 15.972 1.00 76.00 688 GLY A C 1
ATOM 5282 O O . GLY A 1 688 ? 6.834 -41.300 14.923 1.00 76.00 688 GLY A O 1
ATOM 5283 N N . ALA A 1 689 ? 7.935 -41.302 16.879 1.00 80.75 689 ALA A N 1
ATOM 5284 C CA . ALA A 1 689 ? 8.480 -42.649 16.717 1.00 80.75 689 ALA A CA 1
ATOM 5285 C C . ALA A 1 689 ? 7.373 -43.718 16.687 1.00 80.75 689 ALA A C 1
ATOM 5287 O O . ALA A 1 689 ? 7.431 -44.641 15.878 1.00 80.75 689 ALA A O 1
ATOM 5288 N N . GLN A 1 690 ? 6.340 -43.566 17.519 1.00 85.19 690 GLN A N 1
ATOM 5289 C CA . GLN A 1 690 ? 5.208 -44.488 17.573 1.00 85.19 690 GLN A CA 1
ATOM 5290 C C . GLN A 1 690 ? 4.323 -44.395 16.322 1.00 85.19 690 GLN A C 1
ATOM 5292 O O . GLN A 1 690 ? 3.979 -45.421 15.745 1.00 85.19 690 GLN A O 1
ATOM 5297 N N . LEU A 1 691 ? 4.021 -43.184 15.844 1.00 82.38 691 LEU A N 1
ATOM 5298 C CA . LEU A 1 691 ? 3.304 -42.977 14.580 1.00 82.38 691 LEU A CA 1
ATOM 5299 C C . LEU A 1 691 ? 4.062 -43.560 13.387 1.00 82.38 691 LEU A C 1
ATOM 5301 O O . LEU A 1 691 ? 3.461 -44.241 12.562 1.00 82.38 691 LEU A O 1
ATOM 5305 N N . LYS A 1 692 ? 5.384 -43.362 13.333 1.00 84.56 692 LYS A N 1
ATOM 5306 C CA . LYS A 1 692 ? 6.249 -43.983 12.320 1.00 84.56 692 LYS A CA 1
ATOM 5307 C C . LYS A 1 692 ? 6.161 -45.504 12.353 1.00 84.56 692 LYS A C 1
ATOM 5309 O O . LYS A 1 692 ? 6.026 -46.119 11.303 1.00 84.56 692 LYS A O 1
ATOM 5314 N N . ALA A 1 693 ? 6.221 -46.102 13.541 1.00 86.56 693 ALA A N 1
ATOM 5315 C CA . ALA A 1 693 ? 6.129 -47.549 13.696 1.00 86.56 693 ALA A CA 1
ATOM 5316 C C . ALA A 1 693 ? 4.767 -48.089 13.231 1.00 86.56 693 ALA A C 1
ATOM 5318 O O . ALA A 1 693 ? 4.730 -49.074 12.500 1.00 86.56 693 ALA A O 1
ATOM 5319 N N . LEU A 1 694 ? 3.667 -47.418 13.590 1.00 90.88 694 LEU A N 1
ATOM 5320 C CA . LEU A 1 694 ? 2.317 -47.816 13.180 1.00 90.88 694 LEU A CA 1
ATOM 5321 C C . LEU A 1 694 ? 2.119 -47.689 11.663 1.00 90.88 694 LEU A C 1
ATOM 5323 O O . LEU A 1 694 ? 1.602 -48.605 11.030 1.00 90.88 694 LEU A O 1
ATOM 5327 N N . VAL A 1 695 ? 2.581 -46.591 11.058 1.00 86.88 695 VAL A N 1
ATOM 5328 C CA . VAL A 1 695 ? 2.500 -46.389 9.602 1.00 86.88 695 VAL A CA 1
ATOM 5329 C C . VAL A 1 695 ? 3.364 -47.404 8.853 1.00 86.88 695 VAL A C 1
ATOM 5331 O O . VAL A 1 695 ? 2.875 -48.050 7.930 1.00 86.88 695 VAL A O 1
ATOM 5334 N N . ALA A 1 696 ? 4.601 -47.642 9.301 1.00 86.31 696 ALA A N 1
ATOM 5335 C CA . ALA A 1 696 ? 5.480 -48.657 8.715 1.00 86.31 696 ALA A CA 1
ATOM 5336 C C . ALA A 1 696 ? 4.919 -50.086 8.850 1.00 86.31 696 ALA A C 1
ATOM 5338 O O . ALA A 1 696 ? 5.156 -50.924 7.982 1.00 86.31 696 ALA A O 1
ATOM 5339 N N . ALA A 1 697 ? 4.155 -50.360 9.911 1.00 89.44 697 ALA A N 1
ATOM 5340 C CA . ALA A 1 697 ? 3.464 -51.630 10.125 1.00 89.44 697 ALA A CA 1
ATOM 5341 C C . ALA A 1 697 ? 2.119 -51.741 9.376 1.00 89.44 697 ALA A C 1
ATOM 5343 O O . ALA A 1 697 ? 1.464 -52.779 9.454 1.00 89.44 697 ALA A O 1
ATOM 5344 N N . GLY A 1 698 ? 1.680 -50.694 8.663 1.00 88.25 698 GLY A N 1
ATOM 5345 C CA . GLY A 1 698 ? 0.377 -50.658 7.989 1.00 88.25 698 GLY A CA 1
ATOM 5346 C C . GLY A 1 698 ? -0.822 -50.613 8.946 1.00 88.25 698 GLY A C 1
ATOM 5347 O O . GLY A 1 698 ? -1.945 -50.926 8.551 1.00 88.25 698 GLY A O 1
ATOM 5348 N N . GLN A 1 699 ? -0.595 -50.230 10.201 1.00 91.75 699 GLN A N 1
ATOM 5349 C CA . GLN A 1 699 ? -1.583 -50.131 11.274 1.00 91.75 699 GLN A CA 1
ATOM 5350 C C . GLN A 1 699 ? -2.335 -48.791 11.207 1.00 91.75 699 GLN A C 1
ATOM 5352 O O . GLN A 1 699 ? -2.189 -47.910 12.058 1.00 91.75 699 GLN A O 1
ATOM 5357 N N . TRP A 1 700 ? -3.116 -48.609 10.139 1.00 88.25 700 TRP A N 1
ATOM 5358 C CA . TRP A 1 700 ? -3.700 -47.313 9.776 1.00 88.25 700 TRP A CA 1
ATOM 5359 C C . TRP A 1 700 ? -4.711 -46.779 10.793 1.00 88.25 700 TRP A C 1
ATOM 5361 O O . TRP A 1 700 ? -4.644 -45.603 11.141 1.00 88.25 700 TRP A O 1
ATOM 5371 N N . ASP A 1 701 ? -5.613 -47.614 11.309 1.00 85.69 701 ASP A N 1
ATOM 5372 C CA . ASP A 1 701 ? -6.644 -47.169 12.257 1.00 85.69 701 ASP A CA 1
ATOM 5373 C C . ASP A 1 701 ? -6.041 -46.708 13.591 1.00 85.69 701 ASP A C 1
ATOM 5375 O O . ASP A 1 701 ? -6.462 -45.704 14.172 1.00 85.69 701 ASP A O 1
ATOM 5379 N N . GLU A 1 702 ? -5.000 -47.399 14.052 1.00 87.38 702 GLU A N 1
ATOM 5380 C CA . GLU A 1 702 ? -4.267 -47.076 15.277 1.00 87.38 702 GLU A CA 1
ATOM 5381 C C . GLU A 1 702 ? -3.413 -45.820 15.084 1.00 87.38 702 GLU A C 1
ATOM 5383 O O . GLU A 1 702 ? -3.394 -44.948 15.955 1.00 87.38 702 GLU A O 1
ATOM 5388 N N . ALA A 1 703 ? -2.783 -45.666 13.915 1.00 84.44 703 ALA A N 1
ATOM 5389 C CA . ALA A 1 703 ? -2.053 -44.454 13.556 1.00 84.44 703 ALA A CA 1
ATOM 5390 C C . ALA A 1 703 ? -2.984 -43.232 13.455 1.00 84.44 703 ALA A C 1
ATOM 5392 O O . ALA A 1 703 ? -2.671 -42.174 14.000 1.00 84.44 703 ALA A O 1
ATOM 5393 N N . ILE A 1 704 ? -4.157 -43.373 12.827 1.00 80.56 704 ILE A N 1
ATOM 5394 C CA . ILE A 1 704 ? -5.174 -42.314 12.726 1.00 80.56 704 ILE A CA 1
ATOM 5395 C C . ILE A 1 704 ? -5.732 -41.964 14.112 1.00 80.56 704 ILE A C 1
ATOM 5397 O O . ILE A 1 704 ? -5.948 -40.790 14.418 1.00 80.56 704 ILE A O 1
ATOM 5401 N N . THR A 1 705 ? -5.948 -42.960 14.972 1.00 84.44 705 THR A N 1
ATOM 5402 C CA . THR A 1 705 ? -6.423 -42.746 16.346 1.00 84.44 705 THR A CA 1
ATOM 5403 C C . THR A 1 705 ? -5.388 -41.988 17.174 1.00 84.44 705 THR A C 1
ATOM 5405 O O . THR A 1 705 ? -5.723 -40.977 17.792 1.00 84.44 705 THR A O 1
ATOM 5408 N N . LEU A 1 706 ? -4.121 -42.409 17.126 1.00 81.06 706 LEU A N 1
ATOM 5409 C CA . LEU A 1 706 ? -3.019 -41.745 17.823 1.00 81.06 706 LEU A CA 1
ATOM 5410 C C . LEU A 1 706 ? -2.805 -40.311 17.309 1.00 81.06 706 LEU A C 1
ATOM 5412 O O . LEU A 1 706 ? -2.609 -39.387 18.098 1.00 81.06 706 LEU A O 1
ATOM 5416 N N . ALA A 1 707 ? -2.923 -40.106 15.994 1.00 73.12 707 ALA A N 1
ATOM 5417 C CA . ALA A 1 707 ? -2.874 -38.790 15.367 1.00 73.12 707 ALA A CA 1
ATOM 5418 C C . ALA A 1 707 ? -3.968 -37.844 15.896 1.00 73.12 707 ALA A C 1
ATOM 5420 O O . ALA A 1 707 ? -3.690 -36.680 16.180 1.00 73.12 707 ALA A O 1
ATOM 5421 N N . ARG A 1 708 ? -5.198 -38.347 16.070 1.00 72.56 708 ARG A N 1
ATOM 5422 C CA . ARG A 1 708 ? -6.349 -37.576 16.577 1.00 72.56 708 ARG A CA 1
ATOM 5423 C C . ARG A 1 708 ? -6.287 -37.278 18.073 1.00 72.56 708 ARG A C 1
ATOM 5425 O O . ARG A 1 708 ? -6.872 -36.294 18.502 1.00 72.56 708 ARG A O 1
ATOM 5432 N N . GLN A 1 709 ? -5.609 -38.110 18.862 1.00 75.50 709 GLN A N 1
ATOM 5433 C CA . GLN A 1 709 ? -5.434 -37.910 20.309 1.00 75.50 709 GLN A CA 1
ATOM 5434 C C . GLN A 1 709 ? -4.366 -36.862 20.649 1.00 75.50 709 GLN A C 1
ATOM 5436 O O . GLN A 1 709 ? -4.320 -36.358 21.772 1.00 75.50 709 GLN A O 1
ATOM 5441 N N . HIS A 1 710 ? -3.520 -36.508 19.680 1.00 67.56 710 HIS A N 1
ATOM 5442 C CA . HIS A 1 710 ? -2.488 -35.486 19.823 1.00 67.56 710 HIS A CA 1
ATOM 5443 C C . HIS A 1 710 ? -2.620 -34.394 18.747 1.00 67.56 710 HIS A C 1
ATOM 5445 O O . HIS A 1 710 ? -1.690 -34.210 17.948 1.00 67.56 710 HIS A O 1
ATOM 5451 N N . PRO A 1 711 ? -3.754 -33.663 18.723 1.00 56.69 711 PRO A N 1
ATOM 5452 C CA . PRO A 1 711 ? -3.956 -32.543 17.810 1.00 56.69 711 PRO A CA 1
ATOM 5453 C C . PRO A 1 711 ? -2.949 -31.418 18.100 1.00 56.69 711 PRO A C 1
ATOM 5455 O O . PRO A 1 711 ? -2.338 -31.350 19.176 1.00 56.69 711 PRO A O 1
ATOM 5458 N N . ASP A 1 712 ? -2.730 -30.529 17.126 1.00 51.97 712 ASP A N 1
ATOM 5459 C CA . ASP A 1 712 ? -1.972 -29.304 17.397 1.00 51.97 712 ASP A CA 1
ATOM 5460 C C . ASP A 1 712 ? -2.704 -28.507 18.484 1.00 51.97 712 ASP A C 1
ATOM 5462 O O . ASP A 1 712 ? -3.861 -28.151 18.304 1.00 51.97 712 ASP A O 1
ATOM 5466 N N . GLN A 1 713 ? -2.031 -28.167 19.588 1.00 43.78 713 GLN A N 1
ATOM 5467 C CA . GLN A 1 713 ? -2.603 -27.273 20.607 1.00 43.78 713 GLN A CA 1
ATOM 5468 C C . GLN A 1 713 ? -2.801 -25.837 20.101 1.00 43.78 713 GLN A C 1
ATOM 5470 O O . GLN A 1 713 ? -3.367 -25.005 20.804 1.00 43.78 713 GLN A O 1
ATOM 5475 N N . ARG A 1 714 ? -2.394 -25.532 18.864 1.00 50.22 714 ARG A N 1
ATOM 5476 C CA . ARG A 1 714 ? -2.876 -24.371 18.100 1.00 50.22 714 ARG A CA 1
ATOM 5477 C C . ARG A 1 714 ? -4.291 -24.611 17.561 1.00 50.22 714 ARG A C 1
ATOM 5479 O O . ARG A 1 714 ? -4.570 -24.337 16.395 1.00 50.22 714 ARG A O 1
ATOM 5486 N N . GLU A 1 715 ? -5.150 -25.145 18.418 1.00 41.03 715 GLU A N 1
ATOM 5487 C CA . GLU A 1 715 ? -6.365 -25.893 18.084 1.00 41.03 715 GLU A CA 1
ATOM 5488 C C . GLU A 1 715 ? -7.495 -25.027 17.518 1.00 41.03 715 GLU A C 1
ATOM 5490 O O . GLU A 1 715 ? -8.546 -25.540 17.159 1.00 41.03 715 GLU A O 1
ATOM 5495 N N . ASP A 1 716 ? -7.274 -23.721 17.361 1.00 51.53 716 ASP A N 1
ATOM 5496 C CA . ASP A 1 716 ? -8.284 -22.837 16.805 1.00 51.53 716 ASP A CA 1
ATOM 5497 C C . ASP A 1 716 ? -7.698 -21.685 15.980 1.00 51.53 716 ASP A C 1
ATOM 5499 O O . ASP A 1 716 ? -8.042 -20.515 16.138 1.00 51.53 716 ASP A O 1
ATOM 5503 N N . ARG A 1 717 ? -6.777 -21.999 15.058 1.00 49.56 717 ARG A N 1
ATOM 5504 C CA . ARG A 1 717 ? -6.312 -21.018 14.051 1.00 49.56 717 ARG A CA 1
ATOM 5505 C C . ARG A 1 717 ? -7.440 -20.484 13.169 1.00 49.56 717 ARG A C 1
ATOM 5507 O O . ARG A 1 717 ? -7.318 -19.395 12.620 1.00 49.56 717 ARG A O 1
ATOM 5514 N N . LEU A 1 718 ? -8.518 -21.252 13.057 1.00 54.16 718 LEU A N 1
ATOM 5515 C CA . LEU A 1 718 ? -9.762 -20.857 12.416 1.00 54.16 718 LEU A CA 1
ATOM 5516 C C . LEU A 1 718 ? -10.818 -20.439 13.445 1.00 54.16 718 LEU A C 1
ATOM 5518 O O . LEU A 1 718 ? -11.978 -20.350 13.105 1.00 54.16 718 LEU A O 1
ATOM 5522 N N . GLY A 1 719 ? -10.470 -20.130 14.689 1.00 55.31 719 GLY A N 1
ATOM 5523 C CA . GLY A 1 719 ? -11.461 -19.761 15.705 1.00 55.31 719 GLY A CA 1
ATOM 5524 C C . GLY A 1 719 ? -12.248 -18.508 15.416 1.00 55.31 719 GLY A C 1
ATOM 5525 O O . GLY A 1 719 ? -13.376 -18.326 15.865 1.00 55.31 719 GLY A O 1
ATOM 5526 N N . TRP A 1 720 ? -11.676 -17.629 14.615 1.00 56.69 720 TRP A N 1
ATOM 5527 C CA . TRP A 1 720 ? -12.392 -16.469 14.126 1.00 56.69 720 TRP A CA 1
ATOM 5528 C C . TRP A 1 720 ? -13.596 -16.861 13.238 1.00 56.69 720 TRP A C 1
ATOM 5530 O O . TRP A 1 720 ? -14.532 -16.080 13.126 1.00 56.69 720 TRP A O 1
ATOM 5540 N N . VAL A 1 721 ? -13.616 -18.060 12.637 1.00 59.84 721 VAL A N 1
ATOM 5541 C CA . VAL A 1 721 ? -14.676 -18.568 11.734 1.00 59.84 721 VAL A CA 1
ATOM 5542 C C . VAL A 1 721 ? -16.011 -18.674 12.450 1.00 59.84 721 VAL A C 1
ATOM 5544 O O . VAL A 1 721 ? -17.040 -18.259 11.924 1.00 59.84 721 VAL A O 1
ATOM 5547 N N . ASN A 1 722 ? -15.976 -19.227 13.658 1.00 63.38 722 ASN A N 1
ATOM 5548 C CA . ASN A 1 722 ? -17.140 -19.466 14.500 1.00 63.38 722 ASN A CA 1
ATOM 5549 C C . ASN A 1 722 ? -17.199 -18.477 15.672 1.00 63.38 722 ASN A C 1
ATOM 5551 O O . ASN A 1 722 ? -17.923 -18.712 16.636 1.00 63.38 722 ASN A O 1
ATOM 5555 N N . VAL A 1 723 ? -16.422 -17.385 15.631 1.00 67.69 723 VAL A N 1
ATOM 5556 C CA . VAL A 1 723 ? -16.367 -16.425 16.744 1.00 67.69 723 VAL A CA 1
ATOM 5557 C C . VAL A 1 723 ? -17.734 -15.814 17.012 1.00 67.69 723 VAL A C 1
ATOM 5559 O O . VAL A 1 723 ? -18.120 -15.694 18.167 1.00 67.69 723 VAL A O 1
ATOM 5562 N N . LEU A 1 724 ? -18.501 -15.514 15.958 1.00 66.88 724 LEU A N 1
ATOM 5563 C CA . LEU A 1 724 ? -19.857 -14.990 16.094 1.00 66.88 724 LEU A CA 1
ATOM 5564 C C . LEU A 1 724 ? -20.780 -16.020 16.743 1.00 66.88 724 LEU A C 1
ATOM 5566 O O . LEU A 1 724 ? -21.453 -15.682 17.707 1.00 66.88 724 LEU A O 1
ATOM 5570 N N . ASP A 1 725 ? -20.751 -17.279 16.303 1.00 75.44 725 ASP A N 1
ATOM 5571 C CA . ASP A 1 725 ? -21.569 -18.341 16.904 1.00 75.44 725 ASP A CA 1
ATOM 5572 C C . ASP A 1 725 ? -21.222 -18.548 18.386 1.00 75.44 725 ASP A C 1
ATOM 5574 O O . ASP A 1 725 ? -22.108 -18.701 19.225 1.00 75.44 725 ASP A O 1
ATOM 5578 N N . ARG A 1 726 ? -19.930 -18.500 18.735 1.00 76.12 726 ARG A N 1
ATOM 5579 C CA . ARG A 1 726 ? -19.459 -18.638 20.121 1.00 76.12 726 ARG A CA 1
ATOM 5580 C C . ARG A 1 726 ? -19.808 -17.450 21.007 1.00 76.12 726 ARG A C 1
ATOM 5582 O O . ARG A 1 726 ? -20.070 -17.657 22.191 1.00 76.12 726 ARG A O 1
ATOM 5589 N N . LEU A 1 727 ? -19.794 -16.238 20.455 1.00 74.56 727 LEU A N 1
ATOM 5590 C CA . LEU A 1 727 ? -20.219 -15.025 21.154 1.00 74.56 727 LEU A CA 1
ATOM 5591 C C . LEU A 1 727 ? -21.739 -15.014 21.344 1.00 74.56 727 LEU A C 1
ATOM 5593 O O . LEU A 1 727 ? -22.212 -14.775 22.449 1.00 74.56 727 LEU A O 1
ATOM 5597 N N . LEU A 1 728 ? -22.509 -15.349 20.304 1.00 79.81 728 LEU A N 1
ATOM 5598 C CA . LEU A 1 728 ? -23.973 -15.434 20.365 1.00 79.81 728 LEU A CA 1
ATOM 5599 C C . LEU A 1 728 ? -24.458 -16.549 21.303 1.00 79.81 728 LEU A C 1
ATOM 5601 O O . LEU A 1 728 ? -25.523 -16.426 21.903 1.00 79.81 728 LEU A O 1
ATOM 5605 N N . ALA A 1 729 ? -23.670 -17.612 21.475 1.00 86.62 729 ALA A N 1
ATOM 5606 C CA . ALA A 1 729 ? -23.922 -18.653 22.469 1.00 86.62 729 ALA A CA 1
ATOM 5607 C C . ALA A 1 729 ? -23.660 -18.203 23.923 1.00 86.62 729 ALA A C 1
ATOM 5609 O O . ALA A 1 729 ? -23.978 -18.947 24.850 1.00 86.62 729 ALA A O 1
ATOM 5610 N N . GLN A 1 730 ? -23.098 -17.007 24.133 1.00 87.69 730 GLN A N 1
ATOM 5611 C CA . GLN A 1 730 ? -22.794 -16.419 25.441 1.00 87.69 730 GLN A CA 1
ATOM 5612 C C . GLN A 1 730 ? -23.481 -15.049 25.596 1.00 87.69 730 GLN A C 1
ATOM 5614 O O . GLN A 1 730 ? -22.805 -14.025 25.714 1.00 87.69 730 GLN A O 1
ATOM 5619 N N . PRO A 1 731 ? -24.825 -14.991 25.606 1.00 86.75 731 PRO A N 1
ATOM 5620 C CA . PRO A 1 731 ? -25.556 -13.725 25.661 1.00 86.75 731 PRO A CA 1
ATOM 5621 C C . PRO A 1 731 ? -25.235 -12.905 26.917 1.00 86.75 731 PRO A C 1
ATOM 5623 O O . PRO A 1 731 ? -25.185 -11.684 26.839 1.00 86.75 731 PRO A O 1
ATOM 5626 N N . GLN A 1 732 ? -24.925 -13.555 28.044 1.00 90.62 732 GLN A N 1
ATOM 5627 C CA . GLN A 1 732 ? -24.523 -12.861 29.271 1.00 90.62 732 GLN A CA 1
ATOM 5628 C C . GLN A 1 732 ? -23.208 -12.095 29.095 1.00 90.62 732 GLN A C 1
ATOM 5630 O O . GLN A 1 732 ? -23.100 -10.965 29.551 1.00 90.62 732 GLN A O 1
ATOM 5635 N N . LEU A 1 733 ? -22.232 -12.669 28.382 1.00 82.81 733 LEU A N 1
ATOM 5636 C CA . LEU A 1 733 ? -20.971 -11.985 28.089 1.00 82.81 733 LEU A CA 1
ATOM 5637 C C . LEU A 1 733 ? -21.212 -10.743 27.219 1.00 82.81 733 LEU A C 1
ATOM 5639 O O . LEU A 1 733 ? -20.588 -9.709 27.428 1.00 82.81 733 LEU A O 1
ATOM 5643 N N . LEU A 1 734 ? -22.134 -10.827 26.254 1.00 83.75 734 LEU A N 1
ATOM 5644 C CA . LEU A 1 734 ? -22.509 -9.680 25.423 1.00 83.75 734 LEU A CA 1
ATOM 5645 C C . LEU A 1 734 ? -23.186 -8.578 26.250 1.00 83.75 734 LEU A C 1
ATOM 5647 O O . LEU A 1 734 ? -22.850 -7.408 26.081 1.00 83.75 734 LEU A O 1
ATOM 5651 N N . GLU A 1 735 ? -24.085 -8.947 27.166 1.00 89.06 735 GLU A N 1
ATOM 5652 C CA . GLU A 1 735 ? -24.726 -8.013 28.101 1.00 89.06 735 GLU A CA 1
ATOM 5653 C C . GLU A 1 735 ? -23.704 -7.351 29.042 1.00 89.06 735 GLU A C 1
ATOM 5655 O O . GLU A 1 735 ? -23.773 -6.144 29.279 1.00 89.06 735 GLU A O 1
ATOM 5660 N N . GLU A 1 736 ? -22.724 -8.110 29.544 1.00 86.94 736 GLU A N 1
ATOM 5661 C CA . GLU A 1 736 ? -21.631 -7.600 30.380 1.00 86.94 736 GLU A CA 1
ATOM 5662 C C . GLU A 1 736 ? -20.758 -6.596 29.616 1.00 86.94 736 GLU A C 1
ATOM 5664 O O . GLU A 1 736 ? -20.536 -5.483 30.097 1.00 86.94 736 GLU A O 1
ATOM 5669 N N . VAL A 1 737 ? -20.327 -6.940 28.397 1.00 84.88 737 VAL A N 1
ATOM 5670 C CA . VAL A 1 737 ? -19.532 -6.046 27.538 1.00 84.88 737 VAL A CA 1
ATOM 5671 C C . VAL A 1 737 ? -20.315 -4.783 27.179 1.00 84.88 737 VAL A C 1
ATOM 5673 O O . VAL A 1 737 ? -19.759 -3.683 27.197 1.00 84.88 737 VAL A O 1
ATOM 5676 N N . GLU A 1 738 ? -21.611 -4.904 26.885 1.00 86.50 738 GLU A N 1
ATOM 5677 C CA . GLU A 1 738 ? -22.467 -3.747 26.627 1.00 86.50 738 GLU A CA 1
ATOM 5678 C C . GLU A 1 738 ? -22.581 -2.848 27.867 1.00 86.50 738 GLU A C 1
ATOM 5680 O O . GLU A 1 738 ? -22.477 -1.621 27.760 1.00 86.50 738 GLU A O 1
ATOM 5685 N N . ALA A 1 739 ? -22.754 -3.432 29.054 1.00 87.75 739 ALA A N 1
ATOM 5686 C CA . ALA A 1 739 ? -22.814 -2.685 30.304 1.00 87.75 739 ALA A CA 1
ATOM 5687 C C . ALA A 1 739 ? -21.490 -1.956 30.603 1.00 87.75 739 ALA A C 1
ATOM 5689 O O . ALA A 1 739 ? -21.514 -0.776 30.968 1.00 87.75 739 ALA A O 1
ATOM 5690 N N . GLU A 1 740 ? -20.342 -2.611 30.397 1.00 86.38 740 GLU A N 1
ATOM 5691 C CA . GLU A 1 740 ? -19.014 -1.998 30.526 1.00 86.38 740 GLU A CA 1
ATOM 5692 C C . GLU A 1 740 ? -18.824 -0.845 29.529 1.00 86.38 740 GLU A C 1
ATOM 5694 O O . GLU A 1 740 ? -18.373 0.241 29.910 1.00 86.38 740 GLU A O 1
ATOM 5699 N N . ALA A 1 741 ? -19.232 -1.036 28.271 1.00 86.25 741 ALA A N 1
ATOM 5700 C CA . ALA A 1 741 ? -19.172 0.000 27.245 1.00 86.25 741 ALA A CA 1
ATOM 5701 C C . ALA A 1 741 ? -20.040 1.214 27.613 1.00 86.25 741 ALA A C 1
ATOM 5703 O O . ALA A 1 741 ? -19.564 2.349 27.564 1.00 86.25 741 ALA A O 1
ATOM 5704 N N . ARG A 1 742 ? -21.284 0.998 28.064 1.00 88.12 742 ARG A N 1
ATOM 5705 C CA . ARG A 1 742 ? -22.186 2.076 28.511 1.00 88.12 742 ARG A CA 1
ATOM 5706 C C . ARG A 1 742 ? -21.645 2.812 29.737 1.00 88.12 742 ARG A C 1
ATOM 5708 O O . ARG A 1 742 ? -21.735 4.038 29.806 1.00 88.12 742 ARG A O 1
ATOM 5715 N N . TRP A 1 743 ? -21.057 2.090 30.691 1.00 88.06 743 TRP A N 1
ATOM 5716 C CA . TRP A 1 743 ? -20.395 2.693 31.850 1.00 88.06 743 TRP A CA 1
ATOM 5717 C C . TRP A 1 743 ? -19.228 3.590 31.432 1.00 88.06 743 TRP A C 1
ATOM 5719 O O . TRP A 1 743 ? -19.068 4.690 31.968 1.00 88.06 743 TRP A O 1
ATOM 5729 N N . LEU A 1 744 ? -18.435 3.142 30.456 1.00 88.00 744 LEU A N 1
ATOM 5730 C CA . LEU A 1 744 ? -17.321 3.905 29.907 1.00 88.00 744 LEU A CA 1
ATOM 5731 C C . LEU A 1 744 ? -17.838 5.159 29.193 1.00 88.00 744 LEU A C 1
ATOM 5733 O O . LEU A 1 744 ? -17.341 6.255 29.458 1.00 88.00 744 LEU A O 1
ATOM 5737 N N . TRP A 1 745 ? -18.860 5.016 28.343 1.00 88.00 745 TRP A N 1
ATOM 5738 C CA . TRP A 1 745 ? -19.485 6.113 27.592 1.00 88.00 745 TRP A CA 1
ATOM 5739 C C . TRP A 1 745 ? -20.026 7.216 28.501 1.00 88.00 745 TRP A C 1
ATOM 5741 O O . TRP A 1 745 ? -19.892 8.394 28.191 1.00 88.00 745 TRP A O 1
ATOM 5751 N N . ALA A 1 746 ? -20.550 6.859 29.673 1.00 88.25 746 ALA A N 1
ATOM 5752 C CA . ALA A 1 746 ? -21.020 7.838 30.650 1.00 88.25 746 ALA A CA 1
ATOM 5753 C C . ALA A 1 746 ? -19.892 8.678 31.289 1.00 88.25 746 ALA A C 1
ATOM 5755 O O . ALA A 1 746 ? -20.168 9.698 31.920 1.0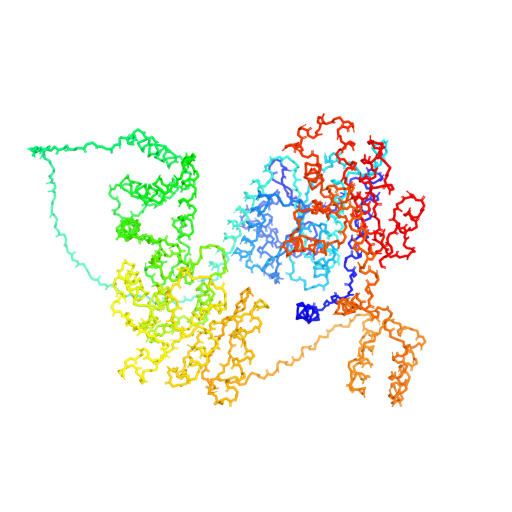0 88.25 746 ALA A O 1
ATOM 5756 N N . LYS A 1 747 ? -18.627 8.250 31.184 1.00 88.88 747 LYS A N 1
ATOM 5757 C CA . LYS A 1 747 ? -17.494 8.828 31.931 1.00 88.88 747 LYS A CA 1
ATOM 5758 C C . LYS A 1 747 ? -16.377 9.385 31.061 1.00 88.88 747 LYS A C 1
ATOM 5760 O O . LYS A 1 747 ? -15.457 10.017 31.591 1.00 88.88 747 LYS A O 1
ATOM 5765 N N . ARG A 1 748 ? -16.382 9.085 29.766 1.00 92.94 748 ARG A N 1
ATOM 5766 C CA . ARG A 1 748 ? -15.265 9.337 28.854 1.00 92.94 748 ARG A CA 1
ATOM 5767 C C . ARG A 1 748 ? -15.815 9.904 27.557 1.00 92.94 748 ARG A C 1
ATOM 5769 O O . ARG A 1 748 ? -16.827 9.431 27.068 1.00 92.94 748 ARG A O 1
ATOM 5776 N N . SER A 1 749 ? -15.137 10.905 27.004 1.00 93.19 749 SER A N 1
ATOM 5777 C CA . SER A 1 749 ? -15.463 11.445 25.669 1.00 93.19 749 SER A CA 1
ATOM 5778 C C . SER A 1 749 ? -14.525 10.915 24.590 1.00 93.19 749 SER A C 1
ATOM 5780 O O . SER A 1 749 ? -14.834 11.041 23.408 1.00 93.19 749 SER A O 1
ATOM 5782 N N . HIS A 1 750 ? -13.428 10.265 24.992 1.00 94.69 750 HIS A N 1
ATOM 5783 C CA . HIS A 1 750 ? -12.458 9.666 24.087 1.00 94.69 750 HIS A CA 1
ATOM 5784 C C . HIS A 1 750 ? -12.062 8.256 24.536 1.00 94.69 750 HIS A C 1
ATOM 5786 O O . HIS A 1 750 ? -11.833 8.015 25.725 1.00 94.69 750 HIS A O 1
ATOM 5792 N N . VAL A 1 751 ? -11.912 7.350 23.571 1.00 93.25 751 VAL A N 1
ATOM 5793 C CA . VAL A 1 751 ? -11.314 6.019 23.745 1.00 93.25 751 VAL A CA 1
ATOM 5794 C C . VAL A 1 751 ? -10.130 5.892 22.800 1.00 93.25 751 VAL A C 1
ATOM 5796 O O . VAL A 1 751 ? -10.264 6.173 21.617 1.00 93.25 751 VAL A O 1
ATOM 5799 N N . VAL A 1 752 ? -8.976 5.466 23.304 1.00 93.81 752 VAL A N 1
ATOM 5800 C CA . VAL A 1 752 ? -7.748 5.298 22.522 1.00 93.81 752 VAL A CA 1
ATOM 5801 C C . VAL A 1 752 ? -7.306 3.845 22.590 1.00 93.81 752 VAL A C 1
ATOM 5803 O O . VAL A 1 752 ? -6.888 3.368 23.645 1.00 93.81 752 VAL A O 1
ATOM 5806 N N . PHE A 1 753 ? -7.344 3.150 21.461 1.00 92.31 753 PHE A N 1
ATOM 5807 C CA . PHE A 1 753 ? -6.822 1.793 21.346 1.00 92.31 753 PHE A CA 1
ATOM 5808 C C . PHE A 1 753 ? -5.322 1.802 21.040 1.00 92.31 753 PHE A C 1
ATOM 5810 O O . PHE A 1 753 ? -4.869 2.509 20.146 1.00 92.31 753 PHE A O 1
ATOM 5817 N N . ILE A 1 754 ? -4.533 1.012 21.766 1.00 89.88 754 ILE A N 1
ATOM 5818 C CA . ILE A 1 754 ? -3.074 0.944 21.615 1.00 89.88 754 ILE A CA 1
ATOM 5819 C C . ILE A 1 754 ? -2.658 -0.501 21.348 1.00 89.88 754 ILE A C 1
ATOM 5821 O O . ILE A 1 754 ? -2.868 -1.368 22.193 1.00 89.88 754 ILE A O 1
ATOM 5825 N N . GLY A 1 755 ? -1.984 -0.759 20.226 1.00 83.31 755 GLY A N 1
ATOM 5826 C CA . GLY A 1 755 ? -1.463 -2.088 19.880 1.00 83.31 755 GLY A CA 1
ATOM 5827 C C . GLY A 1 755 ? -2.252 -2.805 18.782 1.00 83.31 755 GLY A C 1
ATOM 5828 O O . GLY A 1 755 ? -2.656 -2.175 17.817 1.00 83.31 755 GLY A O 1
ATOM 5829 N N . GLN A 1 756 ? -2.407 -4.131 18.888 1.00 72.88 756 GLN A N 1
ATOM 5830 C CA . GLN A 1 756 ? -3.096 -5.006 17.912 1.00 72.88 756 GLN A CA 1
ATOM 5831 C C . GLN A 1 756 ? -2.439 -5.182 16.515 1.00 72.88 756 GLN A C 1
ATOM 5833 O O . GLN A 1 756 ? -2.841 -6.074 15.760 1.00 72.88 756 GLN A O 1
ATOM 5838 N N . GLY A 1 757 ? -1.417 -4.391 16.166 1.00 68.06 757 GLY A N 1
ATOM 5839 C CA . GLY A 1 757 ? -0.754 -4.449 14.854 1.00 68.06 757 GLY A CA 1
ATOM 5840 C C . GLY A 1 757 ? -1.735 -4.143 13.715 1.00 68.06 757 GLY A C 1
ATOM 5841 O O . GLY A 1 757 ? -2.645 -3.339 13.881 1.00 68.06 757 GLY A O 1
ATOM 5842 N N . GLY A 1 758 ? -1.622 -4.834 12.575 1.00 60.72 758 GLY A N 1
ATOM 5843 C CA . GLY A 1 758 ? -2.518 -4.622 11.423 1.00 60.72 758 GLY A CA 1
ATOM 5844 C C . GLY A 1 758 ? -4.014 -4.867 11.690 1.00 60.72 758 GLY A C 1
ATOM 5845 O O . GLY A 1 758 ? -4.852 -4.426 10.908 1.00 60.72 758 GLY A O 1
ATOM 5846 N N . SER A 1 759 ? -4.377 -5.521 12.801 1.00 69.19 759 SER A N 1
ATOM 5847 C CA . SER A 1 759 ? -5.785 -5.747 13.164 1.00 69.19 759 SER A CA 1
ATOM 5848 C C . SER A 1 759 ? -6.472 -4.501 13.734 1.00 69.19 759 SER A C 1
ATOM 5850 O O . SER A 1 759 ? -7.699 -4.480 13.834 1.00 69.19 759 SER A O 1
ATOM 5852 N N . ILE A 1 760 ? -5.716 -3.444 14.053 1.00 74.38 760 ILE A N 1
ATOM 5853 C CA . ILE A 1 760 ? -6.264 -2.168 14.530 1.00 74.38 760 ILE A CA 1
ATOM 5854 C C . ILE A 1 760 ? -7.237 -1.537 13.520 1.00 74.38 760 ILE A C 1
ATOM 5856 O O . ILE A 1 760 ? -8.153 -0.829 13.918 1.00 74.38 760 ILE A O 1
ATOM 5860 N N . LEU A 1 761 ? -7.102 -1.860 12.222 1.00 70.94 761 LEU A N 1
ATOM 5861 C CA . LEU A 1 761 ? -7.998 -1.413 11.146 1.00 70.94 761 LEU A CA 1
ATOM 5862 C C . LEU A 1 761 ? -9.453 -1.863 11.342 1.00 70.94 761 LEU A C 1
ATOM 5864 O O . LEU A 1 761 ? -10.362 -1.254 10.783 1.00 70.94 761 LEU A O 1
ATOM 5868 N N . SER A 1 762 ? -9.691 -2.892 12.159 1.00 75.94 762 SER A N 1
ATOM 5869 C CA . SER A 1 762 ? -11.049 -3.295 12.540 1.00 75.94 762 SER A CA 1
ATOM 5870 C C . SER A 1 762 ? -11.828 -2.173 13.236 1.00 75.94 762 SER A C 1
ATOM 5872 O O . SER A 1 762 ? -13.043 -2.098 13.077 1.00 75.94 762 SER A O 1
ATOM 5874 N N . ILE A 1 763 ? -11.143 -1.264 13.937 1.00 80.56 763 ILE A N 1
ATOM 5875 C CA . ILE A 1 763 ? -11.753 -0.150 14.671 1.00 80.56 763 ILE A CA 1
ATOM 5876 C C . ILE A 1 763 ? -12.325 0.919 13.729 1.00 80.56 763 ILE A C 1
ATOM 5878 O O . ILE A 1 763 ? -13.533 1.157 13.802 1.00 80.56 763 ILE A O 1
ATOM 5882 N N . PRO A 1 764 ? -11.541 1.547 12.824 1.00 77.12 764 PRO A N 1
ATOM 5883 C CA . PRO A 1 764 ? -12.093 2.531 11.897 1.00 77.12 764 PRO A CA 1
ATOM 5884 C C . PRO A 1 764 ? -13.151 1.924 10.971 1.00 77.12 764 PRO A C 1
ATOM 5886 O O . PRO A 1 764 ? -14.140 2.586 10.668 1.00 77.12 764 PRO A O 1
ATOM 5889 N N . VAL A 1 765 ? -13.002 0.654 10.572 1.00 78.81 765 VAL A N 1
ATOM 5890 C CA . VAL A 1 765 ? -14.034 -0.052 9.795 1.00 78.81 765 VAL A CA 1
ATOM 5891 C C . VAL A 1 765 ? -15.331 -0.172 10.597 1.00 78.81 765 VAL A C 1
ATOM 5893 O O . VAL A 1 765 ? -16.398 0.154 10.081 1.00 78.81 765 VAL A O 1
ATOM 5896 N N . ALA A 1 766 ? -15.261 -0.583 11.865 1.00 78.38 766 ALA A N 1
ATOM 5897 C CA . ALA A 1 766 ? -16.442 -0.673 12.719 1.00 78.38 766 ALA A CA 1
ATOM 5898 C C . ALA A 1 766 ? -17.113 0.696 12.928 1.00 78.38 766 ALA A C 1
ATOM 5900 O O . ALA A 1 766 ? -18.336 0.782 12.858 1.00 78.38 766 ALA A O 1
ATOM 5901 N N . GLN A 1 767 ? -16.340 1.772 13.113 1.00 78.88 767 GLN A N 1
ATOM 5902 C CA . GLN A 1 767 ? -16.889 3.128 13.239 1.00 78.88 767 GLN A CA 1
ATOM 5903 C C . GLN A 1 767 ? -17.619 3.597 11.976 1.00 78.88 767 GLN A C 1
ATOM 5905 O O . GLN A 1 767 ? -18.653 4.253 12.080 1.00 78.88 767 GLN A O 1
ATOM 5910 N N . GLN A 1 768 ? -17.089 3.275 10.793 1.00 79.25 768 GLN A N 1
ATOM 5911 C CA . GLN A 1 768 ? -17.720 3.638 9.523 1.00 79.25 768 GLN A CA 1
ATOM 5912 C C . GLN A 1 768 ? -18.995 2.831 9.258 1.00 79.25 768 GLN A C 1
ATOM 5914 O O . GLN A 1 768 ? -19.954 3.368 8.708 1.00 79.25 768 GLN A O 1
ATOM 5919 N N . LEU A 1 769 ? -19.018 1.553 9.648 1.00 79.62 769 LEU A N 1
ATOM 5920 C CA . LEU A 1 769 ? -20.173 0.673 9.445 1.00 79.62 769 LEU A CA 1
ATOM 5921 C C . LEU A 1 769 ? -21.294 0.905 10.466 1.00 79.62 769 LEU A C 1
ATOM 5923 O O . LEU A 1 769 ? -22.468 0.789 10.115 1.00 79.62 769 LEU A O 1
ATOM 5927 N N . TRP A 1 770 ? -20.944 1.237 11.711 1.00 79.94 770 TRP A N 1
ATOM 5928 C CA . TRP A 1 770 ? -21.889 1.443 12.812 1.00 79.94 770 TRP A CA 1
ATOM 5929 C C . TRP A 1 770 ? -21.653 2.791 13.505 1.00 79.94 770 TRP A C 1
ATOM 5931 O O . TRP A 1 770 ? -21.254 2.826 14.674 1.00 79.94 770 TRP A O 1
ATOM 5941 N N . PRO A 1 771 ? -21.888 3.917 12.807 1.00 80.19 771 PRO A N 1
ATOM 5942 C CA . PRO A 1 771 ? -21.705 5.232 13.398 1.00 80.19 771 PRO A CA 1
ATOM 5943 C C . PRO A 1 771 ? -22.694 5.434 14.550 1.00 80.19 771 PRO A C 1
ATOM 5945 O O . PRO A 1 771 ? -23.900 5.243 14.395 1.00 80.19 771 PRO A O 1
ATOM 5948 N N . ASN A 1 772 ? -22.181 5.859 15.703 1.00 81.19 772 ASN A N 1
ATOM 5949 C CA . ASN A 1 772 ? -22.993 6.268 16.841 1.00 81.19 772 ASN A CA 1
ATOM 5950 C C . ASN A 1 772 ? -22.541 7.662 17.312 1.00 81.19 772 ASN A C 1
ATOM 5952 O O . ASN A 1 772 ? -21.469 7.766 17.910 1.00 81.19 772 ASN A O 1
ATOM 5956 N N . PRO A 1 773 ? -23.319 8.727 17.045 1.00 78.81 773 PRO A N 1
ATOM 5957 C CA . PRO A 1 773 ? -22.939 10.095 17.399 1.00 78.81 773 PRO A CA 1
ATOM 5958 C C . PRO A 1 773 ? -22.898 10.341 18.914 1.00 78.81 773 PRO A C 1
ATOM 5960 O O . PRO A 1 773 ? -22.218 11.265 19.352 1.00 78.81 773 PRO A O 1
ATOM 5963 N N . ASP A 1 774 ? -23.583 9.509 19.704 1.00 80.50 774 ASP A N 1
ATOM 5964 C CA . ASP A 1 774 ? -23.613 9.605 21.166 1.00 80.50 774 ASP A CA 1
ATOM 5965 C C . ASP A 1 774 ? -22.470 8.814 21.832 1.00 80.50 774 ASP A C 1
ATOM 5967 O O . ASP A 1 774 ? -22.304 8.859 23.054 1.00 80.50 774 ASP A O 1
ATOM 5971 N N . ALA A 1 775 ? -21.681 8.068 21.050 1.00 84.19 775 ALA A N 1
ATOM 5972 C CA . ALA A 1 775 ? -20.526 7.337 21.555 1.00 84.19 775 ALA A CA 1
ATOM 5973 C C . ALA A 1 775 ? -19.292 8.255 21.693 1.00 84.19 775 ALA A C 1
ATOM 5975 O O . ALA A 1 775 ? -19.138 9.223 20.945 1.00 84.19 775 ALA A O 1
ATOM 5976 N N . PRO A 1 776 ? -18.358 7.943 22.611 1.00 89.44 776 PRO A N 1
ATOM 5977 C CA . PRO A 1 776 ? -17.061 8.597 22.683 1.00 89.44 776 PRO A CA 1
ATOM 5978 C C . PRO A 1 776 ? -16.326 8.521 21.350 1.00 89.44 776 PRO A C 1
ATOM 5980 O O . PRO A 1 776 ? -16.400 7.521 20.632 1.00 89.44 776 PRO A O 1
ATOM 5983 N N . GLN A 1 777 ? -15.533 9.547 21.064 1.00 90.75 777 GLN A N 1
ATOM 5984 C CA . GLN A 1 777 ? -14.660 9.529 19.902 1.00 90.75 777 GLN A CA 1
ATOM 5985 C C . GLN A 1 777 ? -13.609 8.433 20.077 1.00 90.75 777 GLN A C 1
ATOM 5987 O O . GLN A 1 777 ? -12.870 8.422 21.065 1.00 90.75 777 GLN A O 1
ATOM 5992 N N . VAL A 1 778 ? -13.535 7.516 19.116 1.00 89.88 778 VAL A N 1
ATOM 5993 C CA . VAL A 1 778 ? -12.549 6.435 19.136 1.00 89.88 778 VAL A CA 1
ATOM 5994 C C . VAL A 1 778 ? -11.338 6.824 18.296 1.00 89.88 778 VAL A C 1
ATOM 5996 O O . VAL A 1 778 ? -11.472 7.295 17.170 1.00 89.88 778 VAL A O 1
ATOM 5999 N N . HIS A 1 779 ? -10.167 6.607 18.879 1.00 91.06 779 HIS A N 1
ATOM 6000 C CA . HIS A 1 779 ? -8.838 6.873 18.344 1.00 91.06 779 HIS A CA 1
ATOM 6001 C C . HIS A 1 779 ? -8.004 5.593 18.432 1.00 91.06 779 HIS A C 1
ATOM 6003 O O . HIS A 1 779 ? -8.307 4.690 19.219 1.00 91.06 779 HIS A O 1
ATOM 6009 N N . TRP A 1 780 ? -6.908 5.524 17.685 1.00 88.94 780 TRP A N 1
ATOM 6010 C CA . TRP A 1 780 ? -5.958 4.418 17.770 1.00 88.94 780 TRP A CA 1
ATOM 6011 C C . TRP A 1 780 ? -4.514 4.905 17.672 1.00 88.94 780 TRP A C 1
ATOM 6013 O O . TRP A 1 780 ? -4.219 5.930 17.063 1.00 88.94 780 TRP A O 1
ATOM 6023 N N . LEU A 1 781 ? -3.609 4.152 18.288 1.00 86.38 781 LEU A N 1
ATOM 6024 C CA . LEU A 1 781 ? -2.174 4.393 18.274 1.00 86.38 781 LEU A CA 1
ATOM 6025 C C . LEU A 1 781 ? -1.436 3.068 18.070 1.00 86.38 781 LEU A C 1
ATOM 6027 O O . LEU A 1 781 ? -1.120 2.338 19.015 1.00 86.38 781 LEU A O 1
ATOM 6031 N N . ASP A 1 782 ? -1.143 2.778 16.809 1.00 79.12 782 ASP A N 1
ATOM 6032 C CA . ASP A 1 782 ? -0.408 1.594 16.361 1.00 79.12 782 ASP A CA 1
ATOM 6033 C C . ASP A 1 782 ? 0.975 1.932 15.778 1.00 79.12 782 ASP A C 1
ATOM 6035 O O . ASP A 1 782 ? 1.682 1.051 15.296 1.00 79.12 782 ASP A O 1
ATOM 6039 N N . SER A 1 783 ? 1.382 3.202 15.864 1.00 77.50 783 SER A N 1
ATOM 6040 C CA . SER A 1 783 ? 2.678 3.689 15.396 1.00 77.50 783 SER A CA 1
ATOM 6041 C C . SER A 1 783 ? 3.594 4.099 16.551 1.00 77.50 783 SER A C 1
ATOM 6043 O O . SER A 1 783 ? 3.170 4.637 17.584 1.00 77.50 783 SER A O 1
ATOM 6045 N N . THR A 1 784 ? 4.890 3.861 16.371 1.00 75.38 784 THR A N 1
ATOM 6046 C CA . THR A 1 784 ? 5.947 4.383 17.242 1.00 75.38 784 THR A CA 1
ATOM 6047 C C . THR A 1 784 ? 6.419 5.768 16.818 1.00 75.38 784 THR A C 1
ATOM 6049 O O . THR A 1 784 ? 7.078 6.433 17.613 1.00 75.38 784 THR A O 1
ATOM 6052 N N . ASP A 1 785 ? 5.956 6.272 15.678 1.00 74.44 785 ASP A N 1
ATOM 6053 C CA . ASP A 1 785 ? 6.231 7.626 15.212 1.00 74.44 785 ASP A CA 1
ATOM 6054 C C . ASP A 1 785 ? 5.759 8.697 16.223 1.00 74.44 785 ASP A C 1
ATOM 6056 O O . ASP A 1 785 ? 4.645 8.617 16.773 1.00 74.44 785 ASP A O 1
ATOM 6060 N N . PRO A 1 786 ? 6.619 9.673 16.541 1.00 75.50 786 PRO A N 1
ATOM 6061 C CA . PRO A 1 786 ? 6.281 10.866 17.304 1.00 75.50 786 PRO A CA 1
ATOM 6062 C C . PRO A 1 786 ? 5.163 11.737 16.729 1.00 75.50 786 PRO A C 1
ATOM 6064 O O . PRO A 1 786 ? 4.352 12.233 17.513 1.00 75.50 786 PRO A O 1
ATOM 6067 N N . GLU A 1 787 ? 5.048 11.885 15.413 1.00 74.94 787 GLU A N 1
ATOM 6068 C CA . GLU A 1 787 ? 3.984 12.680 14.794 1.00 74.94 787 GLU A CA 1
ATOM 6069 C C . GLU A 1 787 ? 2.601 12.085 15.059 1.00 74.94 787 GLU A C 1
ATOM 6071 O O . GLU A 1 787 ? 1.681 12.815 15.424 1.00 74.94 787 GLU A O 1
ATOM 6076 N N . ALA A 1 788 ? 2.462 10.754 15.027 1.00 79.44 788 ALA A N 1
ATOM 6077 C CA . ALA A 1 788 ? 1.210 10.086 15.401 1.00 79.44 788 ALA A CA 1
ATOM 6078 C C . ALA A 1 788 ? 0.784 10.405 16.846 1.00 79.44 788 ALA A C 1
ATOM 6080 O O . ALA A 1 788 ? -0.404 10.526 17.144 1.00 79.44 788 ALA A O 1
ATOM 6081 N N . LYS A 1 789 ? 1.749 10.577 17.759 1.00 85.06 789 LYS A N 1
ATOM 6082 C CA . LYS A 1 789 ? 1.482 10.940 19.163 1.00 85.06 789 LYS A CA 1
ATOM 6083 C C . LYS A 1 789 ? 1.085 12.401 19.297 1.00 85.06 789 LYS A C 1
ATOM 6085 O O . LYS A 1 789 ? 0.213 12.714 20.104 1.00 85.06 789 LYS A O 1
ATOM 6090 N N . VAL A 1 790 ? 1.708 13.283 18.517 1.00 84.12 790 VAL A N 1
ATOM 6091 C CA . VAL A 1 790 ? 1.321 14.695 18.440 1.00 84.12 790 VAL A CA 1
ATOM 6092 C C . VAL A 1 790 ? -0.095 14.817 17.887 1.00 84.12 790 VAL A C 1
ATOM 6094 O O . VAL A 1 790 ? -0.928 15.431 18.542 1.00 84.12 790 VAL A O 1
ATOM 6097 N N . ALA A 1 791 ? -0.394 14.178 16.755 1.00 85.06 791 ALA A N 1
ATOM 6098 C CA . ALA A 1 791 ? -1.722 14.180 16.146 1.00 85.06 791 ALA A CA 1
ATOM 6099 C C . ALA A 1 791 ? -2.794 13.662 17.116 1.00 85.06 791 ALA A C 1
ATOM 6101 O O . ALA A 1 791 ? -3.834 14.298 17.286 1.00 85.06 791 ALA A O 1
ATOM 6102 N N . LEU A 1 792 ? -2.506 12.565 17.826 1.00 91.06 792 LEU A N 1
ATOM 6103 C CA . LEU A 1 792 ? -3.382 12.054 18.876 1.00 91.06 792 LEU A CA 1
ATOM 6104 C C . LEU A 1 792 ? -3.593 13.091 19.986 1.00 91.06 792 LEU A C 1
ATOM 6106 O O . LEU A 1 792 ? -4.727 13.344 20.375 1.00 91.06 792 LEU A O 1
ATOM 6110 N N . LEU A 1 793 ? -2.529 13.711 20.501 1.00 91.75 793 LEU A N 1
ATOM 6111 C CA . LEU A 1 793 ? -2.663 14.721 21.551 1.00 91.75 793 LEU A CA 1
ATOM 6112 C C . LEU A 1 793 ? -3.469 15.938 21.086 1.00 91.75 793 LEU A C 1
ATOM 6114 O O . LEU A 1 793 ? -4.320 16.383 21.845 1.00 91.75 793 LEU A O 1
ATOM 6118 N N . LEU A 1 794 ? -3.261 16.432 19.863 1.00 90.88 794 LEU A N 1
ATOM 6119 C CA . LEU A 1 794 ? -4.067 17.517 19.289 1.00 90.88 794 LEU A CA 1
ATOM 6120 C C . LEU A 1 794 ? -5.552 17.138 19.239 1.00 90.88 794 LEU A C 1
ATOM 6122 O O . LEU A 1 794 ? -6.399 17.920 19.666 1.00 90.88 794 LEU A O 1
ATOM 6126 N N . ALA A 1 795 ? -5.866 15.914 18.805 1.00 92.38 795 ALA A N 1
ATOM 6127 C CA . ALA A 1 795 ? -7.238 15.418 18.755 1.00 92.38 795 ALA A CA 1
ATOM 6128 C C . ALA A 1 795 ? -7.874 15.266 20.151 1.00 92.38 795 ALA A C 1
ATOM 6130 O O . ALA A 1 795 ? -9.051 15.572 20.330 1.00 92.38 795 ALA A O 1
ATOM 6131 N N . LEU A 1 796 ? -7.107 14.820 21.152 1.00 94.25 796 LEU A N 1
ATOM 6132 C CA . LEU A 1 796 ? -7.592 14.632 22.525 1.00 94.25 796 LEU A CA 1
ATOM 6133 C C . LEU A 1 796 ? -7.738 15.949 23.301 1.00 94.25 796 LEU A C 1
ATOM 6135 O O . LEU A 1 796 ? -8.587 16.052 24.188 1.00 94.25 796 LEU A O 1
ATOM 6139 N N . THR A 1 797 ? -6.894 16.944 23.024 1.00 93.12 797 THR A N 1
ATOM 6140 C CA . THR A 1 797 ? -6.927 18.238 23.722 1.00 93.12 797 THR A CA 1
ATOM 6141 C C . THR A 1 797 ? -7.786 19.277 23.008 1.00 93.12 797 THR A C 1
ATOM 6143 O O . THR A 1 797 ? -8.265 20.202 23.663 1.00 93.12 797 THR A O 1
ATOM 6146 N N . GLY A 1 798 ? -7.993 19.132 21.696 1.00 90.94 798 GLY A N 1
ATOM 6147 C CA . GLY A 1 798 ? -8.614 20.143 20.840 1.00 90.94 798 GLY A CA 1
ATOM 6148 C C . GLY A 1 798 ? -7.686 21.315 20.500 1.00 90.94 798 GLY A C 1
ATOM 6149 O O . GLY A 1 798 ? -8.163 22.352 20.043 1.00 90.94 798 GLY A O 1
ATOM 6150 N N . ALA A 1 799 ? -6.377 21.189 20.746 1.00 90.94 799 ALA A N 1
ATOM 6151 C CA . ALA A 1 799 ? -5.411 22.218 20.377 1.00 90.94 799 ALA A CA 1
ATOM 6152 C C . ALA A 1 799 ? -5.298 22.328 18.839 1.00 90.94 799 ALA A C 1
ATOM 6154 O O . ALA A 1 799 ? -5.221 21.299 18.167 1.00 90.94 799 ALA A O 1
ATOM 6155 N N . PRO A 1 800 ? -5.259 23.549 18.269 1.00 86.31 800 PRO A N 1
ATOM 6156 C CA . PRO A 1 800 ? -5.247 23.742 16.816 1.00 86.31 800 PRO A CA 1
ATOM 6157 C C . PRO A 1 800 ? -3.921 23.334 16.164 1.00 86.31 800 PRO A C 1
ATOM 6159 O O . PRO A 1 800 ? -3.902 22.962 14.995 1.00 86.31 800 PRO A O 1
ATOM 6162 N N . ASP A 1 801 ? -2.813 23.408 16.906 1.00 83.62 801 ASP A N 1
ATOM 6163 C CA . ASP A 1 801 ? -1.478 23.085 16.414 1.00 83.62 801 ASP A CA 1
ATOM 6164 C C . ASP A 1 801 ? -0.507 22.703 17.549 1.00 83.62 801 ASP A C 1
ATOM 6166 O O . ASP A 1 801 ? -0.803 22.789 18.748 1.00 83.62 801 ASP A O 1
ATOM 6170 N N . LEU A 1 802 ? 0.695 22.269 17.156 1.00 80.00 802 LEU A N 1
ATOM 6171 C CA . LEU A 1 802 ? 1.763 21.884 18.078 1.00 80.00 802 LEU A CA 1
ATOM 6172 C C . LEU A 1 802 ? 2.246 23.051 18.956 1.00 80.00 802 LEU A C 1
ATOM 6174 O O . LEU A 1 802 ? 2.727 22.813 20.065 1.00 80.00 802 LEU A O 1
ATOM 6178 N N . ALA A 1 803 ? 2.156 24.297 18.486 1.00 80.69 803 ALA A N 1
ATOM 6179 C CA . ALA A 1 803 ? 2.587 25.455 19.262 1.00 80.69 803 ALA A CA 1
ATOM 6180 C C . ALA A 1 803 ? 1.641 25.690 20.446 1.00 80.69 803 ALA A C 1
ATOM 6182 O O . ALA A 1 803 ? 2.111 25.844 21.573 1.00 80.69 803 ALA A O 1
ATOM 6183 N N . ALA A 1 804 ? 0.330 25.614 20.211 1.00 86.81 804 ALA A N 1
ATOM 6184 C CA . ALA A 1 804 ? -0.692 25.669 21.246 1.00 86.81 804 ALA A CA 1
ATOM 6185 C C . ALA A 1 804 ? -0.560 24.494 22.225 1.00 86.81 804 ALA A C 1
ATOM 6187 O O . ALA A 1 804 ? -0.555 24.702 23.437 1.00 86.81 804 ALA A O 1
ATOM 6188 N N . LEU A 1 805 ? -0.352 23.270 21.721 1.00 86.38 805 LEU A N 1
ATOM 6189 C CA . LEU A 1 805 ? -0.148 22.089 22.568 1.00 86.38 805 LEU A CA 1
ATOM 6190 C C . LEU A 1 805 ? 1.065 22.244 23.502 1.00 86.38 805 LEU A C 1
ATOM 6192 O O . LEU A 1 805 ? 0.991 21.884 24.675 1.00 86.38 805 LEU A O 1
ATOM 6196 N N . LYS A 1 806 ? 2.176 22.807 23.007 1.00 84.81 806 LYS A N 1
ATOM 6197 C CA . LYS A 1 806 ? 3.390 23.073 23.804 1.00 84.81 806 LYS A CA 1
ATOM 6198 C C . LYS A 1 806 ? 3.191 24.144 24.880 1.00 84.81 806 LYS A C 1
ATOM 6200 O O . LYS A 1 806 ? 3.967 24.177 25.831 1.00 84.81 806 LYS A O 1
ATOM 6205 N N . GLN A 1 807 ? 2.202 25.018 24.718 1.00 89.38 807 GLN A N 1
ATOM 6206 C CA . GLN A 1 807 ? 1.881 26.079 25.673 1.00 89.38 807 GLN A CA 1
ATOM 6207 C C . GLN A 1 807 ? 0.862 25.643 26.734 1.00 89.38 807 GLN A C 1
ATOM 6209 O O . GLN A 1 807 ? 0.685 26.366 27.713 1.00 89.38 807 GLN A O 1
ATOM 6214 N N . MET A 1 808 ? 0.225 24.474 26.578 1.00 89.88 808 MET A N 1
ATOM 6215 C CA . MET A 1 808 ? -0.734 23.968 27.561 1.00 89.88 808 MET A CA 1
ATOM 6216 C C . MET A 1 808 ? -0.072 23.738 28.920 1.00 89.88 808 MET A C 1
ATOM 6218 O O . MET A 1 808 ? 0.991 23.123 29.045 1.00 89.88 808 MET A O 1
ATOM 6222 N N . THR A 1 809 ? -0.753 24.190 29.963 1.00 91.50 809 THR A N 1
ATOM 6223 C CA . THR A 1 809 ? -0.388 23.930 31.352 1.00 91.50 809 THR A CA 1
ATOM 6224 C C . THR A 1 809 ? -0.613 22.459 31.716 1.00 91.50 809 THR A C 1
ATOM 6226 O O . THR A 1 809 ? -1.393 21.737 31.086 1.00 91.50 809 THR A O 1
ATOM 6229 N N . ALA A 1 810 ? 0.048 21.999 32.783 1.00 87.06 810 ALA A N 1
ATOM 6230 C CA . ALA A 1 810 ? -0.150 20.644 33.297 1.00 87.06 810 ALA A CA 1
ATOM 6231 C C . ALA A 1 810 ? -1.616 20.373 33.686 1.00 87.06 810 ALA A C 1
ATOM 6233 O O . ALA A 1 810 ? -2.092 19.256 33.489 1.00 87.06 810 ALA A O 1
ATOM 6234 N N . ASP A 1 811 ? -2.335 21.389 34.177 1.00 91.56 811 ASP A N 1
ATOM 6235 C CA . ASP A 1 811 ? -3.746 21.281 34.558 1.00 91.56 811 ASP A CA 1
ATOM 6236 C C . ASP A 1 811 ? -4.680 21.197 33.346 1.00 91.56 811 ASP A C 1
ATOM 6238 O O . ASP A 1 811 ? -5.592 20.370 33.339 1.00 91.56 811 ASP A O 1
ATOM 6242 N N . GLU A 1 812 ? -4.447 21.982 32.292 1.00 92.75 812 GLU A N 1
ATOM 6243 C CA . GLU A 1 812 ? -5.223 21.875 31.046 1.00 92.75 812 GLU A CA 1
ATOM 6244 C C . GLU A 1 812 ? -5.027 20.501 30.397 1.00 92.75 812 GLU A C 1
ATOM 6246 O O . GLU A 1 812 ? -5.994 19.842 30.002 1.00 92.75 812 GLU A O 1
ATOM 6251 N N . LEU A 1 813 ? -3.781 20.017 30.359 1.00 90.50 813 LEU A N 1
ATOM 6252 C CA . LEU A 1 813 ? -3.476 18.679 29.863 1.00 90.50 813 LEU A CA 1
ATOM 6253 C C . LEU A 1 813 ? -4.112 17.594 30.747 1.00 90.50 813 LEU A C 1
ATOM 6255 O O . LEU A 1 813 ? -4.678 16.633 30.226 1.00 90.50 813 LEU A O 1
ATOM 6259 N N . ARG A 1 814 ? -4.085 17.756 32.077 1.00 94.44 814 ARG A N 1
ATOM 6260 C CA . ARG A 1 814 ? -4.762 16.861 33.030 1.00 94.44 814 ARG A CA 1
ATOM 6261 C C . ARG A 1 814 ? -6.265 16.798 32.761 1.00 94.44 814 ARG A C 1
ATOM 6263 O O . ARG A 1 814 ? -6.821 15.705 32.728 1.00 94.44 814 ARG A O 1
ATOM 6270 N N . GLN A 1 815 ? -6.929 17.936 32.555 1.00 93.75 815 GLN A N 1
ATOM 6271 C CA . GLN A 1 815 ? -8.369 17.998 32.275 1.00 93.75 815 GLN A CA 1
ATOM 6272 C C . GLN A 1 815 ? -8.737 17.356 30.931 1.00 93.75 815 GLN A C 1
ATOM 6274 O O . GLN A 1 815 ? -9.789 16.722 30.813 1.00 93.75 815 GLN A O 1
ATOM 6279 N N . ALA A 1 816 ? -7.886 17.495 29.913 1.00 93.75 816 ALA A N 1
ATOM 6280 C CA . ALA A 1 816 ? -8.053 16.779 28.654 1.00 93.75 816 ALA A CA 1
ATOM 6281 C C . ALA A 1 816 ? -7.927 15.263 28.857 1.00 93.75 816 ALA A C 1
ATOM 6283 O O . ALA A 1 816 ? -8.873 14.529 28.576 1.00 93.75 816 ALA A O 1
ATOM 6284 N N . LEU A 1 817 ? -6.819 14.799 29.442 1.00 94.44 817 LEU A N 1
ATOM 6285 C CA . LEU A 1 817 ? -6.541 13.372 29.633 1.00 94.44 817 LEU A CA 1
ATOM 6286 C C . LEU A 1 817 ? -7.512 12.679 30.604 1.00 94.44 817 LEU A C 1
ATOM 6288 O O . LEU A 1 817 ? -7.818 11.504 30.419 1.00 94.44 817 LEU A O 1
ATOM 6292 N N . ALA A 1 818 ? -8.076 13.394 31.583 1.00 94.62 818 ALA A N 1
ATOM 6293 C CA . ALA A 1 818 ? -9.081 12.851 32.505 1.00 94.62 818 ALA A CA 1
ATOM 6294 C C . ALA A 1 818 ? -10.359 12.358 31.796 1.00 94.62 818 ALA A C 1
ATOM 6296 O O . ALA A 1 818 ? -11.121 11.563 32.350 1.00 94.62 818 ALA A O 1
ATOM 6297 N N . ARG A 1 819 ? -10.605 12.822 30.568 1.00 94.62 819 ARG A N 1
ATOM 6298 C CA . ARG A 1 819 ? -11.759 12.436 29.748 1.00 94.62 819 ARG A CA 1
ATOM 6299 C C . ARG A 1 819 ? -11.476 11.249 28.822 1.00 94.62 819 ARG A C 1
ATOM 6301 O O . ARG A 1 819 ? -12.377 10.831 28.092 1.00 94.62 819 ARG A O 1
ATOM 6308 N N . VAL A 1 820 ? -10.254 10.719 28.855 1.00 96.00 820 VAL A N 1
ATOM 6309 C CA . VAL A 1 820 ? -9.749 9.694 27.938 1.00 96.00 820 VAL A CA 1
ATOM 6310 C C . VAL A 1 820 ? -9.676 8.338 28.638 1.00 96.00 820 VAL A C 1
ATOM 6312 O O . VAL A 1 820 ? -9.293 8.244 29.807 1.00 96.00 820 VAL A O 1
ATOM 6315 N N . GLN A 1 821 ? -10.047 7.285 27.911 1.00 94.69 821 GLN A N 1
ATOM 6316 C CA . GLN A 1 821 ? -9.771 5.900 28.274 1.00 94.69 821 GLN A CA 1
ATOM 6317 C C . GLN A 1 821 ? -8.784 5.291 27.280 1.00 94.69 821 GLN A C 1
ATOM 6319 O O . GLN A 1 821 ? -9.063 5.236 26.087 1.00 94.69 821 GLN A O 1
ATOM 6324 N N . PHE A 1 822 ? -7.657 4.786 27.767 1.00 93.94 822 PHE A N 1
ATOM 6325 C CA . PHE A 1 822 ? -6.701 4.023 26.973 1.00 93.94 822 PHE A CA 1
ATOM 6326 C C . PHE A 1 822 ? -6.991 2.526 27.111 1.00 93.94 822 PHE A C 1
ATOM 6328 O O . PHE A 1 822 ? -7.170 2.022 28.221 1.00 93.94 822 PHE A O 1
ATOM 6335 N N . ILE A 1 823 ? -7.024 1.813 25.987 1.00 92.19 823 ILE A N 1
ATOM 6336 C CA . ILE A 1 823 ? -7.236 0.366 25.907 1.00 92.19 823 ILE A CA 1
ATOM 6337 C C . ILE A 1 823 ? -6.026 -0.244 25.201 1.00 92.19 823 ILE A C 1
ATOM 6339 O O . ILE A 1 823 ? -5.850 -0.099 23.993 1.00 92.19 823 ILE A O 1
ATOM 6343 N N . VAL A 1 824 ? -5.162 -0.904 25.963 1.00 90.81 824 VAL A N 1
ATOM 6344 C CA . VAL A 1 824 ? -3.915 -1.498 25.478 1.00 90.81 824 VAL A CA 1
ATOM 6345 C C . VAL A 1 824 ? -4.146 -2.961 25.142 1.00 90.81 824 VAL A C 1
ATOM 6347 O O . VAL A 1 824 ? -4.488 -3.743 26.023 1.00 90.81 824 VAL A O 1
ATOM 6350 N N . ILE A 1 825 ? -3.932 -3.341 23.884 1.00 88.19 825 ILE A N 1
ATOM 6351 C CA . ILE A 1 825 ? -4.231 -4.677 23.365 1.00 88.19 825 ILE A CA 1
ATOM 6352 C C . ILE A 1 825 ? -2.951 -5.353 22.873 1.00 88.19 825 ILE A C 1
ATOM 6354 O O . ILE A 1 825 ? -2.317 -4.919 21.904 1.00 88.19 825 ILE A O 1
ATOM 6358 N N . THR A 1 826 ? -2.582 -6.465 23.507 1.00 84.56 826 THR A N 1
ATOM 6359 C CA . THR A 1 826 ? -1.501 -7.342 23.037 1.00 84.56 826 THR A CA 1
ATOM 6360 C C . THR A 1 826 ? -1.703 -8.765 23.537 1.00 84.56 826 THR A C 1
ATOM 6362 O O . THR A 1 826 ? -1.747 -9.010 24.737 1.00 84.56 826 THR A O 1
ATOM 6365 N N . LYS A 1 827 ? -1.746 -9.735 22.619 1.00 79.75 827 LYS A N 1
ATOM 6366 C CA . LYS A 1 827 ? -1.874 -11.152 22.979 1.00 79.75 827 LYS A CA 1
ATOM 6367 C C . LYS A 1 827 ? -0.702 -11.644 23.838 1.00 79.75 827 LYS A C 1
ATOM 6369 O O . LYS A 1 827 ? -0.906 -12.174 24.919 1.00 79.75 827 LYS A O 1
ATOM 6374 N N . SER A 1 828 ? 0.536 -11.426 23.383 1.00 77.19 828 SER A N 1
ATOM 6375 C CA . SER A 1 828 ? 1.740 -11.925 24.068 1.00 77.19 828 SER A CA 1
ATOM 6376 C C . SER A 1 828 ? 2.102 -11.142 25.331 1.00 77.19 828 SER A C 1
ATOM 6378 O O . SER A 1 828 ? 2.898 -11.618 26.137 1.00 77.19 828 SER A O 1
ATOM 6380 N N . GLY A 1 829 ? 1.593 -9.915 25.484 1.00 80.56 829 GLY A N 1
ATOM 6381 C CA . GLY A 1 829 ? 2.029 -8.992 26.536 1.00 80.56 829 GLY A CA 1
ATOM 6382 C C . GLY A 1 829 ? 3.431 -8.410 26.305 1.00 80.56 829 GLY A C 1
ATOM 6383 O O . GLY A 1 829 ? 3.914 -7.599 27.095 1.00 80.56 829 GLY A O 1
ATOM 6384 N N . GLU A 1 830 ? 4.103 -8.802 25.222 1.00 76.69 830 GLU A N 1
ATOM 6385 C CA . GLU A 1 830 ? 5.510 -8.484 24.956 1.00 76.69 830 GLU A CA 1
ATOM 6386 C C . GLU A 1 830 ? 5.708 -7.695 23.660 1.00 76.69 830 GLU A C 1
ATOM 6388 O O . GLU A 1 830 ? 6.834 -7.321 23.345 1.00 76.69 830 GLU A O 1
ATOM 6393 N N . THR A 1 831 ? 4.629 -7.386 22.926 1.00 78.75 831 THR A N 1
ATOM 6394 C CA . THR A 1 831 ? 4.702 -6.548 21.719 1.00 78.75 831 THR A CA 1
ATOM 6395 C C . THR A 1 831 ? 5.363 -5.210 22.041 1.00 78.75 831 THR A C 1
ATOM 6397 O O . THR A 1 831 ? 4.829 -4.417 22.820 1.00 78.75 831 THR A O 1
ATOM 6400 N N . ARG A 1 832 ? 6.536 -4.960 21.454 1.00 78.19 832 ARG A N 1
ATOM 6401 C CA . ARG A 1 832 ? 7.425 -3.882 21.888 1.00 78.19 832 ARG A CA 1
ATOM 6402 C C . ARG A 1 832 ? 6.806 -2.507 21.668 1.00 78.19 832 ARG A C 1
ATOM 6404 O O . ARG A 1 832 ? 6.775 -1.709 22.596 1.00 78.19 832 ARG A O 1
ATOM 6411 N N . GLU A 1 833 ? 6.247 -2.265 20.492 1.00 79.19 833 GLU A N 1
ATOM 6412 C CA . GLU A 1 833 ? 5.563 -1.027 20.113 1.00 79.19 833 GLU A CA 1
ATOM 6413 C C . GLU A 1 833 ? 4.436 -0.701 21.099 1.00 79.19 833 GLU A C 1
ATOM 6415 O O . GLU A 1 833 ? 4.366 0.402 21.641 1.00 79.19 833 GLU A O 1
ATOM 6420 N N . THR A 1 834 ? 3.602 -1.699 21.411 1.00 86.19 834 THR A N 1
ATOM 6421 C CA . THR A 1 834 ? 2.523 -1.589 22.401 1.00 86.19 834 THR A CA 1
ATOM 6422 C C . THR A 1 834 ? 3.067 -1.245 23.786 1.00 86.19 834 THR A C 1
ATOM 6424 O O . THR A 1 834 ? 2.519 -0.382 24.470 1.00 86.19 834 THR A O 1
ATOM 6427 N N . ARG A 1 835 ? 4.167 -1.885 24.199 1.00 85.31 835 ARG A N 1
ATOM 6428 C CA . ARG A 1 835 ? 4.816 -1.646 25.496 1.00 85.31 835 ARG A CA 1
ATOM 6429 C C . ARG A 1 835 ? 5.399 -0.237 25.583 1.00 85.31 835 ARG A C 1
ATOM 6431 O O . ARG A 1 835 ? 5.249 0.398 26.623 1.00 85.31 835 ARG A O 1
ATOM 6438 N N . GLU A 1 836 ? 6.029 0.267 24.524 1.00 84.50 836 GLU A N 1
ATOM 6439 C CA . GLU A 1 836 ? 6.579 1.628 24.516 1.00 84.50 836 GLU A CA 1
ATOM 6440 C C . GLU A 1 836 ? 5.485 2.700 24.475 1.00 84.50 836 GLU A C 1
ATOM 6442 O O . GLU A 1 836 ? 5.572 3.688 25.206 1.00 84.50 836 GLU A O 1
ATOM 6447 N N . ASN A 1 837 ? 4.402 2.472 23.728 1.00 87.56 837 ASN A N 1
ATOM 6448 C CA . ASN A 1 837 ? 3.233 3.351 23.764 1.00 87.56 837 ASN A CA 1
ATOM 6449 C C . ASN A 1 837 ? 2.568 3.357 25.153 1.00 87.56 837 ASN A C 1
ATOM 6451 O O . ASN A 1 837 ? 2.230 4.427 25.659 1.00 87.56 837 ASN A O 1
ATOM 6455 N N . LEU A 1 838 ? 2.461 2.203 25.826 1.00 89.12 838 LEU A N 1
ATOM 6456 C CA . LEU A 1 838 ? 1.983 2.138 27.213 1.00 89.12 838 LEU A CA 1
ATOM 6457 C C . LEU A 1 838 ? 2.896 2.923 28.170 1.00 89.12 838 LEU A C 1
ATOM 6459 O O . LEU A 1 838 ? 2.398 3.688 28.994 1.00 89.12 838 LEU A O 1
ATOM 6463 N N . LYS A 1 839 ? 4.226 2.799 28.058 1.00 86.62 839 LYS A N 1
ATOM 6464 C CA . LYS A 1 839 ? 5.156 3.597 28.881 1.00 86.62 839 LYS A CA 1
ATOM 6465 C C . LYS A 1 839 ? 4.974 5.096 28.648 1.00 86.62 839 LYS A C 1
ATOM 6467 O O . LYS A 1 839 ? 4.991 5.864 29.610 1.00 86.62 839 LYS A O 1
ATOM 6472 N N . TRP A 1 840 ? 4.777 5.512 27.398 1.00 88.12 840 TRP A N 1
ATOM 6473 C CA . TRP A 1 840 ? 4.508 6.907 27.057 1.00 88.12 840 TRP A CA 1
ATOM 6474 C C . TRP A 1 840 ? 3.205 7.414 27.695 1.00 88.12 840 TRP A C 1
ATOM 6476 O O . TRP A 1 840 ? 3.237 8.451 28.363 1.00 88.12 840 TRP A O 1
ATOM 6486 N N . VAL A 1 841 ? 2.101 6.662 27.604 1.00 90.31 841 VAL A N 1
ATOM 6487 C CA . VAL A 1 841 ? 0.829 7.001 28.275 1.00 90.31 841 VAL A CA 1
ATOM 6488 C C . VAL A 1 841 ? 1.003 7.103 29.789 1.00 90.31 841 VAL A C 1
ATOM 6490 O O . VAL A 1 841 ? 0.601 8.092 30.400 1.00 90.31 841 VAL A O 1
ATOM 6493 N N . THR A 1 842 ? 1.673 6.134 30.412 1.00 88.12 842 THR A N 1
ATOM 6494 C CA . THR A 1 842 ? 1.926 6.172 31.858 1.00 88.12 842 THR A CA 1
ATOM 6495 C C . THR A 1 842 ? 2.791 7.374 32.251 1.00 88.12 842 THR A C 1
ATOM 6497 O O . THR A 1 842 ? 2.558 7.975 33.300 1.00 88.12 842 THR A O 1
ATOM 6500 N N . SER A 1 843 ? 3.728 7.802 31.396 1.00 85.12 843 SER A N 1
ATOM 6501 C CA . SER A 1 843 ? 4.497 9.035 31.620 1.00 85.12 843 SER A CA 1
ATOM 6502 C C . SER A 1 843 ? 3.617 10.293 31.577 1.00 85.12 843 SER A C 1
ATOM 6504 O O . SER A 1 843 ? 3.830 11.211 32.368 1.00 85.12 843 SER A O 1
ATOM 6506 N N . LEU A 1 844 ? 2.606 10.337 30.698 1.00 87.44 844 LEU A N 1
ATOM 6507 C CA . LEU A 1 844 ? 1.649 11.446 30.617 1.00 87.44 844 LEU A CA 1
ATOM 6508 C C . LEU A 1 844 ? 0.792 11.530 31.880 1.00 87.44 844 LEU A C 1
ATOM 6510 O O . LEU A 1 844 ? 0.651 12.609 32.457 1.00 87.44 844 LEU A O 1
ATOM 6514 N N . HIS A 1 845 ? 0.270 10.393 32.340 1.00 90.31 845 HIS A N 1
ATOM 6515 C CA . HIS A 1 845 ? -0.493 10.323 33.585 1.00 90.31 845 HIS A CA 1
ATOM 6516 C C . HIS A 1 845 ? 0.351 10.735 34.789 1.00 90.31 845 HIS A C 1
ATOM 6518 O O . HIS A 1 845 ? -0.092 11.554 35.589 1.00 90.31 845 HIS A O 1
ATOM 6524 N N . HIS A 1 846 ? 1.599 10.267 34.869 1.00 85.50 846 HIS A N 1
ATOM 6525 C CA . HIS A 1 846 ? 2.510 10.669 35.935 1.00 85.50 846 HIS A CA 1
ATOM 6526 C C . HIS A 1 846 ? 2.745 12.189 35.953 1.00 85.50 846 HIS A C 1
ATOM 6528 O O . HIS A 1 846 ? 2.593 12.814 36.999 1.00 85.50 846 HIS A O 1
ATOM 6534 N N . ARG A 1 847 ? 3.031 12.805 34.793 1.00 83.62 847 ARG A N 1
ATOM 6535 C CA . ARG A 1 847 ? 3.249 14.263 34.677 1.00 83.62 847 ARG A CA 1
ATOM 6536 C C . ARG A 1 847 ? 2.017 15.101 35.022 1.00 83.62 847 ARG A C 1
ATOM 6538 O O . ARG A 1 847 ? 2.163 16.218 35.501 1.00 83.62 847 ARG A O 1
ATOM 6545 N N . THR A 1 848 ? 0.822 14.580 34.764 1.00 89.44 848 THR A N 1
ATOM 6546 C CA . THR A 1 848 ? -0.453 15.268 35.037 1.00 89.44 848 THR A CA 1
ATOM 6547 C C . THR A 1 848 ? -1.055 14.905 36.396 1.00 89.44 848 THR A C 1
ATOM 6549 O O . THR A 1 848 ? -2.081 15.457 36.796 1.00 89.44 848 THR A O 1
ATOM 6552 N N . GLY A 1 849 ? -0.433 13.978 37.131 1.00 88.00 849 GLY A N 1
ATOM 6553 C CA . GLY A 1 849 ? -0.940 13.456 38.398 1.00 88.00 849 GLY A CA 1
ATOM 6554 C C . GLY A 1 849 ? -2.246 12.663 38.266 1.00 88.00 849 GLY A C 1
ATOM 6555 O O . GLY A 1 849 ? -3.021 12.630 39.224 1.00 88.00 849 GLY A O 1
ATOM 6556 N N . LEU A 1 850 ? -2.531 12.091 37.092 1.00 90.31 850 LEU A N 1
ATOM 6557 C CA . LEU A 1 850 ? -3.611 11.120 36.898 1.00 90.31 850 LEU A CA 1
ATOM 6558 C C . LEU A 1 850 ? -3.133 9.726 37.313 1.00 90.31 850 LEU A C 1
ATOM 6560 O O . LEU A 1 850 ? -1.972 9.363 37.115 1.00 90.31 850 LEU A O 1
ATOM 6564 N N . HIS A 1 851 ? -4.035 8.921 37.867 1.00 88.56 851 HIS A N 1
ATOM 6565 C CA . HIS A 1 851 ? -3.738 7.529 38.184 1.00 88.56 851 HIS A CA 1
ATOM 6566 C C . HIS A 1 851 ? -4.073 6.645 36.984 1.00 88.56 851 HIS A C 1
ATOM 6568 O O . HIS A 1 851 ? -5.232 6.539 36.592 1.00 88.56 851 HIS A O 1
ATOM 6574 N N . SER A 1 852 ? -3.072 5.966 36.413 1.00 87.81 852 SER A N 1
ATOM 6575 C CA . SER A 1 852 ? -3.286 5.112 35.235 1.00 87.81 852 SER A CA 1
ATOM 6576 C C . SER A 1 852 ? -4.347 4.028 35.442 1.00 87.81 852 SER A C 1
ATOM 6578 O O . SER A 1 852 ? -4.976 3.631 34.471 1.00 87.81 852 SER A O 1
ATOM 6580 N N . LYS A 1 853 ? -4.603 3.587 36.677 1.00 84.69 853 LYS A N 1
ATOM 6581 C CA . LYS A 1 853 ? -5.650 2.603 36.987 1.00 84.69 853 LYS A CA 1
ATOM 6582 C C . LYS A 1 853 ? -7.053 3.001 36.554 1.00 84.69 853 LYS A C 1
ATOM 6584 O O . LYS A 1 853 ? -7.842 2.153 36.156 1.00 84.69 853 LYS A O 1
ATOM 6589 N N . ASP A 1 854 ? -7.337 4.298 36.596 1.00 86.94 854 ASP A N 1
ATOM 6590 C CA . ASP A 1 854 ? -8.656 4.840 36.284 1.00 86.94 854 ASP A CA 1
ATOM 6591 C C . ASP A 1 854 ? -8.827 5.101 34.776 1.00 86.94 854 ASP A C 1
ATOM 6593 O O . ASP A 1 854 ? -9.931 5.401 34.317 1.00 86.94 854 ASP A O 1
ATOM 6597 N N . HIS A 1 855 ? -7.733 5.007 34.008 1.00 90.88 855 HIS A N 1
ATOM 6598 C CA . HIS A 1 855 ? -7.647 5.475 32.622 1.00 90.88 855 HIS A CA 1
ATOM 6599 C C . HIS A 1 855 ? -6.983 4.483 31.659 1.00 90.88 855 HIS A C 1
ATOM 6601 O O . HIS A 1 855 ? -6.935 4.761 30.466 1.00 90.88 855 HIS A O 1
ATOM 6607 N N . VAL A 1 856 ? -6.460 3.348 32.133 1.00 92.00 856 VAL A N 1
ATOM 6608 C CA . VAL A 1 856 ? -5.762 2.351 31.308 1.00 92.00 856 VAL A CA 1
ATOM 6609 C C . VAL A 1 856 ? -6.336 0.965 31.567 1.00 92.00 856 VAL A C 1
ATOM 6611 O O . VAL A 1 856 ? -6.252 0.433 32.675 1.00 92.00 856 VAL A O 1
ATOM 6614 N N . TRP A 1 857 ? -6.891 0.373 30.515 1.00 90.50 857 TRP A N 1
ATOM 6615 C CA . TRP A 1 857 ? -7.296 -1.028 30.467 1.00 90.50 857 TRP A CA 1
ATOM 6616 C C . TRP A 1 857 ? -6.285 -1.816 29.652 1.00 90.50 857 TRP A C 1
ATOM 6618 O O . TRP A 1 857 ? -5.755 -1.315 28.660 1.00 90.50 857 TRP A O 1
ATOM 6628 N N . VAL A 1 858 ? -6.013 -3.044 30.076 1.00 88.56 858 VAL A N 1
ATOM 6629 C CA . VAL A 1 858 ? -5.063 -3.932 29.407 1.00 88.56 858 VAL A CA 1
ATOM 6630 C C . VAL A 1 858 ? -5.776 -5.222 29.026 1.00 88.56 858 VAL A C 1
ATOM 6632 O O . VAL A 1 858 ? -6.238 -5.948 29.902 1.00 88.56 858 VAL A O 1
ATOM 6635 N N . LEU A 1 859 ? -5.823 -5.502 27.725 1.00 87.31 859 LEU A N 1
ATOM 6636 C CA . LEU A 1 859 ? -6.355 -6.722 27.125 1.00 87.31 859 LEU A CA 1
ATOM 6637 C C . LEU A 1 859 ? -5.178 -7.576 26.651 1.00 87.31 859 LEU A C 1
ATOM 6639 O O . LEU A 1 859 ? -4.469 -7.226 25.699 1.00 87.31 859 LEU A O 1
ATOM 6643 N N . THR A 1 860 ? -4.935 -8.678 27.352 1.00 85.56 860 THR A N 1
ATOM 6644 C CA . THR A 1 860 ? -3.799 -9.573 27.105 1.00 85.56 860 THR A CA 1
ATOM 6645 C C . THR A 1 860 ? -4.089 -10.977 27.629 1.00 85.56 860 THR A C 1
ATOM 6647 O O . THR A 1 860 ? -4.907 -11.127 28.540 1.00 85.56 860 THR A O 1
ATOM 6650 N N . ASP A 1 861 ? -3.397 -11.993 27.102 1.00 80.31 861 ASP A N 1
ATOM 6651 C CA . ASP A 1 861 ? -3.609 -13.375 27.537 1.00 80.31 861 ASP A CA 1
ATOM 6652 C C . ASP A 1 861 ? -3.240 -13.529 29.033 1.00 80.31 861 ASP A C 1
ATOM 6654 O O . ASP A 1 861 ? -2.225 -12.976 29.491 1.00 80.31 861 ASP A O 1
ATOM 6658 N N . PRO A 1 862 ? -4.015 -14.302 29.820 1.00 78.12 862 PRO A N 1
ATOM 6659 C CA . PRO A 1 862 ? -3.691 -14.573 31.216 1.00 78.12 862 PRO A CA 1
ATOM 6660 C C . PRO A 1 862 ? -2.286 -15.164 31.412 1.00 78.12 862 PRO A C 1
ATOM 6662 O O . PRO A 1 862 ? -1.839 -16.040 30.674 1.00 78.12 862 PRO A O 1
ATOM 6665 N N . GLY A 1 863 ? -1.578 -14.704 32.448 1.00 76.88 863 GLY A N 1
ATOM 6666 C CA . GLY A 1 863 ? -0.244 -15.198 32.821 1.00 76.88 863 GLY A CA 1
ATOM 6667 C C . GLY A 1 863 ? 0.941 -14.536 32.099 1.00 76.88 863 GLY A C 1
ATOM 6668 O O . GLY A 1 863 ? 2.092 -14.709 32.535 1.00 76.88 863 GLY A O 1
ATOM 6669 N N . THR A 1 864 ? 0.694 -13.723 31.066 1.00 82.19 864 THR A N 1
ATOM 6670 C CA . THR A 1 864 ? 1.744 -12.938 30.394 1.00 82.19 864 THR A CA 1
ATOM 6671 C C . THR A 1 864 ? 2.427 -11.959 31.356 1.00 82.19 864 THR A C 1
ATOM 6673 O O . THR A 1 864 ? 1.938 -11.661 32.453 1.00 82.19 864 THR A O 1
ATOM 6676 N N . SER A 1 865 ? 3.607 -11.459 30.971 1.00 82.56 865 SER A N 1
ATOM 6677 C CA . SER A 1 865 ? 4.329 -10.468 31.779 1.00 82.56 865 SER A CA 1
ATOM 6678 C C . SER A 1 865 ? 3.503 -9.194 31.980 1.00 82.56 865 SER A C 1
ATOM 6680 O O . SER A 1 865 ? 3.469 -8.667 33.091 1.00 82.56 865 SER A O 1
ATOM 6682 N N . LEU A 1 866 ? 2.779 -8.755 30.945 1.00 83.38 866 LEU A N 1
ATOM 6683 C CA . LEU A 1 866 ? 1.892 -7.601 31.019 1.00 83.38 866 LEU A CA 1
ATOM 6684 C C . LEU A 1 866 ? 0.629 -7.875 31.846 1.00 83.38 866 LEU A C 1
ATOM 6686 O O . LEU A 1 866 ? 0.212 -6.991 32.583 1.00 83.38 866 LEU A O 1
ATOM 6690 N N . TRP A 1 867 ? 0.060 -9.085 31.804 1.00 81.81 867 TRP A N 1
ATOM 6691 C CA . TRP A 1 867 ? -1.064 -9.457 32.674 1.00 81.81 867 TRP A CA 1
ATOM 6692 C C . TRP A 1 867 ? -0.681 -9.381 34.156 1.00 81.81 867 TRP A C 1
ATOM 6694 O O . TRP A 1 867 ? -1.381 -8.774 34.965 1.00 81.81 867 TRP A O 1
ATOM 6704 N N . ARG A 1 868 ? 0.489 -9.931 34.509 1.00 82.12 868 ARG A N 1
ATOM 6705 C CA . ARG A 1 868 ? 1.042 -9.840 35.870 1.00 82.12 868 ARG A CA 1
ATOM 6706 C C . ARG A 1 868 ? 1.364 -8.399 36.258 1.00 82.12 868 ARG A C 1
ATOM 6708 O O . ARG A 1 868 ? 1.125 -8.002 37.393 1.00 82.12 868 ARG A O 1
ATOM 6715 N N . GLU A 1 869 ? 1.890 -7.610 35.322 1.00 80.94 869 GLU A N 1
ATOM 6716 C CA . GLU A 1 869 ? 2.128 -6.182 35.530 1.00 80.94 869 GLU A CA 1
ATOM 6717 C C . GLU A 1 869 ? 0.819 -5.422 35.759 1.00 80.94 869 GLU A C 1
ATOM 6719 O O . GLU A 1 869 ? 0.775 -4.597 36.660 1.00 80.94 869 GLU A O 1
ATOM 6724 N N . ALA A 1 870 ? -0.248 -5.721 35.017 1.00 79.25 870 ALA A N 1
ATOM 6725 C CA . ALA A 1 870 ? -1.563 -5.119 35.211 1.00 79.25 870 ALA A CA 1
ATOM 6726 C C . ALA A 1 870 ? -2.114 -5.397 36.608 1.00 79.25 870 ALA A C 1
ATOM 6728 O O . ALA A 1 870 ? -2.517 -4.465 37.299 1.00 79.25 870 ALA A O 1
ATOM 6729 N N . GLN A 1 871 ? -2.000 -6.639 37.076 1.00 75.69 871 GLN A N 1
ATOM 6730 C CA . GLN A 1 871 ? -2.385 -7.000 38.440 1.00 75.69 871 GLN A CA 1
ATOM 6731 C C . GLN A 1 871 ? -1.539 -6.303 39.514 1.00 75.69 871 GLN A C 1
ATOM 6733 O O . GLN A 1 871 ? -2.064 -5.935 40.561 1.00 75.69 871 GLN A O 1
ATOM 6738 N N . ALA A 1 872 ? -0.237 -6.118 39.273 1.00 69.62 872 ALA A N 1
ATOM 6739 C CA . ALA A 1 872 ? 0.692 -5.555 40.255 1.00 69.62 872 ALA A CA 1
ATOM 6740 C C . ALA A 1 872 ? 0.771 -4.016 40.249 1.00 69.62 872 ALA A C 1
ATOM 6742 O O . ALA A 1 872 ? 1.057 -3.416 41.282 1.00 69.62 872 ALA A O 1
ATOM 6743 N N . ARG A 1 873 ? 0.575 -3.374 39.091 1.00 58.72 873 ARG A N 1
ATOM 6744 C CA . ARG A 1 873 ? 0.690 -1.918 38.872 1.00 58.72 873 ARG A CA 1
ATOM 6745 C C . ARG A 1 873 ? -0.664 -1.208 38.789 1.00 58.72 873 ARG A C 1
ATOM 6747 O O . ARG A 1 873 ? -0.717 -0.056 38.368 1.00 58.72 873 ARG A O 1
ATOM 6754 N N . GLU A 1 874 ? -1.727 -1.886 39.213 1.00 59.03 874 GLU A N 1
ATOM 6755 C CA . GLU A 1 874 ? -3.104 -1.383 39.249 1.00 59.03 874 GLU A CA 1
ATOM 6756 C C . GLU A 1 874 ? -3.696 -1.022 37.869 1.00 59.03 874 GLU A C 1
ATOM 6758 O O . GLU A 1 874 ? -4.557 -0.162 37.807 1.00 59.03 874 GLU A O 1
ATOM 6763 N N . TYR A 1 875 ? -3.315 -1.639 36.745 1.00 70.50 875 TYR A N 1
ATOM 6764 C CA . TYR A 1 875 ? -4.144 -1.494 35.527 1.00 70.50 875 TYR A CA 1
ATOM 6765 C C . TYR A 1 875 ? -5.381 -2.393 35.650 1.00 70.50 875 TYR A C 1
ATOM 6767 O O . TYR A 1 875 ? -5.276 -3.457 36.255 1.00 70.50 875 TYR A O 1
ATOM 6775 N N . TYR A 1 876 ? -6.529 -2.029 35.062 1.00 53.69 876 TYR A N 1
ATOM 6776 C CA . TYR A 1 876 ? -7.661 -2.965 35.002 1.00 53.69 876 TYR A CA 1
ATOM 6777 C C . TYR A 1 876 ? -7.315 -4.097 34.016 1.00 53.69 876 TYR A C 1
ATOM 6779 O O . TYR A 1 876 ? -7.146 -3.817 32.820 1.00 53.69 876 TYR A O 1
ATOM 6787 N N . PRO A 1 877 ? -7.138 -5.350 34.483 1.00 53.28 877 PRO A N 1
ATOM 6788 C CA . PRO A 1 877 ? -6.823 -6.465 33.609 1.00 53.28 877 PRO A CA 1
ATOM 6789 C C . PRO A 1 877 ? -8.130 -7.003 33.031 1.00 53.28 877 PRO A C 1
ATOM 6791 O O . PRO A 1 877 ? -8.944 -7.573 33.755 1.00 53.28 877 PRO A O 1
ATOM 6794 N N . TRP A 1 878 ? -8.325 -6.844 31.728 1.00 44.38 878 TRP A N 1
ATOM 6795 C CA . TRP A 1 878 ? -9.442 -7.462 31.025 1.00 44.38 878 TRP A CA 1
ATOM 6796 C C . TRP A 1 878 ? -8.929 -8.757 30.389 1.00 44.38 878 TRP A C 1
ATOM 6798 O O . TRP A 1 878 ? -8.038 -8.731 29.536 1.00 44.38 878 TRP A O 1
ATOM 6808 N N . ALA A 1 879 ? -9.401 -9.901 30.885 1.00 44.88 879 ALA A N 1
ATOM 6809 C CA . ALA A 1 879 ? -9.004 -11.204 30.359 1.00 44.88 879 ALA A CA 1
ATOM 6810 C C . ALA A 1 879 ? -9.749 -11.454 29.042 1.00 44.88 879 ALA A C 1
ATOM 6812 O O . ALA A 1 879 ? -10.976 -11.497 29.044 1.00 44.88 879 ALA A O 1
ATOM 6813 N N . SER A 1 880 ? -9.001 -11.573 27.940 1.00 39.19 880 SER A N 1
ATOM 6814 C CA . SER A 1 880 ? -9.537 -11.912 26.614 1.00 39.19 880 SER A CA 1
ATOM 6815 C C . SER A 1 880 ? -9.903 -13.380 26.477 1.00 39.19 880 SER A C 1
ATOM 6817 O O . SER A 1 880 ? -9.100 -14.203 26.984 1.00 39.19 880 SER A O 1
#

Foldseek 3Di:
DVVVVVVQCVVCVVQVHHQPDQPLLVQLVVQLVVLLVCVLVVHNDDPADAWAADPVRQKIKRQPLVPVLCDPVLVVQLVVLCVVQVADSNHLLSSLLSCLLVLVVVQQAAEEEEEQFDDDVLVVVLVVLLCCLCCPLSVHHYDYDYQLQCSVGVSSCLLRGDQSYAYEYEAAPDQPDPAFFFFPVDGSGHLSSSSVSSSSSSQVSNSVSSHRYMYMHGHPDPCSSVVSSVSSVSSSVSNVVSVVVVVVVPPPDDDDDDDDDDDDDDDDDDDDDDDDDDDDDDDDDDDDDDPPDPVVLVVLLVQLVVLCVVPPLNVLLLVVLVPFPPDPDSVVVVVLLSLLLCLPPVVPDDDPDDSNVSVVVSVVVCVQQVVSPDDPDDDPFCLQDDQRHNVSVVLLSVLSSCLSPPDDPDKDFAQDDQQPRGTDGAIAHPLFDDQDDDPQDGLVVLLRPVVNVVCVVPLCLLAQWEEEAESCGLNRVVVNSLSSHHQAYEYEDQDPSSVVNVLCRCCSSPVVSSVRYHYFHDAAQVRDPPVCNQAATQEYEDSQDDQDPDDDPPRPSPDDPRAPVSVLVNQVSNLRHHDQNHKYKYKFFADPVPVPTGDDPVNVVCSCVVVVPQKDWDDWDDDDGMIITMIHGNVPDDDDDDDDDDDDDDDDDDVVVVVVVVVVLQVVLCVVVVHRQQAAPVCPDPNVVVLVVCVVVVVNVVSNVSRVVDHHPVVPPVVVVCVVVVVVVCVVVVVVVVVVQVVLLVFAQEEEEEAPRNCCVVVVVCCVVDPDPSGHHYHYDSRSDPVSVLVVLCVQLVPPDPVSVVPDDLQSLLVSQSRYAYEQEDAQLVSPRSVSVVSSVVNSCVSSVHQQLNRYEYEYAPPHPNQVCCVVSNHHYDHD

pLDDT: mean 72.8, std 19.56, range [23.28, 97.25]

Secondary structure (DSSP, 8-state):
-HHHHHHHHHHHHHTT--TT--HHHHHHHHHHHHHHHHHHTT------SSEEE-TTSSEEEE-HHHHHHHHHHHHHHHHHHHHHHT--TT-HHHHHHHHHHHHHHTT--EEEEEE-S---HHHHHHHHHHHHHHHHTS--EEEE--HHHHTTTHHHHHHHS-TTEEEEEEEE--S----EES-TTS--EEHHHHHHHHHHHHHHHHHHTT-EEEEEEE-SSTTHHHHHHHHHHHHHHHHHHHHHHHHHHT-SS---PPPPP--------------------------------HHHHHHHHHHHHHHHHH-HHHHHHHHHHTTSTT-S-HHHHHHHHHHHHIIIIITTPPSSP-HHHHHHHHHHHHHHTTTTSPP-S--SSGGGS---SHHHHHHHHHHHHHHHHS--TT-EEEEEEETTTEEEEEEE-TTSPP---SSS--HHHHHHHHHHHHHHH-TTSSTT-EEEEES-TT-HHHHHHHHTT-SEEEEEES-HHHHHHHHHHHHHH-HHHHTTEEEEESSTTTTS-TTTTT--EEEEEE-PPP--S---TT-TT--S--SHHHHHHHHHHHHHHEEEEEEEEEEEE--GGGTTT---HHHHHHHHHHTT-SEEEEEEEEETTEEEEEEEEGGG----PPPPPP-------HHHHHHHHHHHHHHHHHHHHTS-----TT-STHHHHHHHHHHHTT-HHHHHHHHHHS--S-TTTTTTTTHHHHHHT-HHHHHHHHHHHHHHHTT-SEEEEEE-GGGGGHHHHHHHHS--TTSPEEEEE----HHHHHHHHHHHHT-SSHHHHHH--HHHHHHHHTTEEEEEE-SSS--HHHHHHHHHHHHHHHHHT--GGGTEEEEE-TTSHHHHHHHHTT-EEEE-

Radius of gyration: 33.58 Å; chains: 1; bounding box: 71×104×99 Å